Protein AF-A0AAD5EKN1-F1 (afdb_monomer_lite)

Foldseek 3Di:
DDDDDDADWDAAPPPRDIGGQQQQADPVHRVDGHRHGVVVVVVVVVVVVVVVVLVVVVVVVVVQVQPDPPPPPPVVPPDDDDDDDDDDDDDDDDDDDDDDDDDDDDDDDDDDDDDDDDDDDDDDDDDDDDDDDDDDDDDDDDDDDDDDDDDDDDDDDDDDDDDDDDDDDDDDDDDDDDDDDDPDDDPPVPVVVVVVVVVVVQVVLLVLLLLLLVLLVPFAWAAAPAQQFTGTPQCADPNSHGPVQCVQCVVPDPPADRPRHVQQLNDLDDQPPPADDDAPQLLQQQFQFDQAAAEFEWDDAADWDFFFSRRDPPLDDNRQLEGRDAQLQGSYEYAAEPCQVVDVLNVVLQWVNQKDALVNSVRLLVLLLVFAPSNVRHDYDVVRSVNDDNITGPVVSHHYDYDDDDPDDFPDDPDDDDDPDDSPLPDNHTDTPDPCPVVNVVLVVCLVPPPDDDVVPPVVVVPDDVVVVVSSHDDNDDHNRHDDDPPDLPDQNVCSRRCSSRVNNTSRLSDDGPDHDDLVRSLVSLCRRNVNCCVLDPPNVSVSLSSVLLVLLLVLLVVLQVVVVVPDVDHDFLVNLLVLLVCVVDPVSVVLLVSLLVSLLSRPQFLNVLVVLLVVLLVCCVPLPAFFKKKKAFDPQLAALSLLVRWPPSVVLVPDDPVVVSSVSSVGCSSNVVSQVVSVVVSVVSCCVSPVCVVFVFSDKDKDWDQDRSRTTMMIMTTHGPPQQAADPVDQVSQQVNQQVCLVFKALEQLCQPDDQDVVNDQLLNDDSVPDPDDSVSLNSLQVVAFFDDDDPVQQDQDPVVRHRDGVVHPQADADQGWGWDDDPPDPFTFTHHGHPGRRGAMDGSSCSSSRSHHMHMGTGTHSVVSSVCSVVPSSDNPDPDDDLSVVLNVCSVVADSVSRSSSSSSSSSSVSVSSDMD

Secondary structure (DSSP, 8-state):
-PPPPPPPEEE-TTT--EEEGGGGEETTEEEEE-SS-HHHHHHHHHHHHHHHHHHHHHHHHHT-SS--SSTTSSTTS---PPPP-----------------------------------------------------------------------------------------------------S-HHHHHHHHHHHHHHHHHHHHHHHHHHHHHHH---EE-TTT-BEETT--B-TTS-BHHHHHHHTT--TTSPPTTSGGGT-------TTSPPPPHHHHHHH-S---S-EEEE-SSS----BS------SS-----SEESPPGGGSSEEEEE-TTGGG-HHHHHHHHHHTEEEHHHHHHHHHHHHHH-GGGTT-EE-HHHHHTS-SEEE-GGGS-EEEPP------------------TTS------------HHHHHHHHHHTT-SS--GGGSGGGTTS-HHHHHTT---PPP--S----TT-SSS-TTTTT-TTT-TT--S-TTS--SSPPPHHHHHHHHTTBTT-HHHH-SSHHHHHHHHHHHHHHHHHHHHHHHHHHTTSSS---HHHHHHHHHSTTSHHHHHHHHHHHHHHTTSTTSHHHHHHHHHHHHHHHHHH-S-SEEEEE---TTT-HHHHTTSTTHHHHHHS-HHHHHHHHHHHHHHTHHHHHHHHHHHHHHIIIIIIHHHHTEEEEEEEEEEETTTEEEEEEEEEETTPPP--SS-HHHHHHHHHHHHHH-BB--SSTTPPPPTT---TTS--TTTS---HHHHHHHHHHHTB----TTTEEE-TTT-SEEETT-PSPPPBSS-EEEE-TT-SSEEEE--BS-TTBPPB-HHHHHHH-S---EEE---HHHHHHHIIIIIS--SS-PPPHHHHHHHHGGG--SSSHHHHHHHHHHHHHHHT-B-

Radius of gyration: 36.84 Å; chains: 1; bounding box: 102×125×95 Å

pLDDT: mean 71.1, std 25.31, range [21.03, 97.56]

Sequence (919 aa):
MEDRIPEAVRNCHTCRQDLPEVEFRSVKDPTKFTRDCDSCRARRRERVAESRAAVAAMRNIALRQSPHRATKKTDSLANLTPPRRTPPRLASVHGSRSPATPALFRGLALALQGPPRPLLGPSTPSAVEGPSPIPPTLCLPTVVPGTPIPQTPIPQGTLPTAPVVLGTPIPQESFPTTPSLLPQGHRRGRYARQSAHAEERREEDRALVREFYTALNDDKMHSCIRCREHWFDMKRNSLKICSRCISRDKEKASNEPYFFSAANNLDFGEVPGNLPDLTMVEEMLIARVHVHVKVLQVRGSQYKYRGHVVHFLRNVGRLFEELPVLPEDLDIVLLRPPNMEGDPHFQQQFARDFRVRRSCLLTWLHYLQRHHPGYRDIVVRQDRLQRLPLDGSIVASISSQVADVPDGEVPQGPVEEAVEEEPSDADASAIPNLQVTDVEFNALQSRFLHGTPDLERMADLEHMPPSAQAQHQMPLPSIRRTPINEFNRSQPLLTLAFPTLYPDGKADFVEPRLRSVTYQDYLAHAMRWQDGHFARHKTWPFVALNTLLRAQVRKRSNYSVKQHEGRRRQPLTRADIEEAMARPDEPEAQALIQSITRQAAVIRGTRPYWYKQRKELEACAYNLGRPGLFVTASAADYHWESLYRHMPRFQEWKAAPEAARMALSRQLLRDNAHIAAYHFHKRYTLFRTIILKQKFNLTDFWGRYEWQGRGSSHHHGLYWLSGHPDLDSDNGQSQERFARIWGYHVSAVNPEPQRIQAPGEGNPLISDLLEHPITVQFLSMVVNRVQRHRCNNYCMQLNKHTKQVECRFGFPHGQRLLASLEKLPHSKHWSFRGERNDSQMNHYNRLLAVAWLANTDVSPCTSLQQVIDYAAKYCSKSEKKNESFAKIGKALMPRVKDHNPLISFTSKLLNQLVAERDY

Structure (mmCIF, N/CA/C/O backbone):
data_AF-A0AAD5EKN1-F1
#
_entry.id   AF-A0AAD5EKN1-F1
#
loop_
_atom_site.group_PDB
_atom_site.id
_atom_site.type_symbol
_atom_site.label_atom_id
_atom_site.label_alt_id
_atom_site.label_comp_id
_atom_site.label_asym_id
_atom_site.label_entity_id
_atom_site.label_seq_id
_atom_site.pdbx_PDB_ins_code
_atom_site.Cartn_x
_atom_site.Cartn_y
_atom_site.Cartn_z
_atom_site.occupancy
_atom_site.B_iso_or_equiv
_atom_site.auth_seq_id
_atom_site.auth_comp_id
_atom_site.auth_asym_id
_atom_site.auth_atom_id
_atom_site.pdbx_PDB_model_num
ATOM 1 N N . MET A 1 1 ? -28.967 -61.911 49.452 1.00 41.41 1 MET A N 1
ATOM 2 C CA . MET A 1 1 ? -28.680 -60.646 48.742 1.00 41.41 1 MET A CA 1
ATOM 3 C C . MET A 1 1 ? -27.272 -60.247 49.138 1.00 41.41 1 MET A C 1
ATOM 5 O O . MET A 1 1 ? -26.927 -60.491 50.284 1.00 41.41 1 MET A O 1
ATOM 9 N N . GLU A 1 2 ? -26.445 -59.769 48.211 1.00 41.50 2 GLU A N 1
ATOM 10 C CA . GLU A 1 2 ? -25.036 -59.461 48.502 1.00 41.50 2 GLU A CA 1
ATOM 11 C C . GLU A 1 2 ? -24.908 -58.113 49.226 1.00 41.50 2 GLU A C 1
ATOM 13 O O . GLU A 1 2 ? -25.326 -57.081 48.694 1.00 41.50 2 GLU A O 1
ATOM 18 N N . ASP A 1 3 ? -24.321 -58.121 50.424 1.00 45.44 3 ASP A N 1
ATOM 19 C CA . ASP A 1 3 ? -24.083 -56.915 51.219 1.00 45.44 3 ASP A CA 1
ATOM 20 C C . ASP A 1 3 ? -22.844 -56.154 50.725 1.00 45.44 3 ASP A C 1
ATOM 22 O O . ASP A 1 3 ? -21.751 -56.709 50.589 1.00 45.44 3 ASP A O 1
ATOM 26 N N . ARG A 1 4 ? -23.003 -54.851 50.462 1.00 49.16 4 ARG A N 1
ATOM 27 C CA . ARG A 1 4 ? -21.912 -53.984 49.992 1.00 49.16 4 ARG A CA 1
ATOM 28 C C . ARG A 1 4 ? -21.134 -53.376 51.156 1.00 49.16 4 ARG A C 1
ATOM 30 O O . ARG A 1 4 ? -21.694 -52.662 51.984 1.00 49.16 4 ARG A O 1
ATOM 37 N N . ILE A 1 5 ? -19.820 -53.587 51.145 1.00 56.41 5 ILE A N 1
ATOM 38 C CA . ILE A 1 5 ? -18.853 -52.917 52.025 1.00 56.41 5 ILE A CA 1
ATOM 39 C C . ILE A 1 5 ? -18.882 -51.396 51.750 1.00 56.41 5 ILE A C 1
ATOM 41 O O . ILE A 1 5 ? -18.890 -51.007 50.579 1.00 56.41 5 ILE A O 1
ATOM 45 N N . PRO A 1 6 ? -18.880 -50.520 52.776 1.00 57.12 6 PRO A N 1
ATOM 46 C CA . PRO A 1 6 ? -18.847 -49.073 52.571 1.00 57.12 6 PRO A CA 1
ATOM 47 C C . PRO A 1 6 ? -17.501 -48.611 51.986 1.00 57.12 6 PRO A C 1
ATOM 49 O O . PRO A 1 6 ? -16.444 -48.812 52.585 1.00 57.12 6 PRO A O 1
ATOM 52 N N . GLU A 1 7 ? -17.538 -47.964 50.820 1.00 63.78 7 GLU A N 1
ATOM 53 C CA . GLU A 1 7 ? -16.355 -47.375 50.182 1.00 63.78 7 GLU A CA 1
ATOM 54 C C . GLU A 1 7 ? -15.887 -46.108 50.921 1.00 63.78 7 GLU A C 1
ATOM 56 O O . GLU A 1 7 ? -16.693 -45.265 51.315 1.00 63.78 7 GLU A O 1
ATOM 61 N N . ALA A 1 8 ? -14.569 -45.938 51.072 1.00 77.38 8 ALA A N 1
ATOM 62 C CA . ALA A 1 8 ? -13.987 -44.727 51.651 1.00 77.38 8 ALA A CA 1
ATOM 63 C C . ALA A 1 8 ? -14.211 -43.498 50.745 1.00 77.38 8 ALA A C 1
ATOM 65 O O . ALA A 1 8 ? -14.168 -43.600 49.518 1.00 77.38 8 ALA A O 1
ATOM 66 N N . VAL A 1 9 ? -14.413 -42.321 51.348 1.00 83.81 9 VAL A N 1
ATOM 67 C CA . VAL A 1 9 ? -14.883 -41.097 50.668 1.00 83.81 9 VAL A CA 1
ATOM 68 C C . VAL A 1 9 ? -13.934 -39.916 50.944 1.00 83.81 9 VAL A C 1
ATOM 70 O O . VAL A 1 9 ? -13.361 -39.822 52.029 1.00 83.81 9 VAL A O 1
ATOM 73 N N . ARG A 1 10 ? -13.745 -39.005 49.977 1.00 86.19 10 ARG A N 1
ATOM 74 C CA . ARG A 1 10 ? -12.902 -37.793 50.094 1.00 86.19 10 ARG A CA 1
ATOM 75 C C . ARG A 1 10 ? -13.558 -36.555 49.472 1.00 86.19 10 ARG A C 1
ATOM 77 O O . ARG A 1 10 ? -14.206 -36.654 48.432 1.00 86.19 10 ARG A O 1
ATOM 84 N N . ASN A 1 11 ? -13.293 -35.377 50.043 1.00 92.12 11 ASN A N 1
ATOM 85 C CA . ASN A 1 11 ? -13.778 -34.095 49.517 1.00 92.12 11 ASN A CA 1
ATOM 86 C C . ASN A 1 11 ? -12.920 -33.560 48.354 1.00 92.12 11 ASN A C 1
ATOM 88 O O . ASN A 1 11 ? -11.693 -33.473 48.454 1.00 92.12 11 ASN A O 1
ATOM 92 N N . CYS A 1 12 ? -13.555 -33.129 47.263 1.00 89.50 12 CYS A N 1
ATOM 93 C CA . CYS A 1 12 ? -12.880 -32.501 46.125 1.00 89.50 12 CYS A CA 1
ATOM 94 C C . CYS A 1 12 ? -12.650 -30.998 46.328 1.00 89.50 12 CYS A C 1
ATOM 96 O O . CYS A 1 12 ? -13.598 -30.226 46.426 1.00 89.50 12 CYS A O 1
ATOM 98 N N . HIS A 1 13 ? -11.399 -30.535 46.254 1.00 90.38 13 HIS A N 1
ATOM 99 C CA . HIS A 1 13 ? -11.071 -29.120 46.459 1.00 90.38 13 HIS A CA 1
ATOM 100 C C . HIS A 1 13 ? -11.768 -28.161 45.465 1.00 90.38 13 HIS A C 1
ATOM 102 O O . HIS A 1 13 ? -12.166 -27.058 45.853 1.00 90.38 13 HIS A O 1
ATOM 108 N N . THR A 1 14 ? -11.944 -28.565 44.199 1.00 88.06 14 THR A N 1
ATOM 109 C CA . THR A 1 14 ? -12.591 -27.737 43.163 1.00 88.06 14 THR A CA 1
ATOM 110 C C . THR A 1 14 ? -14.121 -27.677 43.266 1.00 88.06 14 THR A C 1
ATOM 112 O O . THR A 1 14 ? -14.670 -26.589 43.122 1.00 88.06 14 THR A O 1
ATOM 115 N N . CYS A 1 15 ? -14.828 -28.797 43.480 1.00 89.00 15 CYS A N 1
ATOM 116 C CA . CYS A 1 15 ? -16.307 -28.811 43.516 1.00 89.00 15 CYS A CA 1
ATOM 117 C C . CYS A 1 15 ? -16.921 -28.960 44.916 1.00 89.00 15 CYS A C 1
ATOM 119 O O . CYS A 1 15 ? -18.135 -28.844 45.048 1.00 89.00 15 CYS A O 1
ATOM 121 N N . ARG A 1 16 ? -16.100 -29.190 45.947 1.00 91.00 16 ARG A N 1
ATOM 122 C CA . ARG A 1 16 ? -16.473 -29.344 47.366 1.00 91.00 16 ARG A CA 1
ATOM 123 C C . ARG A 1 16 ? -17.423 -30.503 47.689 1.00 91.00 16 ARG A C 1
ATOM 125 O O . ARG A 1 16 ? -17.964 -30.548 48.788 1.00 91.00 16 ARG A O 1
ATOM 132 N N . GLN A 1 17 ? -17.578 -31.454 46.770 1.00 88.44 17 GLN A N 1
ATOM 133 C CA . GLN A 1 17 ? -18.350 -32.683 46.969 1.00 88.44 17 GLN A CA 1
ATOM 134 C C . GLN A 1 17 ? -17.485 -33.807 47.550 1.00 88.44 17 GLN A C 1
ATOM 136 O O . GLN A 1 17 ? -16.320 -33.947 47.164 1.00 88.44 17 GLN A O 1
ATOM 141 N N . ASP A 1 18 ? -18.085 -34.619 48.419 1.00 88.62 18 ASP A N 1
ATOM 142 C CA . ASP A 1 18 ? -17.517 -35.870 48.921 1.00 88.62 18 ASP A CA 1
ATOM 143 C C . ASP A 1 18 ? -17.806 -37.005 47.934 1.00 88.62 18 ASP A C 1
ATOM 145 O O . ASP A 1 18 ? -18.957 -37.250 47.574 1.00 88.62 18 ASP A O 1
ATOM 149 N N . LEU A 1 19 ? -16.750 -37.660 47.447 1.00 89.75 19 LEU A N 1
ATOM 150 C CA . LEU A 1 19 ? -16.808 -38.682 46.397 1.00 89.75 19 LEU A CA 1
ATOM 151 C C . LEU A 1 19 ? -15.921 -39.892 46.757 1.00 89.75 19 LEU A C 1
ATOM 153 O O . LEU A 1 19 ? -14.948 -39.716 47.499 1.00 89.75 19 LEU A O 1
ATOM 157 N N . PRO A 1 20 ? -16.212 -41.110 46.255 1.00 89.12 20 PRO A N 1
ATOM 158 C CA . PRO A 1 20 ? -15.433 -42.310 46.570 1.00 89.12 20 PRO A CA 1
ATOM 159 C C . PRO A 1 20 ? -13.941 -42.161 46.247 1.00 89.12 20 PRO A C 1
ATOM 161 O O . PRO A 1 20 ? -13.561 -41.528 45.262 1.00 89.12 20 PRO A O 1
ATOM 164 N N . GLU A 1 21 ? -13.070 -42.769 47.053 1.00 84.81 21 GLU A N 1
ATOM 165 C CA . GLU A 1 21 ? -11.620 -42.525 47.019 1.00 84.81 21 GLU A CA 1
ATOM 166 C C . GLU A 1 21 ? -10.966 -42.820 45.654 1.00 84.81 21 GLU A C 1
ATOM 168 O O . GLU A 1 21 ? -9.951 -42.218 45.286 1.00 84.81 21 GLU A O 1
ATOM 173 N N . VAL A 1 22 ? -11.575 -43.716 44.869 1.00 86.38 22 VAL A N 1
ATOM 174 C CA . VAL A 1 22 ? -11.146 -44.069 43.509 1.00 86.38 22 VAL A CA 1
ATOM 175 C C . VAL A 1 22 ? -11.100 -42.859 42.562 1.00 86.38 22 VAL A C 1
ATOM 177 O O . VAL A 1 22 ? -10.133 -42.741 41.812 1.00 86.38 22 VAL A O 1
ATOM 180 N N . GLU A 1 23 ? -12.034 -41.902 42.679 1.00 88.31 23 GLU A N 1
ATOM 181 C CA . GLU A 1 23 ? -12.089 -40.648 41.893 1.00 88.31 23 GLU A CA 1
ATOM 182 C C . GLU A 1 23 ? -10.850 -39.756 42.084 1.00 88.31 23 GLU A C 1
ATOM 184 O O . GLU A 1 23 ? -10.603 -38.824 41.315 1.00 88.31 23 GLU A O 1
ATOM 189 N N . PHE A 1 24 ? -10.057 -39.992 43.130 1.00 90.12 24 PHE A N 1
ATOM 190 C CA . PHE A 1 24 ? -8.903 -39.165 43.465 1.00 90.12 24 PHE A CA 1
ATOM 191 C C . PHE A 1 24 ? -7.573 -39.768 43.013 1.00 90.12 24 PHE A C 1
ATOM 193 O O . PHE A 1 24 ? -6.571 -39.046 43.018 1.00 90.12 24 PHE A O 1
ATOM 200 N N . ARG A 1 25 ? -7.532 -41.041 42.594 1.00 86.56 25 ARG A N 1
ATOM 201 C CA . ARG A 1 25 ? -6.288 -41.735 42.216 1.00 86.56 25 ARG A CA 1
ATOM 202 C C . ARG A 1 25 ? -5.594 -41.073 41.024 1.00 86.56 25 ARG A C 1
ATOM 204 O O . ARG A 1 25 ? -6.227 -40.601 40.085 1.00 86.56 25 ARG A O 1
ATOM 211 N N . SER A 1 26 ? -4.266 -41.015 41.056 1.00 81.88 26 SER A N 1
ATOM 212 C CA . SER A 1 26 ? -3.454 -40.386 40.016 1.00 81.88 26 SER A CA 1
ATOM 213 C C . SER A 1 26 ? -3.287 -41.302 38.802 1.00 81.88 26 SER A C 1
ATOM 215 O O . SER A 1 26 ? -2.703 -42.377 38.884 1.00 81.88 26 SER A O 1
ATOM 217 N N . VAL A 1 27 ? -3.682 -40.804 37.627 1.00 75.31 27 VAL A N 1
ATOM 218 C CA . VAL A 1 27 ? -3.523 -41.488 36.324 1.00 75.31 27 VAL A CA 1
ATOM 219 C C . VAL A 1 27 ? -2.060 -41.845 35.992 1.00 75.31 27 VAL A C 1
ATOM 221 O O . VAL A 1 27 ? -1.814 -42.704 35.154 1.00 75.31 27 VAL A O 1
ATOM 224 N N . LYS A 1 28 ? -1.071 -41.188 36.620 1.00 78.06 28 LYS A N 1
ATOM 225 C CA . LYS A 1 28 ? 0.361 -41.499 36.434 1.00 78.06 28 LYS A CA 1
ATOM 226 C C . LYS A 1 28 ? 0.940 -42.458 37.479 1.00 78.06 28 LYS A C 1
ATOM 228 O O . LYS A 1 28 ? 2.045 -42.943 37.281 1.00 78.06 28 LYS A O 1
ATOM 233 N N . ASP A 1 29 ? 0.249 -42.649 38.599 1.00 81.44 29 ASP A N 1
ATOM 234 C CA . ASP A 1 29 ? 0.712 -43.434 39.745 1.00 81.44 29 ASP A CA 1
ATOM 235 C C . ASP A 1 29 ? -0.518 -43.846 40.580 1.00 81.44 29 ASP A C 1
ATOM 237 O O . ASP A 1 29 ? -0.981 -43.053 41.408 1.00 81.44 29 ASP A O 1
ATOM 241 N N . PRO A 1 30 ? -1.076 -45.054 40.368 1.00 75.19 30 PRO A N 1
ATOM 242 C CA . PRO A 1 30 ? -2.325 -45.485 41.003 1.00 75.19 30 PRO A CA 1
ATOM 243 C C . PRO A 1 30 ? -2.273 -45.594 42.534 1.00 75.19 30 PRO A C 1
ATOM 245 O O . PRO A 1 30 ? -3.322 -45.770 43.161 1.00 75.19 30 PRO A O 1
ATOM 248 N N . THR A 1 31 ? -1.078 -45.506 43.131 1.00 77.75 31 THR A N 1
ATOM 249 C CA . THR A 1 31 ? -0.860 -45.540 44.587 1.00 77.75 31 THR A CA 1
ATOM 250 C C . THR A 1 31 ? -1.060 -44.176 45.255 1.00 77.75 31 THR A C 1
ATOM 252 O O . THR A 1 31 ? -1.183 -44.102 46.475 1.00 77.75 31 THR A O 1
ATOM 255 N N . LYS A 1 32 ? -1.118 -43.086 44.474 1.00 82.00 32 LYS A N 1
ATOM 256 C CA . LYS A 1 32 ? -1.212 -41.712 44.986 1.00 82.00 32 LYS A CA 1
ATOM 257 C C . LYS A 1 32 ? -2.557 -41.070 44.682 1.00 82.00 32 LYS A C 1
ATOM 259 O O . LYS A 1 32 ? -3.068 -41.160 43.568 1.00 82.00 32 LYS A O 1
ATOM 264 N N . PHE A 1 33 ? -3.077 -40.329 45.654 1.00 85.62 33 PHE A N 1
ATOM 265 C CA . PHE A 1 33 ? -4.294 -39.532 45.516 1.00 85.62 33 PHE A CA 1
ATOM 266 C C . PHE A 1 33 ? -3.978 -38.066 45.192 1.00 85.62 33 PHE A C 1
ATOM 268 O O . PHE A 1 33 ? -2.940 -37.522 45.567 1.00 85.62 33 PHE A O 1
ATOM 275 N N . THR A 1 34 ? -4.898 -37.418 44.490 1.00 88.19 34 THR A N 1
ATOM 276 C CA . THR A 1 34 ? -4.844 -36.008 44.090 1.00 88.19 34 THR A CA 1
ATOM 277 C C . THR A 1 34 ? -5.890 -35.191 44.863 1.00 88.19 34 THR A C 1
ATOM 279 O O . THR A 1 34 ? -6.722 -35.754 45.567 1.00 88.19 34 THR A O 1
ATOM 282 N N . ARG A 1 35 ? -5.843 -33.852 44.777 1.00 88.81 35 ARG A N 1
ATOM 283 C CA . ARG A 1 35 ? -6.728 -32.950 45.555 1.00 88.81 35 ARG A CA 1
ATOM 284 C C . ARG A 1 35 ? -8.094 -32.663 44.914 1.00 88.81 35 ARG A C 1
ATOM 286 O O . ARG A 1 35 ? -8.973 -32.118 45.573 1.00 88.81 35 ARG A O 1
ATOM 293 N N . ASP A 1 36 ? -8.263 -33.002 43.641 1.00 90.69 36 ASP A N 1
ATOM 294 C CA . ASP A 1 36 ? -9.484 -32.773 42.863 1.00 90.69 36 ASP A CA 1
ATOM 295 C C . ASP A 1 36 ? -9.978 -34.116 42.314 1.00 90.69 36 ASP A C 1
ATOM 297 O O . ASP A 1 36 ? -9.152 -34.913 41.874 1.00 90.69 36 ASP A O 1
ATOM 301 N N . CYS A 1 37 ? -11.289 -34.362 42.275 1.00 92.12 37 CYS A N 1
ATOM 302 C CA . CYS A 1 37 ? -11.858 -35.571 41.668 1.00 92.12 37 CYS A CA 1
ATOM 303 C C . CYS A 1 37 ? -11.610 -35.630 40.151 1.00 92.12 37 CYS A C 1
ATOM 305 O O . CYS A 1 37 ? -11.386 -34.598 39.502 1.00 92.12 37 CYS A O 1
ATOM 307 N N . ASP A 1 38 ? -11.654 -36.828 39.568 1.00 88.25 38 ASP A N 1
ATOM 308 C CA . ASP A 1 38 ? -11.295 -37.071 38.170 1.00 88.25 38 ASP A CA 1
ATOM 309 C C . ASP A 1 38 ? -12.112 -36.210 37.207 1.00 88.25 38 ASP A C 1
ATOM 311 O O . ASP A 1 38 ? -11.552 -35.573 36.311 1.00 88.25 38 ASP A O 1
ATOM 315 N N . SER A 1 39 ? -13.411 -36.062 37.469 1.00 87.81 39 SER A N 1
ATOM 316 C CA . SER A 1 39 ? -14.303 -35.194 36.696 1.00 87.81 39 SER A CA 1
ATOM 317 C C . SER A 1 39 ? -13.885 -33.708 36.697 1.00 87.81 39 SER A C 1
ATOM 319 O O . SER A 1 39 ? -14.014 -33.006 35.684 1.00 87.81 39 SER A O 1
ATOM 321 N N . CYS A 1 40 ? -13.344 -33.191 37.805 1.00 88.31 40 CYS A N 1
ATOM 322 C CA . CYS A 1 40 ? -12.802 -31.827 37.870 1.00 88.31 40 CYS A CA 1
ATOM 323 C C . CYS A 1 40 ? -11.444 -31.720 37.158 1.00 88.31 40 CYS A C 1
ATOM 325 O O . CYS A 1 40 ? -11.197 -30.747 36.437 1.00 88.31 40 CYS A O 1
ATOM 327 N N . ARG A 1 41 ? -10.579 -32.736 37.294 1.00 89.69 41 ARG A N 1
ATOM 328 C CA . ARG A 1 41 ? -9.275 -32.789 36.610 1.00 89.69 41 ARG A CA 1
ATOM 329 C C . ARG A 1 41 ? -9.440 -32.890 35.089 1.00 89.69 41 ARG A C 1
ATOM 331 O O . ARG A 1 41 ? -8.709 -32.216 34.361 1.00 89.69 41 ARG A O 1
ATOM 338 N N . ALA A 1 42 ? -10.422 -33.654 34.610 1.00 84.81 42 ALA A N 1
ATOM 339 C CA . ALA A 1 42 ? -10.796 -33.762 33.201 1.00 84.81 42 ALA A CA 1
ATOM 340 C C . ALA A 1 42 ? -11.252 -32.407 32.633 1.00 84.81 42 ALA A C 1
ATOM 342 O O . ALA A 1 42 ? -10.604 -31.879 31.727 1.00 84.81 42 ALA A O 1
ATOM 343 N N . ARG A 1 43 ? -12.255 -31.764 33.250 1.00 83.69 43 ARG A N 1
ATOM 344 C CA . ARG A 1 43 ? -12.775 -30.443 32.829 1.00 83.69 43 ARG A CA 1
ATOM 345 C C . ARG A 1 43 ? -11.740 -29.310 32.889 1.00 83.69 43 ARG A C 1
ATOM 347 O O . ARG A 1 43 ? -11.895 -28.283 32.225 1.00 83.69 43 ARG A O 1
ATOM 354 N N . ARG A 1 44 ? -10.673 -29.454 33.685 1.00 82.50 44 ARG A N 1
ATOM 355 C CA . ARG A 1 44 ? -9.523 -28.530 33.676 1.00 82.50 44 ARG A CA 1
ATOM 356 C C . ARG A 1 44 ? -8.584 -28.788 32.493 1.00 82.50 44 ARG A C 1
ATOM 358 O O . ARG A 1 44 ? -8.099 -27.830 31.896 1.00 82.50 44 ARG A O 1
ATOM 365 N N . ARG A 1 45 ? -8.331 -30.053 32.138 1.00 80.06 45 ARG A N 1
ATOM 366 C CA . ARG A 1 45 ? -7.534 -30.425 30.950 1.00 80.06 45 ARG A CA 1
ATOM 367 C C . ARG A 1 45 ? -8.229 -30.001 29.657 1.00 80.06 45 ARG A C 1
ATOM 369 O O . ARG A 1 45 ? -7.562 -29.479 28.770 1.00 80.06 45 ARG A O 1
ATOM 376 N N . GLU A 1 46 ? -9.546 -30.161 29.597 1.00 78.50 46 GLU A N 1
ATOM 377 C CA . GLU A 1 46 ? -10.393 -29.753 28.474 1.00 78.50 46 GLU A CA 1
ATOM 378 C C . GLU A 1 46 ? -10.314 -28.239 28.227 1.00 78.50 46 GLU A C 1
ATOM 380 O O . GLU A 1 46 ? -9.863 -27.828 27.163 1.00 78.50 46 GLU A O 1
ATOM 385 N N . ARG A 1 47 ? -10.539 -27.401 29.249 1.00 72.38 47 ARG A N 1
ATOM 386 C CA . ARG A 1 47 ? -10.376 -25.935 29.135 1.00 72.38 47 ARG A CA 1
ATOM 387 C C . ARG A 1 47 ? -8.964 -25.480 28.745 1.00 72.38 47 ARG A C 1
ATOM 389 O O . ARG A 1 47 ? -8.796 -24.487 28.037 1.00 72.38 47 ARG A O 1
ATOM 396 N N . VAL A 1 48 ? -7.922 -26.205 29.161 1.00 71.38 48 VAL A N 1
ATOM 397 C CA . VAL A 1 48 ? -6.540 -25.945 28.708 1.00 71.38 48 VAL A CA 1
ATOM 398 C C . VAL A 1 48 ? -6.340 -26.352 27.241 1.00 71.38 48 VAL A C 1
ATOM 400 O O . VAL A 1 48 ? -5.584 -25.689 26.524 1.00 71.38 48 VAL A O 1
ATOM 403 N N . ALA A 1 49 ? -7.020 -27.398 26.766 1.00 73.62 49 ALA A N 1
ATOM 404 C CA . ALA A 1 49 ? -7.031 -27.788 25.359 1.00 73.62 49 ALA A CA 1
ATOM 405 C C . ALA A 1 49 ? -7.817 -26.786 24.495 1.00 73.62 49 ALA A C 1
ATOM 407 O O . ALA A 1 49 ? -7.301 -26.376 23.458 1.00 73.62 49 ALA A O 1
ATOM 408 N N . GLU A 1 50 ? -8.981 -26.311 24.945 1.00 65.69 50 GLU A N 1
ATOM 409 C CA . GLU A 1 50 ? -9.776 -25.258 24.293 1.00 65.69 50 GLU A CA 1
ATOM 410 C C . GLU A 1 50 ? -8.993 -23.944 24.179 1.00 65.69 50 GLU A C 1
ATOM 412 O O . GLU A 1 50 ? -8.882 -23.374 23.095 1.00 65.69 50 GLU A O 1
ATOM 417 N N . SER A 1 51 ? -8.355 -23.497 25.266 1.00 56.03 51 SER A N 1
ATOM 418 C CA . SER A 1 51 ? -7.500 -22.302 25.259 1.00 56.03 51 SER A CA 1
ATOM 419 C C . SER A 1 51 ? -6.316 -22.452 24.288 1.00 56.03 51 SER A C 1
ATOM 421 O O . SER A 1 51 ? -6.032 -21.556 23.486 1.00 56.03 51 SER A O 1
ATOM 423 N N . ARG A 1 52 ? -5.668 -23.628 24.256 1.00 60.75 52 ARG A N 1
ATOM 424 C CA . ARG A 1 52 ? -4.630 -23.942 23.257 1.00 60.75 52 ARG A CA 1
ATOM 425 C C . ARG A 1 52 ? -5.180 -23.996 21.828 1.00 60.75 52 ARG A C 1
ATOM 427 O O . ARG A 1 52 ? -4.483 -23.552 20.915 1.00 60.75 52 ARG A O 1
ATOM 434 N N . ALA A 1 53 ? -6.401 -24.485 21.624 1.00 57.47 53 ALA A N 1
ATOM 435 C CA . ALA A 1 53 ? -7.067 -24.517 20.326 1.00 57.47 53 ALA A CA 1
ATOM 436 C C . ALA A 1 53 ? -7.416 -23.103 19.834 1.00 57.47 53 ALA A C 1
ATOM 438 O O . ALA A 1 53 ? -7.126 -22.785 18.683 1.00 57.47 53 ALA A O 1
ATOM 439 N N . ALA A 1 54 ? -7.909 -22.217 20.703 1.00 48.03 54 ALA A N 1
ATOM 440 C CA . ALA A 1 54 ? -8.159 -20.808 20.391 1.00 48.03 54 ALA A CA 1
ATOM 441 C C . ALA A 1 54 ? -6.861 -20.053 20.033 1.00 48.03 54 ALA A C 1
ATOM 443 O O . ALA A 1 54 ? -6.798 -19.332 19.034 1.00 48.03 54 ALA A O 1
ATOM 444 N N . VAL A 1 55 ? -5.772 -20.284 20.777 1.00 46.09 55 VAL A N 1
ATOM 445 C CA . VAL A 1 55 ? -4.439 -19.739 20.450 1.00 46.09 55 VAL A CA 1
ATOM 446 C C . VAL A 1 55 ? -3.896 -20.305 19.127 1.00 46.09 55 VAL A C 1
ATOM 448 O O . VAL A 1 55 ? -3.266 -19.580 18.351 1.00 46.09 55 VAL A O 1
ATOM 451 N N . ALA A 1 56 ? -4.170 -21.574 18.812 1.00 46.09 56 ALA A N 1
ATOM 452 C CA . ALA A 1 56 ? -3.824 -22.177 17.525 1.00 46.09 56 ALA A CA 1
ATOM 453 C C . ALA A 1 56 ? -4.704 -21.668 16.363 1.00 46.09 56 ALA A C 1
ATOM 455 O O . ALA A 1 56 ? -4.206 -21.535 15.241 1.00 46.09 56 ALA A O 1
ATOM 456 N N . ALA A 1 57 ? -5.974 -21.338 16.611 1.00 37.41 57 ALA A N 1
ATOM 457 C CA . ALA A 1 57 ? -6.877 -20.726 15.640 1.00 37.41 57 ALA A CA 1
ATOM 458 C C . ALA A 1 57 ? -6.402 -19.311 15.274 1.00 37.41 57 ALA A C 1
ATOM 460 O O . ALA A 1 57 ? -6.155 -19.042 14.097 1.00 37.41 57 ALA A O 1
ATOM 461 N N . MET A 1 58 ? -6.115 -18.460 16.269 1.00 39.94 58 MET A N 1
ATOM 462 C CA . MET A 1 58 ? -5.518 -17.132 16.050 1.00 39.94 58 MET A CA 1
ATOM 463 C C . MET A 1 58 ? -4.185 -17.210 15.280 1.00 39.94 58 MET A C 1
ATOM 465 O O . MET A 1 58 ? -3.964 -16.444 14.339 1.00 39.94 58 MET A O 1
ATOM 469 N N . ARG A 1 59 ? -3.311 -18.182 15.597 1.00 36.28 59 ARG A N 1
ATOM 470 C CA . ARG A 1 59 ? -2.074 -18.423 14.823 1.00 36.28 59 ARG A CA 1
ATOM 471 C C . ARG A 1 59 ? -2.349 -18.843 13.373 1.00 36.28 59 ARG A C 1
ATOM 473 O O . ARG A 1 59 ? -1.629 -18.406 12.480 1.00 36.28 59 ARG A O 1
ATOM 480 N N . ASN A 1 60 ? -3.374 -19.653 13.106 1.00 38.34 60 ASN A N 1
ATOM 481 C CA . ASN A 1 60 ? -3.733 -20.052 11.739 1.00 38.34 60 ASN A CA 1
ATOM 482 C C . ASN A 1 60 ? -4.358 -18.913 10.918 1.00 38.34 60 ASN A C 1
ATOM 484 O O . ASN A 1 60 ? -4.131 -18.863 9.709 1.00 38.34 60 ASN A O 1
ATOM 488 N N . ILE A 1 61 ? -5.091 -17.996 11.555 1.00 36.28 61 ILE A N 1
ATOM 489 C CA . ILE A 1 61 ? -5.646 -16.794 10.914 1.00 36.28 61 ILE A CA 1
ATOM 490 C C . ILE A 1 61 ? -4.506 -15.843 10.506 1.00 36.28 61 ILE A C 1
ATOM 492 O O . ILE A 1 61 ? -4.425 -15.439 9.345 1.00 36.28 61 ILE A O 1
ATOM 496 N N . ALA A 1 62 ? -3.544 -15.594 11.404 1.00 35.41 62 ALA A N 1
ATOM 497 C CA . ALA A 1 62 ? -2.375 -14.753 11.122 1.00 35.41 62 ALA A CA 1
ATOM 498 C C . ALA A 1 62 ? -1.415 -15.332 10.055 1.00 35.41 62 ALA A C 1
ATOM 500 O O . ALA A 1 62 ? -0.733 -14.579 9.364 1.00 35.41 62 ALA A O 1
ATOM 501 N N . LEU A 1 63 ? -1.355 -16.660 9.887 1.00 37.34 63 LEU A N 1
ATOM 502 C CA . LEU A 1 63 ? -0.423 -17.331 8.964 1.00 37.34 63 LEU A CA 1
ATOM 503 C C . LEU A 1 63 ? -0.976 -17.588 7.545 1.00 37.34 63 LEU A C 1
ATOM 505 O O . LEU A 1 63 ? -0.264 -18.166 6.722 1.00 37.34 63 LEU A O 1
ATOM 509 N N . ARG A 1 64 ? -2.227 -17.211 7.229 1.00 38.59 64 ARG A N 1
ATOM 510 C CA . ARG A 1 64 ? -2.902 -17.621 5.971 1.00 38.59 64 ARG A CA 1
ATOM 511 C C . ARG A 1 64 ? -3.417 -16.498 5.065 1.00 38.59 64 ARG A C 1
ATOM 513 O O . ARG A 1 64 ? -3.983 -16.800 4.015 1.00 38.59 64 ARG A O 1
ATOM 520 N N . GLN A 1 65 ? -3.176 -15.226 5.386 1.00 40.06 65 GLN A N 1
ATOM 521 C CA . GLN A 1 65 ? -3.607 -14.093 4.550 1.00 40.06 65 GLN A CA 1
ATOM 522 C C . GLN A 1 65 ? -2.552 -13.617 3.524 1.00 40.06 65 GLN A C 1
ATOM 524 O O . GLN A 1 65 ? -2.423 -12.433 3.216 1.00 40.06 65 GLN A O 1
ATOM 529 N N . SER A 1 66 ? -1.906 -14.579 2.858 1.00 28.88 66 SER A N 1
ATOM 530 C CA . SER A 1 66 ? -2.094 -14.713 1.404 1.00 28.88 66 SER A CA 1
ATOM 531 C C . SER A 1 66 ? -2.568 -16.148 1.094 1.00 28.88 66 SER A C 1
ATOM 533 O O . SER A 1 66 ? -1.976 -17.104 1.608 1.00 28.88 66 SER A O 1
ATOM 535 N N . PRO A 1 67 ? -3.656 -16.346 0.323 1.00 42.91 67 PRO A N 1
ATOM 536 C CA . PRO A 1 67 ? -4.429 -17.586 0.376 1.00 42.91 67 PRO A CA 1
ATOM 537 C C . PRO A 1 67 ? -3.882 -18.680 -0.556 1.00 42.91 67 PRO A C 1
ATOM 539 O O . PRO A 1 67 ? -4.338 -18.819 -1.689 1.00 42.91 67 PRO A O 1
ATOM 542 N N . HIS A 1 68 ? -2.947 -19.510 -0.070 1.00 33.34 68 HIS A N 1
ATOM 543 C CA . HIS A 1 68 ? -2.380 -20.604 -0.883 1.00 33.34 68 HIS A CA 1
ATOM 544 C C . HIS A 1 68 ? -2.383 -22.025 -0.281 1.00 33.34 68 HIS A C 1
ATOM 546 O O . HIS A 1 68 ? -1.884 -22.948 -0.921 1.00 33.34 68 HIS A O 1
ATOM 552 N N . ARG A 1 69 ? -2.992 -22.254 0.896 1.00 32.09 69 ARG A N 1
ATOM 553 C CA . ARG A 1 69 ? -3.113 -23.601 1.516 1.00 32.09 69 ARG A CA 1
ATOM 554 C C . ARG A 1 69 ? -4.527 -23.985 2.001 1.00 32.09 69 ARG A C 1
ATOM 556 O O . ARG A 1 69 ? -4.669 -24.811 2.900 1.00 32.09 69 ARG A O 1
ATOM 563 N N . ALA A 1 70 ? -5.576 -23.410 1.408 1.00 30.69 70 ALA A N 1
ATOM 564 C CA . ALA A 1 70 ? -6.973 -23.750 1.731 1.00 30.69 70 ALA A CA 1
ATOM 565 C C . ALA A 1 70 ? -7.621 -24.783 0.779 1.00 30.69 70 ALA A C 1
ATOM 567 O O . ALA A 1 70 ? -8.559 -25.461 1.174 1.00 30.69 70 ALA A O 1
ATOM 568 N N . THR A 1 71 ? -7.102 -24.973 -0.439 1.00 33.31 71 THR A N 1
ATOM 569 C CA . THR A 1 71 ? -7.739 -25.783 -1.503 1.00 33.31 71 THR A CA 1
ATOM 570 C C . THR A 1 71 ? -7.429 -27.289 -1.471 1.00 33.31 71 THR A C 1
ATOM 572 O O . THR A 1 71 ? -7.616 -27.958 -2.475 1.00 33.31 71 THR A O 1
ATOM 575 N N . LYS A 1 72 ? -6.902 -27.837 -0.367 1.00 30.16 72 LYS A N 1
ATOM 576 C CA . LYS A 1 72 ? -6.633 -29.289 -0.216 1.00 30.16 72 LYS A CA 1
ATOM 577 C C . LYS A 1 72 ? -7.391 -29.958 0.944 1.00 30.16 72 LYS A C 1
ATOM 579 O O . LYS A 1 72 ? -7.102 -31.103 1.265 1.00 30.16 72 LYS A O 1
ATOM 584 N N . LYS A 1 73 ? -8.318 -29.249 1.605 1.00 28.45 73 LYS A N 1
ATOM 585 C CA . LYS A 1 73 ? -9.097 -29.783 2.745 1.00 28.45 73 LYS A CA 1
ATOM 586 C C . LYS A 1 73 ? -10.615 -29.562 2.668 1.00 28.45 73 LYS A C 1
ATOM 588 O O . LYS A 1 73 ? -11.314 -29.973 3.583 1.00 28.45 73 LYS A O 1
ATOM 593 N N . THR A 1 74 ? -11.122 -28.934 1.609 1.00 27.81 74 THR A N 1
ATOM 594 C CA . THR A 1 74 ? -12.567 -28.707 1.407 1.00 27.81 74 THR A CA 1
ATOM 595 C C . THR A 1 74 ? -13.259 -29.825 0.630 1.00 27.81 74 THR A C 1
ATOM 597 O O . THR A 1 74 ? -14.459 -30.008 0.785 1.00 27.81 74 THR A O 1
ATOM 600 N N . ASP A 1 75 ? -12.514 -30.607 -0.153 1.00 29.62 75 ASP A N 1
ATOM 601 C CA . ASP A 1 75 ? -13.097 -31.609 -1.058 1.00 29.62 75 ASP A CA 1
ATOM 602 C C . ASP A 1 75 ? -13.513 -32.905 -0.331 1.00 29.62 75 ASP A C 1
ATOM 604 O O . ASP A 1 75 ? -14.203 -33.741 -0.900 1.00 29.62 75 ASP A O 1
ATOM 608 N N . SER A 1 76 ? -13.127 -33.075 0.941 1.00 28.12 76 SER A N 1
ATOM 609 C CA . SER A 1 76 ? -13.395 -34.279 1.746 1.00 28.12 76 SER A CA 1
ATOM 610 C C . SER A 1 76 ? -14.577 -34.157 2.720 1.00 28.12 76 SER A C 1
ATOM 612 O O . SER A 1 76 ? -14.760 -35.044 3.547 1.00 28.12 76 SER A O 1
ATOM 614 N N . LEU A 1 77 ? -15.330 -33.051 2.691 1.00 29.64 77 LEU A N 1
ATOM 615 C CA . LEU A 1 77 ? -16.425 -32.768 3.641 1.00 29.64 77 LEU A CA 1
ATOM 616 C C . LEU A 1 77 ? -17.751 -32.369 2.968 1.00 29.64 77 LEU A C 1
ATOM 618 O O . LEU A 1 77 ? -18.739 -32.126 3.653 1.00 29.64 77 LEU A O 1
ATOM 622 N N . ALA A 1 78 ? -17.803 -32.356 1.635 1.00 27.55 78 ALA A N 1
ATOM 623 C CA . ALA A 1 78 ? -19.016 -32.103 0.859 1.00 27.55 78 ALA A CA 1
ATOM 624 C C . ALA A 1 78 ? -19.750 -33.411 0.497 1.00 27.55 78 ALA A C 1
ATOM 626 O O . ALA A 1 78 ? -19.986 -33.688 -0.673 1.00 27.55 78 ALA A O 1
ATOM 627 N N . ASN A 1 79 ? -20.111 -34.206 1.509 1.00 28.48 79 ASN A N 1
ATOM 628 C CA . ASN A 1 79 ? -21.018 -35.352 1.375 1.00 28.48 79 ASN A CA 1
ATOM 629 C C . ASN A 1 79 ? -22.183 -35.188 2.361 1.00 28.48 79 ASN A C 1
ATOM 631 O O . ASN A 1 79 ? -22.172 -35.751 3.453 1.00 28.48 79 ASN A O 1
ATOM 635 N N . LEU A 1 80 ? -23.184 -34.399 1.963 1.00 29.25 80 LEU A N 1
ATOM 636 C CA . LEU A 1 80 ? -24.519 -34.427 2.561 1.00 29.25 80 LEU A CA 1
ATOM 637 C C . LEU A 1 80 ? -25.496 -34.986 1.524 1.00 29.25 80 LEU A C 1
ATOM 639 O O . LEU A 1 80 ? -25.583 -34.501 0.397 1.00 29.25 80 LEU A O 1
ATOM 643 N N . THR A 1 81 ? -26.167 -36.063 1.912 1.00 27.28 81 THR A N 1
ATOM 644 C CA . THR A 1 81 ? -26.909 -36.974 1.038 1.00 27.28 81 THR A CA 1
ATOM 645 C C . THR A 1 81 ? -28.286 -36.413 0.649 1.00 27.28 81 THR A C 1
ATOM 647 O O . THR A 1 81 ? -29.051 -36.052 1.544 1.00 27.28 81 THR A O 1
ATOM 650 N N . PRO A 1 82 ? -28.672 -36.401 -0.642 1.00 28.62 82 PRO A N 1
ATOM 651 C CA . PRO A 1 82 ? -30.071 -36.247 -1.053 1.00 28.62 82 PRO A CA 1
ATOM 652 C C . PRO A 1 82 ? -30.887 -37.529 -0.765 1.00 28.62 82 PRO A C 1
ATOM 654 O O . PRO A 1 82 ? -30.304 -38.608 -0.633 1.00 28.62 82 PRO A O 1
ATOM 657 N N . PRO A 1 83 ? -32.228 -37.460 -0.674 1.00 27.73 83 PRO A N 1
ATOM 658 C CA . PRO A 1 83 ? -33.054 -38.602 -0.280 1.00 27.73 83 PRO A CA 1
ATOM 659 C C . PRO A 1 83 ? -33.113 -39.729 -1.331 1.00 27.73 83 PRO A C 1
ATOM 661 O O . PRO A 1 83 ? -32.950 -39.519 -2.532 1.00 27.73 83 PRO A O 1
ATOM 664 N N . ARG A 1 84 ? -33.375 -40.948 -0.838 1.00 25.30 84 ARG A N 1
ATOM 665 C CA . ARG A 1 84 ? -33.376 -42.220 -1.584 1.00 25.30 84 ARG A CA 1
ATOM 666 C C . ARG A 1 84 ? -34.291 -42.228 -2.821 1.00 25.30 84 ARG A C 1
ATOM 668 O O . ARG A 1 84 ? -35.473 -41.908 -2.720 1.00 25.30 84 ARG A O 1
ATOM 675 N N . ARG A 1 85 ? -33.798 -42.824 -3.914 1.00 27.14 85 ARG A N 1
ATOM 676 C CA . ARG A 1 85 ? -34.599 -43.650 -4.839 1.00 27.14 85 ARG A CA 1
ATOM 677 C C . ARG A 1 85 ? -33.873 -44.974 -5.109 1.00 27.14 85 ARG A C 1
ATOM 679 O O . ARG A 1 85 ? -32.650 -45.002 -5.218 1.00 27.14 85 ARG A O 1
ATOM 686 N N . THR A 1 86 ? -34.636 -46.061 -5.138 1.00 28.50 86 THR A N 1
ATOM 687 C CA . THR A 1 86 ? -34.169 -47.459 -5.190 1.00 28.50 86 THR A CA 1
ATOM 688 C C . THR A 1 86 ? -33.898 -47.908 -6.641 1.00 28.50 86 THR A C 1
ATOM 690 O O . THR A 1 86 ? -34.629 -47.464 -7.525 1.00 28.50 86 THR A O 1
ATOM 693 N N . PRO A 1 87 ? -32.901 -48.776 -6.921 1.00 29.34 87 PRO A N 1
ATOM 694 C CA . PRO A 1 87 ? -32.551 -49.187 -8.289 1.00 29.34 87 PRO A CA 1
ATOM 695 C C . PRO A 1 87 ? -32.974 -50.631 -8.644 1.00 29.34 87 PRO A C 1
ATOM 697 O O . PRO A 1 87 ? -33.134 -51.465 -7.751 1.00 29.34 87 PRO A O 1
ATOM 700 N N . PRO A 1 88 ? -32.978 -50.988 -9.940 1.00 26.98 88 PRO A N 1
ATOM 701 C CA . PRO A 1 88 ? -32.496 -52.276 -10.443 1.00 26.98 88 PRO A CA 1
ATOM 702 C C . PRO A 1 88 ? -31.054 -52.092 -10.994 1.00 26.98 88 PRO A C 1
ATOM 704 O O . PRO A 1 88 ? -30.801 -51.095 -11.658 1.00 26.98 88 PRO A O 1
ATOM 707 N N . ARG A 1 89 ? -29.991 -52.886 -10.803 1.00 25.38 89 ARG A N 1
ATOM 708 C CA . ARG A 1 89 ? -29.647 -54.234 -10.296 1.00 25.38 89 ARG A CA 1
ATOM 709 C C . ARG A 1 89 ? -28.828 -54.954 -11.397 1.00 25.38 89 ARG A C 1
ATOM 711 O O . ARG A 1 89 ? -29.397 -55.332 -12.410 1.00 25.38 89 ARG A O 1
ATOM 718 N N . LEU A 1 90 ? -27.542 -55.217 -11.099 1.00 25.00 90 LEU A N 1
ATOM 719 C CA . LEU A 1 90 ? -26.577 -56.105 -11.803 1.00 25.00 90 LEU A CA 1
ATOM 720 C C . LEU A 1 90 ? -26.063 -55.625 -13.192 1.00 25.00 90 LEU A C 1
ATOM 722 O O . LEU A 1 90 ? -26.741 -54.870 -13.871 1.00 25.00 90 LEU A O 1
ATOM 726 N N . ALA A 1 91 ? -24.845 -55.973 -13.647 1.00 25.95 91 ALA A N 1
ATOM 727 C CA . ALA A 1 91 ? -23.916 -57.020 -13.184 1.00 25.95 91 ALA A CA 1
ATOM 728 C C . ALA A 1 91 ? -22.417 -56.605 -13.124 1.00 25.95 91 ALA A C 1
ATOM 730 O O . ALA A 1 91 ? -22.025 -55.511 -13.515 1.00 25.95 91 ALA A O 1
ATOM 731 N N . SER A 1 92 ? -21.605 -57.519 -12.580 1.00 25.83 92 SER A N 1
ATOM 732 C CA . SER A 1 92 ? -20.154 -57.446 -12.313 1.00 25.83 92 SER A CA 1
ATOM 733 C C . SER A 1 92 ? -19.282 -57.794 -13.538 1.00 25.83 92 SER A C 1
ATOM 735 O O . SER A 1 92 ? -19.762 -58.509 -14.412 1.00 25.83 92 SER A O 1
ATOM 737 N N . VAL A 1 93 ? -17.997 -57.388 -13.564 1.00 27.64 93 VAL A N 1
ATOM 738 C CA . VAL A 1 93 ? -16.815 -58.299 -13.482 1.00 27.64 93 VAL A CA 1
ATOM 739 C C . VAL A 1 93 ? -15.471 -57.538 -13.601 1.00 27.64 93 VAL A C 1
ATOM 741 O O . VAL A 1 93 ? -15.374 -56.461 -14.179 1.00 27.64 93 VAL A O 1
ATOM 744 N N . HIS A 1 94 ? -14.446 -58.113 -12.963 1.00 26.84 94 HIS A N 1
ATOM 745 C CA . HIS A 1 94 ? -13.057 -57.664 -12.796 1.00 26.84 94 HIS A CA 1
ATOM 746 C C . HIS A 1 94 ? -12.250 -57.329 -14.069 1.00 26.84 94 HIS A C 1
ATOM 748 O O . HIS A 1 94 ? -12.428 -57.933 -15.120 1.00 26.84 94 HIS A O 1
ATOM 754 N N . GLY A 1 95 ? -11.203 -56.512 -13.888 1.00 27.50 95 GLY A N 1
ATOM 755 C CA . GLY A 1 95 ? -10.029 -56.441 -14.769 1.00 27.50 95 GLY A CA 1
ATOM 756 C C . GLY A 1 95 ? -8.953 -55.525 -14.174 1.00 27.50 95 GLY A C 1
ATOM 757 O O . GLY A 1 95 ? -9.270 -54.424 -13.737 1.00 27.50 95 GLY A O 1
ATOM 758 N N . SER A 1 96 ? -7.695 -55.970 -14.097 1.00 26.05 96 SER A N 1
ATOM 759 C CA . SER A 1 96 ? -6.594 -55.205 -13.478 1.00 26.05 96 SER A CA 1
ATOM 760 C C . SER A 1 96 ? -5.405 -54.998 -14.427 1.00 26.05 96 SER A C 1
ATOM 762 O O . SER A 1 96 ? -5.303 -55.683 -15.440 1.00 26.05 96 SER A O 1
ATOM 764 N N . ARG A 1 97 ? -4.477 -54.124 -14.001 1.00 26.67 97 ARG A N 1
ATOM 765 C CA . ARG A 1 97 ? -3.126 -53.839 -14.542 1.00 26.67 97 ARG A CA 1
ATOM 766 C C . ARG A 1 97 ? -2.976 -52.864 -15.721 1.00 26.67 97 ARG A C 1
ATOM 768 O O . ARG A 1 97 ? -3.862 -52.635 -16.533 1.00 26.67 97 ARG A O 1
ATOM 775 N N . SER A 1 98 ? -1.792 -52.253 -15.709 1.00 31.58 98 SER A N 1
ATOM 776 C CA . SER A 1 98 ? -1.318 -51.118 -16.505 1.00 31.58 98 SER A CA 1
ATOM 777 C C . SER A 1 98 ? -0.566 -51.541 -17.775 1.00 31.58 98 SER A C 1
ATOM 779 O O . SER A 1 98 ? 0.050 -52.606 -17.780 1.00 31.58 98 SER A O 1
ATOM 781 N N . PRO A 1 99 ? -0.428 -50.629 -18.752 1.00 31.00 99 PRO A N 1
ATOM 782 C CA . PRO A 1 99 ? 0.769 -50.486 -19.585 1.00 31.00 99 PRO A CA 1
ATOM 783 C C . PRO A 1 99 ? 1.528 -49.191 -19.199 1.00 31.00 99 PRO A C 1
ATOM 785 O O . PRO A 1 99 ? 0.910 -48.192 -18.842 1.00 31.00 99 PRO A O 1
ATOM 788 N N . ALA A 1 100 ? 2.856 -49.148 -19.065 1.00 24.34 100 ALA A N 1
ATOM 789 C CA . ALA A 1 100 ? 3.927 -49.569 -19.979 1.00 24.34 100 ALA A CA 1
ATOM 790 C C . ALA A 1 100 ? 4.125 -48.591 -21.157 1.00 24.34 100 ALA A C 1
ATOM 792 O O . ALA A 1 100 ? 3.318 -48.512 -22.078 1.00 24.34 100 ALA A O 1
ATOM 793 N N . THR A 1 101 ? 5.228 -47.843 -21.091 1.00 28.56 101 THR A N 1
ATOM 794 C CA . THR A 1 101 ? 5.743 -46.937 -22.128 1.00 28.56 101 THR A CA 1
ATOM 795 C C . THR A 1 101 ? 6.356 -47.723 -23.290 1.00 28.56 101 THR A C 1
ATOM 797 O O . THR A 1 101 ? 7.014 -48.733 -23.044 1.00 28.56 101 THR A O 1
ATOM 800 N N . PRO A 1 102 ? 6.304 -47.186 -24.518 1.00 28.56 102 PRO A N 1
ATOM 801 C CA . PRO A 1 102 ? 7.404 -47.369 -25.461 1.00 28.56 102 PRO A CA 1
ATOM 802 C C . PRO A 1 102 ? 7.967 -46.032 -25.975 1.00 28.56 102 PRO A C 1
ATOM 804 O O . PRO A 1 102 ? 7.260 -45.036 -26.115 1.00 28.56 102 PRO A O 1
ATOM 807 N N . ALA A 1 103 ? 9.267 -46.030 -26.262 1.00 25.50 103 ALA A N 1
ATOM 808 C CA . ALA A 1 103 ? 9.975 -44.971 -26.983 1.00 25.50 103 ALA A CA 1
ATOM 809 C C . ALA A 1 103 ? 10.260 -45.421 -28.426 1.00 25.50 103 ALA A C 1
ATOM 811 O O . ALA A 1 103 ? 10.259 -46.623 -28.662 1.00 25.50 103 ALA A O 1
ATOM 812 N N . LEU A 1 104 ? 10.525 -44.472 -29.340 1.00 24.58 104 LEU A N 1
ATOM 813 C CA . LEU A 1 104 ? 11.276 -44.541 -30.623 1.00 24.58 104 LEU A CA 1
ATOM 814 C C . LEU A 1 104 ? 10.904 -43.290 -31.464 1.00 24.58 104 LEU A C 1
ATOM 816 O O . LEU A 1 104 ? 9.766 -42.846 -31.377 1.00 24.58 104 LEU A O 1
ATOM 820 N N . PHE A 1 105 ? 11.735 -42.677 -32.319 1.00 25.36 105 PHE A N 1
ATOM 821 C CA . PHE A 1 105 ? 13.196 -42.446 -32.352 1.00 25.36 105 PHE A CA 1
ATOM 822 C C . PHE A 1 105 ? 13.472 -41.304 -33.390 1.00 25.36 105 PHE A C 1
ATOM 824 O O . PHE A 1 105 ? 12.525 -40.788 -33.970 1.00 25.36 105 PHE A O 1
ATOM 831 N N . ARG A 1 106 ? 14.746 -40.901 -33.583 1.00 25.20 106 ARG A N 1
ATOM 832 C CA . ARG A 1 106 ? 15.354 -39.989 -34.614 1.00 25.20 106 ARG A CA 1
ATOM 833 C C . ARG A 1 106 ? 14.517 -39.616 -35.871 1.00 25.20 106 ARG A C 1
ATOM 835 O O . ARG A 1 106 ? 13.818 -40.457 -36.408 1.00 25.20 106 ARG A O 1
ATOM 842 N N . GLY A 1 107 ? 14.683 -38.450 -36.510 1.00 24.94 107 GLY A N 1
ATOM 843 C CA . GLY A 1 107 ? 15.680 -37.366 -36.378 1.00 24.94 107 GLY A CA 1
ATOM 844 C C . GLY A 1 107 ? 16.164 -36.888 -37.766 1.00 24.94 107 GLY A C 1
ATOM 845 O O . GLY A 1 107 ? 15.958 -37.606 -38.734 1.00 24.94 107 GLY A O 1
ATOM 846 N N . LEU A 1 108 ? 16.811 -35.717 -37.878 1.00 26.31 108 LEU A N 1
ATOM 847 C CA . LEU A 1 108 ? 17.689 -35.333 -39.006 1.00 26.31 108 LEU A CA 1
ATOM 848 C C . LEU A 1 108 ? 18.473 -34.052 -38.661 1.00 26.31 108 LEU A C 1
ATOM 850 O O . LEU A 1 108 ? 17.973 -33.195 -37.935 1.00 26.31 108 LEU A O 1
ATOM 854 N N . ALA A 1 109 ? 19.703 -33.940 -39.164 1.00 25.89 109 ALA A N 1
ATOM 855 C CA . ALA A 1 109 ? 20.611 -32.815 -38.938 1.00 25.89 109 ALA A CA 1
ATOM 856 C C . ALA A 1 109 ? 21.387 -32.501 -40.225 1.00 25.89 109 ALA A C 1
ATOM 858 O O . ALA A 1 109 ? 21.631 -33.404 -41.023 1.00 25.89 109 ALA A O 1
ATOM 859 N N . LEU A 1 110 ? 21.827 -31.251 -40.386 1.00 25.69 110 LEU A N 1
ATOM 860 C CA . LEU A 1 110 ? 22.858 -30.854 -41.347 1.00 25.69 110 LEU A CA 1
ATOM 861 C C . LEU A 1 110 ? 23.862 -29.915 -40.665 1.00 25.69 110 LEU A C 1
ATOM 863 O O . LEU A 1 110 ? 23.532 -29.236 -39.693 1.00 25.69 110 LEU A O 1
ATOM 867 N N . ALA A 1 111 ? 25.105 -29.956 -41.141 1.00 27.59 111 ALA A N 1
ATOM 868 C CA . ALA A 1 111 ? 26.287 -29.390 -40.491 1.00 27.59 111 ALA A CA 1
ATOM 869 C C . ALA A 1 111 ? 26.902 -28.231 -41.297 1.00 27.59 111 ALA A C 1
ATOM 871 O O . ALA A 1 111 ? 26.482 -28.007 -42.427 1.00 27.59 111 ALA A O 1
ATOM 872 N N . LEU A 1 112 ? 27.900 -27.552 -40.706 1.00 26.67 112 LEU A N 1
ATOM 873 C CA . LEU A 1 112 ? 29.116 -26.936 -41.299 1.00 26.67 112 LEU A CA 1
ATOM 874 C C . LEU A 1 112 ? 29.819 -26.129 -40.172 1.00 26.67 112 LEU A C 1
ATOM 876 O O . LEU A 1 112 ? 29.238 -25.202 -39.624 1.00 26.67 112 LEU A O 1
ATOM 880 N N . GLN A 1 113 ? 30.881 -26.671 -39.560 1.00 27.22 113 GLN A N 1
ATOM 881 C CA . GLN A 1 113 ? 32.314 -26.377 -39.803 1.00 27.22 113 GLN A CA 1
ATOM 882 C C . GLN A 1 113 ? 32.869 -25.085 -39.143 1.00 27.22 113 GLN A C 1
ATOM 884 O O . GLN A 1 113 ? 32.460 -23.976 -39.459 1.00 27.22 113 GLN A O 1
ATOM 889 N N . GLY A 1 114 ? 33.867 -25.261 -38.262 1.00 27.69 114 GLY A N 1
ATOM 890 C CA . GLY A 1 114 ? 34.906 -24.272 -37.894 1.00 27.69 114 GLY A CA 1
ATOM 891 C C . GLY A 1 114 ? 36.286 -24.802 -38.336 1.00 27.69 114 GLY A C 1
ATOM 892 O O . GLY A 1 114 ? 36.326 -25.942 -38.812 1.00 27.69 114 GLY A O 1
ATOM 893 N N . PRO A 1 115 ? 37.408 -24.052 -38.218 1.00 35.16 115 PRO A N 1
ATOM 894 C CA . PRO A 1 115 ? 38.212 -24.012 -36.967 1.00 35.16 115 PRO A CA 1
ATOM 895 C C . PRO A 1 115 ? 39.049 -22.684 -36.858 1.00 35.16 115 PRO A C 1
ATOM 897 O O . PRO A 1 115 ? 38.612 -21.706 -37.462 1.00 35.16 115 PRO A O 1
ATOM 900 N N . PRO A 1 116 ? 40.243 -22.567 -36.207 1.00 38.91 116 PRO A N 1
ATOM 901 C CA . PRO A 1 116 ? 40.894 -23.331 -35.122 1.00 38.91 116 PRO A CA 1
ATOM 902 C C . PRO A 1 116 ? 41.348 -22.485 -33.890 1.00 38.91 116 PRO A C 1
ATOM 904 O O . PRO A 1 116 ? 41.330 -21.258 -33.888 1.00 38.91 116 PRO A O 1
ATOM 907 N N . ARG A 1 117 ? 41.843 -23.173 -32.845 1.00 30.50 117 ARG A N 1
ATOM 908 C CA . ARG A 1 117 ? 42.698 -22.642 -31.752 1.00 30.50 117 ARG A CA 1
ATOM 909 C C . ARG A 1 117 ? 44.181 -22.970 -32.012 1.00 30.50 117 ARG A C 1
ATOM 911 O O . ARG A 1 117 ? 44.440 -24.012 -32.611 1.00 30.50 117 ARG A O 1
ATOM 918 N N . PRO A 1 118 ? 45.122 -22.236 -31.389 1.00 29.81 118 PRO A N 1
ATOM 919 C CA . PRO A 1 118 ? 46.401 -22.794 -30.924 1.00 29.81 118 PRO A CA 1
ATOM 920 C C . PRO A 1 118 ? 46.447 -23.019 -29.393 1.00 29.81 118 PRO A C 1
ATOM 922 O O . PRO A 1 118 ? 45.631 -22.481 -28.642 1.00 29.81 118 PRO A O 1
ATOM 925 N N . LEU A 1 119 ? 47.417 -23.821 -28.941 1.00 28.83 119 LEU A N 1
ATOM 926 C CA . LEU A 1 119 ? 47.767 -24.139 -27.542 1.00 28.83 119 LEU A CA 1
ATOM 927 C C . LEU A 1 119 ? 49.307 -24.132 -27.383 1.00 28.83 119 LEU A C 1
ATOM 929 O O . LEU A 1 119 ? 50.000 -24.073 -28.395 1.00 28.83 119 LEU A O 1
ATOM 933 N N . LEU A 1 120 ? 49.799 -24.309 -26.139 1.00 27.86 120 LEU A N 1
ATOM 934 C CA . LEU A 1 120 ? 51.215 -24.269 -25.677 1.00 27.86 120 LEU A CA 1
ATOM 935 C C . LEU A 1 120 ? 51.737 -22.827 -25.464 1.00 27.86 120 LEU A C 1
ATOM 937 O O . LEU A 1 120 ? 51.353 -21.933 -26.205 1.00 27.86 120 LEU A O 1
ATOM 941 N N . GLY A 1 121 ? 52.579 -22.499 -24.473 1.00 25.78 121 GLY A N 1
ATOM 942 C CA . GLY A 1 121 ? 53.220 -23.260 -23.381 1.00 25.78 121 GLY A CA 1
ATOM 943 C C . GLY A 1 121 ? 53.860 -22.287 -22.348 1.00 25.78 121 GLY A C 1
ATOM 944 O O . GLY A 1 121 ? 53.770 -21.079 -22.556 1.00 25.78 121 GLY A O 1
ATOM 945 N N . PRO A 1 122 ? 54.431 -22.754 -21.215 1.00 44.31 122 PRO A N 1
ATOM 946 C CA . PRO A 1 122 ? 54.589 -21.932 -19.998 1.00 44.31 122 PRO A CA 1
ATOM 947 C C . PRO A 1 122 ? 56.001 -21.361 -19.731 1.00 44.31 122 PRO A C 1
ATOM 949 O O . PRO A 1 122 ? 56.984 -22.038 -20.014 1.00 44.31 122 PRO A O 1
ATOM 952 N N . SER A 1 123 ? 56.081 -20.203 -19.047 1.00 26.98 123 SER A N 1
ATOM 953 C CA . SER A 1 123 ? 57.321 -19.666 -18.437 1.00 26.98 123 SER A CA 1
ATOM 954 C C . SER A 1 123 ? 57.085 -18.798 -17.182 1.00 26.98 123 SER A C 1
ATOM 956 O O . SER A 1 123 ? 56.348 -17.816 -17.221 1.00 26.98 123 SER A O 1
ATOM 958 N N . THR A 1 124 ? 57.805 -19.117 -16.104 1.00 27.56 124 THR A N 1
ATOM 959 C CA . THR A 1 124 ? 58.237 -18.272 -14.959 1.00 27.56 124 THR A CA 1
ATOM 960 C C . THR A 1 124 ? 59.677 -18.733 -14.598 1.00 27.56 124 THR A C 1
ATOM 962 O O . THR A 1 124 ? 60.090 -19.745 -15.175 1.00 27.56 124 THR A O 1
ATOM 965 N N . PRO A 1 125 ? 60.471 -18.119 -13.681 1.00 39.44 125 PRO A N 1
ATOM 966 C CA . PRO A 1 125 ? 60.295 -16.898 -12.873 1.00 39.44 125 PRO A CA 1
ATOM 967 C C . PRO A 1 125 ? 61.510 -15.912 -12.894 1.00 39.44 125 PRO A C 1
ATOM 969 O O . PRO A 1 125 ? 62.549 -16.213 -13.471 1.00 39.44 125 PRO A O 1
ATOM 972 N N . SER A 1 126 ? 61.366 -14.757 -12.218 1.00 26.78 126 SER A N 1
ATOM 973 C CA . SER A 1 126 ? 62.370 -13.956 -11.448 1.00 26.78 126 SER A CA 1
ATOM 974 C C . SER A 1 126 ? 61.814 -12.524 -11.293 1.00 26.78 126 SER A C 1
ATOM 976 O O . SER A 1 126 ? 61.319 -11.978 -12.271 1.00 26.78 126 SER A O 1
ATOM 978 N N . ALA A 1 127 ? 61.657 -11.897 -10.121 1.00 27.53 127 ALA A N 1
ATOM 979 C CA . ALA A 1 127 ? 62.556 -11.679 -8.975 1.00 27.53 127 ALA A CA 1
ATOM 980 C C . ALA A 1 127 ? 63.654 -10.629 -9.246 1.00 27.53 127 ALA A C 1
ATOM 982 O O . ALA A 1 127 ? 64.581 -10.924 -9.988 1.00 27.53 127 ALA A O 1
ATOM 983 N N . VAL A 1 128 ? 63.530 -9.443 -8.619 1.00 28.53 128 VAL A N 1
ATOM 984 C CA . VAL A 1 128 ? 64.601 -8.618 -8.001 1.00 28.53 128 VAL A CA 1
ATOM 985 C C . VAL A 1 128 ? 63.976 -7.383 -7.302 1.00 28.53 128 VAL A C 1
ATOM 987 O O . VAL A 1 128 ? 63.274 -6.600 -7.929 1.00 28.53 128 VAL A O 1
ATOM 990 N N . GLU A 1 129 ? 64.230 -7.302 -5.989 1.00 28.66 129 GLU A N 1
ATOM 991 C CA . GLU A 1 129 ? 64.406 -6.135 -5.085 1.00 28.66 129 GLU A CA 1
ATOM 992 C C . GLU A 1 129 ? 63.330 -5.031 -4.868 1.00 28.66 129 GLU A C 1
ATOM 994 O O . GLU A 1 129 ? 62.580 -4.623 -5.748 1.00 28.66 129 GLU A O 1
ATOM 999 N N . GLY A 1 130 ? 63.267 -4.563 -3.606 1.00 26.33 130 GLY A N 1
ATOM 1000 C CA . GLY A 1 130 ? 62.454 -3.434 -3.105 1.00 26.33 130 GLY A CA 1
ATOM 1001 C C . GLY A 1 130 ? 63.311 -2.170 -2.865 1.00 26.33 130 GLY A C 1
ATOM 1002 O O . GLY A 1 130 ? 64.179 -1.924 -3.698 1.00 26.33 130 GLY A O 1
ATOM 1003 N N . PRO A 1 131 ? 63.163 -1.380 -1.766 1.00 35.28 131 PRO A N 1
ATOM 1004 C CA . PRO A 1 131 ? 62.376 -1.607 -0.539 1.00 35.28 131 PRO A CA 1
ATOM 1005 C C . PRO A 1 131 ? 61.444 -0.438 -0.104 1.00 35.28 131 PRO A C 1
ATOM 1007 O O . PRO A 1 131 ? 61.469 0.660 -0.653 1.00 35.28 131 PRO A O 1
ATOM 1010 N N . SER A 1 132 ? 60.653 -0.668 0.954 1.00 28.94 132 SER A N 1
ATOM 1011 C CA . SER A 1 132 ? 59.946 0.373 1.736 1.00 28.94 132 SER A CA 1
ATOM 1012 C C . SER A 1 132 ? 60.880 1.098 2.724 1.00 28.94 132 SER A C 1
ATOM 1014 O O . SER A 1 132 ? 61.947 0.571 3.045 1.00 28.94 132 SER A O 1
ATOM 1016 N N . PRO A 1 133 ? 60.450 2.237 3.310 1.00 31.12 133 PRO A N 1
ATOM 1017 C CA . PRO A 1 133 ? 60.312 2.249 4.781 1.00 31.12 133 PRO A CA 1
ATOM 1018 C C . PRO A 1 133 ? 59.126 3.069 5.356 1.00 31.12 133 PRO A C 1
ATOM 1020 O O . PRO A 1 133 ? 58.518 3.900 4.688 1.00 31.12 133 PRO A O 1
ATOM 1023 N N . ILE A 1 134 ? 58.830 2.815 6.639 1.00 29.47 134 ILE A N 1
ATOM 1024 C CA . ILE A 1 134 ? 57.844 3.431 7.567 1.00 29.47 134 ILE A CA 1
ATOM 1025 C C . ILE A 1 134 ? 58.448 3.259 8.995 1.00 29.47 134 ILE A C 1
ATOM 1027 O O . ILE A 1 134 ? 59.133 2.244 9.158 1.00 29.47 134 ILE A O 1
ATOM 1031 N N . PRO A 1 135 ? 58.184 4.057 10.069 1.00 45.38 135 PRO A N 1
ATOM 1032 C CA . PRO A 1 135 ? 57.682 5.437 10.259 1.00 45.38 135 PRO A CA 1
ATOM 1033 C C . PRO A 1 135 ? 58.746 6.327 10.993 1.00 45.38 135 PRO A C 1
ATOM 1035 O O . PRO A 1 135 ? 59.934 6.024 10.884 1.00 45.38 135 PRO A O 1
ATOM 1038 N N . PRO A 1 136 ? 58.386 7.416 11.726 1.00 32.28 136 PRO A N 1
ATOM 1039 C CA . PRO A 1 136 ? 58.110 7.278 13.176 1.00 32.28 136 PRO A CA 1
ATOM 1040 C C . PRO A 1 136 ? 56.968 8.185 13.725 1.00 32.28 136 PRO A C 1
ATOM 1042 O O . PRO A 1 136 ? 56.161 8.719 12.966 1.00 32.28 136 PRO A O 1
ATOM 1045 N N . THR A 1 137 ? 56.859 8.303 15.057 1.00 24.97 137 THR A N 1
ATOM 1046 C CA . THR A 1 137 ? 55.639 8.672 15.814 1.00 24.97 137 THR A CA 1
ATOM 1047 C C . THR A 1 137 ? 55.823 9.860 16.792 1.00 24.97 137 THR A C 1
ATOM 1049 O O . THR A 1 137 ? 56.928 10.082 17.268 1.00 24.97 137 THR A O 1
ATOM 1052 N N . LEU A 1 138 ? 54.691 10.460 17.218 1.00 23.59 138 LEU A N 1
ATOM 1053 C CA . LEU A 1 138 ? 54.400 11.127 18.520 1.00 23.59 138 LEU A CA 1
ATOM 1054 C C . LEU A 1 138 ? 54.748 12.621 18.824 1.00 23.59 138 LEU A C 1
ATOM 1056 O O . LEU A 1 138 ? 55.878 13.070 18.692 1.00 23.59 138 LEU A O 1
ATOM 1060 N N . CYS A 1 139 ? 53.743 13.266 19.460 1.00 21.38 139 CYS A N 1
ATOM 1061 C CA . CYS A 1 139 ? 53.762 14.304 20.527 1.00 21.38 139 CYS A CA 1
ATOM 1062 C C . CYS A 1 139 ? 53.528 15.821 20.259 1.00 21.38 139 CYS A C 1
ATOM 1064 O O . CYS A 1 139 ? 53.962 16.402 19.273 1.00 21.38 139 CYS A O 1
ATOM 1066 N N . LEU A 1 140 ? 52.799 16.423 21.224 1.00 24.20 140 LEU A N 1
ATOM 1067 C CA . LEU A 1 140 ? 52.378 17.835 21.420 1.00 24.20 140 LEU A CA 1
ATOM 1068 C C . LEU A 1 140 ? 53.409 18.639 22.252 1.00 24.20 140 LEU A C 1
ATOM 1070 O O . LEU A 1 140 ? 54.197 18.008 22.962 1.00 24.20 140 LEU A O 1
ATOM 1074 N N . PRO A 1 141 ? 53.417 19.996 22.208 1.00 28.28 141 PRO A N 1
ATOM 1075 C CA . PRO A 1 141 ? 52.818 20.864 23.274 1.00 28.28 141 PRO A CA 1
ATOM 1076 C C . PRO A 1 141 ? 52.174 22.190 22.721 1.00 28.28 141 PRO A C 1
ATOM 1078 O O . PRO A 1 141 ? 52.501 22.584 21.610 1.00 28.28 141 PRO A O 1
ATOM 1081 N N . THR A 1 142 ? 51.136 22.871 23.260 1.00 22.30 142 THR A N 1
ATOM 1082 C CA . THR A 1 142 ? 50.851 23.607 24.539 1.00 22.30 142 THR A CA 1
ATOM 1083 C C . THR A 1 142 ? 50.843 25.162 24.397 1.00 22.30 142 THR A C 1
ATOM 1085 O O . THR A 1 142 ? 51.881 25.753 24.142 1.00 22.30 142 THR A O 1
ATOM 1088 N N . VAL A 1 143 ? 49.647 25.776 24.568 1.00 22.06 143 VAL A N 1
ATOM 1089 C CA . VAL A 1 143 ? 49.181 27.012 25.308 1.00 22.06 143 VAL A CA 1
ATOM 1090 C C . VAL A 1 143 ? 50.257 28.044 25.819 1.00 22.06 143 VAL A C 1
ATOM 1092 O O . VAL A 1 143 ? 51.327 27.612 26.221 1.00 22.06 143 VAL A O 1
ATOM 1095 N N . VAL A 1 144 ? 50.099 29.398 25.914 1.00 24.66 144 VAL A N 1
ATOM 1096 C CA . VAL A 1 144 ? 48.983 30.202 26.521 1.00 24.66 144 VAL A CA 1
ATOM 1097 C C . VAL A 1 144 ? 48.500 31.538 25.818 1.00 24.66 144 VAL A C 1
ATOM 1099 O O . VAL A 1 144 ? 47.689 31.365 24.911 1.00 24.66 144 VAL A O 1
ATOM 1102 N N . PRO A 1 145 ? 48.754 32.833 26.216 1.00 32.97 145 PRO A N 1
ATOM 1103 C CA . PRO A 1 145 ? 47.616 33.778 26.417 1.00 32.97 145 PRO A CA 1
ATOM 1104 C C . PRO A 1 145 ? 47.670 35.213 25.810 1.00 32.97 145 PRO A C 1
ATOM 1106 O O . PRO A 1 145 ? 48.728 35.730 25.465 1.00 32.97 145 PRO A O 1
ATOM 1109 N N . GLY A 1 146 ? 46.527 35.929 25.855 1.00 21.03 146 GLY A N 1
ATOM 1110 C CA . GLY A 1 146 ? 46.478 37.405 25.787 1.00 21.03 146 GLY A CA 1
ATOM 1111 C C . GLY A 1 146 ? 45.074 38.051 25.875 1.00 21.03 146 GLY A C 1
ATOM 1112 O O . GLY A 1 146 ? 44.329 38.040 24.903 1.00 21.03 146 GLY A O 1
ATOM 1113 N N . THR A 1 147 ? 44.742 38.677 27.012 1.00 24.95 147 THR A N 1
ATOM 1114 C CA . THR A 1 147 ? 43.567 39.565 27.251 1.00 24.95 147 THR A CA 1
ATOM 1115 C C . THR A 1 147 ? 44.018 40.772 28.087 1.00 24.95 147 THR A C 1
ATOM 1117 O O . THR A 1 147 ? 44.905 40.571 28.921 1.00 24.95 147 THR A O 1
ATOM 1120 N N . PRO A 1 148 ? 43.442 41.989 27.941 1.00 29.62 148 PRO A N 1
ATOM 1121 C CA . PRO A 1 148 ? 42.365 42.398 28.870 1.00 29.62 148 PRO A CA 1
ATOM 1122 C C . PRO A 1 148 ? 41.292 43.384 28.319 1.00 29.62 148 PRO A C 1
ATOM 1124 O O . PRO A 1 148 ? 41.336 43.826 27.176 1.00 29.62 148 PRO A O 1
ATOM 1127 N N . ILE A 1 149 ? 40.319 43.706 29.187 1.00 26.50 149 ILE A N 1
ATOM 1128 C CA . ILE A 1 149 ? 39.056 44.467 29.005 1.00 26.50 149 ILE A CA 1
ATOM 1129 C C . ILE A 1 149 ? 39.133 45.702 29.942 1.00 26.50 149 ILE A C 1
ATOM 1131 O O . ILE A 1 149 ? 39.554 45.467 31.080 1.00 26.50 149 ILE A O 1
ATOM 1135 N N . PRO A 1 150 ? 38.782 46.974 29.577 1.00 37.22 150 PRO A N 1
ATOM 1136 C CA . PRO A 1 150 ? 37.382 47.459 29.721 1.00 37.22 150 PRO A CA 1
ATOM 1137 C C . PRO A 1 150 ? 36.909 48.712 28.910 1.00 37.22 150 PRO A C 1
ATOM 1139 O O . PRO A 1 150 ? 37.688 49.381 28.244 1.00 37.22 150 PRO A O 1
ATOM 1142 N N . GLN A 1 151 ? 35.622 49.064 29.123 1.00 22.83 151 GLN A N 1
ATOM 1143 C CA . GLN A 1 151 ? 34.966 50.405 29.158 1.00 22.83 151 GLN A CA 1
ATOM 1144 C C . GLN A 1 151 ? 33.846 50.731 28.135 1.00 22.83 151 GLN A C 1
ATOM 1146 O O . GLN A 1 151 ? 34.000 50.634 26.924 1.00 22.83 151 GLN A O 1
ATOM 1151 N N . THR A 1 152 ? 32.713 51.192 28.687 1.00 29.45 152 THR A N 1
ATOM 1152 C CA . THR A 1 152 ? 31.541 51.846 28.055 1.00 29.45 152 THR A CA 1
ATOM 1153 C C . THR A 1 152 ? 31.591 53.367 28.285 1.00 29.45 152 THR A C 1
ATOM 1155 O O . THR A 1 152 ? 32.150 53.763 29.311 1.00 29.45 152 THR A O 1
ATOM 1158 N N . PRO A 1 153 ? 30.949 54.224 27.457 1.00 32.41 153 PRO A N 1
ATOM 1159 C CA . PRO A 1 153 ? 29.659 54.819 27.887 1.00 32.41 153 PRO A CA 1
ATOM 1160 C C . PRO A 1 153 ? 28.649 55.198 26.758 1.00 32.41 153 PRO A C 1
ATOM 1162 O O . PRO A 1 153 ? 28.920 55.050 25.572 1.00 32.41 153 PRO A O 1
ATOM 1165 N N . ILE A 1 154 ? 27.470 55.698 27.168 1.00 31.03 154 ILE A N 1
ATOM 1166 C CA . ILE A 1 154 ? 26.295 56.176 26.380 1.00 31.03 154 ILE A CA 1
ATOM 1167 C C . ILE A 1 154 ? 26.240 57.732 26.453 1.00 31.03 154 ILE A C 1
ATOM 1169 O O . ILE A 1 154 ? 26.767 58.247 27.444 1.00 31.03 154 ILE A O 1
ATOM 1173 N N . PRO A 1 155 ? 25.630 58.508 25.509 1.00 41.88 155 PRO A N 1
ATOM 1174 C CA . PRO A 1 155 ? 24.326 59.166 25.826 1.00 41.88 155 PRO A CA 1
ATOM 1175 C C . PRO A 1 155 ? 23.373 59.638 24.666 1.00 41.88 155 PRO A C 1
ATOM 1177 O O . PRO A 1 155 ? 23.831 60.116 23.637 1.00 41.88 155 PRO A O 1
ATOM 1180 N N . GLN A 1 156 ? 22.053 59.671 24.973 1.00 30.20 156 GLN A N 1
ATOM 1181 C CA . GLN A 1 156 ? 20.971 60.639 24.569 1.00 30.20 156 GLN A CA 1
ATOM 1182 C C . GLN A 1 156 ? 20.512 60.778 23.085 1.00 30.20 156 GLN A C 1
ATOM 1184 O O . GLN A 1 156 ? 21.287 60.552 22.169 1.00 30.20 156 GLN A O 1
ATOM 1189 N N . GLY A 1 157 ? 19.258 61.160 22.746 1.00 26.17 157 GLY A N 1
ATOM 1190 C CA . GLY A 1 157 ? 18.014 61.517 23.494 1.00 26.17 157 GLY A CA 1
ATOM 1191 C C . GLY A 1 157 ? 16.738 61.045 22.727 1.00 26.17 157 GLY A C 1
ATOM 1192 O O . GLY A 1 157 ? 16.885 60.274 21.786 1.00 26.17 157 GLY A O 1
ATOM 1193 N N . THR A 1 158 ? 15.467 61.386 23.024 1.00 26.38 158 THR A N 1
ATOM 1194 C CA . THR A 1 158 ? 14.851 62.470 23.837 1.00 26.38 158 THR A CA 1
ATOM 1195 C C . THR A 1 158 ? 13.395 62.091 24.251 1.00 26.38 158 THR A C 1
ATOM 1197 O O . THR A 1 158 ? 12.762 61.289 23.569 1.00 26.38 158 THR A O 1
ATOM 1200 N N . LEU A 1 159 ? 12.841 62.673 25.332 1.00 29.67 159 LEU A N 1
ATOM 1201 C CA . LEU A 1 159 ? 11.435 62.536 25.817 1.00 29.67 159 LEU A CA 1
ATOM 1202 C C . LEU A 1 159 ? 10.614 63.839 25.600 1.00 29.67 159 LEU A C 1
ATOM 1204 O O . LEU A 1 159 ? 11.213 64.849 25.226 1.00 29.67 159 LEU A O 1
ATOM 1208 N N . PRO A 1 160 ? 9.276 63.855 25.837 1.00 31.89 160 PRO A N 1
ATOM 1209 C CA . PRO A 1 160 ? 8.785 64.432 27.111 1.00 31.89 160 PRO A CA 1
ATOM 1210 C C . PRO A 1 160 ? 7.525 63.784 27.771 1.00 31.89 160 PRO A C 1
ATOM 1212 O O . PRO A 1 160 ? 6.461 63.680 27.169 1.00 31.89 160 PRO A O 1
ATOM 1215 N N . THR A 1 161 ? 7.678 63.396 29.050 1.00 24.91 161 THR A N 1
ATOM 1216 C CA . THR A 1 161 ? 6.881 63.762 30.268 1.00 24.91 161 THR A CA 1
ATOM 1217 C C . THR A 1 161 ? 5.429 64.306 30.102 1.00 24.91 161 THR A C 1
ATOM 1219 O O . THR A 1 161 ? 5.257 65.345 29.480 1.00 24.91 161 THR A O 1
ATOM 1222 N N . ALA A 1 162 ? 4.356 63.674 30.641 1.00 25.27 162 ALA A N 1
ATOM 1223 C CA . ALA A 1 162 ? 3.831 63.672 32.051 1.00 25.27 162 ALA A CA 1
ATOM 1224 C C . ALA A 1 162 ? 2.534 64.544 32.211 1.00 25.27 162 ALA A C 1
ATOM 1226 O O . ALA A 1 162 ? 2.307 65.329 31.293 1.00 25.27 162 ALA A O 1
ATOM 1227 N N . PRO A 1 163 ? 1.661 64.457 33.270 1.00 30.94 163 PRO A N 1
ATOM 1228 C CA . PRO A 1 163 ? 1.916 64.053 34.672 1.00 30.94 163 PRO A CA 1
ATOM 1229 C C . PRO A 1 163 ? 0.844 63.175 35.402 1.00 30.94 163 PRO A C 1
ATOM 1231 O O . PRO A 1 163 ? -0.034 62.570 34.796 1.00 30.94 163 PRO A O 1
ATOM 1234 N N . VAL A 1 164 ? 0.989 63.089 36.737 1.00 26.75 164 VAL A N 1
ATOM 1235 C CA . VAL A 1 164 ? 0.352 62.194 37.738 1.00 26.75 164 VAL A CA 1
ATOM 1236 C C . VAL A 1 164 ? -0.755 62.892 38.556 1.00 26.75 164 VAL A C 1
ATOM 1238 O O . VAL A 1 164 ? -0.601 64.072 38.855 1.00 26.75 164 VAL A O 1
ATOM 1241 N N . VAL A 1 165 ? -1.769 62.152 39.052 1.00 23.08 165 VAL A N 1
ATOM 1242 C CA . VAL A 1 165 ? -2.580 62.508 40.253 1.00 23.08 165 VAL A CA 1
ATOM 1243 C C . VAL A 1 165 ? -2.924 61.249 41.092 1.00 23.08 165 VAL A C 1
ATOM 1245 O O . VAL A 1 165 ? -3.126 60.175 40.529 1.00 23.08 165 VAL A O 1
ATOM 1248 N N . LEU A 1 166 ? -2.975 61.376 42.431 1.00 24.92 166 LEU A N 1
ATOM 1249 C CA . LEU A 1 166 ? -3.326 60.332 43.425 1.00 24.92 166 LEU A CA 1
ATOM 1250 C C . LEU A 1 166 ? -4.784 60.442 43.943 1.00 24.92 166 LEU A C 1
ATOM 1252 O O . LEU A 1 166 ? -5.338 61.537 43.931 1.00 24.92 166 LEU A O 1
ATOM 1256 N N . GLY A 1 167 ? -5.339 59.372 44.551 1.00 21.97 167 GLY A N 1
ATOM 1257 C CA . GLY A 1 167 ? -6.415 59.499 45.565 1.00 21.97 167 GLY A CA 1
ATOM 1258 C C . GLY A 1 167 ? -7.376 58.304 45.778 1.00 21.97 167 GLY A C 1
ATOM 1259 O O . GLY A 1 167 ? -8.094 57.911 44.868 1.00 21.97 167 GLY A O 1
ATOM 1260 N N . THR A 1 168 ? -7.437 57.775 47.009 1.00 27.58 168 THR A N 1
ATOM 1261 C CA . THR A 1 168 ? -8.510 56.919 47.614 1.00 27.58 168 THR A CA 1
ATOM 1262 C C . THR A 1 168 ? -9.603 57.803 48.288 1.00 27.58 168 THR A C 1
ATOM 1264 O O . THR A 1 168 ? -9.283 58.985 48.436 1.00 27.58 168 THR A O 1
ATOM 1267 N N . PRO A 1 169 ? -10.816 57.364 48.766 1.00 27.66 169 PRO A N 1
ATOM 1268 C CA . PRO A 1 169 ? -11.203 56.061 49.370 1.00 27.66 169 PRO A CA 1
ATOM 1269 C C . PRO A 1 169 ? -12.678 55.557 49.109 1.00 27.66 169 PRO A C 1
ATOM 1271 O O . PRO A 1 169 ? -13.266 55.854 48.077 1.00 27.66 169 PRO A O 1
ATOM 1274 N N . ILE A 1 170 ? -13.239 54.741 50.030 1.00 29.05 170 ILE A N 1
ATOM 1275 C CA . ILE A 1 170 ? -14.477 53.900 49.976 1.00 29.05 170 ILE A CA 1
ATOM 1276 C C . ILE A 1 170 ? -15.766 54.641 50.446 1.00 29.05 170 ILE A C 1
ATOM 1278 O O . ILE A 1 170 ? -15.651 55.563 51.253 1.00 29.05 170 ILE A O 1
ATOM 1282 N N . PRO A 1 171 ? -16.989 54.216 50.030 1.00 24.58 171 PRO A N 1
ATOM 1283 C CA . PRO A 1 171 ? -18.075 53.927 51.004 1.00 24.58 171 PRO A CA 1
ATOM 1284 C C . PRO A 1 171 ? -18.950 52.662 50.716 1.00 24.58 171 PRO A C 1
ATOM 1286 O O . PRO A 1 171 ? -18.776 51.980 49.709 1.00 24.58 171 PRO A O 1
ATOM 1289 N N . GLN A 1 172 ? -19.858 52.330 51.655 1.00 22.62 172 GLN A N 1
ATOM 1290 C CA . GLN A 1 172 ? -20.588 51.047 51.847 1.00 22.62 172 GLN A CA 1
ATOM 1291 C C . GLN A 1 172 ? -22.059 50.983 51.337 1.00 22.62 172 GLN A C 1
ATOM 1293 O O . GLN A 1 172 ? -22.695 52.015 51.162 1.00 22.62 172 GLN A O 1
ATOM 1298 N N . GLU A 1 173 ? -22.602 49.744 51.299 1.00 23.58 173 GLU A N 1
ATOM 1299 C CA . GLU A 1 173 ? -24.028 49.329 51.481 1.00 23.58 173 GLU A CA 1
ATOM 1300 C C . GLU A 1 173 ? -25.070 49.625 50.364 1.00 23.58 173 GLU A C 1
ATOM 1302 O O . GLU A 1 173 ? -24.919 50.552 49.584 1.00 23.58 173 GLU A O 1
ATOM 1307 N N . SER A 1 174 ? -26.145 48.832 50.157 1.00 22.42 174 SER A N 1
ATOM 1308 C CA . SER A 1 174 ? -26.932 47.955 51.067 1.00 22.42 174 SER A CA 1
ATOM 1309 C C . SER A 1 174 ? -27.591 46.710 50.384 1.00 22.42 174 SER A C 1
ATOM 1311 O O . SER A 1 174 ? -27.554 46.564 49.164 1.00 22.42 174 SER A O 1
ATOM 1313 N N . PHE A 1 175 ? -28.168 45.787 51.183 1.00 28.02 175 PHE A N 1
ATOM 1314 C CA . PHE A 1 175 ? -28.779 44.484 50.793 1.00 28.02 175 PHE A CA 1
ATOM 1315 C C . PHE A 1 175 ? -30.315 44.549 50.525 1.00 28.02 175 PHE A C 1
ATOM 1317 O O . PHE A 1 175 ? -30.923 45.584 50.797 1.00 28.02 175 PHE A O 1
ATOM 1324 N N . PRO A 1 176 ? -30.975 43.461 50.040 1.00 25.25 176 PRO A N 1
ATOM 1325 C CA . PRO A 1 176 ? -31.568 42.470 50.972 1.00 25.25 176 PRO A CA 1
ATOM 1326 C C . PRO A 1 176 ? -31.465 40.968 50.574 1.00 25.25 176 PRO A C 1
ATOM 1328 O O . PRO A 1 176 ? -31.279 40.601 49.417 1.00 25.25 176 PRO A O 1
ATOM 1331 N N . THR A 1 177 ? -31.619 40.092 51.579 1.00 22.83 177 THR A N 1
ATOM 1332 C CA . THR A 1 177 ? -31.760 38.608 51.509 1.00 22.83 177 THR A CA 1
ATOM 1333 C C . THR A 1 177 ? -33.249 38.201 51.326 1.00 22.83 177 THR A C 1
ATOM 1335 O O . THR A 1 177 ? -34.093 39.090 51.319 1.00 22.83 177 THR A O 1
ATOM 1338 N N . THR A 1 178 ? -33.725 36.955 51.135 1.00 23.14 178 THR A N 1
ATOM 1339 C CA . THR A 1 178 ? -33.268 35.531 51.276 1.00 23.14 178 THR A CA 1
ATOM 1340 C C . THR A 1 178 ? -34.172 34.649 50.331 1.00 23.14 178 THR A C 1
ATOM 1342 O O . THR A 1 178 ? -34.871 35.263 49.525 1.00 23.14 178 THR A O 1
ATOM 1345 N N . PRO A 1 179 ? -34.295 33.283 50.364 1.00 28.41 179 PRO A N 1
ATOM 1346 C CA . PRO A 1 179 ? -33.581 32.209 51.080 1.00 28.41 179 PRO A CA 1
ATOM 1347 C C . PRO A 1 179 ? -33.062 31.020 50.218 1.00 28.41 179 PRO A C 1
ATOM 1349 O O . PRO A 1 179 ? -33.359 30.848 49.038 1.00 28.41 179 PRO A O 1
ATOM 1352 N N . SER A 1 180 ? -32.310 30.144 50.887 1.00 27.34 180 SER A N 1
ATOM 1353 C CA . SER A 1 180 ? -31.722 28.881 50.417 1.00 27.34 180 SER A CA 1
ATOM 1354 C C . SER A 1 180 ? -32.719 27.762 50.074 1.00 27.34 180 SER A C 1
ATOM 1356 O O . SER A 1 180 ? -33.696 27.572 50.792 1.00 27.34 180 SER A O 1
ATOM 1358 N N . LEU A 1 181 ? -32.343 26.873 49.142 1.00 25.25 181 LEU A N 1
ATOM 1359 C CA . LEU A 1 181 ? -32.734 25.451 49.167 1.00 25.25 181 LEU A CA 1
ATOM 1360 C C . LEU A 1 181 ? -31.581 24.549 48.683 1.00 25.25 181 LEU A C 1
ATOM 1362 O O . LEU A 1 181 ? -31.356 24.362 47.490 1.00 25.25 181 LEU A O 1
ATOM 1366 N N . LEU A 1 182 ? -30.847 23.968 49.638 1.00 24.70 182 LEU A N 1
ATOM 1367 C CA . LEU A 1 182 ? -29.900 22.871 49.410 1.00 24.70 182 LEU A CA 1
ATOM 1368 C C . LEU A 1 182 ? -30.639 21.526 49.490 1.00 24.70 182 LEU A C 1
ATOM 1370 O O . LEU A 1 182 ? -31.194 21.223 50.547 1.00 24.70 182 LEU A O 1
ATOM 1374 N N . PRO A 1 183 ? -30.551 20.645 48.479 1.00 28.17 183 PRO A N 1
ATOM 1375 C CA . PRO A 1 183 ? -30.815 19.227 48.677 1.00 28.17 183 PRO A CA 1
ATOM 1376 C C . PRO A 1 183 ? -29.640 18.615 49.455 1.00 28.17 183 PRO A C 1
ATOM 1378 O O . PRO A 1 183 ? -28.564 18.369 48.901 1.00 28.17 183 PRO A O 1
ATOM 1381 N N . GLN A 1 184 ? -29.827 18.400 50.760 1.00 29.27 184 GLN A N 1
ATOM 1382 C CA . GLN A 1 184 ? -28.842 17.703 51.588 1.00 29.27 184 GLN A CA 1
ATOM 1383 C C . GLN A 1 184 ? -28.634 16.248 51.138 1.00 29.27 184 GLN A C 1
ATOM 1385 O O . GLN A 1 184 ? -29.437 15.637 50.434 1.00 29.27 184 GLN A O 1
ATOM 1390 N N . GLY A 1 185 ? -27.468 15.722 51.504 1.00 36.12 185 GLY A N 1
ATOM 1391 C CA . GLY A 1 185 ? -26.863 14.569 50.865 1.00 36.12 185 GLY A CA 1
ATOM 1392 C C . GLY A 1 185 ? -27.540 13.223 51.103 1.00 36.12 185 GLY A C 1
ATOM 1393 O O . GLY A 1 185 ? -28.021 12.936 52.185 1.00 36.12 185 GLY A O 1
ATOM 1394 N N . HIS A 1 186 ? -27.399 12.343 50.105 1.00 29.83 186 HIS A N 1
ATOM 1395 C CA . HIS A 1 186 ? -27.258 10.888 50.291 1.00 29.83 186 HIS A CA 1
ATOM 1396 C C . HIS A 1 186 ? -26.607 10.190 49.068 1.00 29.83 186 HIS A C 1
ATOM 1398 O O . HIS A 1 186 ? -27.045 9.130 48.627 1.00 29.83 186 HIS A O 1
ATOM 1404 N N . ARG A 1 187 ? -25.527 10.752 48.480 1.00 30.31 187 ARG A N 1
ATOM 1405 C CA . ARG A 1 187 ? -24.769 10.080 47.383 1.00 30.31 187 ARG A CA 1
ATOM 1406 C C . ARG A 1 187 ? -23.229 10.122 47.440 1.00 30.31 187 ARG A C 1
ATOM 1408 O O . ARG A 1 187 ? -22.591 9.640 46.505 1.00 30.31 187 ARG A O 1
ATOM 1415 N N . ARG A 1 188 ? -22.590 10.576 48.531 1.00 29.30 188 ARG A N 1
ATOM 1416 C CA . ARG A 1 188 ? -21.105 10.579 48.628 1.00 29.30 188 ARG A CA 1
ATOM 1417 C C . ARG A 1 188 ? -20.454 9.177 48.642 1.00 29.30 188 ARG A C 1
ATOM 1419 O O . ARG A 1 188 ? -19.300 9.052 48.252 1.00 29.30 188 ARG A O 1
ATOM 1426 N N . GLY A 1 189 ? -21.193 8.113 48.977 1.00 26.77 189 GLY A N 1
ATOM 1427 C CA . GLY A 1 189 ? -20.647 6.748 49.092 1.00 26.77 189 GLY A CA 1
ATOM 1428 C C . GLY A 1 189 ? -20.317 6.002 47.785 1.00 26.77 189 GLY A C 1
ATOM 1429 O O . GLY A 1 189 ? -19.574 5.026 47.833 1.00 26.77 189 GLY A O 1
ATOM 1430 N N . ARG A 1 190 ? -20.833 6.412 46.610 1.00 27.48 190 ARG A N 1
ATOM 1431 C CA . ARG A 1 190 ? -20.530 5.718 45.330 1.00 27.48 190 ARG A CA 1
ATOM 1432 C C . ARG A 1 190 ? -19.374 6.332 44.537 1.00 27.48 190 ARG A C 1
ATOM 1434 O O . ARG A 1 190 ? -18.694 5.596 43.827 1.00 27.48 190 ARG A O 1
ATOM 1441 N N . TYR A 1 191 ? -19.108 7.628 44.691 1.00 29.64 191 TYR A N 1
ATOM 1442 C CA . TYR A 1 191 ? -18.047 8.305 43.937 1.00 29.64 191 TYR A CA 1
ATOM 1443 C C . TYR A 1 191 ? -16.637 7.951 44.430 1.00 29.64 191 TYR A C 1
ATOM 1445 O O . TYR A 1 191 ? -15.761 7.747 43.600 1.00 29.64 191 TYR A O 1
ATOM 1453 N N . ALA A 1 192 ? -16.425 7.750 45.737 1.00 26.72 192 ALA A N 1
ATOM 1454 C CA . ALA A 1 192 ? -15.121 7.332 46.278 1.00 26.72 192 ALA A CA 1
ATOM 1455 C C . ALA A 1 192 ? -14.681 5.928 45.802 1.00 26.72 192 ALA A C 1
ATOM 1457 O O . ALA A 1 192 ? -13.502 5.663 45.580 1.00 26.72 192 ALA A O 1
ATOM 1458 N N . ARG A 1 193 ? -15.641 5.018 45.577 1.00 26.95 193 ARG A N 1
ATOM 1459 C CA . ARG A 1 193 ? -15.361 3.687 45.008 1.00 26.95 193 ARG A CA 1
ATOM 1460 C C . ARG A 1 193 ? -15.152 3.743 43.488 1.00 26.95 193 ARG A C 1
ATOM 1462 O O . ARG A 1 193 ? -14.452 2.904 42.932 1.00 26.95 193 ARG A O 1
ATOM 1469 N N . GLN A 1 194 ? -15.728 4.743 42.816 1.00 32.88 194 GLN A N 1
ATOM 1470 C CA . GLN A 1 194 ? -15.464 5.026 41.403 1.00 32.88 194 GLN A CA 1
ATOM 1471 C C . GLN A 1 194 ? -14.129 5.744 41.181 1.00 32.88 194 GLN A C 1
ATOM 1473 O O . GLN A 1 194 ? -13.507 5.482 40.158 1.00 32.88 194 GLN A O 1
ATOM 1478 N N . SER A 1 195 ? -13.666 6.600 42.102 1.00 39.28 195 SER A N 1
ATOM 1479 C CA . SER A 1 195 ? -12.376 7.290 41.980 1.00 39.28 195 SER A CA 1
ATOM 1480 C C . SER A 1 195 ? -11.206 6.320 42.107 1.00 39.28 195 SER A C 1
ATOM 1482 O O . SER A 1 195 ? -10.373 6.305 41.208 1.00 39.28 195 SER A O 1
ATOM 1484 N N . ALA A 1 196 ? -11.208 5.433 43.111 1.00 34.75 196 ALA A N 1
ATOM 1485 C CA . ALA A 1 196 ? -10.188 4.386 43.256 1.00 34.75 196 ALA A CA 1
ATOM 1486 C C . ALA A 1 196 ? -10.089 3.503 41.995 1.00 34.75 196 ALA A C 1
ATOM 1488 O O . ALA A 1 196 ? -9.031 3.403 41.382 1.00 34.75 196 ALA A O 1
ATOM 1489 N N . HIS A 1 197 ? -11.218 2.972 41.514 1.00 49.75 197 HIS A N 1
ATOM 1490 C CA . HIS A 1 197 ? -11.258 2.200 40.268 1.00 49.75 197 HIS A CA 1
ATOM 1491 C C . HIS A 1 197 ? -10.951 3.023 38.998 1.00 49.75 197 HIS A C 1
ATOM 1493 O O . HIS A 1 197 ? -10.616 2.450 37.964 1.00 49.75 197 HIS A O 1
ATOM 1499 N N . ALA A 1 198 ? -11.101 4.351 39.014 1.00 55.16 198 ALA A N 1
ATOM 1500 C CA . ALA A 1 198 ? -10.705 5.223 37.903 1.00 55.16 198 ALA A CA 1
ATOM 1501 C C . ALA A 1 198 ? -9.220 5.617 37.959 1.00 55.16 198 ALA A C 1
ATOM 1503 O O . ALA A 1 198 ? -8.683 6.088 36.960 1.00 55.16 198 ALA A O 1
ATOM 1504 N N . GLU A 1 199 ? -8.566 5.466 39.106 1.00 57.50 199 GLU A N 1
ATOM 1505 C CA . GLU A 1 199 ? -7.128 5.650 39.309 1.00 57.50 199 GLU A CA 1
ATOM 1506 C C . GLU A 1 199 ? -6.376 4.365 38.938 1.00 57.50 199 GLU A C 1
ATOM 1508 O O . GLU A 1 199 ? -5.502 4.396 38.078 1.00 57.50 199 GLU A O 1
ATOM 1513 N N . GLU A 1 200 ? -6.848 3.221 39.440 1.00 53.81 200 GLU A N 1
ATOM 1514 C CA . GLU A 1 200 ? -6.430 1.866 39.053 1.00 53.81 200 GLU A CA 1
ATOM 1515 C C . GLU A 1 200 ? -6.481 1.670 37.525 1.00 53.81 200 GLU A C 1
ATOM 1517 O O . GLU A 1 200 ? -5.456 1.411 36.895 1.00 53.81 200 GLU A O 1
ATOM 1522 N N . ARG A 1 201 ? -7.631 1.948 36.884 1.00 63.56 201 ARG A N 1
ATOM 1523 C CA . ARG A 1 201 ? -7.759 1.901 35.412 1.00 63.56 201 ARG A CA 1
ATOM 1524 C C . ARG A 1 201 ? -6.898 2.924 34.665 1.00 63.56 201 ARG A C 1
ATOM 1526 O O . ARG A 1 201 ? -6.627 2.726 33.483 1.00 63.56 201 ARG A O 1
ATOM 1533 N N . ARG A 1 202 ? -6.494 4.031 35.300 1.00 72.38 202 ARG A N 1
ATOM 1534 C CA . ARG A 1 202 ? -5.558 4.990 34.687 1.00 72.38 202 ARG A CA 1
ATOM 1535 C C . ARG A 1 202 ? -4.133 4.449 34.692 1.00 72.38 202 ARG A C 1
ATOM 1537 O O . ARG A 1 202 ? -3.398 4.737 33.751 1.00 72.38 202 ARG A O 1
ATOM 1544 N N . GLU A 1 203 ? -3.764 3.643 35.683 1.00 81.81 203 GLU A N 1
ATOM 1545 C CA . GLU A 1 203 ? -2.469 2.967 35.691 1.00 81.81 203 GLU A CA 1
ATOM 1546 C C . GLU A 1 203 ? -2.438 1.755 34.748 1.00 81.81 203 GLU A C 1
ATOM 1548 O O . GLU A 1 203 ? -1.458 1.586 34.027 1.00 81.81 203 GLU A O 1
ATOM 1553 N N . GLU A 1 204 ? -3.535 0.997 34.624 1.00 85.88 204 GLU A N 1
ATOM 1554 C CA . GLU A 1 204 ? -3.698 -0.003 33.551 1.00 85.88 204 GLU A CA 1
ATOM 1555 C C . GLU A 1 204 ? -3.525 0.631 32.158 1.00 85.88 204 GLU A C 1
ATOM 1557 O O . GLU A 1 204 ? -2.754 0.139 31.333 1.00 85.88 204 GLU A O 1
ATOM 1562 N N . ASP A 1 205 ? -4.185 1.768 31.904 1.00 88.69 205 ASP A N 1
ATOM 1563 C CA . ASP A 1 205 ? -4.082 2.491 30.631 1.00 88.69 205 ASP A CA 1
ATOM 1564 C C . ASP A 1 205 ? -2.650 2.983 30.359 1.00 88.69 205 ASP A C 1
ATOM 1566 O O . ASP A 1 205 ? -2.161 2.873 29.233 1.00 88.69 205 ASP A O 1
ATOM 1570 N N . ARG A 1 206 ? -1.934 3.456 31.387 1.00 89.31 206 ARG A N 1
ATOM 1571 C CA . ARG A 1 206 ? -0.507 3.813 31.288 1.00 89.31 206 ARG A CA 1
ATOM 1572 C C . ARG A 1 206 ? 0.386 2.605 31.035 1.00 89.31 206 ARG A C 1
ATOM 1574 O O . ARG A 1 206 ? 1.342 2.724 30.272 1.00 89.31 206 ARG A O 1
ATOM 1581 N N . ALA A 1 207 ? 0.110 1.460 31.653 1.00 92.50 207 ALA A N 1
ATOM 1582 C CA . ALA A 1 207 ? 0.855 0.228 31.414 1.00 92.50 207 ALA A CA 1
ATOM 1583 C C . ALA A 1 207 ? 0.687 -0.251 29.961 1.00 92.50 207 ALA A C 1
ATOM 1585 O O . ALA A 1 207 ? 1.682 -0.566 29.312 1.00 92.50 207 ALA A O 1
ATOM 1586 N N . LEU A 1 208 ? -0.535 -0.201 29.416 1.00 94.81 208 LEU A N 1
ATOM 1587 C CA . LEU A 1 208 ? -0.817 -0.556 28.020 1.00 94.81 208 LEU A CA 1
ATOM 1588 C C . LEU A 1 208 ? -0.129 0.378 27.013 1.00 94.81 208 LEU A C 1
ATOM 1590 O O . LEU A 1 208 ? 0.390 -0.094 26.001 1.00 94.81 208 LEU A O 1
ATOM 1594 N N . VAL A 1 209 ? -0.091 1.692 27.273 1.00 94.62 209 VAL A N 1
ATOM 1595 C CA . VAL A 1 209 ? 0.653 2.636 26.414 1.00 94.62 209 VAL A CA 1
ATOM 1596 C C . VAL A 1 209 ? 2.154 2.375 26.484 1.00 94.62 209 VAL A C 1
ATOM 1598 O O . VAL A 1 209 ? 2.794 2.334 25.434 1.00 94.62 209 VAL A O 1
ATOM 1601 N N . ARG A 1 210 ? 2.708 2.137 27.681 1.00 94.50 210 ARG A N 1
ATOM 1602 C CA . ARG A 1 210 ? 4.122 1.769 27.844 1.00 94.50 210 ARG A CA 1
ATOM 1603 C C . ARG A 1 210 ? 4.452 0.488 27.078 1.00 94.50 210 ARG A C 1
ATOM 1605 O O . ARG A 1 210 ? 5.351 0.520 26.250 1.00 94.50 210 ARG A O 1
ATOM 1612 N N . GLU A 1 211 ? 3.680 -0.589 27.246 1.00 96.31 211 GLU A N 1
ATOM 1613 C CA . GLU A 1 211 ? 3.860 -1.847 26.496 1.00 96.31 211 GLU A CA 1
ATOM 1614 C C . GLU A 1 211 ? 3.820 -1.615 24.973 1.00 96.31 211 GLU A C 1
ATOM 1616 O O . GLU A 1 211 ? 4.675 -2.113 24.238 1.00 96.31 211 GLU A O 1
ATOM 1621 N N . PHE A 1 212 ? 2.866 -0.813 24.492 1.00 96.69 212 PHE A N 1
ATOM 1622 C CA . PHE A 1 212 ? 2.731 -0.489 23.073 1.00 96.69 212 PHE A CA 1
ATOM 1623 C C . PHE A 1 212 ? 3.919 0.316 22.522 1.00 96.69 212 PHE A C 1
ATOM 1625 O O . PHE A 1 212 ? 4.422 -0.013 21.445 1.00 96.69 212 PHE A O 1
ATOM 1632 N N . TYR A 1 213 ? 4.400 1.329 23.247 1.00 95.25 213 TYR A N 1
ATOM 1633 C CA . TYR A 1 213 ? 5.551 2.131 22.823 1.00 95.25 213 TYR A CA 1
ATOM 1634 C C . TYR A 1 213 ? 6.880 1.386 22.982 1.00 95.25 213 TYR A C 1
ATOM 1636 O O . TYR A 1 213 ? 7.728 1.504 22.104 1.00 95.25 213 TYR A O 1
ATOM 1644 N N . THR A 1 214 ? 7.045 0.529 23.994 1.00 95.81 214 THR A N 1
ATOM 1645 C CA . THR A 1 214 ? 8.176 -0.409 24.065 1.00 95.81 214 THR A CA 1
ATOM 1646 C C . THR A 1 214 ? 8.175 -1.337 22.849 1.00 95.81 214 THR A C 1
ATOM 1648 O O . THR A 1 214 ? 9.173 -1.402 22.139 1.00 95.81 214 THR A O 1
ATOM 1651 N N . ALA A 1 215 ? 7.041 -1.960 22.510 1.00 95.88 215 ALA A N 1
ATOM 1652 C CA . ALA A 1 215 ? 6.941 -2.846 21.347 1.00 95.88 215 ALA A CA 1
ATOM 1653 C C . ALA A 1 215 ? 7.183 -2.138 19.996 1.00 95.88 215 ALA A C 1
ATOM 1655 O O . ALA A 1 215 ? 7.658 -2.769 19.051 1.00 95.88 215 ALA A O 1
ATOM 1656 N N . LEU A 1 216 ? 6.872 -0.840 19.889 1.00 94.44 216 LEU A N 1
ATOM 1657 C CA . LEU A 1 216 ? 7.235 -0.005 18.736 1.00 94.44 216 LEU A CA 1
ATOM 1658 C C . LEU A 1 216 ? 8.721 0.362 18.719 1.00 94.44 216 LEU A C 1
ATOM 1660 O O . LEU A 1 216 ? 9.341 0.363 17.659 1.00 94.44 216 LEU A O 1
ATOM 1664 N N . ASN A 1 217 ? 9.295 0.684 19.877 1.00 92.44 217 ASN A N 1
ATOM 1665 C CA . ASN A 1 217 ? 10.710 1.013 20.006 1.00 92.44 217 ASN A CA 1
ATOM 1666 C C . ASN A 1 217 ? 11.589 -0.218 19.724 1.00 92.44 217 ASN A C 1
ATOM 1668 O O . ASN A 1 217 ? 12.658 -0.061 19.135 1.00 92.44 217 ASN A O 1
ATOM 1672 N N . ASP A 1 218 ? 11.119 -1.418 20.066 1.00 92.94 218 ASP A N 1
ATOM 1673 C CA . ASP A 1 218 ? 11.777 -2.703 19.804 1.00 92.94 218 ASP A CA 1
ATOM 1674 C C . ASP A 1 218 ? 11.592 -3.211 18.365 1.00 92.94 218 ASP A C 1
ATOM 1676 O O . ASP A 1 218 ? 12.390 -4.029 17.893 1.00 92.94 218 ASP A O 1
ATOM 1680 N N . ASP A 1 219 ? 10.578 -2.736 17.629 1.00 92.19 219 ASP A N 1
ATOM 1681 C CA . ASP A 1 219 ? 10.450 -3.062 16.209 1.00 92.19 219 ASP A CA 1
ATOM 1682 C C . ASP A 1 219 ? 11.619 -2.419 15.450 1.00 92.19 219 ASP A C 1
ATOM 1684 O O . ASP A 1 219 ? 11.875 -1.213 15.512 1.00 92.19 219 ASP A O 1
ATOM 1688 N N . LYS A 1 220 ? 12.394 -3.256 14.759 1.00 92.81 220 LYS A N 1
ATOM 1689 C CA . LYS A 1 220 ? 13.586 -2.856 14.010 1.00 92.81 220 LYS A CA 1
ATOM 1690 C C . LYS A 1 220 ? 13.612 -3.580 12.678 1.00 92.81 220 LYS A C 1
ATOM 1692 O O . LYS A 1 220 ? 13.352 -4.782 12.593 1.00 92.81 220 LYS A O 1
ATOM 1697 N N . MET A 1 221 ? 14.011 -2.856 11.637 1.00 95.12 221 MET A N 1
ATOM 1698 C CA . MET A 1 221 ? 14.426 -3.504 10.402 1.00 95.12 221 MET A CA 1
ATOM 1699 C C . MET A 1 221 ? 15.755 -4.230 10.625 1.00 95.12 221 MET A C 1
ATOM 1701 O O . MET A 1 221 ? 16.581 -3.868 11.470 1.00 95.12 221 MET A O 1
ATOM 1705 N N . HIS A 1 222 ? 15.938 -5.323 9.902 1.00 95.81 222 HIS A N 1
ATOM 1706 C CA . HIS A 1 222 ? 17.047 -6.244 10.074 1.00 95.81 222 HIS A CA 1
ATOM 1707 C C . HIS A 1 222 ? 17.566 -6.678 8.712 1.00 95.81 222 HIS A C 1
ATOM 1709 O O . HIS A 1 222 ? 16.765 -6.912 7.816 1.00 95.81 222 HIS A O 1
ATOM 1715 N N . SER A 1 223 ? 18.883 -6.865 8.588 1.00 96.69 223 SER A N 1
ATOM 1716 C CA . SER A 1 223 ? 19.507 -7.440 7.388 1.00 96.69 223 SER A CA 1
ATOM 1717 C C . SER A 1 223 ? 19.727 -8.950 7.530 1.00 96.69 223 SER A C 1
ATOM 1719 O O . SER A 1 223 ? 20.114 -9.425 8.607 1.00 96.69 223 SER A O 1
ATOM 1721 N N . CYS A 1 224 ? 19.532 -9.705 6.449 1.00 97.12 224 CYS A N 1
ATOM 1722 C CA . CYS A 1 224 ? 19.855 -11.131 6.359 1.00 97.12 224 CYS A CA 1
ATOM 1723 C C . CYS A 1 224 ? 21.138 -11.368 5.555 1.00 97.12 224 CYS A C 1
ATOM 1725 O O . CYS A 1 224 ? 21.190 -11.046 4.372 1.00 97.12 224 CYS A O 1
ATOM 1727 N N . ILE A 1 225 ? 22.132 -12.034 6.150 1.00 95.50 225 ILE A N 1
ATOM 1728 C CA . ILE A 1 225 ? 23.434 -12.268 5.492 1.00 95.50 225 ILE A CA 1
ATOM 1729 C C . ILE A 1 225 ? 23.369 -13.206 4.274 1.00 95.50 225 ILE A C 1
ATOM 1731 O O . ILE A 1 225 ? 24.255 -13.169 3.430 1.00 95.50 225 ILE A O 1
ATOM 1735 N N . ARG A 1 226 ? 22.338 -14.059 4.169 1.00 94.69 226 ARG A N 1
ATOM 1736 C CA . ARG A 1 226 ? 22.210 -15.045 3.076 1.00 94.69 226 ARG A CA 1
ATOM 1737 C C . ARG A 1 226 ? 21.585 -14.461 1.810 1.00 94.69 226 ARG A C 1
ATOM 1739 O O . ARG A 1 226 ? 21.930 -14.900 0.721 1.00 94.69 226 ARG A O 1
ATOM 1746 N N . CYS A 1 227 ? 20.633 -13.544 1.973 1.00 95.69 227 CYS A N 1
ATOM 1747 C CA . CYS A 1 227 ? 19.812 -13.029 0.878 1.00 95.69 227 CYS A CA 1
ATOM 1748 C C . CYS A 1 227 ? 19.841 -11.507 0.748 1.00 95.69 227 CYS A C 1
ATOM 1750 O O . CYS A 1 227 ? 19.029 -10.973 0.009 1.00 95.69 227 CYS A O 1
ATOM 1752 N N . ARG A 1 228 ? 20.688 -10.807 1.516 1.00 96.50 228 ARG A N 1
ATOM 1753 C CA . ARG A 1 228 ? 20.844 -9.341 1.472 1.00 96.50 228 ARG A CA 1
ATOM 1754 C C . ARG A 1 228 ? 19.526 -8.552 1.571 1.00 96.50 228 ARG A C 1
ATOM 1756 O O . ARG A 1 228 ? 19.457 -7.389 1.208 1.00 96.50 228 ARG A O 1
ATOM 1763 N N . GLU A 1 229 ? 18.466 -9.164 2.103 1.00 96.81 229 GLU A N 1
ATOM 1764 C CA . GLU A 1 229 ? 17.216 -8.452 2.359 1.00 96.81 229 GLU A CA 1
ATOM 1765 C C . GLU A 1 229 ? 17.363 -7.643 3.652 1.00 96.81 229 GLU A C 1
ATOM 1767 O O . GLU A 1 229 ? 17.797 -8.206 4.664 1.00 96.81 229 GLU A O 1
ATOM 1772 N N . HIS A 1 230 ? 16.953 -6.373 3.635 1.00 96.12 230 HIS A N 1
ATOM 1773 C CA . HIS A 1 230 ? 16.770 -5.529 4.814 1.00 96.12 230 HIS A CA 1
ATOM 1774 C C . HIS A 1 230 ? 15.281 -5.210 4.984 1.00 96.12 230 HIS A C 1
ATOM 1776 O O . HIS A 1 230 ? 14.681 -4.549 4.142 1.00 96.12 230 HIS A O 1
ATOM 1782 N N . TRP A 1 231 ? 14.644 -5.728 6.040 1.00 96.06 231 TRP A N 1
ATOM 1783 C CA . TRP A 1 231 ? 13.208 -5.510 6.265 1.00 96.06 231 TRP A CA 1
ATOM 1784 C C . TRP A 1 231 ? 12.789 -5.703 7.726 1.00 96.06 231 TRP A C 1
ATOM 1786 O O . TRP A 1 231 ? 13.527 -6.247 8.549 1.00 96.06 231 TRP A O 1
ATOM 1796 N N . PHE A 1 232 ? 11.555 -5.314 8.032 1.00 94.75 232 PHE A N 1
ATOM 1797 C CA . PHE A 1 232 ? 10.833 -5.662 9.257 1.00 94.75 232 PHE A CA 1
ATOM 1798 C C . PHE A 1 232 ? 10.581 -7.184 9.386 1.00 94.75 232 PHE A C 1
ATOM 1800 O O . PHE A 1 232 ? 10.607 -7.926 8.402 1.00 94.75 232 PHE A O 1
ATOM 1807 N N . ASP A 1 233 ? 10.271 -7.664 10.597 1.00 91.50 233 ASP A N 1
ATOM 1808 C CA . ASP A 1 233 ? 9.783 -9.035 10.880 1.00 91.50 233 ASP A CA 1
ATOM 1809 C C . ASP A 1 233 ? 10.619 -10.208 10.332 1.00 91.50 233 ASP A C 1
ATOM 1811 O O . ASP A 1 233 ? 10.120 -11.331 10.205 1.00 91.50 233 ASP A O 1
ATOM 1815 N N . MET A 1 234 ? 11.904 -10.007 10.026 1.00 94.06 234 MET A N 1
ATOM 1816 C CA . MET A 1 234 ? 12.725 -11.055 9.407 1.00 94.06 234 MET A CA 1
ATOM 1817 C C . MET A 1 234 ? 12.789 -12.366 10.204 1.00 94.06 234 MET A C 1
ATOM 1819 O O . MET A 1 234 ? 12.992 -13.429 9.604 1.00 94.06 234 MET A O 1
ATOM 1823 N N . LYS A 1 235 ? 12.633 -12.291 11.537 1.00 93.31 235 LYS A N 1
ATOM 1824 C CA . LYS A 1 235 ? 12.747 -13.414 12.487 1.00 93.31 235 LYS A CA 1
ATOM 1825 C C . LYS A 1 235 ? 14.031 -14.199 12.217 1.00 93.31 235 LYS A C 1
ATOM 1827 O O . LYS A 1 235 ? 14.004 -15.310 11.686 1.00 93.31 235 LYS A O 1
ATOM 1832 N N . ARG A 1 236 ? 15.163 -13.534 12.471 1.00 95.38 236 ARG A N 1
ATOM 1833 C CA . ARG A 1 236 ? 16.500 -14.086 12.232 1.00 95.38 236 ARG A CA 1
ATOM 1834 C C . ARG A 1 236 ? 16.855 -15.119 13.301 1.00 95.38 236 ARG A C 1
ATOM 1836 O O . ARG A 1 236 ? 16.461 -14.964 14.452 1.00 95.38 236 ARG A O 1
ATOM 1843 N N . ASN A 1 237 ? 17.617 -16.141 12.924 1.00 95.25 237 ASN A N 1
ATOM 1844 C CA . ASN A 1 237 ? 18.304 -17.004 13.887 1.00 95.25 237 ASN A CA 1
ATOM 1845 C C . ASN A 1 237 ? 19.605 -16.344 14.398 1.00 95.25 237 ASN A C 1
ATOM 1847 O O . ASN A 1 237 ? 19.981 -15.259 13.946 1.00 95.25 237 ASN A O 1
ATOM 1851 N N . SER A 1 238 ? 20.320 -17.023 15.302 1.00 95.00 238 SER A N 1
ATOM 1852 C CA . SER A 1 238 ? 21.636 -16.602 15.819 1.00 95.00 238 SER A CA 1
ATOM 1853 C C . SER A 1 238 ? 22.667 -16.323 14.716 1.00 95.00 238 SER A C 1
ATOM 1855 O O . SER A 1 238 ? 23.470 -15.404 14.837 1.00 95.00 238 SER A O 1
ATOM 1857 N N . LEU A 1 239 ? 22.590 -17.046 13.594 1.00 95.56 239 LEU A N 1
ATOM 1858 C CA . LEU A 1 239 ? 23.443 -16.866 12.412 1.00 95.56 239 LEU A CA 1
ATOM 1859 C C . LEU A 1 239 ? 23.019 -15.684 11.512 1.00 95.56 239 LEU A C 1
ATOM 1861 O O . LEU A 1 239 ? 23.489 -15.574 10.384 1.00 95.56 239 LEU A O 1
ATOM 1865 N N . LYS A 1 240 ? 22.114 -14.803 11.966 1.00 96.62 240 LYS A N 1
ATOM 1866 C CA . LYS A 1 240 ? 21.581 -13.650 11.208 1.00 96.62 240 LYS A CA 1
ATOM 1867 C C . LYS A 1 240 ? 20.861 -14.034 9.896 1.00 96.62 240 LYS A C 1
ATOM 1869 O O . LYS A 1 240 ? 20.718 -13.199 9.003 1.00 96.62 240 LYS A O 1
ATOM 1874 N N . ILE A 1 241 ? 20.356 -15.266 9.780 1.00 97.50 241 ILE A N 1
ATOM 1875 C CA . ILE A 1 241 ? 19.612 -15.769 8.610 1.00 97.50 241 ILE A CA 1
ATOM 1876 C C . ILE A 1 241 ? 18.109 -15.635 8.868 1.00 97.50 241 ILE A C 1
ATOM 1878 O O . ILE A 1 241 ? 17.615 -16.073 9.906 1.00 97.50 241 ILE A O 1
ATOM 1882 N N . CYS A 1 242 ? 17.366 -15.038 7.933 1.00 97.25 242 CYS A N 1
ATOM 1883 C CA . CYS A 1 242 ? 15.930 -14.799 8.083 1.00 97.25 242 CYS A CA 1
ATOM 1884 C C . CYS A 1 242 ? 15.078 -16.074 7.948 1.00 97.25 242 CYS A C 1
ATOM 1886 O O . CYS A 1 242 ? 15.411 -17.020 7.226 1.00 97.25 242 CYS A O 1
ATOM 1888 N N . SER A 1 243 ? 13.906 -16.052 8.582 1.00 96.50 243 SER A N 1
ATOM 1889 C CA . SER A 1 243 ? 12.908 -17.127 8.525 1.00 96.50 243 SER A CA 1
ATOM 1890 C C . SER A 1 243 ? 12.464 -17.501 7.100 1.00 96.50 243 SER A C 1
ATOM 1892 O O . SER A 1 243 ? 12.208 -18.678 6.840 1.00 96.50 243 SER A O 1
ATOM 1894 N N . ARG A 1 244 ? 12.431 -16.546 6.152 1.00 95.00 244 ARG A N 1
ATOM 1895 C CA . ARG A 1 244 ? 12.144 -16.814 4.725 1.00 95.00 244 ARG A CA 1
ATOM 1896 C C . ARG A 1 244 ? 13.177 -17.754 4.106 1.00 95.00 244 ARG A C 1
ATOM 1898 O O . ARG A 1 244 ? 12.789 -18.738 3.483 1.00 95.00 244 ARG A O 1
ATOM 1905 N N . CYS A 1 245 ? 14.467 -17.475 4.303 1.00 96.69 245 CYS A N 1
ATOM 1906 C CA . CYS A 1 245 ? 15.553 -18.333 3.828 1.00 96.69 245 CYS A CA 1
ATOM 1907 C C . CYS A 1 245 ? 15.479 -19.720 4.468 1.00 96.69 245 CYS A C 1
ATOM 1909 O O . CYS A 1 245 ? 15.412 -20.720 3.761 1.00 96.69 245 CYS A O 1
ATOM 1911 N N . ILE A 1 246 ? 15.397 -19.781 5.802 1.00 96.50 246 ILE A N 1
ATOM 1912 C CA . ILE A 1 246 ? 15.322 -21.048 6.549 1.00 96.50 246 ILE A CA 1
ATOM 1913 C C . ILE A 1 246 ? 14.144 -21.906 6.054 1.00 96.50 246 ILE A C 1
ATOM 1915 O O . ILE A 1 246 ? 14.305 -23.099 5.814 1.00 96.50 246 ILE A O 1
ATOM 1919 N N . SER A 1 247 ? 12.971 -21.304 5.823 1.00 95.44 247 SER A N 1
ATOM 1920 C CA . SER A 1 247 ? 11.797 -22.028 5.325 1.00 95.44 247 SER A CA 1
ATOM 1921 C C . SER A 1 247 ? 11.905 -22.474 3.862 1.00 95.44 247 SER A C 1
ATOM 1923 O O . SER A 1 247 ? 11.252 -23.453 3.505 1.00 95.44 247 SER A O 1
ATOM 1925 N N . ARG A 1 248 ? 12.656 -21.767 3.006 1.00 94.81 248 ARG A N 1
ATOM 1926 C CA . ARG A 1 248 ? 12.870 -22.132 1.589 1.00 94.81 248 ARG A CA 1
ATOM 1927 C C . ARG A 1 248 ? 13.998 -23.144 1.395 1.00 94.81 248 ARG A C 1
ATOM 1929 O O . ARG A 1 248 ? 13.991 -23.886 0.414 1.00 94.81 248 ARG A O 1
ATOM 1936 N N . ASP A 1 249 ? 14.934 -23.191 2.335 1.00 95.94 249 ASP A N 1
ATOM 1937 C CA . ASP A 1 249 ? 16.104 -24.067 2.296 1.00 95.94 249 ASP A CA 1
ATOM 1938 C C . ASP A 1 249 ? 15.972 -25.306 3.200 1.00 95.94 249 ASP A C 1
ATOM 1940 O O . ASP A 1 249 ? 16.909 -26.091 3.290 1.00 95.94 249 ASP A O 1
ATOM 1944 N N . LYS A 1 250 ? 14.819 -25.513 3.856 1.00 93.50 250 LYS A N 1
ATOM 1945 C CA . LYS A 1 250 ? 14.588 -26.633 4.790 1.00 93.50 250 LYS A CA 1
ATOM 1946 C C . LYS A 1 250 ? 14.808 -28.017 4.158 1.00 93.50 250 LYS A C 1
ATOM 1948 O O . LYS A 1 250 ? 15.298 -28.920 4.821 1.00 93.50 250 LYS A O 1
ATOM 1953 N N . GLU A 1 251 ? 14.413 -28.170 2.897 1.00 90.81 251 GLU A N 1
ATOM 1954 C CA . GLU A 1 251 ? 14.467 -29.423 2.122 1.00 90.81 251 GLU A CA 1
ATOM 1955 C C . GLU A 1 251 ? 15.476 -29.308 0.958 1.00 90.81 251 GLU A C 1
ATOM 1957 O O . GLU A 1 251 ? 15.369 -30.006 -0.044 1.00 90.81 251 GLU A O 1
ATOM 1962 N N . LYS A 1 252 ? 16.445 -28.385 1.071 1.00 93.31 252 LYS A N 1
ATOM 1963 C CA . LYS A 1 252 ? 17.494 -28.133 0.072 1.00 93.31 252 LYS A CA 1
ATOM 1964 C C . LYS A 1 252 ? 18.459 -29.324 -0.002 1.00 93.31 252 LYS A C 1
ATOM 1966 O O . LYS A 1 252 ? 19.069 -29.676 1.007 1.00 93.31 252 LYS A O 1
ATOM 1971 N N . ALA A 1 253 ? 18.674 -29.875 -1.196 1.00 91.88 253 ALA A N 1
ATOM 1972 C CA . ALA A 1 253 ? 19.686 -30.914 -1.412 1.00 91.88 253 ALA A CA 1
ATOM 1973 C C . ALA A 1 253 ? 21.121 -30.354 -1.287 1.00 91.88 253 ALA A C 1
ATOM 1975 O O . ALA A 1 253 ? 21.344 -29.146 -1.391 1.00 91.88 253 ALA A O 1
ATOM 1976 N N . SER A 1 254 ? 22.127 -31.205 -1.063 1.00 89.94 254 SER A N 1
ATOM 1977 C CA . SER A 1 254 ? 23.523 -30.761 -0.884 1.00 89.94 254 SER A CA 1
ATOM 1978 C C . SER A 1 254 ? 24.067 -30.013 -2.110 1.00 89.94 254 SER A C 1
ATOM 1980 O O . SER A 1 254 ? 24.653 -28.943 -1.952 1.00 89.94 254 SER A O 1
ATOM 1982 N N . ASN A 1 255 ? 23.783 -30.524 -3.310 1.00 92.31 255 ASN A N 1
ATOM 1983 C CA . ASN A 1 255 ? 24.190 -29.991 -4.616 1.00 92.31 255 ASN A CA 1
ATOM 1984 C C . ASN A 1 255 ? 23.405 -28.750 -5.094 1.00 92.31 255 ASN A C 1
ATOM 1986 O O . ASN A 1 255 ? 23.799 -28.112 -6.066 1.00 92.31 255 ASN A O 1
ATOM 1990 N N . GLU A 1 256 ? 22.292 -28.404 -4.451 1.00 94.56 256 GLU A N 1
ATOM 1991 C CA . GLU A 1 256 ? 21.503 -27.219 -4.796 1.00 94.56 256 GLU A CA 1
ATOM 1992 C C . GLU A 1 256 ? 22.124 -25.917 -4.238 1.00 94.56 256 GLU A C 1
ATOM 1994 O O . GLU A 1 256 ? 22.757 -25.944 -3.181 1.00 94.56 256 GLU A O 1
ATOM 1999 N N . PRO A 1 257 ? 21.887 -24.737 -4.843 1.00 96.56 257 PRO A N 1
ATOM 2000 C CA . PRO A 1 257 ? 22.192 -23.452 -4.212 1.00 96.56 257 PRO A CA 1
ATOM 2001 C C . PRO A 1 257 ? 21.149 -23.061 -3.143 1.00 96.56 257 PRO A C 1
ATOM 2003 O O . PRO A 1 257 ? 20.042 -23.605 -3.059 1.00 96.56 257 PRO A O 1
ATOM 2006 N N . TYR A 1 258 ? 21.481 -22.081 -2.300 1.00 96.94 258 TYR A N 1
ATOM 2007 C CA . TYR A 1 258 ? 20.496 -21.453 -1.410 1.00 96.94 258 TYR A CA 1
ATOM 2008 C C . TYR A 1 258 ? 19.458 -20.660 -2.222 1.00 96.94 258 TYR A C 1
ATOM 2010 O O . TYR A 1 258 ? 19.789 -20.064 -3.242 1.00 96.94 258 TYR A O 1
ATOM 2018 N N . PHE A 1 259 ? 18.192 -20.658 -1.792 1.00 96.81 259 PHE A N 1
ATOM 2019 C CA . PHE A 1 259 ? 17.082 -20.225 -2.654 1.00 96.81 259 PHE A CA 1
ATOM 2020 C C . PHE A 1 259 ? 17.187 -18.764 -3.118 1.00 96.81 259 PHE A C 1
ATOM 2022 O O . PHE A 1 259 ? 16.938 -18.491 -4.287 1.00 96.81 259 PHE A O 1
ATOM 2029 N N . PHE A 1 260 ? 17.562 -17.852 -2.216 1.00 96.19 260 PHE A N 1
ATOM 2030 C CA . PHE A 1 260 ? 17.711 -16.410 -2.463 1.00 96.19 260 PHE A CA 1
ATOM 2031 C C . PHE A 1 260 ? 19.189 -15.971 -2.408 1.00 96.19 260 PHE A C 1
ATOM 2033 O O . PHE A 1 260 ? 19.502 -14.998 -1.729 1.00 96.19 260 PHE A O 1
ATOM 2040 N N . SER A 1 261 ? 20.117 -16.730 -2.999 1.00 94.88 261 SER A N 1
ATOM 2041 C CA . SER A 1 261 ? 21.541 -16.355 -3.026 1.00 94.88 261 SER A CA 1
ATOM 2042 C C . SER A 1 261 ? 22.042 -16.011 -4.428 1.00 94.88 261 SER A C 1
ATOM 2044 O O . SER A 1 261 ? 21.444 -16.399 -5.433 1.00 94.88 261 SER A O 1
ATOM 2046 N N . ALA A 1 262 ? 23.211 -15.364 -4.486 1.00 95.12 262 ALA A N 1
ATOM 2047 C CA . ALA A 1 262 ? 23.965 -15.128 -5.719 1.00 95.12 262 ALA A CA 1
ATOM 2048 C C . ALA A 1 262 ? 24.167 -16.409 -6.551 1.00 95.12 262 ALA A C 1
ATOM 2050 O O . ALA A 1 262 ? 23.977 -16.392 -7.758 1.00 95.12 262 ALA A O 1
ATOM 2051 N N . ALA A 1 263 ? 24.437 -17.550 -5.904 1.00 95.44 263 ALA A N 1
ATOM 2052 C CA . ALA A 1 263 ? 24.582 -18.853 -6.568 1.00 95.44 263 ALA A CA 1
ATOM 2053 C C . ALA A 1 263 ? 23.278 -19.410 -7.190 1.00 95.44 263 ALA A C 1
ATOM 2055 O O . ALA A 1 263 ? 23.308 -20.435 -7.867 1.00 95.44 263 ALA A O 1
ATOM 2056 N N . ASN A 1 264 ? 22.130 -18.768 -6.949 1.00 96.00 264 ASN A N 1
ATOM 2057 C CA . ASN A 1 264 ? 20.864 -19.014 -7.645 1.00 96.00 264 ASN A CA 1
ATOM 2058 C C . ASN A 1 264 ? 20.414 -17.775 -8.450 1.00 96.00 264 ASN A C 1
ATOM 2060 O O . ASN A 1 264 ? 19.216 -17.566 -8.645 1.00 96.00 264 ASN A O 1
ATOM 2064 N N . ASN A 1 265 ? 21.364 -16.933 -8.870 1.00 95.62 265 ASN A N 1
ATOM 2065 C CA . ASN A 1 265 ? 21.167 -15.704 -9.641 1.00 95.62 265 ASN A CA 1
ATOM 2066 C C . ASN A 1 265 ? 20.087 -14.787 -9.037 1.00 95.62 265 ASN A C 1
ATOM 2068 O O . ASN A 1 265 ? 19.176 -14.315 -9.717 1.00 95.62 265 ASN A O 1
ATOM 2072 N N . LEU A 1 266 ? 20.134 -14.601 -7.717 1.00 95.75 266 LEU A N 1
ATOM 2073 C CA . LEU A 1 266 ? 19.249 -13.720 -6.944 1.00 95.75 266 LEU A CA 1
ATOM 2074 C C . LEU A 1 266 ? 20.090 -12.793 -6.061 1.00 95.75 266 LEU A C 1
ATOM 2076 O O . LEU A 1 266 ? 19.933 -12.732 -4.847 1.00 95.75 266 LEU A O 1
ATOM 2080 N N . ASP A 1 267 ? 21.035 -12.118 -6.706 1.00 95.06 267 ASP A N 1
ATOM 2081 C CA . ASP A 1 267 ? 21.806 -11.019 -6.143 1.00 95.06 267 ASP A CA 1
ATOM 2082 C C . ASP A 1 267 ? 21.770 -9.887 -7.169 1.00 95.06 267 ASP A C 1
ATOM 2084 O O . ASP A 1 267 ? 22.308 -10.034 -8.268 1.00 95.06 267 ASP A O 1
ATOM 2088 N N . PHE A 1 268 ? 21.061 -8.803 -6.849 1.00 94.88 268 PHE A N 1
ATOM 2089 C CA . PHE A 1 268 ? 20.893 -7.669 -7.765 1.00 94.88 268 PHE A CA 1
ATOM 2090 C C . PHE A 1 268 ? 22.177 -6.839 -7.907 1.00 94.88 268 PHE A C 1
ATOM 2092 O O . PHE A 1 268 ? 22.275 -6.014 -8.811 1.00 94.88 268 PHE A O 1
ATOM 2099 N N . GLY A 1 269 ? 23.176 -7.091 -7.053 1.00 90.69 269 GLY A N 1
ATOM 2100 C CA . GLY A 1 269 ? 24.379 -6.280 -6.953 1.00 90.69 269 GLY A CA 1
ATOM 2101 C C . GLY A 1 269 ? 24.168 -5.015 -6.123 1.00 90.69 269 GLY A C 1
ATOM 2102 O O . GLY A 1 269 ? 23.165 -4.848 -5.421 1.00 90.69 269 GLY A O 1
ATOM 2103 N N . GLU A 1 270 ? 25.161 -4.138 -6.198 1.00 87.38 270 GLU A N 1
ATOM 2104 C CA . GLU A 1 270 ? 25.163 -2.813 -5.583 1.00 87.38 270 GLU A CA 1
ATOM 2105 C C . GLU A 1 270 ? 25.155 -1.768 -6.701 1.00 87.38 270 GLU A C 1
ATOM 2107 O O . GLU A 1 270 ? 25.775 -1.976 -7.747 1.00 87.38 270 GLU A O 1
ATOM 2112 N N . VAL A 1 271 ? 24.459 -0.649 -6.496 1.00 86.81 271 VAL A N 1
ATOM 2113 C CA . VAL A 1 271 ? 24.538 0.485 -7.424 1.00 86.81 271 VAL A CA 1
ATOM 2114 C C . VAL A 1 271 ? 25.874 1.203 -7.182 1.00 86.81 271 VAL A C 1
ATOM 2116 O O . VAL A 1 271 ? 26.132 1.600 -6.044 1.00 86.81 271 VAL A O 1
ATOM 2119 N N . PRO A 1 272 ? 26.748 1.366 -8.196 1.00 89.12 272 PRO A N 1
ATOM 2120 C CA . PRO A 1 272 ? 28.059 1.978 -7.997 1.00 89.12 272 PRO A CA 1
ATOM 2121 C C . PRO A 1 272 ? 27.945 3.430 -7.520 1.00 89.12 272 PRO A C 1
ATOM 2123 O O . PRO A 1 272 ? 27.417 4.285 -8.230 1.00 89.12 272 PRO A O 1
ATOM 2126 N N . GLY A 1 273 ? 28.497 3.730 -6.341 1.00 84.56 273 GLY A N 1
ATOM 2127 C CA . GLY A 1 273 ? 28.402 5.057 -5.712 1.00 84.56 273 GLY A CA 1
ATOM 2128 C C . GLY A 1 273 ? 29.121 6.197 -6.448 1.00 84.56 273 GLY A C 1
ATOM 2129 O O . GLY A 1 273 ? 29.036 7.343 -6.022 1.00 84.56 273 GLY A O 1
ATOM 2130 N N . ASN A 1 274 ? 29.835 5.902 -7.538 1.00 87.38 274 ASN A N 1
ATOM 2131 C CA . ASN A 1 274 ? 30.458 6.888 -8.423 1.00 87.38 274 ASN A CA 1
ATOM 2132 C C . ASN A 1 274 ? 29.572 7.284 -9.623 1.00 87.38 274 ASN A C 1
ATOM 2134 O O . ASN A 1 274 ? 29.991 8.115 -10.430 1.00 87.38 274 ASN A O 1
ATOM 2138 N N . LEU A 1 275 ? 28.391 6.676 -9.785 1.00 93.31 275 LEU A N 1
ATOM 2139 C CA . LEU A 1 275 ? 27.419 7.072 -10.803 1.00 93.31 275 LEU A CA 1
ATOM 2140 C C . LEU A 1 275 ? 26.506 8.187 -10.266 1.00 93.31 275 LEU A C 1
ATOM 2142 O O . LEU A 1 275 ? 26.086 8.125 -9.112 1.00 93.31 275 LEU A O 1
ATOM 2146 N N . PRO A 1 276 ? 26.171 9.205 -11.078 1.00 93.62 276 PRO A N 1
ATOM 2147 C CA . PRO A 1 276 ? 25.261 10.264 -10.656 1.00 93.62 276 PRO A CA 1
ATOM 2148 C C . PRO A 1 276 ? 23.817 9.753 -10.598 1.00 93.62 276 PRO A C 1
ATOM 2150 O O . PRO A 1 276 ? 23.381 9.051 -11.511 1.00 93.62 276 PRO A O 1
ATOM 2153 N N . ASP A 1 277 ? 23.045 10.163 -9.589 1.00 90.62 277 ASP A N 1
ATOM 2154 C CA . ASP A 1 277 ? 21.595 9.928 -9.559 1.00 90.62 277 ASP A CA 1
ATOM 2155 C C . ASP A 1 277 ? 20.937 10.484 -10.827 1.00 90.62 277 ASP A C 1
ATOM 2157 O O . ASP A 1 277 ? 21.181 11.640 -11.186 1.00 90.62 277 ASP A O 1
ATOM 2161 N N . LEU A 1 278 ? 20.078 9.696 -11.481 1.00 91.31 278 LEU A N 1
ATOM 2162 C CA . LEU A 1 278 ? 19.315 10.127 -12.655 1.00 91.31 278 LEU A CA 1
ATOM 2163 C C . LEU A 1 278 ? 17.903 10.594 -12.288 1.00 91.31 278 LEU A C 1
ATOM 2165 O O . LEU A 1 278 ? 17.236 10.025 -11.421 1.00 91.31 278 LEU A O 1
ATOM 2169 N N . THR A 1 279 ? 17.400 11.596 -13.009 1.00 87.81 279 THR A N 1
ATOM 2170 C CA . THR A 1 279 ? 15.967 11.894 -13.032 1.00 87.81 279 THR A CA 1
ATOM 2171 C C . THR A 1 279 ? 15.203 10.762 -13.724 1.00 87.81 279 THR A C 1
ATOM 2173 O O . THR A 1 279 ? 15.743 9.984 -14.511 1.00 87.81 279 THR A O 1
ATOM 2176 N N . MET A 1 280 ? 13.894 10.689 -13.473 1.00 84.44 280 MET A N 1
ATOM 2177 C CA . MET A 1 280 ? 13.008 9.723 -14.135 1.00 84.44 280 MET A CA 1
ATOM 2178 C C . MET A 1 280 ? 13.070 9.825 -15.671 1.00 84.44 280 MET A C 1
ATOM 2180 O O . MET A 1 280 ? 12.880 8.832 -16.370 1.00 84.44 280 MET A O 1
ATOM 2184 N N . VAL A 1 281 ? 13.282 11.036 -16.187 1.00 86.06 281 VAL A N 1
ATOM 2185 C CA . VAL A 1 281 ? 13.364 11.322 -17.620 1.00 86.06 281 VAL A CA 1
ATOM 2186 C C . VAL A 1 281 ? 14.745 10.953 -18.158 1.00 86.06 281 VAL A C 1
ATOM 2188 O O . VAL A 1 281 ? 14.832 10.325 -19.208 1.00 86.06 281 VAL A O 1
ATOM 2191 N N . GLU A 1 282 ? 15.810 11.248 -17.411 1.00 93.00 282 GLU A N 1
ATOM 2192 C CA . GLU A 1 282 ? 17.172 10.822 -17.742 1.00 93.00 282 GLU A CA 1
ATOM 2193 C C . GLU A 1 282 ? 17.310 9.293 -17.834 1.00 93.00 282 GLU A C 1
ATOM 2195 O O . GLU A 1 282 ? 17.905 8.815 -18.797 1.00 93.00 282 GLU A O 1
ATOM 2200 N N . GLU A 1 283 ? 16.718 8.519 -16.909 1.00 92.38 283 GLU A N 1
ATOM 2201 C CA . GLU A 1 283 ? 16.692 7.048 -17.025 1.00 92.38 283 GLU A CA 1
ATOM 2202 C C . GLU A 1 283 ? 15.978 6.608 -18.313 1.00 92.38 283 GLU A C 1
ATOM 2204 O O . GLU A 1 283 ? 16.490 5.752 -19.033 1.00 92.38 283 GLU A O 1
ATOM 2209 N N . MET A 1 284 ? 14.823 7.200 -18.639 1.00 86.50 284 MET A N 1
ATOM 2210 C CA . MET A 1 284 ? 14.082 6.840 -19.855 1.00 86.50 284 MET A CA 1
ATOM 2211 C C . MET A 1 284 ? 14.875 7.142 -21.131 1.00 86.50 284 MET A C 1
ATOM 2213 O O . MET A 1 284 ? 14.881 6.319 -22.039 1.00 86.50 284 MET A O 1
ATOM 2217 N N . LEU A 1 285 ? 15.617 8.253 -21.183 1.00 90.81 285 LEU A N 1
ATOM 2218 C CA . LEU A 1 285 ? 16.484 8.583 -22.323 1.00 90.81 285 LEU A CA 1
ATOM 2219 C C . LEU A 1 285 ? 17.599 7.543 -22.557 1.00 90.81 285 LEU A C 1
ATOM 2221 O O . LEU A 1 285 ? 18.138 7.485 -23.660 1.00 90.81 285 LEU A O 1
ATOM 2225 N N . ILE A 1 286 ? 17.946 6.711 -21.567 1.00 92.81 286 ILE A N 1
ATOM 2226 C CA . ILE A 1 286 ? 18.959 5.644 -21.692 1.00 92.81 286 ILE A CA 1
ATOM 2227 C C . ILE A 1 286 ? 18.386 4.226 -21.538 1.00 92.81 286 ILE A C 1
ATOM 2229 O O . ILE A 1 286 ? 19.135 3.249 -21.580 1.00 92.81 286 ILE A O 1
ATOM 2233 N N . ALA A 1 287 ? 17.074 4.070 -21.362 1.00 89.88 287 ALA A N 1
ATOM 2234 C CA . ALA A 1 287 ? 16.429 2.766 -21.271 1.00 89.88 287 ALA A CA 1
ATOM 2235 C C . ALA A 1 287 ? 16.373 2.109 -22.660 1.00 89.88 287 ALA A C 1
ATOM 2237 O O . ALA A 1 287 ? 15.812 2.664 -23.603 1.00 89.88 287 ALA A O 1
ATOM 2238 N N . ARG A 1 288 ? 16.900 0.884 -22.805 1.00 83.69 288 ARG A N 1
ATOM 2239 C CA . ARG A 1 288 ? 16.782 0.138 -24.074 1.00 83.69 288 ARG A CA 1
ATOM 2240 C C . ARG A 1 288 ? 15.362 -0.347 -24.354 1.00 83.69 288 ARG A C 1
ATOM 2242 O O . ARG A 1 288 ? 15.074 -0.703 -25.495 1.00 83.69 288 ARG A O 1
ATOM 2249 N N . VAL A 1 289 ? 14.500 -0.404 -23.335 1.00 78.81 289 VAL A N 1
ATOM 2250 C CA . VAL A 1 289 ? 13.103 -0.846 -23.434 1.00 78.81 289 VAL A CA 1
ATOM 2251 C C . VAL A 1 289 ? 12.187 0.057 -22.604 1.00 78.81 289 VAL A C 1
ATOM 2253 O O . VAL A 1 289 ? 12.278 0.096 -21.381 1.00 78.81 289 VAL A O 1
ATOM 2256 N N . HIS A 1 290 ? 11.208 0.699 -23.243 1.00 75.69 290 HIS A N 1
ATOM 2257 C CA . HIS A 1 290 ? 10.099 1.350 -22.538 1.00 75.69 290 HIS A CA 1
ATOM 2258 C C . HIS A 1 290 ? 8.963 0.349 -22.269 1.00 75.69 290 HIS A C 1
ATOM 2260 O O . HIS A 1 290 ? 8.328 -0.161 -23.190 1.00 75.69 290 HIS A O 1
ATOM 2266 N N . VAL A 1 291 ? 8.674 0.066 -20.994 1.00 66.19 291 VAL A N 1
ATOM 2267 C CA . VAL A 1 291 ? 7.656 -0.938 -20.594 1.00 66.19 291 VAL A CA 1
ATOM 2268 C C . VAL A 1 291 ? 6.237 -0.380 -20.400 1.00 66.19 291 VAL A C 1
ATOM 2270 O O . VAL A 1 291 ? 5.355 -1.111 -19.949 1.00 66.19 291 VAL A O 1
ATOM 2273 N N . HIS A 1 292 ? 6.010 0.906 -20.686 1.00 63.38 292 HIS A N 1
ATOM 2274 C CA . HIS A 1 292 ? 4.716 1.601 -20.589 1.00 63.38 292 HIS A CA 1
ATOM 2275 C C . HIS A 1 292 ? 4.789 3.018 -21.178 1.00 63.38 292 HIS A C 1
ATOM 2277 O O . HIS A 1 292 ? 5.873 3.577 -21.301 1.00 63.38 292 HIS A O 1
ATOM 2283 N N . VAL A 1 293 ? 3.618 3.607 -21.446 1.00 59.41 293 VAL A N 1
ATOM 2284 C CA . VAL A 1 293 ? 3.455 5.057 -21.652 1.00 59.41 293 VAL A CA 1
ATOM 2285 C C . VAL A 1 293 ? 3.083 5.717 -20.328 1.00 59.41 293 VAL A C 1
ATOM 2287 O O . VAL A 1 293 ? 2.220 5.209 -19.608 1.00 59.41 293 VAL A O 1
ATOM 2290 N N . LYS A 1 294 ? 3.709 6.854 -20.017 1.00 62.62 294 LYS A N 1
ATOM 2291 C CA . LYS A 1 294 ? 3.377 7.708 -18.870 1.00 62.62 294 LYS A CA 1
ATOM 2292 C C . LYS A 1 294 ? 2.467 8.842 -19.330 1.00 62.62 294 LYS A C 1
ATOM 2294 O O . LYS A 1 294 ? 2.920 9.737 -20.033 1.00 62.62 294 LYS A O 1
ATOM 2299 N N . VAL A 1 295 ? 1.202 8.828 -18.915 1.00 58.66 295 VAL A N 1
ATOM 2300 C CA . VAL A 1 295 ? 0.328 10.007 -19.019 1.00 58.66 295 VAL A CA 1
ATOM 2301 C C . VAL A 1 295 ? 0.426 10.766 -17.700 1.00 58.66 295 VAL A C 1
ATOM 2303 O O . VAL A 1 295 ? 0.122 10.203 -16.649 1.00 58.66 295 VAL A O 1
ATOM 2306 N N . LEU A 1 296 ? 0.891 12.011 -17.746 1.00 60.62 296 LEU A N 1
ATOM 2307 C CA . LEU A 1 296 ? 1.142 12.848 -16.572 1.00 60.62 296 LEU A CA 1
ATOM 2308 C C . LEU A 1 296 ? 0.169 14.029 -16.589 1.00 60.62 296 LEU A C 1
ATOM 2310 O O . LEU A 1 296 ? 0.211 14.837 -17.510 1.00 60.62 296 LEU A O 1
ATOM 2314 N N . GLN A 1 297 ? -0.709 14.124 -15.589 1.00 56.56 297 GLN A N 1
ATOM 2315 C CA . GLN A 1 297 ? -1.649 15.239 -15.427 1.00 56.56 297 GLN A CA 1
ATOM 2316 C C . GLN A 1 297 ? -1.175 16.150 -14.296 1.00 56.56 297 GLN A C 1
ATOM 2318 O O . GLN A 1 297 ? -0.836 15.662 -13.218 1.00 56.56 297 GLN A O 1
ATOM 2323 N N . VAL A 1 298 ? -1.153 17.466 -14.523 1.00 53.56 298 VAL A N 1
ATOM 2324 C CA . VAL A 1 298 ? -0.538 18.414 -13.579 1.00 53.56 298 VAL A CA 1
ATOM 2325 C C . VAL A 1 298 ? -1.525 19.452 -13.076 1.00 53.56 298 VAL A C 1
ATOM 2327 O O . VAL A 1 298 ? -2.170 20.131 -13.867 1.00 53.56 298 VAL A O 1
ATOM 2330 N N . ARG A 1 299 ? -1.628 19.547 -11.741 1.00 49.00 299 ARG A N 1
ATOM 2331 C CA . ARG A 1 299 ? -2.353 20.591 -10.988 1.00 49.00 299 ARG A CA 1
ATOM 2332 C C . ARG A 1 299 ? -1.795 20.830 -9.538 1.00 49.00 299 ARG A C 1
ATOM 2334 O O . ARG A 1 299 ? -2.439 21.547 -8.790 1.00 49.00 299 ARG A O 1
ATOM 2341 N N . GLY A 1 300 ? -0.688 20.175 -9.106 1.00 43.59 300 GLY A N 1
ATOM 2342 C CA . GLY A 1 300 ? -0.063 20.232 -7.741 1.00 43.59 300 GLY A CA 1
ATOM 2343 C C . GLY A 1 300 ? -0.610 19.340 -6.576 1.00 43.59 300 GLY A C 1
ATOM 2344 O O . GLY A 1 300 ? -1.383 19.825 -5.762 1.00 43.59 300 GLY A O 1
ATOM 2345 N N . SER A 1 301 ? -0.264 18.034 -6.471 1.00 43.06 301 SER A N 1
ATOM 2346 C CA . SER A 1 301 ? -0.435 17.178 -5.247 1.00 43.06 301 SER A CA 1
ATOM 2347 C C . SER A 1 301 ? 0.373 15.854 -5.329 1.00 43.06 301 SER A C 1
ATOM 2349 O O . SER A 1 301 ? 1.190 15.698 -6.225 1.00 43.06 301 SER A O 1
ATOM 2351 N N . GLN A 1 302 ? 0.211 14.863 -4.441 1.00 42.03 302 GLN A N 1
ATOM 2352 C CA . GLN A 1 302 ? 1.006 13.618 -4.489 1.00 42.03 302 GLN A CA 1
ATOM 2353 C C . GLN A 1 302 ? 0.668 12.679 -5.671 1.00 42.03 302 GLN A C 1
ATOM 2355 O O . GLN A 1 302 ? -0.494 12.459 -6.002 1.00 42.03 302 GLN A O 1
ATOM 2360 N N . TYR A 1 303 ? 1.702 12.036 -6.235 1.00 51.34 303 TYR A N 1
ATOM 2361 C CA . TYR A 1 303 ? 1.591 10.977 -7.247 1.00 51.34 303 TYR A CA 1
ATOM 2362 C C . TYR A 1 303 ? 0.546 9.904 -6.893 1.00 51.34 303 TYR A C 1
ATOM 2364 O O . TYR A 1 303 ? 0.614 9.273 -5.836 1.00 51.34 303 TYR A O 1
ATOM 2372 N N . LYS A 1 304 ? -0.350 9.638 -7.846 1.00 48.38 304 LYS A N 1
ATOM 2373 C CA . LYS A 1 304 ? -1.297 8.519 -7.860 1.00 48.38 304 LYS A CA 1
ATOM 2374 C C . LYS A 1 304 ? -1.127 7.765 -9.173 1.00 48.38 304 LYS A C 1
ATOM 2376 O O . LYS A 1 304 ? -1.043 8.399 -10.225 1.00 48.38 304 LYS A O 1
ATOM 2381 N N . TYR A 1 305 ? -1.111 6.436 -9.136 1.00 52.12 305 TYR A N 1
ATOM 2382 C CA . TYR A 1 305 ? -1.071 5.624 -10.350 1.00 52.12 305 TYR A CA 1
ATOM 2383 C C . TYR A 1 305 ? -2.483 5.129 -10.699 1.00 52.12 305 TYR A C 1
ATOM 2385 O O . TYR A 1 305 ? -3.329 4.901 -9.836 1.00 52.12 305 TYR A O 1
ATOM 2393 N N . ARG A 1 306 ? -2.788 4.978 -11.991 1.00 47.81 306 ARG A N 1
ATOM 2394 C CA . ARG A 1 306 ? -4.079 4.440 -12.447 1.00 47.81 306 ARG A CA 1
ATOM 2395 C C . ARG A 1 306 ? -3.927 3.742 -13.790 1.00 47.81 306 ARG A C 1
ATOM 2397 O O . ARG A 1 306 ? -3.092 4.115 -14.610 1.00 47.81 306 ARG A O 1
ATOM 2404 N N . GLY A 1 307 ? -4.770 2.738 -14.013 1.00 46.72 307 GLY A N 1
ATOM 2405 C CA . GLY A 1 307 ? -4.809 1.979 -15.257 1.00 46.72 307 GLY A CA 1
ATOM 2406 C C . GLY A 1 307 ? -3.757 0.873 -15.312 1.00 46.72 307 GLY A C 1
ATOM 2407 O O . GLY A 1 307 ? -3.272 0.383 -14.294 1.00 46.72 307 GLY A O 1
ATOM 2408 N N . HIS A 1 308 ? -3.436 0.439 -16.526 1.00 45.28 308 HIS A N 1
ATOM 2409 C CA . HIS A 1 308 ? -2.457 -0.614 -16.753 1.00 45.28 308 HIS A CA 1
ATOM 2410 C C . HIS A 1 308 ? -1.093 -0.031 -17.106 1.00 45.28 308 HIS A C 1
ATOM 2412 O O . HIS A 1 308 ? -0.984 0.747 -18.052 1.00 45.28 308 HIS A O 1
ATOM 2418 N N . VAL A 1 309 ? -0.034 -0.580 -16.505 1.00 41.91 309 VAL A N 1
ATOM 2419 C CA . VAL A 1 309 ? 1.278 -0.654 -17.167 1.00 41.91 309 VAL A CA 1
ATOM 2420 C C . VAL A 1 309 ? 1.120 -1.611 -18.333 1.00 41.91 309 VAL A C 1
ATOM 2422 O O . VAL A 1 309 ? 1.492 -2.776 -18.224 1.00 41.91 309 VAL A O 1
ATOM 2425 N N . VAL A 1 310 ? 0.471 -1.206 -19.424 1.00 36.78 310 VAL A N 1
ATOM 2426 C CA . VAL A 1 310 ? 0.511 -1.989 -20.658 1.00 36.78 310 VAL A CA 1
ATOM 2427 C C . VAL A 1 310 ? 1.990 -2.057 -21.022 1.00 36.78 310 VAL A C 1
ATOM 2429 O O . VAL A 1 310 ? 2.546 -1.064 -21.480 1.00 36.78 310 VAL A O 1
ATOM 2432 N N . HIS A 1 311 ? 2.628 -3.214 -20.788 1.00 35.91 311 HIS A N 1
ATOM 2433 C CA . HIS A 1 311 ? 3.807 -3.562 -21.566 1.00 35.91 311 HIS A CA 1
ATOM 2434 C C . HIS A 1 311 ? 3.257 -3.605 -22.963 1.00 35.91 311 HIS A C 1
ATOM 2436 O O . HIS A 1 311 ? 2.462 -4.490 -23.300 1.00 35.91 311 HIS A O 1
ATOM 2442 N N . PHE A 1 312 ? 3.533 -2.539 -23.696 1.00 31.31 312 PHE A N 1
ATOM 2443 C CA . PHE A 1 312 ? 2.964 -2.367 -24.995 1.00 31.31 312 PHE A CA 1
ATOM 2444 C C . PHE A 1 312 ? 3.574 -3.444 -25.882 1.00 31.31 312 PHE A C 1
ATOM 2446 O O . PHE A 1 312 ? 4.572 -3.243 -26.552 1.00 31.31 312 PHE A O 1
ATOM 2453 N N . LEU A 1 313 ? 2.806 -4.524 -26.019 1.00 33.41 313 LEU A N 1
ATOM 2454 C CA . LEU A 1 313 ? 2.526 -5.110 -27.317 1.00 33.41 313 LEU A CA 1
ATOM 2455 C C . LEU A 1 313 ? 1.704 -4.112 -28.179 1.00 33.41 313 LEU A C 1
ATOM 2457 O O . LEU A 1 313 ? 0.767 -4.507 -28.866 1.00 33.41 313 LEU A O 1
ATOM 2461 N N . ARG A 1 314 ? 2.091 -2.816 -28.195 1.00 32.53 314 ARG A N 1
ATOM 2462 C CA . ARG A 1 314 ? 2.237 -2.112 -29.475 1.00 32.53 314 ARG A CA 1
ATOM 2463 C C . ARG A 1 314 ? 3.133 -3.021 -30.320 1.00 32.53 314 ARG A C 1
ATOM 2465 O O . ARG A 1 314 ? 3.928 -3.797 -29.784 1.00 32.53 314 ARG A O 1
ATOM 2472 N N . ASN A 1 315 ? 3.049 -2.926 -31.636 1.00 36.59 315 ASN A N 1
ATOM 2473 C CA . ASN A 1 315 ? 3.988 -3.630 -32.507 1.00 36.59 315 ASN A CA 1
ATOM 2474 C C . ASN A 1 315 ? 5.374 -2.953 -32.469 1.00 36.59 315 ASN A C 1
ATOM 2476 O O . ASN A 1 315 ? 5.851 -2.517 -33.502 1.00 36.59 315 ASN A O 1
ATOM 2480 N N . VAL A 1 316 ? 5.956 -2.820 -31.268 1.00 42.88 316 VAL A N 1
ATOM 2481 C CA . VAL A 1 316 ? 7.308 -2.384 -30.905 1.00 42.88 316 VAL A CA 1
ATOM 2482 C C . VAL A 1 316 ? 7.620 -2.783 -29.467 1.00 42.88 316 VAL A C 1
ATOM 2484 O O . VAL A 1 316 ? 7.055 -2.239 -28.525 1.00 42.88 316 VAL A O 1
ATOM 2487 N N . GLY A 1 317 ? 8.673 -3.575 -29.301 1.00 39.56 317 GLY A N 1
ATOM 2488 C CA . GLY A 1 317 ? 9.788 -3.012 -28.553 1.00 39.56 317 GLY A CA 1
ATOM 2489 C C . GLY A 1 317 ? 10.652 -2.244 -29.549 1.00 39.56 317 GLY A C 1
ATOM 2490 O O . GLY A 1 317 ? 11.203 -2.859 -30.466 1.00 39.56 317 GLY A O 1
ATOM 2491 N N . ARG A 1 318 ? 10.790 -0.923 -29.388 1.00 50.09 318 ARG A N 1
ATOM 2492 C CA . ARG A 1 318 ? 12.000 -0.250 -29.867 1.00 50.09 318 ARG A CA 1
ATOM 2493 C C . ARG A 1 318 ? 13.096 -0.723 -28.920 1.00 50.09 318 ARG A C 1
ATOM 2495 O O . ARG A 1 318 ? 13.262 -0.154 -27.852 1.00 50.09 318 ARG A O 1
ATOM 2502 N N . LEU A 1 319 ? 13.753 -1.831 -29.265 1.00 58.06 319 LEU A N 1
ATOM 2503 C CA . LEU A 1 319 ? 15.037 -2.153 -28.660 1.00 58.06 319 LEU A CA 1
ATOM 2504 C C . LEU A 1 319 ? 15.979 -1.070 -29.168 1.00 58.06 319 LEU A C 1
ATOM 2506 O O . LEU A 1 319 ? 16.391 -1.118 -30.325 1.00 58.06 319 LEU A O 1
ATOM 2510 N N . PHE A 1 320 ? 16.229 -0.056 -28.349 1.00 66.00 320 PHE A N 1
ATOM 2511 C CA . PHE A 1 320 ? 17.100 1.033 -28.753 1.00 66.00 320 PHE A CA 1
ATOM 2512 C C . PHE A 1 320 ? 18.527 0.484 -28.857 1.00 66.00 320 PHE A C 1
ATOM 2514 O O . PHE A 1 320 ? 19.158 0.104 -27.870 1.00 66.00 320 PHE A O 1
ATOM 2521 N N . GLU A 1 321 ? 18.983 0.313 -30.094 1.00 68.88 321 GLU A N 1
ATOM 2522 C CA . GLU A 1 321 ? 20.377 0.029 -30.439 1.00 68.88 321 GLU A CA 1
ATOM 2523 C C . GLU A 1 321 ? 21.170 1.341 -30.484 1.00 68.88 321 GLU A C 1
ATOM 2525 O O . GLU A 1 321 ? 22.306 1.371 -30.031 1.00 68.88 321 GLU A O 1
ATOM 2530 N N . GLU A 1 322 ? 20.539 2.445 -30.893 1.00 79.88 322 GLU A N 1
ATOM 2531 C CA . GLU A 1 322 ? 21.060 3.804 -30.725 1.00 79.88 322 GLU A CA 1
ATOM 2532 C C . GLU A 1 322 ? 20.541 4.449 -29.435 1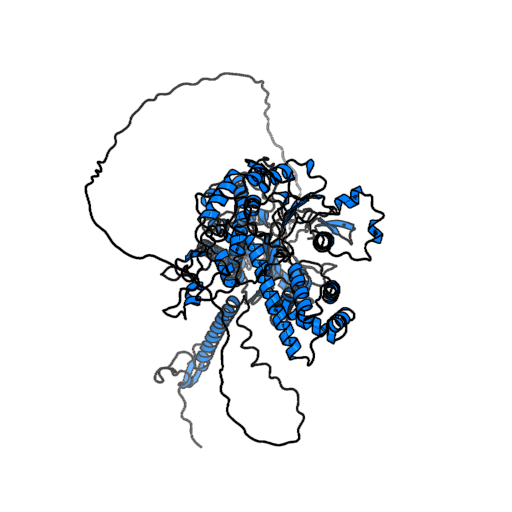.00 79.88 322 GLU A C 1
ATOM 2534 O O . GLU A 1 322 ? 19.332 4.475 -29.203 1.00 79.88 322 GLU A O 1
ATOM 2539 N N . LEU A 1 323 ? 21.438 5.029 -28.634 1.00 84.69 323 LEU A N 1
ATOM 2540 C CA . LEU A 1 323 ? 21.099 5.807 -27.438 1.00 84.69 323 LEU A CA 1
ATOM 2541 C C . LEU A 1 323 ? 21.891 7.132 -27.387 1.00 84.69 323 LEU A C 1
ATOM 2543 O O . LEU A 1 323 ? 22.979 7.211 -27.962 1.00 84.69 323 LEU A O 1
ATOM 2547 N N . PRO A 1 324 ? 21.392 8.175 -26.695 1.00 88.38 324 PRO A N 1
ATOM 2548 C CA . PRO A 1 324 ? 20.114 8.232 -25.983 1.00 88.38 324 PRO A CA 1
ATOM 2549 C C . PRO A 1 324 ? 18.901 8.277 -26.925 1.00 88.38 324 PRO A C 1
ATOM 2551 O O . PRO A 1 324 ? 19.005 8.690 -28.080 1.00 88.38 324 PRO A O 1
ATOM 2554 N N . VAL A 1 325 ? 17.737 7.878 -26.413 1.00 84.56 325 VAL A N 1
ATOM 2555 C CA . VAL A 1 325 ? 16.433 8.188 -27.015 1.00 84.56 325 VAL A CA 1
ATOM 2556 C C . VAL A 1 325 ? 16.270 9.714 -27.062 1.00 84.56 325 VAL A C 1
ATOM 2558 O O . VAL A 1 325 ? 16.838 10.423 -26.233 1.00 84.56 325 VAL A O 1
ATOM 2561 N N . LEU A 1 326 ? 15.534 10.244 -28.037 1.00 84.81 326 LEU A N 1
ATOM 2562 C CA . LEU A 1 326 ? 15.267 11.683 -28.126 1.00 84.81 326 LEU A CA 1
ATOM 2563 C C . LEU A 1 326 ? 13.991 12.057 -27.345 1.00 84.81 326 LEU A C 1
ATOM 2565 O O . LEU A 1 326 ? 13.120 11.201 -27.191 1.00 84.81 326 LEU A O 1
ATOM 2569 N N . PRO A 1 327 ? 13.841 13.307 -26.864 1.00 84.25 327 PRO A N 1
ATOM 2570 C CA . PRO A 1 327 ? 12.648 13.763 -26.144 1.00 84.25 327 PRO A CA 1
ATOM 2571 C C . PRO A 1 327 ? 11.327 13.456 -26.857 1.00 84.25 327 PRO A C 1
ATOM 2573 O O . PRO A 1 327 ? 10.396 12.948 -26.235 1.00 84.25 327 PRO A O 1
ATOM 2576 N N . GLU A 1 328 ? 11.272 13.694 -28.168 1.00 79.00 328 GLU A N 1
ATOM 2577 C CA . GLU A 1 328 ? 10.097 13.447 -29.007 1.00 79.00 328 GLU A CA 1
ATOM 2578 C C . GLU A 1 328 ? 9.794 11.950 -29.228 1.00 79.00 328 GLU A C 1
ATOM 2580 O O . GLU A 1 328 ? 8.672 11.587 -29.576 1.00 79.00 328 GLU A O 1
ATOM 2585 N N . ASP A 1 329 ? 10.779 11.077 -28.994 1.00 74.62 329 ASP A N 1
ATOM 2586 C CA . ASP A 1 329 ? 10.665 9.617 -29.076 1.00 74.62 329 ASP A CA 1
ATOM 2587 C C . ASP A 1 329 ? 10.278 8.974 -27.721 1.00 74.62 329 ASP A C 1
ATOM 2589 O O . ASP A 1 329 ? 10.097 7.752 -27.656 1.00 74.62 329 ASP A O 1
ATOM 2593 N N . LEU A 1 330 ? 10.171 9.754 -26.632 1.00 73.94 330 LEU A N 1
ATOM 2594 C CA . LEU A 1 330 ? 9.811 9.242 -25.307 1.00 73.94 330 LEU A CA 1
ATOM 2595 C C . LEU A 1 330 ? 8.322 8.886 -25.204 1.00 73.94 330 LEU A C 1
ATOM 2597 O O . LEU A 1 330 ? 7.438 9.638 -25.606 1.00 73.94 330 LEU A O 1
ATOM 2601 N N . ASP A 1 331 ? 8.031 7.773 -24.527 1.00 67.00 331 ASP A N 1
ATOM 2602 C CA . ASP A 1 331 ? 6.670 7.330 -24.201 1.00 67.00 331 ASP A CA 1
ATOM 2603 C C . ASP A 1 331 ? 6.063 8.132 -23.022 1.00 67.00 331 ASP A C 1
ATOM 2605 O O . ASP A 1 331 ? 5.609 7.568 -22.021 1.00 67.00 331 ASP A O 1
ATOM 2609 N N . ILE A 1 332 ? 6.066 9.465 -23.120 1.00 68.06 332 ILE A N 1
ATOM 2610 C CA . ILE A 1 332 ? 5.494 10.396 -22.137 1.00 68.06 332 ILE A CA 1
ATOM 2611 C C . ILE A 1 332 ? 4.491 11.324 -22.830 1.00 68.06 332 ILE A C 1
ATOM 2613 O O . ILE A 1 332 ? 4.776 11.887 -23.882 1.00 68.06 332 ILE A O 1
ATOM 2617 N N . VAL A 1 333 ? 3.325 11.506 -22.210 1.00 64.50 333 VAL A N 1
ATOM 2618 C CA . VAL A 1 333 ? 2.275 12.431 -22.650 1.00 64.50 333 VAL A CA 1
ATOM 2619 C C . VAL A 1 333 ? 1.916 13.345 -21.487 1.00 64.50 333 VAL A C 1
ATOM 2621 O O . VAL A 1 333 ? 1.472 12.875 -20.438 1.00 64.50 333 VAL A O 1
ATOM 2624 N N . LEU A 1 334 ? 2.111 14.647 -21.669 1.00 66.06 334 LEU A N 1
ATOM 2625 C CA . LEU A 1 334 ? 1.842 15.660 -20.654 1.00 66.06 334 LEU A CA 1
ATOM 2626 C C . LEU A 1 334 ? 0.466 16.308 -20.869 1.00 66.06 334 LEU A C 1
ATOM 2628 O O . LEU A 1 334 ? 0.227 16.923 -21.903 1.00 66.06 334 LEU A O 1
ATOM 2632 N N . LEU A 1 335 ? -0.416 16.219 -19.875 1.00 64.69 335 LEU A N 1
ATOM 2633 C CA . LEU A 1 335 ? -1.707 16.906 -19.847 1.00 64.69 335 LEU A CA 1
ATOM 2634 C C . LEU A 1 335 ? -1.576 18.209 -19.042 1.00 64.69 335 LEU A C 1
ATOM 2636 O O . LEU A 1 335 ? -1.480 18.180 -17.809 1.00 64.69 335 LEU A O 1
ATOM 2640 N N . ARG A 1 336 ? -1.552 19.340 -19.754 1.00 64.06 336 ARG A N 1
ATOM 2641 C CA . ARG A 1 336 ? -1.414 20.700 -19.209 1.00 64.06 336 ARG A CA 1
ATOM 2642 C C . ARG A 1 336 ? -2.793 21.284 -18.852 1.00 64.06 336 ARG A C 1
ATOM 2644 O O . ARG A 1 336 ? -3.719 21.127 -19.649 1.00 64.06 336 ARG A O 1
ATOM 2651 N N . PRO A 1 337 ? -2.966 21.958 -17.701 1.00 59.25 337 PRO A N 1
ATOM 2652 C CA . PRO A 1 337 ? -4.181 22.724 -17.423 1.00 59.25 337 PRO A CA 1
ATOM 2653 C C . PRO A 1 337 ? -4.225 24.014 -18.275 1.00 59.25 337 PRO A C 1
ATOM 2655 O O . PRO A 1 337 ? -3.163 24.512 -18.650 1.00 59.25 337 PRO A O 1
ATOM 2658 N N . PRO A 1 338 ? -5.409 24.598 -18.555 1.00 54.12 338 PRO A N 1
ATOM 2659 C CA . PRO A 1 338 ? -5.529 25.768 -19.438 1.00 54.12 338 PRO A CA 1
ATOM 2660 C C . PRO A 1 338 ? -4.722 27.002 -18.998 1.00 54.12 338 PRO A C 1
ATOM 2662 O O . PRO A 1 338 ? -4.185 27.716 -19.835 1.00 54.12 338 PRO A O 1
ATOM 2665 N N . ASN A 1 339 ? -4.575 27.217 -17.687 1.00 58.28 339 ASN A N 1
ATOM 2666 C CA . ASN A 1 339 ? -3.954 28.423 -17.120 1.00 58.28 339 ASN A CA 1
ATOM 2667 C C . ASN A 1 339 ? -2.451 28.248 -16.798 1.00 58.28 339 ASN A C 1
ATOM 2669 O O . ASN A 1 339 ? -1.883 29.041 -16.053 1.00 58.28 339 ASN A O 1
ATOM 2673 N N . MET A 1 340 ? -1.804 27.191 -17.307 1.00 57.97 340 MET A N 1
ATOM 2674 C CA . MET A 1 340 ? -0.459 26.769 -16.876 1.00 57.97 340 MET A CA 1
ATOM 2675 C C . MET A 1 340 ? 0.654 27.790 -17.163 1.00 57.97 340 MET A C 1
ATOM 2677 O O . MET A 1 340 ? 1.631 27.849 -16.422 1.00 57.97 340 MET A O 1
ATOM 2681 N N . GLU A 1 341 ? 0.552 28.559 -18.249 1.00 54.47 341 GLU A N 1
ATOM 2682 C CA . GLU A 1 341 ? 1.659 29.414 -18.703 1.00 54.47 341 GLU A CA 1
ATOM 2683 C C . GLU A 1 341 ? 1.872 30.653 -17.819 1.00 54.47 341 GLU A C 1
ATOM 2685 O O . GLU A 1 341 ? 2.974 31.193 -17.801 1.00 54.47 341 GLU A O 1
ATOM 2690 N N . GLY A 1 342 ? 0.866 31.059 -17.034 1.00 56.34 342 GLY A N 1
ATOM 2691 C CA . GLY A 1 342 ? 0.937 32.223 -16.143 1.00 56.34 342 GLY A CA 1
ATOM 2692 C C . GLY A 1 342 ? 1.419 31.948 -14.713 1.00 56.34 342 GLY A C 1
ATOM 2693 O O . GLY A 1 342 ? 1.550 32.897 -13.947 1.00 56.34 342 GLY A O 1
ATOM 2694 N N . ASP A 1 343 ? 1.662 30.689 -14.331 1.00 63.00 343 ASP A N 1
ATOM 2695 C CA . ASP A 1 343 ? 1.974 30.301 -12.946 1.00 63.00 343 ASP A CA 1
ATOM 2696 C C . ASP A 1 343 ? 3.453 29.864 -12.787 1.00 63.00 343 ASP A C 1
ATOM 2698 O O . ASP A 1 343 ? 3.839 28.784 -13.262 1.00 63.00 343 ASP A O 1
ATOM 2702 N N . PRO A 1 344 ? 4.297 30.662 -12.097 1.00 66.25 344 PRO A N 1
ATOM 2703 C CA . PRO A 1 344 ? 5.712 30.350 -11.888 1.00 66.25 344 PRO A CA 1
ATOM 2704 C C . PRO A 1 344 ? 5.973 29.035 -11.140 1.00 66.25 344 PRO A C 1
ATOM 2706 O O . PRO A 1 344 ? 6.995 28.391 -11.392 1.00 66.25 344 PRO A O 1
ATOM 2709 N N . HIS A 1 345 ? 5.071 28.608 -10.248 1.00 62.72 345 HIS A N 1
ATOM 2710 C CA . HIS A 1 345 ? 5.252 27.393 -9.452 1.00 62.72 345 HIS A CA 1
ATOM 2711 C C . HIS A 1 345 ? 5.252 26.149 -10.349 1.00 62.72 345 HIS A C 1
ATOM 2713 O O . HIS A 1 345 ? 6.160 25.312 -10.275 1.00 62.72 345 HIS A O 1
ATOM 2719 N N . PHE A 1 346 ? 4.289 26.056 -11.275 1.00 63.06 346 PHE A N 1
ATOM 2720 C CA . PHE A 1 346 ? 4.257 24.955 -12.240 1.00 63.06 346 PHE A CA 1
ATOM 2721 C C . PHE A 1 346 ? 5.482 24.969 -13.159 1.00 63.06 346 PHE A C 1
ATOM 2723 O O . PHE A 1 346 ? 6.068 23.910 -13.397 1.00 63.06 346 PHE A O 1
ATOM 2730 N N . GLN A 1 347 ? 5.919 26.141 -13.633 1.00 65.50 347 GLN A N 1
ATOM 2731 C CA . GLN A 1 347 ? 7.100 26.252 -14.496 1.00 65.50 347 GLN A CA 1
ATOM 2732 C C . GLN A 1 347 ? 8.373 25.714 -13.817 1.00 65.50 347 GLN A C 1
ATOM 2734 O O . GLN A 1 347 ? 9.079 24.888 -14.403 1.00 65.50 347 GLN A O 1
ATOM 2739 N N . GLN A 1 348 ? 8.646 26.113 -12.569 1.00 66.94 348 GLN A N 1
ATOM 2740 C CA . GLN A 1 348 ? 9.813 25.639 -11.809 1.00 66.94 348 GLN A CA 1
ATOM 2741 C C . GLN A 1 348 ? 9.746 24.130 -11.521 1.00 66.94 348 GLN A C 1
ATOM 2743 O O . GLN A 1 348 ? 10.732 23.405 -11.690 1.00 66.94 348 GLN A O 1
ATOM 2748 N N . GLN A 1 349 ? 8.566 23.628 -11.156 1.00 65.00 349 GLN A N 1
ATOM 2749 C CA . GLN A 1 349 ? 8.329 22.204 -10.936 1.00 65.00 349 GLN A CA 1
ATOM 2750 C C . GLN A 1 349 ? 8.596 21.368 -12.196 1.00 65.00 349 GLN A C 1
ATOM 2752 O O . GLN A 1 349 ? 9.310 20.364 -12.124 1.00 65.00 349 GLN A O 1
ATOM 2757 N N . PHE A 1 350 ? 8.096 21.793 -13.361 1.00 67.56 350 PHE A N 1
ATOM 2758 C CA . PHE A 1 350 ? 8.400 21.144 -14.639 1.00 67.56 350 PHE A CA 1
ATOM 2759 C C . PHE A 1 350 ? 9.882 21.219 -15.000 1.00 67.56 350 PHE A C 1
ATOM 2761 O O . PHE A 1 350 ? 10.440 20.241 -15.508 1.00 67.56 350 PHE A O 1
ATOM 2768 N N . ALA A 1 351 ? 10.530 22.354 -14.728 1.00 71.94 351 ALA A N 1
ATOM 2769 C CA . ALA A 1 351 ? 11.948 22.525 -14.998 1.00 71.94 351 ALA A CA 1
ATOM 2770 C C . ALA A 1 351 ? 12.803 21.505 -14.231 1.00 71.94 351 ALA A C 1
ATOM 2772 O O . ALA A 1 351 ? 13.724 20.931 -14.809 1.00 71.94 351 ALA A O 1
ATOM 2773 N N . ARG A 1 352 ? 12.442 21.216 -12.973 1.00 73.06 352 ARG A N 1
ATOM 2774 C CA . ARG A 1 352 ? 13.067 20.185 -12.131 1.00 73.06 352 ARG A CA 1
ATOM 2775 C C . ARG A 1 352 ? 12.703 18.762 -12.561 1.00 73.06 352 ARG A C 1
ATOM 2777 O O . ARG A 1 352 ? 13.589 17.922 -12.708 1.00 73.06 352 ARG A O 1
ATOM 2784 N N . ASP A 1 353 ? 11.418 18.470 -12.748 1.00 71.06 353 ASP A N 1
ATOM 2785 C CA . ASP A 1 353 ? 10.937 17.092 -12.919 1.00 71.06 353 ASP A CA 1
ATOM 2786 C C . ASP A 1 353 ? 11.242 16.525 -14.327 1.00 71.06 353 ASP A C 1
ATOM 2788 O O . ASP A 1 353 ? 11.366 15.307 -14.486 1.00 71.06 353 ASP A O 1
ATOM 2792 N N . PHE A 1 354 ? 11.449 17.403 -15.320 1.00 82.19 354 PHE A N 1
ATOM 2793 C CA . PHE A 1 354 ? 11.935 17.090 -16.675 1.00 82.19 354 PHE A CA 1
ATOM 2794 C C . PHE A 1 354 ? 13.376 17.572 -16.931 1.00 82.19 354 PHE A C 1
ATOM 2796 O O . PHE A 1 354 ? 13.774 17.750 -18.086 1.00 82.19 354 PHE A O 1
ATOM 2803 N N . ARG A 1 355 ? 14.166 17.787 -15.870 1.00 89.00 355 ARG A N 1
ATOM 2804 C CA . ARG A 1 355 ? 15.589 18.135 -15.975 1.00 89.00 355 ARG A CA 1
ATOM 2805 C C . ARG A 1 355 ? 16.394 16.984 -16.580 1.00 89.00 355 ARG A C 1
ATOM 2807 O O . ARG A 1 355 ? 16.244 15.827 -16.173 1.00 89.00 355 ARG A O 1
ATOM 2814 N N . VAL A 1 356 ? 17.273 17.333 -17.514 1.00 93.06 356 VAL A N 1
ATOM 2815 C CA . VAL A 1 356 ? 18.214 16.444 -18.196 1.00 93.06 356 VAL A CA 1
ATOM 2816 C C . VAL A 1 356 ? 19.607 17.070 -18.190 1.00 93.06 356 VAL A C 1
ATOM 2818 O O . VAL A 1 356 ? 19.782 18.212 -18.608 1.00 93.06 356 VAL A O 1
ATOM 2821 N N . ARG A 1 357 ? 20.600 16.297 -17.743 1.00 95.00 357 ARG A N 1
ATOM 2822 C CA . ARG A 1 357 ? 22.023 16.647 -17.690 1.00 95.00 357 ARG A CA 1
ATOM 2823 C C . ARG A 1 357 ? 22.813 15.735 -18.619 1.00 95.00 357 ARG A C 1
ATOM 2825 O O . ARG A 1 357 ? 23.002 14.549 -18.332 1.00 95.00 357 ARG A O 1
ATOM 2832 N N . ARG A 1 358 ? 23.332 16.284 -19.720 1.00 95.00 358 ARG A N 1
ATOM 2833 C CA . ARG A 1 358 ? 24.052 15.525 -20.763 1.00 95.00 358 ARG A CA 1
ATOM 2834 C C . ARG A 1 358 ? 25.247 14.736 -20.208 1.00 95.00 358 ARG A C 1
ATOM 2836 O O . ARG A 1 358 ? 25.488 13.607 -20.629 1.00 95.00 358 ARG A O 1
ATOM 2843 N N . SER A 1 359 ? 25.965 15.307 -19.238 1.00 94.88 359 SER A N 1
ATOM 2844 C CA . SER A 1 359 ? 27.109 14.670 -18.567 1.00 94.88 359 SER A CA 1
ATOM 2845 C C . SER A 1 359 ? 26.715 13.432 -17.755 1.00 94.88 359 SER A C 1
ATOM 2847 O O . SER A 1 359 ? 27.432 12.434 -17.775 1.00 94.88 359 SER A O 1
ATOM 2849 N N . CYS A 1 360 ? 25.557 13.458 -17.088 1.00 95.50 360 CYS A N 1
ATOM 2850 C CA . CYS A 1 360 ? 25.061 12.326 -16.306 1.00 95.50 360 CYS A CA 1
ATOM 2851 C C . CYS A 1 360 ? 24.690 11.152 -17.221 1.00 95.50 360 CYS A C 1
ATOM 2853 O O . CYS A 1 360 ? 25.091 10.019 -16.956 1.00 95.50 360 CYS A O 1
ATOM 2855 N N . LEU A 1 361 ? 24.012 11.435 -18.342 1.00 95.31 361 LEU A N 1
ATOM 2856 C CA . LEU A 1 361 ? 23.677 10.422 -19.348 1.00 95.31 361 LEU A CA 1
ATOM 2857 C C . LEU A 1 361 ? 24.924 9.768 -19.950 1.00 95.31 361 LEU A C 1
ATOM 2859 O O . LEU A 1 361 ? 24.976 8.546 -20.066 1.00 95.31 361 LEU A O 1
ATOM 2863 N N . LEU A 1 362 ? 25.940 10.562 -20.305 1.00 94.62 362 LEU A N 1
ATOM 2864 C CA . LEU A 1 362 ? 27.179 10.053 -20.899 1.00 94.62 362 LEU A CA 1
ATOM 2865 C C . LEU A 1 362 ? 27.922 9.102 -19.945 1.00 94.62 362 LEU A C 1
ATOM 2867 O O . LEU A 1 362 ? 28.345 8.022 -20.358 1.00 94.62 362 LEU A O 1
ATOM 2871 N N . THR A 1 363 ? 28.030 9.471 -18.665 1.00 95.62 363 THR A N 1
ATOM 2872 C CA . THR A 1 363 ? 28.635 8.628 -17.620 1.00 95.62 363 THR A CA 1
ATOM 2873 C C . THR A 1 363 ? 27.907 7.290 -17.482 1.00 95.62 363 THR A C 1
ATOM 2875 O O . THR A 1 363 ? 28.555 6.242 -17.463 1.00 95.62 363 THR A O 1
ATOM 2878 N N . TRP A 1 364 ? 26.570 7.300 -17.457 1.00 96.31 364 TRP A N 1
ATOM 2879 C CA . TRP A 1 364 ? 25.775 6.072 -17.393 1.00 96.31 364 TRP A CA 1
ATOM 2880 C C . TRP A 1 364 ? 25.886 5.214 -18.654 1.00 96.31 364 TRP A C 1
ATOM 2882 O O . TRP A 1 364 ? 26.076 4.006 -18.540 1.00 96.31 364 TRP A O 1
ATOM 2892 N N . LEU A 1 365 ? 25.819 5.801 -19.851 1.00 95.56 365 LEU A N 1
ATOM 2893 C CA . LEU A 1 365 ? 25.926 5.053 -21.109 1.00 95.56 365 LEU A CA 1
ATOM 2894 C C . LEU A 1 365 ? 27.283 4.342 -21.236 1.00 95.56 365 LEU A C 1
ATOM 2896 O O . LEU A 1 365 ? 27.320 3.152 -21.550 1.00 95.56 365 LEU A O 1
ATOM 2900 N N . HIS A 1 366 ? 28.385 5.026 -20.907 1.00 94.69 366 HIS A N 1
ATOM 2901 C CA . HIS A 1 366 ? 29.719 4.417 -20.882 1.00 94.69 366 HIS A CA 1
ATOM 2902 C C . HIS A 1 366 ? 29.855 3.315 -19.824 1.00 94.69 366 HIS A C 1
ATOM 2904 O O . HIS A 1 366 ? 30.545 2.321 -20.060 1.00 94.69 366 HIS A O 1
ATOM 2910 N N . TYR A 1 367 ? 29.217 3.469 -18.660 1.00 95.56 367 TYR A N 1
ATOM 2911 C CA . TYR A 1 367 ? 29.194 2.424 -17.640 1.00 95.56 367 TYR A CA 1
ATOM 2912 C C . TYR A 1 367 ? 28.424 1.190 -18.133 1.00 95.56 367 TYR A C 1
ATOM 2914 O O . TYR A 1 367 ? 28.952 0.077 -18.126 1.00 95.56 367 TYR A O 1
ATOM 2922 N N . LEU A 1 368 ? 27.205 1.386 -18.640 1.00 95.19 368 LEU A N 1
ATOM 2923 C CA . LEU A 1 368 ? 26.334 0.309 -19.108 1.00 95.19 368 LEU A CA 1
ATOM 2924 C C . LEU A 1 368 ? 26.962 -0.475 -20.272 1.00 95.19 368 LEU A C 1
ATOM 2926 O O . LEU A 1 368 ? 26.916 -1.703 -20.249 1.00 95.19 368 LEU A O 1
ATOM 2930 N N . GLN A 1 369 ? 27.629 0.192 -21.224 1.00 94.50 369 GLN A N 1
ATOM 2931 C CA . GLN A 1 369 ? 28.389 -0.477 -22.295 1.00 94.50 369 GLN A CA 1
ATOM 2932 C C . GLN A 1 369 ? 29.477 -1.426 -21.767 1.00 94.50 369 GLN A C 1
ATOM 2934 O O . GLN A 1 369 ? 29.710 -2.485 -22.346 1.00 94.50 369 GLN A O 1
ATOM 2939 N N . ARG A 1 370 ? 30.156 -1.071 -20.669 1.00 94.38 370 ARG A N 1
ATOM 2940 C CA . ARG A 1 370 ? 31.242 -1.884 -20.093 1.00 94.38 370 ARG A CA 1
ATOM 2941 C C . ARG A 1 370 ? 30.712 -3.033 -19.234 1.00 94.38 370 ARG A C 1
ATOM 2943 O O . ARG A 1 37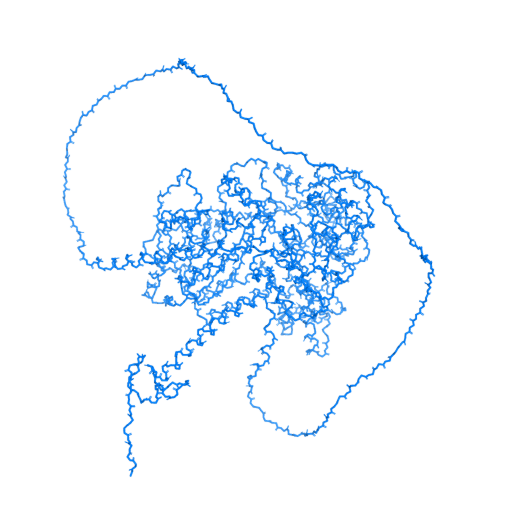0 ? 31.235 -4.145 -19.303 1.00 94.38 370 ARG A O 1
ATOM 2950 N N . HIS A 1 371 ? 29.687 -2.768 -18.425 1.00 94.31 371 HIS A N 1
ATOM 2951 C CA . HIS A 1 371 ? 29.283 -3.654 -17.331 1.00 94.31 371 HIS A CA 1
ATOM 2952 C C . HIS A 1 371 ? 28.023 -4.477 -17.633 1.00 94.31 371 HIS A C 1
ATOM 2954 O O . HIS A 1 371 ? 28.011 -5.682 -17.374 1.00 94.31 371 HIS A O 1
ATOM 2960 N N . HIS A 1 372 ? 26.999 -3.886 -18.250 1.00 94.44 372 HIS A N 1
ATOM 2961 C CA . HIS A 1 372 ? 25.698 -4.527 -18.436 1.00 94.44 372 HIS A CA 1
ATOM 2962 C C . HIS A 1 372 ? 25.654 -5.349 -19.743 1.00 94.44 372 HIS A C 1
ATOM 2964 O O . HIS A 1 372 ? 25.703 -4.769 -20.829 1.00 94.44 372 HIS A O 1
ATOM 2970 N N . PRO A 1 373 ? 25.453 -6.688 -19.716 1.00 91.88 373 PRO A N 1
ATOM 2971 C CA . PRO A 1 373 ? 25.464 -7.530 -20.921 1.00 91.88 373 PRO A CA 1
ATOM 2972 C C . PRO A 1 373 ? 24.491 -7.055 -22.005 1.00 91.88 373 PRO A C 1
ATOM 2974 O O . PRO A 1 373 ? 24.867 -6.900 -23.159 1.00 91.88 373 PRO A O 1
ATOM 2977 N N . GLY A 1 374 ? 23.261 -6.724 -21.606 1.00 88.06 374 GLY A N 1
ATOM 2978 C CA . GLY A 1 374 ? 22.238 -6.146 -22.481 1.00 88.06 374 GLY A CA 1
ATOM 2979 C C . GLY A 1 374 ? 22.498 -4.722 -23.000 1.00 88.06 374 GLY A C 1
ATOM 2980 O O . GLY A 1 374 ? 21.613 -4.192 -23.659 1.00 88.06 374 GLY A O 1
ATOM 2981 N N . TYR A 1 375 ? 23.647 -4.097 -22.727 1.00 92.50 375 TYR A N 1
ATOM 2982 C CA . TYR A 1 375 ? 24.016 -2.759 -23.216 1.00 92.50 375 TYR A CA 1
ATOM 2983 C C . TYR A 1 375 ? 25.371 -2.720 -23.944 1.00 92.50 375 TYR A C 1
ATOM 2985 O O . TYR A 1 375 ? 25.723 -1.673 -24.476 1.00 92.50 375 TYR A O 1
ATOM 2993 N N . ARG A 1 376 ? 26.123 -3.827 -24.019 1.00 90.00 376 ARG A N 1
ATOM 2994 C CA . ARG A 1 376 ? 27.462 -3.853 -24.645 1.00 90.00 376 ARG A CA 1
ATOM 2995 C C . ARG A 1 376 ? 27.467 -3.355 -26.088 1.00 90.00 376 ARG A C 1
ATOM 2997 O O . ARG A 1 376 ? 28.343 -2.588 -26.470 1.00 90.00 376 ARG A O 1
ATOM 3004 N N . ASP A 1 377 ? 26.445 -3.746 -26.841 1.00 85.81 377 ASP A N 1
ATOM 3005 C CA . ASP A 1 377 ? 26.356 -3.519 -28.284 1.00 85.81 377 ASP A CA 1
ATOM 3006 C C . ASP A 1 377 ? 25.541 -2.261 -28.656 1.00 85.81 377 ASP A C 1
ATOM 3008 O O . ASP A 1 377 ? 25.061 -2.153 -29.783 1.00 85.81 377 ASP A O 1
ATOM 3012 N N . ILE A 1 378 ? 25.320 -1.317 -27.723 1.00 85.50 378 ILE A N 1
ATOM 3013 C CA . ILE A 1 378 ? 24.659 -0.045 -28.070 1.00 85.50 378 ILE A CA 1
ATOM 3014 C C . ILE A 1 378 ? 25.612 0.905 -28.799 1.00 85.50 378 ILE A C 1
ATOM 3016 O O . ILE A 1 378 ? 26.792 1.028 -28.462 1.00 85.50 378 ILE A O 1
ATOM 3020 N N . VAL A 1 379 ? 25.050 1.670 -29.727 1.00 86.31 379 VAL A N 1
ATOM 3021 C CA . VAL A 1 379 ? 25.685 2.804 -30.391 1.00 86.31 379 VAL A CA 1
ATOM 3022 C C . VAL A 1 379 ? 25.319 4.079 -29.631 1.00 86.31 379 VAL A C 1
ATOM 3024 O O . VAL A 1 379 ? 24.178 4.543 -29.678 1.00 86.31 379 VAL A O 1
ATOM 3027 N N . VAL A 1 380 ? 26.290 4.675 -28.937 1.00 88.81 380 VAL A N 1
ATOM 3028 C CA . VAL A 1 380 ? 26.114 5.991 -28.302 1.00 88.81 380 VAL A CA 1
ATOM 3029 C C . VAL A 1 380 ? 26.271 7.079 -29.367 1.00 88.81 380 VAL A C 1
ATOM 3031 O O . VAL A 1 380 ? 27.373 7.372 -29.829 1.00 88.81 380 VAL A O 1
ATOM 3034 N N . ARG A 1 381 ? 25.146 7.660 -29.788 1.00 86.12 381 ARG A N 1
ATOM 3035 C CA . ARG A 1 381 ? 25.051 8.637 -30.880 1.00 86.12 381 ARG A CA 1
ATOM 3036 C C . ARG A 1 381 ? 25.322 10.057 -30.371 1.00 86.12 381 ARG A C 1
ATOM 3038 O O . ARG A 1 381 ? 24.502 10.649 -29.668 1.00 86.12 381 ARG A O 1
ATOM 3045 N N . GLN A 1 382 ? 26.477 10.616 -30.737 1.00 88.50 382 GLN A N 1
ATOM 3046 C CA . GLN A 1 382 ? 26.901 11.958 -30.306 1.00 88.50 382 GLN A CA 1
ATOM 3047 C C . GLN A 1 382 ? 25.994 13.075 -30.841 1.00 88.50 382 GLN A C 1
ATOM 3049 O O . GLN A 1 382 ? 25.697 14.026 -30.126 1.00 88.50 382 GLN A O 1
ATOM 3054 N N . ASP A 1 383 ? 25.475 12.922 -32.056 1.00 89.81 383 ASP A N 1
ATOM 3055 C CA . ASP A 1 383 ? 24.449 13.778 -32.655 1.00 89.81 383 ASP A CA 1
ATOM 3056 C C . ASP A 1 383 ? 23.149 13.799 -31.832 1.00 89.81 383 ASP A C 1
ATOM 3058 O O . ASP A 1 383 ? 22.567 14.863 -31.624 1.00 89.81 383 ASP A O 1
ATOM 3062 N N . ARG A 1 384 ? 22.721 12.656 -31.273 1.00 88.88 384 ARG A N 1
ATOM 3063 C CA . ARG A 1 384 ? 21.568 12.610 -30.355 1.00 88.88 384 ARG A CA 1
ATOM 3064 C C . ARG A 1 384 ? 21.882 13.285 -29.015 1.00 88.88 384 ARG A C 1
ATOM 3066 O O . ARG A 1 384 ? 21.061 14.051 -28.519 1.00 88.88 384 ARG A O 1
ATOM 3073 N N . LEU A 1 385 ? 23.078 13.070 -28.455 1.00 89.06 385 LEU A N 1
ATOM 3074 C CA . LEU A 1 385 ? 23.524 13.737 -27.220 1.00 89.06 385 LEU A CA 1
ATOM 3075 C C . LEU A 1 385 ? 23.594 15.265 -27.364 1.00 89.06 385 LEU A C 1
ATOM 3077 O O . LEU A 1 385 ? 23.195 15.980 -26.447 1.00 89.06 385 LEU A O 1
ATOM 3081 N N . GLN A 1 386 ? 24.070 15.775 -28.502 1.00 90.94 386 GLN A N 1
ATOM 3082 C CA . GLN A 1 386 ? 24.176 17.215 -28.770 1.00 90.94 386 GLN A CA 1
ATOM 3083 C C . GLN A 1 386 ? 22.815 17.927 -28.810 1.00 90.94 386 GLN A C 1
ATOM 3085 O O . GLN A 1 386 ? 22.751 19.114 -28.493 1.00 90.94 386 GLN A O 1
ATOM 3090 N N . ARG A 1 387 ? 21.734 17.205 -29.132 1.00 90.00 387 ARG A N 1
ATOM 3091 C CA . ARG A 1 387 ? 20.353 17.719 -29.153 1.00 90.00 387 ARG A CA 1
ATOM 3092 C C . ARG A 1 387 ? 19.694 17.812 -27.771 1.00 90.00 387 ARG A C 1
ATOM 3094 O O . ARG A 1 387 ? 18.673 18.479 -27.639 1.00 90.00 387 ARG A O 1
ATOM 3101 N N . LEU A 1 388 ? 20.255 17.167 -26.746 1.00 92.19 388 LEU A N 1
ATOM 3102 C CA . LEU A 1 388 ? 19.804 17.290 -25.354 1.00 92.19 388 LEU A CA 1
ATOM 3103 C C . LEU A 1 388 ? 20.459 18.509 -24.682 1.00 92.19 388 LEU A C 1
ATOM 3105 O O . LEU A 1 388 ? 21.617 18.797 -24.994 1.00 92.19 388 LEU A O 1
ATOM 3109 N N . PRO A 1 389 ? 19.801 19.208 -23.738 1.00 91.56 389 PRO A N 1
ATOM 3110 C CA . PRO A 1 389 ? 20.422 20.319 -23.013 1.00 91.56 389 PRO A CA 1
ATOM 3111 C C . PRO A 1 389 ? 21.674 19.860 -22.247 1.00 91.56 389 PRO A C 1
ATOM 3113 O O . PRO A 1 389 ? 21.770 18.702 -21.838 1.00 91.56 389 PRO A O 1
ATOM 3116 N N . LEU A 1 390 ? 22.643 20.763 -22.047 1.00 90.44 390 LEU A N 1
ATOM 3117 C CA . LEU A 1 390 ? 23.812 20.491 -21.194 1.00 90.44 390 LEU A CA 1
ATOM 3118 C C . LEU A 1 390 ? 23.361 20.180 -19.761 1.00 90.44 390 LEU A C 1
ATOM 3120 O O . LEU A 1 390 ? 23.704 19.131 -19.216 1.00 90.44 390 LEU A O 1
ATOM 3124 N N . ASP A 1 391 ? 22.542 21.077 -19.220 1.00 94.06 391 ASP A N 1
ATOM 3125 C CA . ASP A 1 391 ? 21.735 20.927 -18.016 1.00 94.06 391 ASP A CA 1
ATOM 3126 C C . ASP A 1 391 ? 20.487 21.803 -18.207 1.00 94.06 391 ASP A C 1
ATOM 3128 O O . ASP A 1 391 ? 20.613 23.007 -18.433 1.00 94.06 391 ASP A O 1
ATOM 3132 N N . GLY A 1 392 ? 19.291 21.214 -18.229 1.00 89.50 392 GLY A N 1
ATOM 3133 C CA . GLY A 1 392 ? 18.061 21.973 -18.469 1.00 89.50 392 GLY A CA 1
ATOM 3134 C C . GLY A 1 392 ? 16.814 21.112 -18.641 1.00 89.50 392 GLY A C 1
ATOM 3135 O O . GLY A 1 392 ? 16.884 19.884 -18.661 1.00 89.50 392 GLY A O 1
ATOM 3136 N N . SER A 1 393 ? 15.655 21.761 -18.756 1.00 86.38 393 SER A N 1
ATOM 3137 C CA . SER A 1 393 ? 14.371 21.079 -18.954 1.00 86.38 393 SER A CA 1
ATOM 3138 C C . SER A 1 393 ? 14.148 20.692 -20.413 1.00 86.38 393 SER A C 1
ATOM 3140 O O . SER A 1 393 ? 14.395 21.496 -21.309 1.00 86.38 393 SER A O 1
ATOM 3142 N N . ILE A 1 394 ? 13.596 19.499 -20.648 1.00 85.56 394 ILE A N 1
ATOM 3143 C CA . ILE A 1 394 ? 13.117 19.082 -21.978 1.00 85.56 394 ILE A CA 1
ATOM 3144 C C . ILE A 1 394 ? 11.591 19.174 -22.139 1.00 85.56 394 ILE A C 1
ATOM 3146 O O . ILE A 1 394 ? 11.059 18.664 -23.120 1.00 85.56 394 ILE A O 1
ATOM 3150 N N . VAL A 1 395 ? 10.861 19.801 -21.204 1.00 81.00 395 VAL A N 1
ATOM 3151 C CA . VAL A 1 395 ? 9.379 19.760 -21.170 1.00 81.00 395 VAL A CA 1
ATOM 3152 C C . VAL A 1 395 ? 8.701 20.336 -22.427 1.00 81.00 395 VAL A C 1
ATOM 3154 O O . VAL A 1 395 ? 7.587 19.934 -22.765 1.00 81.00 395 VAL A O 1
ATOM 3157 N N . ALA A 1 396 ? 9.376 21.240 -23.145 1.00 77.50 396 ALA A N 1
ATOM 3158 C CA . ALA A 1 396 ? 8.916 21.788 -24.422 1.00 77.50 396 ALA A CA 1
ATOM 3159 C C . ALA A 1 396 ? 8.992 20.776 -25.583 1.00 77.50 396 ALA A C 1
ATOM 3161 O O . ALA A 1 396 ? 8.218 20.875 -26.529 1.00 77.50 396 ALA A O 1
ATOM 3162 N N . SER A 1 397 ? 9.887 19.788 -25.489 1.00 79.56 397 SER A N 1
ATOM 3163 C CA . SER A 1 397 ? 10.111 18.746 -26.501 1.00 79.56 397 SER A CA 1
ATOM 3164 C C . SER A 1 397 ? 9.333 17.450 -26.220 1.00 79.56 397 SER A C 1
ATOM 3166 O O . SER A 1 397 ? 9.428 16.496 -26.988 1.00 79.56 397 SER A O 1
ATOM 3168 N N . ILE A 1 398 ? 8.579 17.392 -25.115 1.00 77.00 398 ILE A N 1
ATOM 3169 C CA . ILE A 1 398 ? 7.698 16.269 -24.767 1.00 77.00 398 ILE A CA 1
ATOM 3170 C C . ILE A 1 398 ? 6.317 16.480 -25.395 1.00 77.00 398 ILE A C 1
ATOM 3172 O O . ILE A 1 398 ? 5.755 17.575 -25.334 1.00 77.00 398 ILE A O 1
ATOM 3176 N N . SER A 1 399 ? 5.729 15.404 -25.926 1.00 68.62 399 SER A N 1
ATOM 3177 C CA . SER A 1 399 ? 4.343 15.403 -26.414 1.00 68.62 399 SER A CA 1
ATOM 3178 C C . SER A 1 399 ? 3.381 15.899 -25.330 1.00 68.62 399 SER A C 1
ATOM 3180 O O . SER A 1 399 ? 3.283 15.306 -24.252 1.00 68.62 399 SER A O 1
ATOM 3182 N N . SER A 1 400 ? 2.649 16.980 -25.607 1.00 63.44 400 SER A N 1
ATOM 3183 C CA . SER A 1 400 ? 1.732 17.597 -24.645 1.00 63.44 400 SER A CA 1
ATOM 3184 C C . SER A 1 400 ? 0.375 17.943 -25.256 1.00 63.44 400 SER A C 1
ATOM 3186 O O . SER A 1 400 ? 0.258 18.151 -26.460 1.00 63.44 400 SER A O 1
ATOM 3188 N N . GLN A 1 401 ? -0.658 17.960 -24.415 1.00 59.03 401 GLN A N 1
ATOM 3189 C CA . GLN A 1 401 ? -2.031 18.331 -24.756 1.00 59.03 401 GLN A CA 1
ATOM 3190 C C . GLN A 1 401 ? -2.591 19.233 -23.655 1.00 59.03 401 GLN A C 1
ATOM 3192 O O . GLN A 1 401 ? -2.272 19.038 -22.479 1.00 59.03 401 GLN A O 1
ATOM 3197 N N . VAL A 1 402 ? -3.448 20.187 -24.015 1.00 56.94 402 VAL A N 1
ATOM 3198 C CA . VAL A 1 402 ? -4.279 20.898 -23.034 1.00 56.94 402 VAL A CA 1
ATOM 3199 C C . VAL A 1 402 ? -5.421 19.968 -22.630 1.00 56.94 402 VAL A C 1
ATOM 3201 O O . VAL A 1 402 ? -6.056 19.355 -23.486 1.00 56.94 402 VAL A O 1
ATOM 3204 N N . ALA A 1 403 ? -5.652 19.817 -21.329 1.00 55.44 403 ALA A N 1
ATOM 3205 C CA . ALA A 1 403 ? -6.787 19.065 -20.816 1.00 55.44 403 ALA A CA 1
ATOM 3206 C C . ALA A 1 403 ? -7.996 19.988 -20.648 1.00 55.44 403 ALA A C 1
ATOM 3208 O O . ALA A 1 403 ? -7.909 20.968 -19.906 1.00 55.44 403 ALA A O 1
ATOM 3209 N N . ASP A 1 404 ? -9.131 19.622 -21.248 1.00 42.50 404 ASP A N 1
ATOM 3210 C CA . ASP A 1 404 ? -10.425 20.140 -20.810 1.00 42.50 404 ASP A CA 1
ATOM 3211 C C . ASP A 1 404 ? -10.624 19.754 -19.344 1.00 42.50 404 ASP A C 1
ATOM 3213 O O . ASP A 1 404 ? -10.572 18.579 -18.965 1.00 42.50 404 ASP A O 1
ATOM 3217 N N . VAL A 1 405 ? -10.812 20.763 -18.502 1.00 40.91 405 VAL A N 1
ATOM 3218 C CA . VAL A 1 405 ? -11.049 20.591 -17.075 1.00 40.91 405 VAL A CA 1
ATOM 3219 C C . VAL A 1 405 ? -12.526 20.855 -16.809 1.00 40.91 405 VAL A C 1
ATOM 3221 O O . VAL A 1 405 ? -12.939 22.009 -16.870 1.00 40.91 405 VAL A O 1
ATOM 3224 N N . PRO A 1 406 ? -13.327 19.835 -16.453 1.00 36.34 406 PRO A N 1
ATOM 3225 C CA . PRO A 1 406 ? -14.578 20.087 -15.757 1.00 36.34 406 PRO A CA 1
ATOM 3226 C C . PRO A 1 406 ? -14.251 20.746 -14.414 1.00 36.34 406 PRO A C 1
ATOM 3228 O O . PRO A 1 406 ? -13.362 20.254 -13.706 1.00 36.34 406 PRO A O 1
ATOM 3231 N N . ASP A 1 407 ? -14.975 21.807 -14.054 1.00 32.06 407 ASP A N 1
ATOM 3232 C CA . ASP A 1 407 ? -14.904 22.422 -12.726 1.00 32.06 407 ASP A CA 1
ATOM 3233 C C . ASP A 1 407 ? -15.247 21.376 -11.658 1.00 32.06 407 ASP A C 1
ATOM 3235 O O . ASP A 1 407 ? -16.403 21.019 -11.423 1.00 32.06 407 ASP A O 1
ATOM 3239 N N . GLY A 1 408 ? -14.201 20.819 -11.054 1.00 34.88 408 GLY A N 1
ATOM 3240 C CA . GLY A 1 408 ? -14.273 19.686 -10.148 1.00 34.88 408 GLY A CA 1
ATOM 3241 C C . GLY A 1 408 ? -13.356 19.917 -8.960 1.00 34.88 408 GLY A C 1
ATOM 3242 O O . GLY A 1 408 ? -12.167 20.188 -9.123 1.00 34.88 408 GLY A O 1
ATOM 3243 N N . GLU A 1 409 ? -13.934 19.816 -7.767 1.00 34.38 409 GLU A N 1
ATOM 3244 C CA . GLU A 1 409 ? -13.287 20.102 -6.487 1.00 34.38 409 GLU A CA 1
ATOM 3245 C C . GLU A 1 409 ? -11.942 19.377 -6.343 1.00 34.38 409 GLU A C 1
ATOM 3247 O O . GLU A 1 409 ? -11.880 18.149 -6.415 1.00 34.38 409 GLU A O 1
ATOM 3252 N N . VAL A 1 410 ? -10.872 20.134 -6.071 1.00 32.84 410 VAL A N 1
ATOM 3253 C CA . VAL A 1 410 ? -9.578 19.580 -5.652 1.00 32.84 410 VAL A CA 1
ATOM 3254 C C . VAL A 1 410 ? -9.742 18.989 -4.244 1.00 32.84 410 VAL A C 1
ATOM 3256 O O . VAL A 1 410 ? -10.022 19.743 -3.309 1.00 32.84 410 VAL A O 1
ATOM 3259 N N . PRO A 1 411 ? -9.545 17.672 -4.033 1.00 29.58 411 PRO A N 1
ATOM 3260 C CA . PRO A 1 411 ? -9.706 17.048 -2.724 1.00 29.58 411 PRO A CA 1
ATOM 3261 C C . PRO A 1 411 ? -8.523 17.372 -1.809 1.00 29.58 411 PRO A C 1
ATOM 3263 O O . PRO A 1 411 ? -7.609 16.566 -1.621 1.00 29.58 411 PRO A O 1
ATOM 3266 N N . GLN A 1 412 ? -8.555 18.567 -1.226 1.00 31.44 412 GLN A N 1
ATOM 3267 C CA . GLN A 1 412 ? -7.667 18.954 -0.140 1.00 31.44 412 GLN A CA 1
ATOM 3268 C C . GLN A 1 412 ? -7.907 18.022 1.056 1.00 31.44 412 GLN A C 1
ATOM 3270 O O . GLN A 1 412 ? -9.032 17.863 1.541 1.00 31.44 412 GLN A O 1
ATOM 3275 N N . GLY A 1 413 ? -6.833 17.381 1.523 1.00 32.19 413 GLY A N 1
ATOM 3276 C CA . GLY A 1 413 ? -6.832 16.688 2.810 1.00 32.19 413 GLY A CA 1
ATOM 3277 C C . GLY A 1 413 ? -6.994 17.676 3.975 1.00 32.19 413 GLY A C 1
ATOM 3278 O O . GLY A 1 413 ? -7.159 18.876 3.752 1.00 32.19 413 GLY A O 1
ATOM 3279 N N . PRO A 1 414 ? -6.941 17.210 5.233 1.00 27.22 414 PRO A N 1
ATOM 3280 C CA . PRO A 1 414 ? -6.835 18.124 6.362 1.00 27.22 414 PRO A CA 1
ATOM 3281 C C . PRO A 1 414 ? -5.507 18.889 6.256 1.00 27.22 414 PRO A C 1
ATOM 3283 O O . PRO A 1 414 ? -4.432 18.311 6.419 1.00 27.22 414 PRO A O 1
ATOM 3286 N N . VAL A 1 415 ? -5.611 20.173 5.919 1.00 29.73 415 VAL A N 1
ATOM 3287 C CA . VAL A 1 415 ? -4.508 21.135 5.888 1.00 29.73 415 VAL A CA 1
ATOM 3288 C C . VAL A 1 415 ? -4.311 21.637 7.315 1.00 29.73 415 VAL A C 1
ATOM 3290 O O . VAL A 1 415 ? -5.243 22.175 7.916 1.00 29.73 415 VAL A O 1
ATOM 3293 N N . GLU A 1 416 ? -3.117 21.433 7.865 1.00 32.31 416 GLU A N 1
ATOM 3294 C CA . GLU A 1 416 ? -2.639 22.267 8.969 1.00 32.31 416 GLU A CA 1
ATOM 3295 C C . GLU A 1 416 ? -2.066 23.563 8.391 1.00 32.31 416 GLU A C 1
ATOM 3297 O O . GLU A 1 416 ? -1.687 23.592 7.223 1.00 32.31 416 GLU A O 1
ATOM 3302 N N . GLU A 1 417 ? -2.097 24.625 9.193 1.00 28.48 417 GLU A N 1
ATOM 3303 C CA . GLU A 1 417 ? -2.025 26.032 8.780 1.00 28.48 417 GLU A CA 1
ATOM 3304 C C . GLU A 1 417 ? -1.020 26.358 7.660 1.00 28.48 417 GLU A C 1
ATOM 3306 O O . GLU A 1 417 ? 0.132 25.925 7.670 1.00 28.48 417 GLU A O 1
ATOM 3311 N N . ALA A 1 418 ? -1.482 27.170 6.702 1.00 27.20 418 ALA A N 1
ATOM 3312 C CA . ALA A 1 418 ? -0.643 27.728 5.654 1.00 27.20 418 ALA A CA 1
ATOM 3313 C C . ALA A 1 418 ? 0.380 28.684 6.281 1.00 27.20 418 ALA A C 1
ATOM 3315 O O . ALA A 1 418 ? 0.037 29.787 6.703 1.00 27.20 418 ALA A O 1
ATOM 3316 N N . VAL A 1 419 ? 1.631 28.238 6.338 1.00 27.80 419 VAL A N 1
ATOM 3317 C CA . VAL A 1 419 ? 2.789 29.116 6.506 1.00 27.80 419 VAL A CA 1
ATOM 3318 C C . VAL A 1 419 ? 3.118 29.669 5.123 1.00 27.80 419 VAL A C 1
ATOM 3320 O O . VAL A 1 419 ? 3.121 28.910 4.155 1.00 27.80 419 VAL A O 1
ATOM 3323 N N . GLU A 1 420 ? 3.369 30.972 5.017 1.00 29.94 420 GLU A N 1
ATOM 3324 C CA . GLU A 1 420 ? 3.815 31.596 3.768 1.00 29.94 420 GLU A CA 1
ATOM 3325 C C . GLU A 1 420 ? 5.151 30.952 3.340 1.00 29.94 420 GLU A C 1
ATOM 3327 O O . GLU A 1 420 ? 6.146 31.029 4.061 1.00 29.94 420 GLU A O 1
ATOM 3332 N N . GLU A 1 421 ? 5.146 30.218 2.220 1.00 32.62 421 GLU A N 1
ATOM 3333 C CA . GLU A 1 421 ? 6.293 29.416 1.770 1.00 32.62 421 GLU A CA 1
ATOM 3334 C C . GLU A 1 421 ? 7.337 30.283 1.043 1.00 32.62 421 GLU A C 1
ATOM 3336 O O . GLU A 1 421 ? 6.989 31.112 0.199 1.00 32.62 421 GLU A O 1
ATOM 3341 N N . GLU A 1 422 ? 8.632 30.036 1.282 1.00 26.38 422 GLU A N 1
ATOM 3342 C CA . GLU A 1 422 ? 9.660 30.510 0.348 1.00 26.38 422 GLU A CA 1
ATOM 3343 C C . GLU A 1 422 ? 9.605 29.699 -0.964 1.00 26.38 422 GLU A C 1
ATOM 3345 O O . GLU A 1 422 ? 9.510 28.468 -0.916 1.00 26.38 422 GLU A O 1
ATOM 3350 N N . PRO A 1 423 ? 9.746 30.334 -2.149 1.00 31.56 423 PRO A N 1
ATOM 3351 C CA . PRO A 1 423 ? 9.562 29.656 -3.439 1.00 31.56 423 PRO A CA 1
ATOM 3352 C C . PRO A 1 423 ? 10.513 28.484 -3.726 1.00 31.56 423 PRO A C 1
ATOM 3354 O O . PRO A 1 423 ? 10.249 27.691 -4.626 1.00 31.56 423 PRO A O 1
ATOM 3357 N N . SER A 1 424 ? 11.636 28.376 -3.010 1.00 32.25 424 SER A N 1
ATOM 3358 C CA . SER A 1 424 ? 12.693 27.391 -3.279 1.00 32.25 424 SER A CA 1
ATOM 3359 C C . SER A 1 424 ? 12.352 25.962 -2.824 1.00 32.25 424 SER A C 1
ATOM 3361 O O . SER A 1 424 ? 12.847 25.007 -3.426 1.00 32.25 424 SER A O 1
ATOM 3363 N N . ASP A 1 425 ? 11.477 25.814 -1.822 1.00 35.78 425 ASP A N 1
ATOM 3364 C CA . ASP A 1 425 ? 11.063 24.529 -1.224 1.00 35.78 425 ASP A CA 1
ATOM 3365 C C . ASP A 1 425 ? 9.596 24.151 -1.540 1.00 35.78 425 ASP A C 1
ATOM 3367 O O . ASP A 1 425 ? 9.050 23.186 -0.988 1.00 35.78 425 ASP A O 1
ATOM 3371 N N . ALA A 1 426 ? 8.960 24.894 -2.453 1.00 31.00 426 ALA A N 1
ATOM 3372 C CA . ALA A 1 426 ? 7.564 24.716 -2.837 1.00 31.00 426 ALA A CA 1
ATOM 3373 C C . ALA A 1 426 ? 7.274 23.348 -3.500 1.00 31.00 426 ALA A C 1
ATOM 3375 O O . ALA A 1 426 ? 8.139 22.680 -4.088 1.00 31.00 426 ALA A O 1
ATOM 3376 N N . ASP A 1 427 ? 6.024 22.906 -3.342 1.00 35.75 427 ASP A N 1
ATOM 3377 C CA . ASP A 1 427 ? 5.630 21.499 -3.267 1.00 35.75 427 ASP A CA 1
ATOM 3378 C C . ASP A 1 427 ? 6.170 20.599 -4.400 1.00 35.75 427 ASP A C 1
ATOM 3380 O O . ASP A 1 427 ? 5.675 20.545 -5.531 1.00 35.75 427 ASP A O 1
ATOM 3384 N N . ALA A 1 428 ? 7.146 19.752 -4.059 1.00 32.19 428 ALA A N 1
ATOM 3385 C CA . ALA A 1 428 ? 7.650 18.675 -4.913 1.00 32.19 428 ALA A CA 1
ATOM 3386 C C . ALA A 1 428 ? 6.683 17.465 -5.007 1.00 32.19 428 ALA A C 1
ATOM 3388 O O . ALA A 1 428 ? 7.106 16.300 -5.097 1.00 32.19 428 ALA A O 1
ATOM 3389 N N . SER A 1 429 ? 5.386 17.774 -5.020 1.00 33.66 429 SER A N 1
ATOM 3390 C CA . SER A 1 429 ? 4.239 16.903 -5.235 1.00 33.66 429 SER A CA 1
ATOM 3391 C C . SER A 1 429 ? 3.401 17.464 -6.399 1.00 33.66 429 SER A C 1
ATOM 3393 O O . SER A 1 429 ? 2.616 18.389 -6.218 1.00 33.66 429 SER A O 1
ATOM 3395 N N . ALA A 1 430 ? 3.500 16.876 -7.600 1.00 29.03 430 ALA A N 1
ATOM 3396 C CA . ALA A 1 430 ? 2.533 17.125 -8.678 1.00 29.03 430 ALA A CA 1
ATOM 3397 C C . ALA A 1 430 ? 2.004 15.862 -9.363 1.00 29.03 430 ALA A C 1
ATOM 3399 O O . ALA A 1 430 ? 2.583 15.395 -10.336 1.00 29.03 430 ALA A O 1
ATOM 3400 N N . ILE A 1 431 ? 0.843 15.401 -8.887 1.00 29.47 431 ILE A N 1
ATOM 3401 C CA . ILE A 1 431 ? -0.381 15.029 -9.613 1.00 29.47 431 ILE A CA 1
ATOM 3402 C C . ILE A 1 431 ? -1.560 15.279 -8.644 1.00 29.47 431 ILE A C 1
ATOM 3404 O O . ILE A 1 431 ? -1.590 14.675 -7.572 1.00 29.47 431 ILE A O 1
ATOM 3408 N N . PRO A 1 432 ? -2.545 16.143 -8.949 1.00 26.67 432 PRO A N 1
ATOM 3409 C CA . PRO A 1 432 ? -3.781 16.148 -8.173 1.00 26.67 432 PRO A CA 1
ATOM 3410 C C . PRO A 1 432 ? -4.746 15.046 -8.467 1.00 26.67 432 PRO A C 1
ATOM 3412 O O . PRO A 1 432 ? -4.893 14.556 -9.583 1.00 26.67 432 PRO A O 1
ATOM 3415 N N . ASN A 1 433 ? -5.501 14.769 -7.419 1.00 27.25 433 ASN A N 1
ATOM 3416 C CA . ASN A 1 433 ? -6.722 14.017 -7.483 1.00 27.25 433 ASN A CA 1
ATOM 3417 C C . ASN A 1 433 ? -7.820 14.842 -8.174 1.00 27.25 433 ASN A C 1
ATOM 3419 O O . ASN A 1 433 ? -8.777 15.258 -7.535 1.00 27.25 433 ASN A O 1
ATOM 3423 N N . LEU A 1 434 ? -7.717 15.021 -9.491 1.00 27.28 434 LEU A N 1
ATOM 3424 C CA . LEU A 1 434 ? -8.920 14.899 -10.295 1.00 27.28 434 LEU A CA 1
ATOM 3425 C C . LEU A 1 434 ? -8.915 13.551 -10.992 1.00 27.28 434 LEU A C 1
ATOM 3427 O O . LEU A 1 434 ? -7.911 13.060 -11.507 1.00 27.28 434 LEU A O 1
ATOM 3431 N N . GLN A 1 435 ? -10.078 12.918 -10.948 1.00 32.16 435 GLN A N 1
ATOM 3432 C CA . GLN A 1 435 ? -10.317 11.709 -11.696 1.00 32.16 435 GLN A CA 1
ATOM 3433 C C . GLN A 1 435 ? -10.283 12.103 -13.169 1.00 32.16 435 GLN A C 1
ATOM 3435 O O . GLN A 1 435 ? -11.260 12.674 -13.641 1.00 32.16 435 GLN A O 1
ATOM 3440 N N . VAL A 1 436 ? -9.211 11.750 -13.894 1.00 32.09 436 VAL A N 1
ATOM 3441 C CA . VAL A 1 436 ? -9.290 11.596 -15.357 1.00 32.09 436 VAL A CA 1
ATOM 3442 C C . VAL A 1 436 ? -10.563 10.801 -15.601 1.00 32.09 436 VAL A C 1
ATOM 3444 O O . VAL A 1 436 ? -10.682 9.669 -15.097 1.00 32.09 436 VAL A O 1
ATOM 3447 N N . THR A 1 437 ? -11.565 11.409 -16.230 1.00 34.59 437 THR A N 1
ATOM 3448 C CA . THR A 1 437 ? -12.847 10.725 -16.381 1.00 34.59 437 THR A CA 1
ATOM 3449 C C . THR A 1 437 ? -12.599 9.447 -17.178 1.00 34.59 437 THR A C 1
ATOM 3451 O O . THR A 1 437 ? -11.682 9.376 -18.000 1.00 34.59 437 THR A O 1
ATOM 3454 N N . ASP A 1 438 ? -13.379 8.386 -16.949 1.00 38.66 438 ASP A N 1
ATOM 3455 C CA . ASP A 1 438 ? -13.230 7.210 -17.817 1.00 38.66 438 ASP A CA 1
ATOM 3456 C C . ASP A 1 438 ? -13.533 7.585 -19.287 1.00 38.66 438 ASP A C 1
ATOM 3458 O O . ASP A 1 438 ? -13.066 6.899 -20.185 1.00 38.66 438 ASP A O 1
ATOM 3462 N N . VAL A 1 439 ? -14.212 8.714 -19.545 1.00 36.59 439 VAL A N 1
ATOM 3463 C CA . VAL A 1 439 ? -14.342 9.337 -20.871 1.00 36.59 439 VAL A CA 1
ATOM 3464 C C . VAL A 1 439 ? -12.994 9.852 -21.391 1.00 36.59 439 VAL A C 1
ATOM 3466 O O . VAL A 1 439 ? -12.577 9.392 -22.445 1.00 36.59 439 VAL A O 1
ATOM 3469 N N . GLU A 1 440 ? -12.266 10.710 -20.667 1.00 37.44 440 GLU A N 1
ATOM 3470 C CA . GLU A 1 440 ? -10.919 11.180 -21.059 1.00 37.44 440 GLU A CA 1
ATOM 3471 C C . GLU A 1 440 ? -9.921 10.027 -21.232 1.00 37.44 440 GLU A C 1
ATOM 3473 O O . GLU A 1 440 ? -9.193 9.973 -22.224 1.00 37.44 440 GLU A O 1
ATOM 3478 N N . PHE A 1 441 ? -9.893 9.067 -20.298 1.00 41.88 441 PHE A N 1
ATOM 3479 C CA . PHE A 1 441 ? -8.975 7.930 -20.393 1.00 41.88 441 PHE A CA 1
ATOM 3480 C C . PHE A 1 441 ? -9.334 7.017 -21.570 1.00 41.88 441 PHE A C 1
ATOM 3482 O O . PHE A 1 441 ? -8.436 6.586 -22.289 1.00 41.88 441 PHE A O 1
ATOM 3489 N N . ASN A 1 442 ? -10.622 6.755 -21.824 1.00 41.78 442 ASN A N 1
ATOM 3490 C CA . ASN A 1 442 ? -11.044 5.998 -23.005 1.00 41.78 442 ASN A CA 1
ATOM 3491 C C . ASN A 1 442 ? -10.885 6.807 -24.304 1.00 41.78 442 ASN A C 1
ATOM 3493 O O . ASN A 1 442 ? -10.649 6.202 -25.346 1.00 41.78 442 ASN A O 1
ATOM 3497 N N . ALA A 1 443 ? -10.963 8.140 -24.278 1.00 38.22 443 ALA A N 1
ATOM 3498 C CA . ALA A 1 443 ? -10.689 9.011 -25.422 1.00 38.22 443 ALA A CA 1
ATOM 3499 C C . ALA A 1 443 ? -9.198 8.977 -25.782 1.00 38.22 443 ALA A C 1
ATOM 3501 O O . ALA A 1 443 ? -8.850 8.714 -26.929 1.00 38.22 443 ALA A O 1
ATOM 3502 N N . LEU A 1 444 ? -8.306 9.114 -24.798 1.00 42.34 444 LEU A N 1
ATOM 3503 C CA . LEU A 1 444 ? -6.870 8.889 -24.975 1.00 42.34 444 LEU A CA 1
ATOM 3504 C C . LEU A 1 444 ? -6.594 7.453 -25.448 1.00 42.34 444 LEU A C 1
ATOM 3506 O O . LEU A 1 444 ? -5.921 7.247 -26.453 1.00 42.34 444 LEU A O 1
ATOM 3510 N N . GLN A 1 445 ? -7.160 6.442 -24.785 1.00 42.25 445 GLN A N 1
ATOM 3511 C CA . GLN A 1 445 ? -6.937 5.037 -25.131 1.00 42.25 445 GLN A CA 1
ATOM 3512 C C . GLN A 1 445 ? -7.485 4.665 -26.520 1.00 42.25 445 GLN A C 1
ATOM 3514 O O . GLN A 1 445 ? -6.873 3.847 -27.199 1.00 42.25 445 GLN A O 1
ATOM 3519 N N . SER A 1 446 ? -8.596 5.254 -26.970 1.00 40.28 446 SER A N 1
ATOM 3520 C CA . SER A 1 446 ? -9.106 5.069 -28.337 1.00 40.28 446 SER A CA 1
ATOM 3521 C C . SER A 1 446 ? -8.221 5.790 -29.357 1.00 40.28 446 SER A C 1
ATOM 3523 O O . SER A 1 446 ? -7.784 5.142 -30.308 1.00 40.28 446 SER A O 1
ATOM 3525 N N . ARG A 1 447 ? -7.822 7.047 -29.105 1.00 45.81 447 ARG A N 1
ATOM 3526 C CA . ARG A 1 447 ? -6.810 7.770 -29.906 1.00 45.81 447 ARG A CA 1
ATOM 3527 C C . ARG A 1 447 ? -5.492 6.979 -30.046 1.00 45.81 447 ARG A C 1
ATOM 3529 O O . ARG A 1 447 ? -4.870 7.030 -31.097 1.00 45.81 447 ARG A O 1
ATOM 3536 N N . PHE A 1 448 ? -5.093 6.188 -29.042 1.00 42.00 448 PHE A N 1
ATOM 3537 C CA . PHE A 1 448 ? -3.912 5.305 -29.106 1.00 42.00 448 PHE A CA 1
ATOM 3538 C C . PHE A 1 448 ? -4.133 3.916 -29.738 1.00 42.00 448 PHE A C 1
ATOM 3540 O O . PHE A 1 448 ? -3.149 3.204 -29.950 1.00 42.00 448 PHE A O 1
ATOM 3547 N N . LEU A 1 449 ? -5.377 3.483 -29.981 1.00 37.31 449 LEU A N 1
ATOM 3548 C CA . LEU A 1 449 ? -5.693 2.125 -30.460 1.00 37.31 449 LEU A CA 1
ATOM 3549 C C . LEU A 1 449 ? -6.290 2.072 -31.874 1.00 37.31 449 LEU A C 1
ATOM 3551 O O . LEU A 1 449 ? -6.202 1.018 -32.504 1.00 37.31 449 LEU A O 1
ATOM 3555 N N . HIS A 1 450 ? -6.869 3.159 -32.390 1.00 37.06 450 HIS A N 1
ATOM 3556 C CA . HIS A 1 450 ? -7.427 3.196 -33.746 1.00 37.06 450 HIS A CA 1
ATOM 3557 C C . HIS A 1 450 ? -6.345 3.415 -34.816 1.00 37.06 450 HIS A C 1
ATOM 3559 O O . HIS A 1 450 ? -6.235 4.475 -35.418 1.00 37.06 450 HIS A O 1
ATOM 3565 N N . GLY A 1 451 ? -5.572 2.357 -35.080 1.00 35.91 451 GLY A N 1
ATOM 3566 C CA . GLY A 1 451 ? -4.800 2.187 -36.322 1.00 35.91 451 GLY A CA 1
ATOM 3567 C C . GLY A 1 451 ? -5.603 1.534 -37.460 1.00 35.91 451 GLY A C 1
ATOM 3568 O O . GLY A 1 451 ? -5.029 1.149 -38.473 1.00 35.91 451 GLY A O 1
ATOM 3569 N N . THR A 1 452 ? -6.913 1.365 -37.276 1.00 33.53 452 THR A N 1
ATOM 3570 C CA . THR A 1 452 ? -7.876 0.858 -38.265 1.00 33.53 452 THR A CA 1
ATOM 3571 C C . THR A 1 452 ? -9.144 1.714 -38.175 1.00 33.53 452 THR A C 1
ATOM 3573 O O . THR A 1 452 ? -9.674 1.831 -37.059 1.00 33.53 452 THR A O 1
ATOM 3576 N N . PRO A 1 453 ? -9.618 2.325 -39.282 1.00 34.31 453 PRO A N 1
ATOM 3577 C CA . PRO A 1 453 ? -10.803 3.179 -39.268 1.00 34.31 453 PRO A CA 1
ATOM 3578 C C . PRO A 1 453 ? -12.075 2.398 -38.943 1.00 34.31 453 PRO A C 1
ATOM 3580 O O . PRO A 1 453 ? -12.227 1.243 -39.338 1.00 34.31 453 PRO A O 1
ATOM 3583 N N . ASP A 1 454 ? -12.989 3.066 -38.251 1.00 34.12 454 ASP A N 1
ATOM 3584 C CA . ASP A 1 454 ? -14.355 2.614 -38.006 1.00 34.12 454 ASP A CA 1
ATOM 3585 C C . ASP A 1 454 ? -15.259 3.418 -38.954 1.00 34.12 454 ASP A C 1
ATOM 3587 O O . ASP A 1 454 ? -15.321 4.645 -38.822 1.00 34.12 454 ASP A O 1
ATOM 3591 N N . LEU A 1 455 ? -15.862 2.777 -39.967 1.00 36.88 455 LEU A N 1
ATOM 3592 C CA . LEU A 1 455 ? -16.486 3.495 -41.096 1.00 36.88 455 LEU A CA 1
ATOM 3593 C C . LEU A 1 455 ? -17.624 4.433 -40.662 1.00 36.88 455 LEU A C 1
ATOM 3595 O O . LEU A 1 455 ? -17.831 5.471 -41.285 1.00 36.88 455 LEU A O 1
ATOM 3599 N N . GLU A 1 456 ? -18.328 4.109 -39.578 1.00 37.16 456 GLU A N 1
ATOM 3600 C CA . GLU A 1 456 ? -19.482 4.883 -39.106 1.00 37.16 456 GLU A CA 1
ATOM 3601 C C . GLU A 1 456 ? -19.099 6.220 -38.444 1.00 37.16 456 GLU A C 1
ATOM 3603 O O . GLU A 1 456 ? -19.960 7.073 -38.255 1.00 37.16 456 GLU A O 1
ATOM 3608 N N . ARG A 1 457 ? -17.817 6.449 -38.113 1.00 37.34 457 ARG A N 1
ATOM 3609 C CA . ARG A 1 457 ? -17.358 7.677 -37.423 1.00 37.34 457 ARG A CA 1
ATOM 3610 C C . ARG A 1 457 ? -16.691 8.706 -38.340 1.00 37.34 457 ARG A C 1
ATOM 3612 O O . ARG A 1 457 ? -16.132 9.682 -37.844 1.00 37.34 457 ARG A O 1
ATOM 3619 N N . MET A 1 458 ? -16.725 8.501 -39.658 1.00 34.25 458 MET A N 1
ATOM 3620 C CA . MET A 1 458 ? -16.159 9.453 -40.623 1.00 34.25 458 MET A CA 1
ATOM 3621 C C . MET A 1 458 ? -17.081 10.650 -40.908 1.00 34.25 458 MET A C 1
ATOM 3623 O O . MET A 1 458 ? -16.573 11.745 -41.130 1.00 34.25 458 MET A O 1
ATOM 3627 N N . ALA A 1 459 ? -18.407 10.482 -40.826 1.00 36.72 459 ALA A N 1
ATOM 3628 C CA . ALA A 1 459 ? -19.374 11.543 -41.137 1.00 36.72 459 ALA A CA 1
ATOM 3629 C C . ALA A 1 459 ? -19.282 12.766 -40.195 1.00 36.72 459 ALA A C 1
ATOM 3631 O O . ALA A 1 459 ? -19.434 13.904 -40.634 1.00 36.72 459 ALA A O 1
ATOM 3632 N N . ASP A 1 460 ? -18.958 12.550 -38.915 1.00 41.03 460 ASP A N 1
ATOM 3633 C CA . ASP A 1 460 ? -18.822 13.628 -37.920 1.00 41.03 460 ASP A CA 1
ATOM 3634 C C . ASP A 1 460 ? -17.526 14.454 -38.084 1.00 41.03 460 ASP A C 1
ATOM 3636 O O . ASP A 1 460 ? -17.382 15.516 -37.476 1.00 41.03 460 ASP A O 1
ATOM 3640 N N . LEU A 1 461 ? -16.553 13.981 -38.875 1.00 38.25 461 LEU A N 1
ATOM 3641 C CA . LEU A 1 461 ? -15.238 14.624 -39.018 1.00 38.25 461 LEU A CA 1
ATOM 3642 C C . LEU A 1 461 ? -15.186 15.686 -40.127 1.00 38.25 461 LEU A C 1
ATOM 3644 O O . LEU A 1 461 ? -14.313 16.556 -40.079 1.00 38.25 461 LEU A O 1
ATOM 3648 N N . GLU A 1 462 ? -16.114 15.655 -41.087 1.00 37.91 462 GLU A N 1
ATOM 3649 C CA . GLU A 1 462 ? -16.142 16.580 -42.234 1.00 37.91 462 GLU A CA 1
ATOM 3650 C C . GLU A 1 462 ? -16.673 17.985 -41.888 1.00 37.91 462 GLU A C 1
ATOM 3652 O O . GLU A 1 462 ? -16.448 18.927 -42.642 1.00 37.91 462 GLU A O 1
ATOM 3657 N N . HIS A 1 463 ? -17.315 18.161 -40.725 1.00 43.75 463 HIS A N 1
ATOM 3658 C CA . HIS A 1 463 ? -17.859 19.451 -40.266 1.00 43.75 463 HIS A CA 1
ATOM 3659 C C . HIS A 1 463 ? -16.946 20.220 -39.283 1.00 43.75 463 HIS A C 1
ATOM 3661 O O . HIS A 1 463 ? -17.321 21.285 -38.794 1.00 43.75 463 HIS A O 1
ATOM 3667 N N . MET A 1 464 ? -15.747 19.709 -38.980 1.00 37.69 464 MET A N 1
ATOM 3668 C CA . MET A 1 464 ? -14.775 20.365 -38.090 1.00 37.69 464 MET A CA 1
ATOM 3669 C C . MET A 1 464 ? -13.754 21.207 -38.876 1.00 37.69 464 MET A C 1
ATOM 3671 O O . MET A 1 464 ? -13.238 20.736 -39.890 1.00 37.69 464 MET A O 1
ATOM 3675 N N . PRO A 1 465 ? -13.382 22.416 -38.406 1.00 37.47 465 PRO A N 1
ATOM 3676 C CA . PRO A 1 465 ? -12.397 23.248 -39.093 1.00 37.47 465 PRO A CA 1
ATOM 3677 C C . PRO A 1 465 ? -11.002 22.583 -39.124 1.00 37.47 465 PRO A C 1
ATOM 3679 O O . PRO A 1 465 ? -10.616 21.930 -38.146 1.00 37.47 465 PRO A O 1
ATOM 3682 N N . PRO A 1 466 ? -10.189 22.787 -40.184 1.00 36.03 466 PRO A N 1
ATOM 3683 C CA . PRO A 1 466 ? -8.894 22.108 -40.349 1.00 36.03 466 PRO A CA 1
ATOM 3684 C C . PRO A 1 466 ? -7.902 22.311 -39.191 1.00 36.03 466 PRO A C 1
ATOM 3686 O O . PRO A 1 466 ? -7.111 21.422 -38.875 1.00 36.03 466 PRO A O 1
ATOM 3689 N N . SER A 1 467 ? -7.969 23.456 -38.504 1.00 38.66 467 SER A N 1
ATOM 3690 C CA . SER A 1 467 ? -7.170 23.746 -37.305 1.00 38.66 467 SER A CA 1
ATOM 3691 C C . SER A 1 467 ? -7.500 22.822 -36.124 1.00 38.66 467 SER A C 1
ATOM 3693 O O . SER A 1 467 ? -6.594 22.404 -35.404 1.00 38.66 467 SER A O 1
ATOM 3695 N N . ALA A 1 468 ? -8.770 22.442 -35.951 1.00 37.34 468 ALA A N 1
ATOM 3696 C CA . ALA A 1 468 ? -9.196 21.487 -34.930 1.00 37.34 468 ALA A CA 1
ATOM 3697 C C . ALA A 1 468 ? -8.836 20.041 -35.311 1.00 37.34 468 ALA A C 1
ATOM 3699 O O . ALA A 1 468 ? -8.471 19.250 -34.439 1.00 37.34 468 ALA A O 1
ATOM 3700 N N . GLN A 1 469 ? -8.872 19.703 -36.607 1.00 33.56 469 GLN A N 1
ATOM 3701 C CA . GLN A 1 469 ? -8.430 18.397 -37.115 1.00 33.56 469 GLN A CA 1
ATOM 3702 C C . GLN A 1 469 ? -6.923 18.174 -36.878 1.00 33.56 469 GLN A C 1
ATOM 3704 O O . GLN A 1 469 ? -6.530 17.101 -36.416 1.00 33.56 469 GLN A O 1
ATOM 3709 N N . ALA A 1 470 ? -6.086 19.198 -37.094 1.00 34.25 470 ALA A N 1
ATOM 3710 C CA . ALA A 1 470 ? -4.642 19.138 -36.838 1.00 34.25 470 ALA A CA 1
ATOM 3711 C C . ALA A 1 470 ? -4.293 18.914 -35.351 1.00 34.25 470 ALA A C 1
ATOM 3713 O O . ALA A 1 470 ? -3.353 18.187 -35.038 1.00 34.25 470 ALA A O 1
ATOM 3714 N N . GLN A 1 471 ? -5.085 19.459 -34.420 1.00 40.34 471 GLN A N 1
ATOM 3715 C CA . GLN A 1 471 ? -4.934 19.201 -32.978 1.00 40.34 471 GLN A CA 1
ATOM 3716 C C . GLN A 1 471 ? -5.367 17.781 -32.553 1.00 40.34 471 GLN A C 1
ATOM 3718 O O . GLN A 1 471 ? -5.080 17.357 -31.433 1.00 40.34 471 GLN A O 1
ATOM 3723 N N . HIS A 1 472 ? -6.051 17.033 -33.426 1.00 37.16 472 HIS A N 1
ATOM 3724 C CA . HIS A 1 472 ? -6.654 15.735 -33.108 1.00 37.16 472 HIS A CA 1
ATOM 3725 C C . HIS A 1 472 ? -5.914 14.515 -33.678 1.00 37.16 472 HIS A C 1
ATOM 3727 O O . HIS A 1 472 ? -6.257 13.386 -33.315 1.00 37.16 472 HIS A O 1
ATOM 3733 N N . GLN A 1 473 ? -4.879 14.706 -34.501 1.00 31.95 473 GLN A N 1
ATOM 3734 C CA . GLN A 1 473 ? -4.075 13.616 -35.065 1.00 31.95 473 GLN A CA 1
ATOM 3735 C C . GLN A 1 473 ? -2.629 13.668 -34.552 1.00 31.95 473 GLN A C 1
ATOM 3737 O O . GLN A 1 473 ? -1.790 14.389 -35.082 1.00 31.95 473 GLN A O 1
ATOM 3742 N N . MET A 1 474 ? -2.315 12.865 -33.529 1.00 38.44 474 MET A N 1
ATOM 3743 C CA . MET A 1 474 ? -0.924 12.631 -33.124 1.00 38.44 474 MET A CA 1
ATOM 3744 C C . MET A 1 474 ? -0.293 11.546 -34.010 1.00 38.44 474 MET A C 1
ATOM 3746 O O . MET A 1 474 ? -0.736 10.395 -33.935 1.00 38.44 474 MET A O 1
ATOM 3750 N N . PRO A 1 475 ? 0.763 11.839 -34.789 1.00 34.94 475 PRO A N 1
ATOM 3751 C CA . PRO A 1 475 ? 1.528 10.794 -35.453 1.00 34.94 475 PRO A CA 1
ATOM 3752 C C . PRO A 1 475 ? 2.296 9.983 -34.401 1.00 34.94 475 PRO A C 1
ATOM 3754 O O . PRO A 1 475 ? 3.199 10.494 -33.739 1.00 34.94 475 PRO A O 1
ATOM 3757 N N . LEU A 1 476 ? 1.954 8.700 -34.238 1.00 38.03 476 LEU A N 1
ATOM 3758 C CA . LEU A 1 476 ? 2.810 7.780 -33.484 1.00 38.03 476 LEU A CA 1
ATOM 3759 C C . LEU A 1 476 ? 4.163 7.657 -34.214 1.00 38.03 476 LEU A C 1
ATOM 3761 O O . LEU A 1 476 ? 4.166 7.438 -35.428 1.00 38.03 476 LEU A O 1
ATOM 3765 N N . PRO A 1 477 ? 5.306 7.756 -33.511 1.00 36.31 477 PRO A N 1
ATOM 3766 C CA . PRO A 1 477 ? 6.615 7.691 -34.152 1.00 36.31 477 PRO A CA 1
ATOM 3767 C C . PRO A 1 477 ? 6.890 6.284 -34.723 1.00 36.31 477 PRO A C 1
ATOM 3769 O O . PRO A 1 477 ? 6.228 5.312 -34.363 1.00 36.31 477 PRO A O 1
ATOM 3772 N N . SER A 1 478 ? 7.843 6.151 -35.652 1.00 36.31 478 SER A N 1
ATOM 3773 C CA . SER A 1 478 ? 8.010 4.946 -36.492 1.00 36.31 478 SER A CA 1
ATOM 3774 C C . SER A 1 478 ? 8.601 3.721 -35.759 1.00 36.31 478 SER A C 1
ATOM 3776 O O . SER A 1 478 ? 9.392 3.837 -34.818 1.00 36.31 478 SER A O 1
ATOM 3778 N N . ILE A 1 479 ? 8.167 2.514 -36.151 1.00 45.34 479 ILE A N 1
ATOM 3779 C CA . ILE A 1 479 ? 7.949 1.403 -35.203 1.00 45.34 479 ILE A CA 1
ATOM 3780 C C . ILE A 1 479 ? 8.283 0.012 -35.831 1.00 45.34 479 ILE A C 1
ATOM 3782 O O . ILE A 1 479 ? 7.829 -0.315 -36.927 1.00 45.34 479 ILE A O 1
ATOM 3786 N N . ARG A 1 480 ? 9.106 -0.821 -35.156 1.00 37.06 480 ARG A N 1
ATOM 3787 C CA . ARG A 1 480 ? 9.570 -2.169 -35.590 1.00 37.06 480 ARG A CA 1
ATOM 3788 C C . ARG A 1 480 ? 8.503 -3.271 -35.444 1.00 37.06 480 ARG A C 1
ATOM 3790 O O . ARG A 1 480 ? 8.158 -3.660 -34.337 1.00 37.06 480 ARG A O 1
ATOM 3797 N N . ARG A 1 481 ? 8.153 -3.908 -36.567 1.00 35.94 481 ARG A N 1
ATOM 3798 C CA . ARG A 1 481 ? 6.989 -4.793 -36.827 1.00 35.94 481 ARG A CA 1
ATOM 3799 C C . ARG A 1 481 ? 6.696 -6.029 -35.924 1.00 35.94 481 ARG A C 1
ATOM 3801 O O . ARG A 1 481 ? 5.721 -6.711 -36.226 1.00 35.94 481 ARG A O 1
ATOM 3808 N N . THR A 1 482 ? 7.435 -6.346 -34.850 1.00 36.75 482 THR A N 1
ATOM 3809 C CA . THR A 1 482 ? 7.251 -7.613 -34.082 1.00 36.75 482 THR A CA 1
ATOM 3810 C C . THR A 1 482 ? 7.192 -7.414 -32.549 1.00 36.75 482 THR A C 1
ATOM 3812 O O . THR A 1 482 ? 8.172 -6.937 -31.976 1.00 36.75 482 THR A O 1
ATOM 3815 N N . PRO A 1 483 ? 6.103 -7.810 -31.847 1.00 46.47 483 PRO A N 1
ATOM 3816 C CA . PRO A 1 483 ? 5.973 -7.667 -30.384 1.00 46.47 483 PRO A CA 1
ATOM 3817 C C . PRO A 1 483 ? 6.818 -8.632 -29.530 1.00 46.47 483 PRO A C 1
ATOM 3819 O O . PRO A 1 483 ? 6.991 -9.799 -29.881 1.00 46.47 483 PRO A O 1
ATOM 3822 N N . ILE A 1 484 ? 7.221 -8.189 -28.330 1.00 52.38 484 ILE A N 1
ATOM 3823 C CA . ILE A 1 484 ? 7.937 -9.000 -27.325 1.00 52.38 484 ILE A CA 1
ATOM 3824 C C . ILE A 1 484 ? 7.028 -9.320 -26.133 1.00 52.38 484 ILE A C 1
ATOM 3826 O O . ILE A 1 484 ? 6.676 -8.445 -25.350 1.00 52.38 484 ILE A O 1
ATOM 3830 N N . ASN A 1 485 ? 6.693 -10.598 -25.949 1.00 62.22 485 ASN A N 1
ATOM 3831 C CA . ASN A 1 485 ? 5.851 -11.086 -24.851 1.00 62.22 485 ASN A CA 1
ATOM 3832 C C . ASN A 1 485 ? 6.390 -10.684 -23.455 1.00 62.22 485 ASN A C 1
ATOM 3834 O O . ASN A 1 485 ? 7.509 -11.038 -23.093 1.00 62.22 485 ASN A O 1
ATOM 3838 N N . GLU A 1 486 ? 5.565 -10.038 -22.627 1.00 63.88 486 GLU A N 1
ATOM 3839 C CA . GLU A 1 486 ? 5.906 -9.688 -21.233 1.00 63.88 486 GLU A CA 1
ATOM 3840 C C . GLU A 1 486 ? 6.181 -10.910 -20.336 1.00 63.88 486 GLU A C 1
ATOM 3842 O O . GLU A 1 486 ? 6.871 -10.815 -19.327 1.00 63.88 486 GLU A O 1
ATOM 3847 N N . PHE A 1 487 ? 5.667 -12.081 -20.723 1.00 70.81 487 PHE A N 1
ATOM 3848 C CA . PHE A 1 487 ? 5.916 -13.372 -20.080 1.00 70.81 487 PHE A CA 1
ATOM 3849 C C . PHE A 1 487 ? 6.883 -14.243 -20.895 1.00 70.81 487 PHE A C 1
ATOM 3851 O O . PHE A 1 487 ? 6.731 -15.472 -20.926 1.00 70.81 487 PHE A O 1
ATOM 3858 N N . ASN A 1 488 ? 7.814 -13.625 -21.626 1.00 71.19 488 ASN A N 1
ATOM 3859 C CA . ASN A 1 488 ? 8.892 -14.351 -22.288 1.00 71.19 488 ASN A CA 1
ATOM 3860 C C . ASN A 1 488 ? 9.817 -15.041 -21.258 1.00 71.19 488 ASN A C 1
ATOM 3862 O O . ASN A 1 488 ? 9.664 -14.894 -20.044 1.00 71.19 488 ASN A O 1
ATOM 3866 N N . ARG A 1 489 ? 10.761 -15.840 -21.760 1.00 72.88 489 ARG A N 1
ATOM 3867 C CA . ARG A 1 489 ? 11.778 -16.544 -20.961 1.00 72.88 489 ARG A CA 1
ATOM 3868 C C . ARG A 1 489 ? 13.184 -16.383 -21.553 1.00 72.88 489 ARG A C 1
ATOM 3870 O O . ARG A 1 489 ? 14.006 -17.281 -21.423 1.00 72.88 489 ARG A O 1
ATOM 3877 N N . SER A 1 490 ? 13.407 -15.311 -22.308 1.00 74.19 490 SER A N 1
ATOM 3878 C CA . SER A 1 490 ? 14.537 -15.198 -23.239 1.00 74.19 490 SER A CA 1
ATOM 3879 C C . SER A 1 490 ? 15.078 -13.779 -23.419 1.00 74.19 490 SER A C 1
ATOM 3881 O O . SER A 1 490 ? 16.134 -13.620 -24.017 1.00 74.19 490 SER A O 1
ATOM 3883 N N . GLN A 1 491 ? 14.373 -12.751 -22.945 1.00 78.19 491 GLN A N 1
ATOM 3884 C CA . GLN A 1 491 ? 14.773 -11.349 -23.035 1.00 78.19 491 GLN A CA 1
ATOM 3885 C C . GLN A 1 491 ? 14.605 -10.681 -21.661 1.00 78.19 491 GLN A C 1
ATOM 3887 O O . GLN A 1 491 ? 13.491 -10.700 -21.123 1.00 78.19 491 GLN A O 1
ATOM 3892 N N . PRO A 1 492 ? 15.677 -10.107 -21.085 1.00 85.62 492 PRO A N 1
ATOM 3893 C CA . PRO A 1 492 ? 15.671 -9.572 -19.727 1.00 85.62 492 PRO A CA 1
ATOM 3894 C C . PRO A 1 492 ? 15.023 -8.180 -19.699 1.00 85.62 492 PRO A C 1
ATOM 3896 O O . PRO A 1 492 ? 15.682 -7.144 -19.690 1.00 85.62 492 PRO A O 1
ATOM 3899 N N . LEU A 1 493 ? 13.691 -8.156 -19.781 1.00 83.06 493 LEU A N 1
ATOM 3900 C CA . LEU A 1 493 ? 12.923 -6.918 -19.928 1.00 83.06 493 LEU A CA 1
ATOM 3901 C C . LEU A 1 493 ? 13.037 -5.980 -18.725 1.00 83.06 493 LEU A C 1
ATOM 3903 O O . LEU A 1 493 ? 12.818 -4.786 -18.899 1.00 83.06 493 LEU A O 1
ATOM 3907 N N . LEU A 1 494 ? 13.333 -6.484 -17.521 1.00 87.56 494 LEU A N 1
ATOM 3908 C CA . LEU A 1 494 ? 13.438 -5.624 -16.342 1.00 87.56 494 LEU A CA 1
ATOM 3909 C C . LEU A 1 494 ? 14.786 -4.906 -16.312 1.00 87.56 494 LEU A C 1
ATOM 3911 O O . LEU A 1 494 ? 14.809 -3.707 -16.047 1.00 87.56 494 LEU A O 1
ATOM 3915 N N . THR A 1 495 ? 15.881 -5.591 -16.651 1.00 90.62 495 THR A N 1
ATOM 3916 C CA . THR A 1 495 ? 17.209 -4.957 -16.681 1.00 90.62 495 THR A CA 1
ATOM 3917 C C . THR A 1 495 ? 17.329 -3.935 -17.813 1.00 90.62 495 THR A C 1
ATOM 3919 O O . THR A 1 495 ? 17.806 -2.826 -17.597 1.00 90.62 495 THR A O 1
ATOM 3922 N N . LEU A 1 496 ? 16.774 -4.243 -18.991 1.00 87.81 496 LEU A N 1
ATOM 3923 C CA . LEU A 1 496 ? 16.756 -3.337 -20.149 1.00 87.81 496 LEU A CA 1
ATOM 3924 C C . LEU A 1 496 ? 15.846 -2.104 -19.987 1.00 87.81 496 LEU A C 1
ATOM 3926 O O . LEU A 1 496 ? 15.973 -1.153 -20.761 1.00 87.81 496 LEU A O 1
ATOM 3930 N N . ALA A 1 497 ? 14.910 -2.132 -19.035 1.00 85.44 497 ALA A N 1
ATOM 3931 C CA . ALA A 1 497 ? 13.946 -1.056 -18.795 1.00 85.44 497 ALA A CA 1
ATOM 3932 C C . ALA A 1 497 ? 14.260 -0.194 -17.567 1.00 85.44 497 ALA A C 1
ATOM 3934 O O . ALA A 1 497 ? 13.742 0.914 -17.461 1.00 85.44 497 ALA A O 1
ATOM 3935 N N . PHE A 1 498 ? 15.077 -0.708 -16.645 1.00 91.62 498 PHE A N 1
ATOM 3936 C CA . PHE A 1 498 ? 15.455 -0.039 -15.401 1.00 91.62 498 PHE A CA 1
ATOM 3937 C C . PHE A 1 498 ? 16.969 -0.149 -15.174 1.00 91.62 498 PHE A C 1
ATOM 3939 O O . PHE A 1 498 ? 17.401 -0.807 -14.220 1.00 91.62 498 PHE A O 1
ATOM 3946 N N . PRO A 1 499 ? 17.796 0.453 -16.049 1.00 92.94 499 PRO A N 1
ATOM 3947 C CA . PRO A 1 499 ? 19.249 0.345 -15.952 1.00 92.94 499 PRO A CA 1
ATOM 3948 C C . PRO A 1 499 ? 19.799 0.881 -14.622 1.00 92.94 499 PRO A C 1
ATOM 3950 O O . PRO A 1 499 ? 20.854 0.427 -14.191 1.00 92.94 499 PRO A O 1
ATOM 3953 N N . THR A 1 500 ? 19.085 1.781 -13.930 1.00 94.00 500 THR A N 1
ATOM 3954 C CA . THR A 1 500 ? 19.513 2.277 -12.608 1.00 94.00 500 THR A CA 1
ATOM 3955 C C . THR A 1 500 ? 19.321 1.266 -11.475 1.00 94.00 500 THR A C 1
ATOM 3957 O O . THR A 1 500 ? 20.052 1.308 -10.490 1.00 94.00 500 THR A O 1
ATOM 3960 N N . LEU A 1 501 ? 18.379 0.325 -11.622 1.00 94.75 501 LEU A N 1
ATOM 3961 C CA . LEU A 1 501 ? 18.101 -0.737 -10.642 1.00 94.75 501 LEU A CA 1
ATOM 3962 C C . LEU A 1 501 ? 18.842 -2.045 -10.960 1.00 94.75 501 LEU A C 1
ATOM 3964 O O . LEU A 1 501 ? 18.944 -2.934 -10.120 1.00 94.75 501 LEU A O 1
ATOM 3968 N N . TYR A 1 502 ? 19.343 -2.178 -12.189 1.00 94.62 502 TYR A N 1
ATOM 3969 C CA . TYR A 1 502 ? 20.096 -3.341 -12.651 1.00 94.62 502 TYR A CA 1
ATOM 3970 C C . TYR A 1 502 ? 21.372 -2.918 -13.405 1.00 94.62 502 TYR A C 1
ATOM 3972 O O . TYR A 1 502 ? 21.549 -3.325 -14.553 1.00 94.62 502 TYR A O 1
ATOM 3980 N N . PRO A 1 503 ? 22.288 -2.135 -12.802 1.00 93.56 503 PRO A N 1
ATOM 3981 C CA . PRO A 1 503 ? 23.435 -1.543 -13.507 1.00 93.56 503 PRO A CA 1
ATOM 3982 C C . PRO A 1 503 ? 24.391 -2.573 -14.134 1.00 93.56 503 PRO A C 1
ATOM 3984 O O . PRO A 1 503 ? 25.016 -2.287 -15.149 1.00 93.56 503 PRO A O 1
ATOM 3987 N N . ASP A 1 504 ? 24.459 -3.788 -13.583 1.00 93.75 504 ASP A N 1
ATOM 3988 C CA . ASP A 1 504 ? 25.226 -4.921 -14.125 1.00 93.75 504 ASP A CA 1
ATOM 3989 C C . ASP A 1 504 ? 24.393 -5.875 -15.012 1.00 93.75 504 ASP A C 1
ATOM 3991 O O . ASP A 1 504 ? 24.905 -6.877 -15.513 1.00 93.75 504 ASP A O 1
ATOM 3995 N N . GLY A 1 505 ? 23.085 -5.648 -15.160 1.00 92.31 505 GLY A N 1
ATOM 3996 C CA . GLY A 1 505 ? 22.166 -6.547 -15.869 1.00 92.31 505 GLY A CA 1
ATOM 3997 C C . GLY A 1 505 ? 21.962 -7.929 -15.226 1.00 92.31 505 GLY A C 1
ATOM 3998 O O . GLY A 1 505 ? 21.493 -8.848 -15.899 1.00 92.31 505 GLY A O 1
ATOM 3999 N N . LYS A 1 506 ? 22.328 -8.086 -13.947 1.00 92.75 506 LYS A N 1
ATOM 4000 C CA . LYS A 1 506 ? 22.245 -9.334 -13.165 1.00 92.75 506 LYS A CA 1
ATOM 4001 C C . LYS A 1 506 ? 20.852 -9.570 -12.578 1.00 92.75 506 LYS A C 1
ATOM 4003 O O . LYS A 1 506 ? 20.091 -8.634 -12.346 1.00 92.75 506 LYS A O 1
ATOM 4008 N N . ALA A 1 507 ? 20.558 -10.830 -12.259 1.00 94.12 507 ALA A N 1
ATOM 4009 C CA . ALA A 1 507 ? 19.368 -11.260 -11.535 1.00 94.12 507 ALA A CA 1
ATOM 4010 C C . ALA A 1 507 ? 18.037 -10.836 -12.190 1.00 94.12 507 ALA A C 1
ATOM 4012 O O . ALA A 1 507 ? 17.046 -10.609 -11.491 1.00 94.12 507 ALA A O 1
ATOM 4013 N N . ASP A 1 508 ? 17.948 -10.789 -13.526 1.00 93.06 508 ASP A N 1
ATOM 4014 C CA . ASP A 1 508 ? 16.648 -10.632 -14.202 1.00 93.06 508 ASP A CA 1
ATOM 4015 C C . ASP A 1 508 ? 15.744 -11.835 -13.880 1.00 93.06 508 ASP A C 1
ATOM 4017 O O . ASP A 1 508 ? 16.208 -12.966 -13.700 1.00 93.06 508 ASP A O 1
ATOM 4021 N N . PHE A 1 509 ? 14.430 -11.636 -1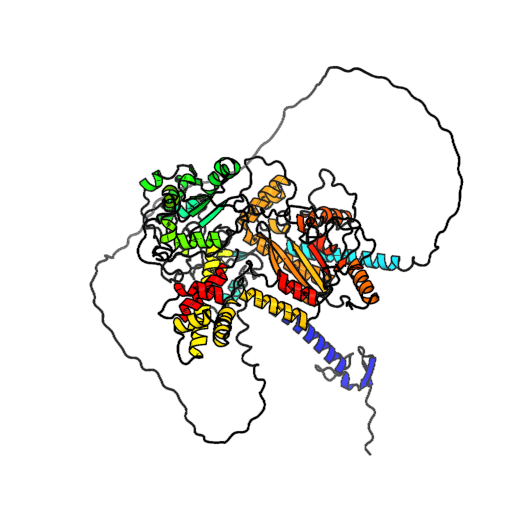3.821 1.00 91.62 509 PHE A N 1
ATOM 4022 C CA . PHE A 1 509 ? 13.493 -12.735 -13.610 1.00 91.62 509 PHE A CA 1
ATOM 4023 C C . PHE A 1 509 ? 13.608 -13.860 -14.660 1.00 91.62 509 PHE A C 1
ATOM 4025 O O . PHE A 1 509 ? 13.407 -15.023 -14.307 1.00 91.62 509 PHE A O 1
ATOM 4032 N N . VAL A 1 510 ? 13.965 -13.558 -15.916 1.00 89.56 510 VAL A N 1
ATOM 4033 C CA . VAL A 1 510 ? 14.130 -14.580 -16.971 1.00 89.56 510 VAL A CA 1
ATOM 4034 C C . VAL A 1 510 ? 15.457 -15.339 -16.898 1.00 89.56 510 VAL A C 1
ATOM 4036 O O . VAL A 1 510 ? 15.617 -16.330 -17.609 1.00 89.56 510 VAL A O 1
ATOM 4039 N N . GLU A 1 511 ? 16.402 -14.903 -16.061 1.00 90.19 511 GLU A N 1
ATOM 4040 C CA . GLU A 1 511 ? 17.722 -15.527 -15.958 1.00 90.19 511 GLU A CA 1
ATOM 4041 C C . GLU A 1 511 ? 17.613 -17.014 -15.546 1.00 90.19 511 GLU A C 1
ATOM 4043 O O . GLU A 1 511 ? 16.861 -17.337 -14.611 1.00 90.19 511 GLU A O 1
ATOM 4048 N N . PRO A 1 512 ? 18.337 -17.939 -16.213 1.00 90.75 512 PRO A N 1
ATOM 4049 C CA . PRO A 1 512 ? 18.347 -19.353 -15.852 1.00 90.75 512 PRO A CA 1
ATOM 4050 C C . PRO A 1 512 ? 18.782 -19.571 -14.399 1.00 90.75 512 PRO A C 1
ATOM 4052 O O . PRO A 1 512 ? 19.732 -18.953 -13.923 1.00 90.75 512 PRO A O 1
ATOM 4055 N N . ARG A 1 513 ? 18.084 -20.460 -13.683 1.00 92.25 513 ARG A N 1
ATOM 4056 C CA . ARG A 1 513 ? 18.316 -20.748 -12.257 1.00 92.25 513 ARG A CA 1
ATOM 4057 C C . ARG A 1 513 ? 18.175 -22.233 -11.974 1.00 92.25 513 ARG A C 1
ATOM 4059 O O . ARG A 1 513 ? 17.234 -22.858 -12.460 1.00 92.25 513 ARG A O 1
ATOM 4066 N N . LEU A 1 514 ? 19.060 -22.766 -11.130 1.00 93.00 514 LEU A N 1
ATOM 4067 C CA . LEU A 1 514 ? 18.991 -24.156 -10.668 1.00 93.00 514 LEU A CA 1
ATOM 4068 C C . LEU A 1 514 ? 17.736 -24.403 -9.821 1.00 93.00 514 LEU A C 1
ATOM 4070 O O . LEU A 1 514 ? 17.093 -25.439 -9.960 1.00 93.00 514 LEU A O 1
ATOM 4074 N N . ARG A 1 515 ? 17.338 -23.434 -8.984 1.00 93.62 515 ARG A N 1
ATOM 4075 C CA . ARG A 1 515 ? 16.085 -23.482 -8.216 1.00 93.62 515 ARG A CA 1
ATOM 4076 C C . ARG A 1 515 ? 15.140 -22.398 -8.713 1.00 93.62 515 ARG A C 1
ATOM 4078 O O . ARG A 1 515 ? 15.358 -21.208 -8.485 1.00 93.62 515 ARG A O 1
ATOM 4085 N N . SER A 1 516 ? 14.070 -22.816 -9.388 1.00 92.62 516 SER A N 1
ATOM 4086 C CA . SER A 1 516 ? 13.088 -21.909 -9.989 1.00 92.62 516 SER A CA 1
ATOM 4087 C C . SER A 1 516 ? 12.430 -20.993 -8.951 1.00 92.62 516 SER A C 1
ATOM 4089 O O . SER A 1 516 ? 11.860 -21.472 -7.964 1.00 92.62 516 SER A O 1
ATOM 4091 N N . VAL A 1 517 ? 12.428 -19.687 -9.215 1.00 93.06 517 VAL A N 1
ATOM 4092 C CA . VAL A 1 517 ? 11.773 -18.670 -8.382 1.00 93.06 517 VAL A CA 1
ATOM 4093 C C . VAL A 1 517 ? 10.398 -18.302 -8.952 1.00 93.06 517 VAL A C 1
ATOM 4095 O O . VAL A 1 517 ? 10.194 -18.297 -10.166 1.00 93.06 517 VAL A O 1
ATOM 4098 N N . THR A 1 518 ? 9.418 -18.000 -8.095 1.00 92.81 518 THR A N 1
ATOM 4099 C CA . THR A 1 518 ? 8.138 -17.442 -8.566 1.00 92.81 518 THR A CA 1
ATOM 4100 C C . THR A 1 518 ? 8.262 -15.932 -8.750 1.00 92.81 518 THR A C 1
ATOM 4102 O O . THR A 1 518 ? 8.971 -15.282 -7.986 1.00 92.81 518 THR A O 1
ATOM 4105 N N . TYR A 1 519 ? 7.530 -15.340 -9.701 1.00 91.38 519 TYR A N 1
ATOM 4106 C CA . TYR A 1 519 ? 7.557 -13.882 -9.899 1.00 91.38 519 TYR A CA 1
ATOM 4107 C C . TYR A 1 519 ? 7.174 -13.115 -8.620 1.00 91.38 519 TYR A C 1
ATOM 4109 O O . TYR A 1 519 ? 7.750 -12.082 -8.309 1.00 91.38 519 TYR A O 1
ATOM 4117 N N . GLN A 1 520 ? 6.267 -13.665 -7.806 1.00 92.88 520 GLN A N 1
ATOM 4118 C CA . GLN A 1 520 ? 5.916 -13.080 -6.511 1.00 92.88 520 GLN A CA 1
ATOM 4119 C C . GLN A 1 520 ? 7.073 -13.138 -5.497 1.00 92.88 520 GLN A C 1
ATOM 4121 O O . GLN A 1 520 ? 7.283 -12.168 -4.775 1.00 92.88 520 GLN A O 1
ATOM 4126 N N . ASP A 1 521 ? 7.814 -14.250 -5.424 1.00 95.00 521 ASP A N 1
ATOM 4127 C CA . ASP A 1 521 ? 8.989 -14.366 -4.547 1.00 95.00 521 ASP A CA 1
ATOM 4128 C C . ASP A 1 521 ? 10.117 -13.427 -4.987 1.00 95.00 521 ASP A C 1
ATOM 4130 O O . ASP A 1 521 ? 10.744 -12.809 -4.132 1.00 95.00 521 ASP A O 1
ATOM 4134 N N . TYR A 1 522 ? 10.320 -13.301 -6.301 1.00 95.88 522 TYR A N 1
ATOM 4135 C CA . TYR A 1 522 ? 11.280 -12.400 -6.937 1.00 95.88 522 TYR A CA 1
ATOM 4136 C C . TYR A 1 522 ? 10.987 -10.927 -6.618 1.00 95.88 522 TYR A C 1
ATOM 4138 O O . TYR A 1 522 ? 11.833 -10.223 -6.073 1.00 95.88 522 TYR A O 1
ATOM 4146 N N . LEU A 1 523 ? 9.756 -10.467 -6.854 1.00 95.19 523 LEU A N 1
ATOM 4147 C CA . LEU A 1 523 ? 9.369 -9.088 -6.546 1.00 95.19 523 LEU A CA 1
ATOM 4148 C C . LEU A 1 523 ? 9.394 -8.796 -5.038 1.00 95.19 523 LEU A C 1
ATOM 4150 O O . LEU A 1 523 ? 9.802 -7.716 -4.626 1.00 95.19 523 LEU A O 1
ATOM 4154 N N . ALA A 1 524 ? 9.003 -9.761 -4.198 1.00 95.38 524 ALA A N 1
ATOM 4155 C CA . ALA A 1 524 ? 9.082 -9.634 -2.740 1.00 95.38 524 ALA A CA 1
ATOM 4156 C C . ALA A 1 524 ? 10.516 -9.728 -2.184 1.00 95.38 524 ALA A C 1
ATOM 4158 O O . ALA A 1 524 ? 10.713 -9.544 -0.982 1.00 95.38 524 ALA A O 1
ATOM 4159 N N . HIS A 1 525 ? 11.487 -10.087 -3.021 1.00 96.94 525 HIS A N 1
ATOM 4160 C CA . HIS A 1 525 ? 12.911 -10.062 -2.718 1.00 96.94 525 HIS A CA 1
ATOM 4161 C C . HIS A 1 525 ? 13.500 -8.696 -3.105 1.00 96.94 525 HIS A C 1
ATOM 4163 O O . HIS A 1 525 ? 14.020 -8.004 -2.236 1.00 96.94 525 HIS A O 1
ATOM 4169 N N . ALA A 1 526 ? 13.263 -8.240 -4.342 1.00 96.75 526 ALA A N 1
ATOM 4170 C CA . ALA A 1 526 ? 13.628 -6.901 -4.823 1.00 96.75 526 ALA A CA 1
ATOM 4171 C C . ALA A 1 526 ? 13.061 -5.767 -3.942 1.00 96.75 526 ALA A C 1
ATOM 4173 O O . ALA A 1 526 ? 13.812 -4.924 -3.463 1.00 96.75 526 ALA A O 1
ATOM 4174 N N . MET A 1 527 ? 11.765 -5.805 -3.595 1.00 95.62 527 MET A N 1
ATOM 4175 C CA . MET A 1 527 ? 11.123 -4.838 -2.676 1.00 95.62 527 MET A CA 1
ATOM 4176 C C . MET A 1 527 ? 11.736 -4.773 -1.264 1.00 95.62 527 MET A C 1
ATOM 4178 O O . MET A 1 527 ? 11.333 -3.925 -0.472 1.00 95.62 527 MET A O 1
ATOM 4182 N N . ARG A 1 528 ? 12.631 -5.701 -0.912 1.00 95.94 528 ARG A N 1
ATOM 4183 C CA . ARG A 1 528 ? 13.291 -5.791 0.397 1.00 95.94 528 ARG A CA 1
ATOM 4184 C C . ARG A 1 528 ? 14.811 -5.774 0.283 1.00 95.94 528 ARG A C 1
ATOM 4186 O O . ARG A 1 528 ? 15.471 -6.157 1.244 1.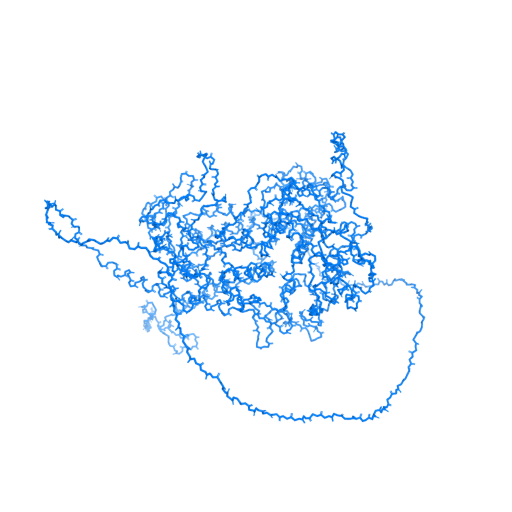00 95.94 528 ARG A O 1
ATOM 4193 N N . TRP A 1 529 ? 15.362 -5.420 -0.877 1.00 96.25 529 TRP A N 1
ATOM 4194 C CA . TRP A 1 529 ? 16.807 -5.353 -1.077 1.00 96.25 529 TRP A CA 1
ATOM 4195 C C . TRP A 1 529 ? 17.458 -4.369 -0.095 1.00 96.25 529 TRP A C 1
ATOM 4197 O O . TRP A 1 529 ? 16.802 -3.436 0.365 1.00 96.25 529 TRP A O 1
ATOM 4207 N N . GLN A 1 530 ? 18.720 -4.610 0.268 1.00 93.31 530 GLN A N 1
ATOM 4208 C CA . GLN A 1 530 ? 19.392 -3.977 1.415 1.00 93.31 530 GLN A CA 1
ATOM 4209 C C . GLN A 1 530 ? 19.368 -2.439 1.447 1.00 93.31 530 GLN A C 1
ATOM 4211 O O . GLN A 1 530 ? 19.338 -1.865 2.532 1.00 93.31 530 GLN A O 1
ATOM 4216 N N . ASP A 1 531 ? 19.366 -1.792 0.285 1.00 89.75 531 ASP A N 1
ATOM 4217 C CA . ASP A 1 531 ? 19.368 -0.334 0.093 1.00 89.75 531 ASP A CA 1
ATOM 4218 C C . ASP A 1 531 ? 17.974 0.248 -0.238 1.00 89.75 531 ASP A C 1
ATOM 4220 O O . ASP A 1 531 ? 17.795 1.463 -0.347 1.00 89.75 531 ASP A O 1
ATOM 4224 N N . GLY A 1 532 ? 16.975 -0.622 -0.416 1.00 91.81 532 GLY A N 1
ATOM 4225 C CA . GLY A 1 532 ? 15.613 -0.276 -0.795 1.00 91.81 532 GLY A CA 1
ATOM 4226 C C . GLY A 1 532 ? 15.428 0.279 -2.214 1.00 91.81 532 GLY A C 1
ATOM 4227 O O . GLY A 1 532 ? 14.308 0.698 -2.510 1.00 91.81 532 GLY A O 1
ATOM 4228 N N . HIS A 1 533 ? 16.432 0.299 -3.105 1.00 91.94 533 HIS A N 1
ATOM 4229 C CA . HIS A 1 533 ? 16.349 1.085 -4.353 1.00 91.94 533 HIS A CA 1
ATOM 4230 C C . HIS A 1 533 ? 15.135 0.717 -5.231 1.00 91.94 533 HIS A C 1
ATOM 4232 O O . HIS A 1 533 ? 14.413 1.604 -5.687 1.00 91.94 533 HIS A O 1
ATOM 4238 N N . PHE A 1 534 ? 14.797 -0.572 -5.351 1.00 94.69 534 PHE A N 1
ATOM 4239 C CA . PHE A 1 534 ? 13.581 -1.047 -6.034 1.00 94.69 534 PHE A CA 1
ATOM 4240 C C . PHE A 1 534 ? 12.280 -0.481 -5.452 1.00 94.69 534 PHE A C 1
ATOM 4242 O O . PHE A 1 534 ? 11.342 -0.178 -6.187 1.00 94.69 534 PHE A O 1
ATOM 4249 N N . ALA A 1 535 ? 12.213 -0.366 -4.126 1.00 92.19 535 ALA A N 1
ATOM 4250 C CA . ALA A 1 535 ? 11.033 0.068 -3.387 1.00 92.19 535 ALA A CA 1
ATOM 4251 C C . ALA A 1 535 ? 10.924 1.601 -3.279 1.00 92.19 535 ALA A C 1
ATOM 4253 O O . ALA A 1 535 ? 9.842 2.118 -2.985 1.00 92.19 535 ALA A O 1
ATOM 4254 N N . ARG A 1 536 ? 12.034 2.316 -3.505 1.00 89.25 536 ARG A N 1
ATOM 4255 C CA . ARG A 1 536 ? 12.112 3.781 -3.638 1.00 89.25 536 ARG A CA 1
ATOM 4256 C C . ARG A 1 536 ? 11.900 4.245 -5.081 1.00 89.25 536 ARG A C 1
ATOM 4258 O O . ARG A 1 536 ? 11.486 5.382 -5.300 1.00 89.25 536 ARG A O 1
ATOM 4265 N N . HIS A 1 537 ? 12.171 3.389 -6.071 1.00 88.38 537 HIS A N 1
ATOM 4266 C CA . HIS A 1 537 ? 12.060 3.770 -7.473 1.00 88.38 537 HIS A CA 1
ATOM 4267 C C . HIS A 1 537 ? 10.627 4.177 -7.834 1.00 88.38 537 HIS A C 1
ATOM 4269 O O . HIS A 1 537 ? 9.686 3.417 -7.611 1.00 88.38 537 HIS A O 1
ATOM 4275 N N . LYS A 1 538 ? 10.457 5.358 -8.446 1.00 78.25 538 LYS A N 1
ATOM 4276 C CA . LYS A 1 538 ? 9.130 5.954 -8.676 1.00 78.25 538 LYS A CA 1
ATOM 4277 C C . LYS A 1 538 ? 8.190 5.022 -9.444 1.00 78.25 538 LYS A C 1
ATOM 4279 O O . LYS A 1 538 ? 7.006 4.963 -9.135 1.00 78.25 538 LYS A O 1
ATOM 4284 N N . THR A 1 539 ? 8.710 4.317 -10.453 1.00 77.81 539 THR A N 1
ATOM 4285 C CA . THR A 1 539 ? 7.901 3.604 -11.459 1.00 77.81 539 THR A CA 1
ATOM 4286 C C . THR A 1 539 ? 7.920 2.074 -11.308 1.00 77.81 539 THR A C 1
ATOM 4288 O O . THR A 1 539 ? 6.918 1.414 -11.588 1.00 77.81 539 THR A O 1
ATOM 4291 N N . TRP A 1 540 ? 9.031 1.480 -10.854 1.00 87.38 540 TRP A N 1
ATOM 4292 C CA . TRP A 1 540 ? 9.208 0.016 -10.847 1.00 87.38 540 TRP A CA 1
ATOM 4293 C C . TRP A 1 540 ? 8.161 -0.743 -10.005 1.00 87.38 540 TRP A C 1
ATOM 4295 O O . TRP A 1 540 ? 7.635 -1.732 -10.519 1.00 87.38 540 TRP A O 1
ATOM 4305 N N . PRO A 1 541 ? 7.749 -0.298 -8.795 1.00 86.25 541 PRO A N 1
ATOM 4306 C CA . PRO A 1 541 ? 6.733 -1.000 -8.003 1.00 86.25 541 PRO A CA 1
ATOM 4307 C C . PRO A 1 541 ? 5.382 -1.138 -8.719 1.00 86.25 541 PRO A C 1
ATOM 4309 O O . PRO A 1 541 ? 4.721 -2.171 -8.597 1.00 86.25 541 PRO A O 1
ATOM 4312 N N . PHE A 1 542 ? 4.988 -0.132 -9.510 1.00 79.38 542 PHE A N 1
ATOM 4313 C CA . PHE A 1 542 ? 3.762 -0.161 -10.312 1.00 79.38 542 PHE A CA 1
ATOM 4314 C C . PHE A 1 542 ? 3.878 -1.160 -11.473 1.00 79.38 542 PHE A C 1
ATOM 4316 O O . PHE A 1 542 ? 2.985 -1.988 -11.668 1.00 79.38 542 PHE A O 1
ATOM 4323 N N . VAL A 1 543 ? 5.013 -1.159 -12.184 1.00 79.19 543 VAL A N 1
ATOM 4324 C CA . VAL A 1 543 ? 5.333 -2.125 -13.254 1.00 79.19 543 VAL A CA 1
ATOM 4325 C C . VAL A 1 543 ? 5.336 -3.557 -12.723 1.00 79.19 543 VAL A C 1
ATOM 4327 O O . VAL A 1 543 ? 4.602 -4.405 -13.233 1.00 79.19 543 VAL A O 1
ATOM 4330 N N . ALA A 1 544 ? 6.071 -3.804 -11.641 1.00 85.31 544 ALA A N 1
ATOM 4331 C CA . ALA A 1 544 ? 6.135 -5.073 -10.930 1.00 85.31 544 ALA A CA 1
ATOM 4332 C C . ALA A 1 544 ? 4.744 -5.590 -10.513 1.00 85.31 544 ALA A C 1
ATOM 4334 O O . ALA A 1 544 ? 4.357 -6.715 -10.852 1.00 85.31 544 ALA A O 1
ATOM 4335 N N . LEU A 1 545 ? 3.964 -4.768 -9.801 1.00 84.12 545 LEU A N 1
ATOM 4336 C CA . LEU A 1 545 ? 2.636 -5.144 -9.316 1.00 84.12 545 LEU A CA 1
ATOM 4337 C C . LEU A 1 545 ? 1.668 -5.425 -10.469 1.00 84.12 545 LEU A C 1
ATOM 4339 O O . LEU A 1 545 ? 0.970 -6.440 -10.450 1.00 84.12 545 LEU A O 1
ATOM 4343 N N . ASN A 1 546 ? 1.622 -4.561 -11.481 1.00 78.81 546 ASN A N 1
ATOM 4344 C CA . ASN A 1 546 ? 0.695 -4.727 -12.590 1.00 78.81 546 ASN A CA 1
ATOM 4345 C C . ASN A 1 546 ? 1.056 -5.954 -13.460 1.00 78.81 546 ASN A C 1
ATOM 4347 O O . ASN A 1 546 ? 0.158 -6.713 -13.835 1.00 78.81 546 ASN A O 1
ATOM 4351 N N . THR A 1 547 ? 2.342 -6.230 -13.712 1.00 80.44 547 THR A N 1
ATOM 4352 C CA . THR A 1 547 ? 2.776 -7.467 -14.395 1.00 80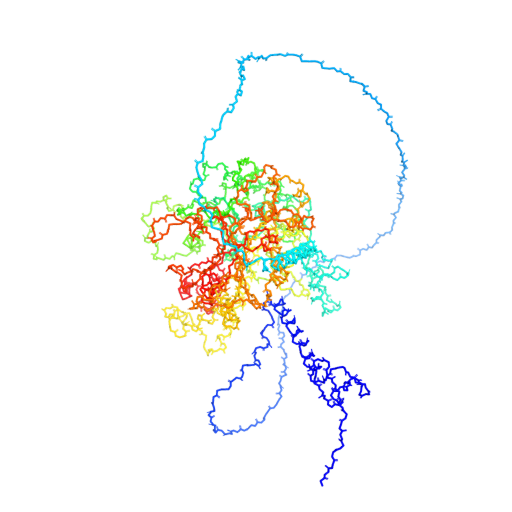.44 547 THR A CA 1
ATOM 4353 C C . THR A 1 547 ? 2.437 -8.715 -13.571 1.00 80.44 547 THR A C 1
ATOM 4355 O O . THR A 1 547 ? 1.959 -9.711 -14.121 1.00 80.44 547 THR A O 1
ATOM 4358 N N . LEU A 1 548 ? 2.568 -8.664 -12.238 1.00 85.69 548 LEU A N 1
ATOM 4359 C CA . LEU A 1 548 ? 2.129 -9.746 -11.348 1.00 85.69 548 LEU A CA 1
ATOM 4360 C C . LEU A 1 548 ? 0.608 -9.973 -11.422 1.00 85.69 548 LEU A C 1
ATOM 4362 O O . LEU A 1 548 ? 0.162 -11.123 -11.470 1.00 85.69 548 LEU A O 1
ATOM 4366 N N . LEU A 1 549 ? -0.195 -8.906 -11.457 1.00 83.94 549 LEU A N 1
ATOM 4367 C CA . LEU A 1 549 ? -1.651 -9.000 -11.592 1.00 83.94 549 LEU A CA 1
ATOM 4368 C C . LEU A 1 549 ? -2.049 -9.580 -12.958 1.00 83.94 549 LEU A C 1
ATOM 4370 O O . LEU A 1 549 ? -2.880 -10.489 -13.002 1.00 83.94 549 LEU A O 1
ATOM 4374 N N . ARG A 1 550 ? -1.401 -9.178 -14.061 1.00 82.12 550 ARG A N 1
ATOM 4375 C CA . ARG A 1 550 ? -1.624 -9.808 -15.376 1.00 82.12 550 ARG A CA 1
ATOM 4376 C C . ARG A 1 550 ? -1.186 -11.270 -15.428 1.00 82.12 550 ARG A C 1
ATOM 4378 O O . ARG A 1 550 ? -1.896 -12.090 -16.012 1.00 82.12 550 ARG A O 1
ATOM 4385 N N . ALA A 1 551 ? -0.089 -11.646 -14.767 1.00 83.44 551 ALA A N 1
ATOM 4386 C CA . ALA A 1 551 ? 0.308 -13.050 -14.637 1.00 83.44 551 ALA A CA 1
ATOM 4387 C C . ALA A 1 551 ? -0.782 -13.880 -13.927 1.00 83.44 551 ALA A C 1
ATOM 4389 O O . ALA A 1 551 ? -1.093 -15.004 -14.340 1.00 83.44 551 ALA A O 1
ATOM 4390 N N . GLN A 1 552 ? -1.408 -13.312 -12.887 1.00 88.00 552 GLN A N 1
ATOM 4391 C CA . GLN A 1 552 ? -2.556 -13.920 -12.209 1.00 88.00 552 GLN A CA 1
ATOM 4392 C C . GLN A 1 552 ? -3.776 -14.005 -13.134 1.00 88.00 552 GLN A C 1
ATOM 4394 O O . GLN A 1 552 ? -4.347 -15.090 -13.244 1.00 88.00 552 GLN A O 1
ATOM 4399 N N . VAL A 1 553 ? -4.134 -12.929 -13.848 1.00 85.69 553 VAL A N 1
ATOM 4400 C CA . VAL A 1 553 ? -5.224 -12.926 -14.843 1.00 85.69 553 VAL A CA 1
ATOM 4401 C C . VAL A 1 553 ? -5.011 -14.015 -15.893 1.00 85.69 553 VAL A C 1
ATOM 4403 O O . VAL A 1 553 ? -5.907 -14.832 -16.099 1.00 85.69 553 VAL A O 1
ATOM 4406 N N . ARG A 1 554 ? -3.824 -14.115 -16.503 1.00 84.62 554 ARG A N 1
ATOM 4407 C CA . ARG A 1 554 ? -3.507 -15.147 -17.506 1.00 84.62 554 ARG A CA 1
ATOM 4408 C C . ARG A 1 554 ? -3.681 -16.560 -16.941 1.00 84.62 554 ARG A C 1
ATOM 4410 O O . ARG A 1 554 ? -4.342 -17.398 -17.553 1.00 84.62 554 ARG A O 1
ATOM 4417 N N . LYS A 1 555 ? -3.150 -16.821 -15.740 1.00 88.12 555 LYS A N 1
ATOM 4418 C CA . LYS A 1 555 ? -3.292 -18.119 -15.055 1.00 88.12 555 LYS A CA 1
ATOM 4419 C C . LYS A 1 555 ? -4.757 -18.454 -14.740 1.00 88.12 555 LYS A C 1
ATOM 4421 O O . LYS A 1 555 ? -5.164 -19.604 -14.892 1.00 88.12 555 LYS A O 1
ATOM 4426 N N . ARG A 1 556 ? -5.544 -17.462 -14.315 1.00 89.44 556 ARG A N 1
ATOM 4427 C CA . ARG A 1 556 ? -6.969 -17.603 -13.976 1.00 89.44 556 ARG A CA 1
ATOM 4428 C C . ARG A 1 556 ? -7.854 -17.782 -15.203 1.00 89.44 556 ARG A C 1
ATOM 4430 O O . ARG A 1 556 ? -8.744 -18.623 -15.164 1.00 89.44 556 ARG A O 1
ATOM 4437 N N . SER A 1 557 ? -7.545 -17.090 -16.295 1.00 86.50 557 SER A N 1
ATOM 4438 C CA . SER A 1 557 ? -8.223 -17.236 -17.585 1.00 86.50 557 SER A CA 1
ATOM 4439 C C . SER A 1 557 ? -8.058 -18.659 -18.118 1.00 86.50 557 SER A C 1
ATOM 4441 O O . SER A 1 557 ? -9.050 -19.343 -18.358 1.00 86.50 557 SER A O 1
ATOM 4443 N N . ASN A 1 558 ? -6.814 -19.154 -18.175 1.00 86.31 558 ASN A N 1
ATOM 4444 C CA . ASN A 1 558 ? -6.510 -20.528 -18.587 1.00 86.31 558 ASN A CA 1
ATOM 4445 C C . ASN A 1 558 ? -7.236 -21.573 -17.720 1.00 86.31 558 ASN A C 1
ATOM 4447 O O . ASN A 1 558 ? -7.711 -22.581 -18.236 1.00 86.31 558 ASN A O 1
ATOM 4451 N N . TYR A 1 559 ? -7.324 -21.350 -16.404 1.00 85.94 559 TYR A N 1
ATOM 4452 C CA . TYR A 1 559 ? -8.043 -22.254 -15.502 1.00 85.94 559 TYR A CA 1
ATOM 4453 C C . TYR A 1 559 ? -9.565 -22.218 -15.708 1.00 85.94 559 TYR A C 1
ATOM 4455 O O . TYR A 1 559 ? -10.192 -23.272 -15.730 1.00 85.94 559 TYR A O 1
ATOM 4463 N N . SER A 1 560 ? -10.150 -21.033 -15.912 1.00 84.62 560 SER A N 1
ATOM 4464 C CA . SER A 1 560 ? -11.580 -20.866 -16.209 1.00 84.62 560 SER A CA 1
ATOM 4465 C C . SER A 1 560 ? -11.997 -21.617 -17.473 1.00 84.62 560 SER A C 1
ATOM 4467 O O . SER A 1 560 ? -12.989 -22.338 -17.464 1.00 84.62 560 SER A O 1
ATOM 4469 N N . VAL A 1 561 ? -11.201 -21.485 -18.537 1.00 84.38 561 VAL A N 1
ATOM 4470 C CA . VAL A 1 561 ? -11.437 -22.124 -19.838 1.00 84.38 561 VAL A CA 1
ATOM 4471 C C . VAL A 1 561 ? -11.382 -23.643 -19.714 1.00 84.38 561 VAL A C 1
ATOM 4473 O O . VAL A 1 561 ? -12.374 -24.296 -20.009 1.00 84.38 561 VAL A O 1
ATOM 4476 N N . LYS A 1 562 ? -10.319 -24.201 -19.118 1.00 84.19 562 LYS A N 1
ATOM 4477 C CA . LYS A 1 562 ? -10.225 -25.648 -18.852 1.00 84.19 562 LYS A CA 1
ATOM 4478 C C . LYS A 1 562 ? -11.359 -26.173 -17.965 1.00 84.19 562 LYS A C 1
ATOM 4480 O O . LYS A 1 562 ? -11.832 -27.287 -18.163 1.00 84.19 562 LYS A O 1
ATOM 4485 N N . GLN A 1 563 ? -11.805 -25.386 -16.982 1.00 81.56 563 GLN A N 1
ATOM 4486 C CA . GLN A 1 563 ? -12.944 -25.742 -16.131 1.00 81.56 563 GLN A CA 1
ATOM 4487 C C . GLN A 1 563 ? -14.274 -25.735 -16.906 1.00 81.56 563 GLN A C 1
ATOM 4489 O O . GLN A 1 563 ? -15.174 -26.497 -16.559 1.00 81.56 563 GLN A O 1
ATOM 4494 N N . HIS A 1 564 ? -14.410 -24.882 -17.922 1.00 79.69 564 HIS A N 1
ATOM 4495 C CA . HIS A 1 564 ? -15.595 -24.787 -18.771 1.00 79.69 564 HIS A CA 1
ATOM 4496 C C . HIS A 1 564 ? -15.621 -25.886 -19.847 1.00 79.69 564 HIS A C 1
ATOM 4498 O O . HIS A 1 564 ? -16.620 -26.587 -19.990 1.00 79.69 564 HIS A O 1
ATOM 4504 N N . GLU A 1 565 ? -14.502 -26.091 -20.545 1.00 78.06 565 GLU A N 1
ATOM 4505 C CA . GLU A 1 565 ? -14.291 -27.162 -21.532 1.00 78.06 565 GLU A CA 1
ATOM 4506 C C . GLU A 1 565 ? -14.429 -28.555 -20.903 1.00 78.06 565 GLU A C 1
ATOM 4508 O O . GLU A 1 565 ? -15.007 -29.447 -21.503 1.00 78.06 565 GLU A O 1
ATOM 4513 N N . GLY A 1 566 ? -13.996 -28.741 -19.651 1.00 73.12 566 GLY A N 1
ATOM 4514 C CA . GLY A 1 566 ? -14.228 -29.985 -18.908 1.00 73.12 566 GLY A CA 1
ATOM 4515 C C . GLY A 1 566 ? -15.677 -30.207 -18.443 1.00 73.12 566 GLY A C 1
ATOM 4516 O O . GLY A 1 566 ? -15.944 -31.206 -17.779 1.00 73.12 566 GLY A O 1
ATOM 4517 N N . ARG A 1 567 ? -16.603 -29.274 -18.718 1.00 75.44 567 ARG A N 1
ATOM 4518 C CA . ARG A 1 567 ? -18.023 -29.339 -18.313 1.00 75.44 567 ARG A CA 1
ATOM 4519 C C . ARG A 1 567 ? -19.005 -29.333 -19.485 1.00 75.44 567 ARG A C 1
ATOM 4521 O O . ARG A 1 567 ? -20.059 -29.950 -19.361 1.00 75.44 567 ARG A O 1
ATOM 4528 N N . ARG A 1 568 ? -18.698 -28.651 -20.595 1.00 71.94 568 ARG A N 1
ATOM 4529 C CA . ARG A 1 568 ? -19.487 -28.718 -21.840 1.00 71.94 568 ARG A CA 1
ATOM 4530 C C . ARG A 1 568 ? -18.865 -29.714 -22.818 1.00 71.94 568 ARG A C 1
ATOM 4532 O O . ARG A 1 568 ? -17.651 -29.826 -22.899 1.00 71.94 568 ARG A O 1
ATOM 4539 N N . ARG A 1 569 ? -19.700 -30.393 -23.612 1.00 62.28 569 ARG A N 1
ATOM 4540 C CA . ARG A 1 569 ? -19.239 -31.284 -24.698 1.00 62.28 569 ARG A CA 1
ATOM 4541 C C . ARG A 1 569 ? -18.669 -30.530 -25.908 1.00 62.28 569 ARG A C 1
ATOM 4543 O O . ARG A 1 569 ? -17.966 -31.137 -26.704 1.00 62.28 569 ARG A O 1
ATOM 4550 N N . GLN A 1 570 ? -18.989 -29.245 -26.056 1.00 72.62 570 GLN A N 1
ATOM 4551 C CA . GLN A 1 570 ? -18.549 -28.394 -27.163 1.00 72.62 570 GLN A CA 1
ATOM 4552 C C . GLN A 1 570 ? -17.914 -27.095 -26.623 1.00 72.62 570 GLN A C 1
ATOM 4554 O O . GLN A 1 570 ? -18.382 -26.580 -25.597 1.00 72.62 570 GLN A O 1
ATOM 4559 N N . PRO A 1 571 ? -16.856 -26.564 -27.269 1.00 79.44 571 PRO A N 1
ATOM 4560 C CA . PRO A 1 571 ? -16.317 -25.239 -26.964 1.00 79.44 571 PRO A CA 1
ATOM 4561 C C . PRO A 1 571 ? -17.339 -24.144 -27.286 1.00 79.44 571 PRO A C 1
ATOM 4563 O O . PRO A 1 571 ? -18.069 -24.268 -28.263 1.00 79.44 571 PRO A O 1
ATOM 4566 N N . LEU A 1 572 ? -17.346 -23.054 -26.510 1.00 84.56 572 LEU A N 1
ATOM 4567 C CA . LEU A 1 572 ? -18.140 -21.871 -26.861 1.00 84.56 572 LEU A CA 1
ATOM 4568 C C . LEU A 1 572 ? -17.543 -21.178 -28.089 1.00 84.56 572 LEU A C 1
ATOM 4570 O O . LEU A 1 572 ? -16.333 -20.921 -28.120 1.00 84.56 572 LEU A O 1
ATOM 4574 N N . THR A 1 573 ? -18.387 -20.838 -29.058 1.00 89.00 573 THR A N 1
ATOM 4575 C CA . THR A 1 573 ? -18.032 -19.997 -30.206 1.00 89.00 573 THR A CA 1
ATOM 4576 C C . THR A 1 573 ? -18.014 -18.511 -29.820 1.00 89.00 573 THR A C 1
ATOM 4578 O O . THR A 1 573 ? -18.322 -18.131 -28.688 1.00 89.00 573 THR A O 1
ATOM 4581 N N . ARG A 1 574 ? -17.625 -17.632 -30.755 1.00 90.00 574 ARG A N 1
ATOM 4582 C CA . ARG A 1 574 ? -17.756 -16.180 -30.561 1.00 90.00 574 ARG A CA 1
ATOM 4583 C C . ARG A 1 574 ? -19.227 -15.760 -30.490 1.00 90.00 574 ARG A C 1
ATOM 4585 O O . ARG A 1 574 ? -19.552 -14.941 -29.635 1.00 90.00 574 ARG A O 1
ATOM 4592 N N . ALA A 1 575 ? -20.081 -16.343 -31.333 1.00 89.50 575 ALA A N 1
ATOM 4593 C CA . ALA A 1 575 ? -21.507 -16.037 -31.390 1.00 89.50 575 ALA A CA 1
ATOM 4594 C C . ALA A 1 575 ? -22.214 -16.400 -30.075 1.00 89.50 575 ALA A C 1
ATOM 4596 O O . ALA A 1 575 ? -22.946 -15.575 -29.545 1.00 89.50 575 ALA A O 1
ATOM 4597 N N . ASP A 1 576 ? -21.904 -17.557 -29.478 1.00 89.44 576 ASP A N 1
ATOM 4598 C CA . ASP A 1 576 ? -22.486 -17.983 -28.193 1.00 89.44 576 ASP A CA 1
ATOM 4599 C C . ASP A 1 576 ? -22.182 -16.974 -27.067 1.00 89.44 576 ASP A C 1
ATOM 4601 O O . ASP A 1 576 ? -23.008 -16.702 -26.197 1.00 89.44 576 ASP A O 1
ATOM 4605 N N . ILE A 1 577 ? -20.965 -16.414 -27.068 1.00 89.94 577 ILE A N 1
ATOM 4606 C CA . ILE A 1 577 ? -20.546 -15.396 -26.095 1.00 89.94 577 ILE A CA 1
ATOM 4607 C C . ILE A 1 577 ? -21.239 -14.061 -26.399 1.00 89.94 577 ILE A C 1
ATOM 4609 O O . ILE A 1 577 ? -21.620 -13.351 -25.471 1.00 89.94 577 ILE A O 1
ATOM 4613 N N . GLU A 1 578 ? -21.421 -13.724 -27.675 1.00 90.06 578 GLU A N 1
ATOM 4614 C CA . GLU A 1 578 ? -22.114 -12.513 -28.118 1.00 90.06 578 GLU A CA 1
ATOM 4615 C C . GLU A 1 578 ? -23.600 -12.531 -27.738 1.00 90.06 578 GLU A C 1
ATOM 4617 O O . GLU A 1 578 ? -24.077 -11.577 -27.122 1.00 90.06 578 GLU A O 1
ATOM 4622 N N . GLU A 1 579 ? -24.301 -13.641 -27.992 1.00 90.12 579 GLU A N 1
ATOM 4623 C CA . GLU A 1 579 ? -25.690 -13.860 -27.574 1.00 90.12 579 GLU A CA 1
ATOM 4624 C C . GLU A 1 579 ? -25.821 -13.798 -26.047 1.00 90.12 579 GLU A C 1
ATOM 4626 O O . GLU A 1 579 ? -26.655 -13.052 -25.530 1.00 90.12 579 GLU A O 1
ATOM 4631 N N . ALA A 1 580 ? -24.921 -14.458 -25.308 1.00 88.56 580 ALA A N 1
ATOM 4632 C CA . ALA A 1 580 ? -24.888 -14.375 -23.850 1.00 88.56 580 ALA A CA 1
ATOM 4633 C C . ALA A 1 580 ? -24.665 -12.939 -23.324 1.00 88.56 580 ALA A C 1
ATOM 4635 O O . ALA A 1 580 ? -25.153 -12.592 -22.248 1.00 88.56 580 ALA A O 1
ATOM 4636 N N . MET A 1 581 ? -23.931 -12.080 -24.042 1.00 90.44 581 MET A N 1
ATOM 4637 C CA . MET A 1 581 ? -23.786 -10.662 -23.670 1.00 90.44 581 MET A CA 1
ATOM 4638 C C . MET A 1 581 ? -24.962 -9.794 -24.143 1.00 90.44 581 MET A C 1
ATOM 4640 O O . MET A 1 581 ? -25.201 -8.734 -23.560 1.00 90.44 581 MET A O 1
ATOM 4644 N N . ALA A 1 582 ? -25.695 -10.219 -25.175 1.00 87.88 582 ALA A N 1
ATOM 4645 C CA . ALA A 1 582 ? -26.906 -9.561 -25.657 1.00 87.88 582 ALA A CA 1
ATOM 4646 C C . ALA A 1 582 ? -28.123 -9.841 -24.759 1.00 87.88 582 ALA A C 1
ATOM 4648 O O . ALA A 1 582 ? -28.931 -8.937 -24.548 1.00 87.88 582 ALA A O 1
ATOM 4649 N N . ARG A 1 583 ? -28.222 -11.050 -24.187 1.00 89.31 583 ARG A N 1
ATOM 4650 C CA . ARG A 1 583 ? -29.290 -11.478 -23.266 1.00 89.31 583 ARG A CA 1
ATOM 4651 C C . ARG A 1 583 ? -28.726 -11.908 -21.899 1.00 89.31 583 ARG A C 1
ATOM 4653 O O . ARG A 1 583 ? -28.788 -13.080 -21.530 1.00 89.31 583 ARG A O 1
ATOM 4660 N N . PRO A 1 584 ? -28.173 -10.971 -21.110 1.00 86.56 584 PRO A N 1
ATOM 4661 C CA . PRO A 1 584 ? -27.432 -11.298 -19.891 1.00 86.56 584 PRO A CA 1
ATOM 4662 C C . PRO A 1 584 ? -28.283 -11.856 -18.745 1.00 86.56 584 PRO A C 1
ATOM 4664 O O . PRO A 1 584 ? -27.725 -12.381 -17.780 1.00 86.56 584 PRO A O 1
ATOM 4667 N N . ASP A 1 585 ? -29.607 -11.732 -18.838 1.00 89.06 585 ASP A N 1
ATOM 4668 C CA . ASP A 1 585 ? -30.548 -12.241 -17.844 1.00 89.06 585 ASP A CA 1
ATOM 4669 C C . ASP A 1 585 ? -30.861 -13.736 -18.028 1.00 89.06 585 ASP A C 1
ATOM 4671 O O . ASP A 1 585 ? -31.359 -14.362 -17.092 1.00 89.06 585 ASP A O 1
ATOM 4675 N N . GLU A 1 586 ? -30.510 -14.340 -19.172 1.00 91.06 586 GLU A N 1
ATOM 4676 C CA . GLU A 1 586 ? -30.678 -15.780 -19.389 1.00 91.06 586 GLU A CA 1
ATOM 4677 C C . GLU A 1 586 ? -29.790 -16.609 -18.432 1.00 91.06 586 GLU A C 1
ATOM 4679 O O . GLU A 1 586 ? -28.628 -16.253 -18.191 1.00 91.06 586 GLU A O 1
ATOM 4684 N N . PRO A 1 587 ? -30.270 -17.756 -17.905 1.00 87.75 587 PRO A N 1
ATOM 4685 C CA . PRO A 1 587 ? -29.517 -18.557 -16.935 1.00 87.75 587 PRO A CA 1
ATOM 4686 C C . PRO A 1 587 ? -28.126 -18.994 -17.418 1.00 87.75 587 PRO A C 1
ATOM 4688 O O . PRO A 1 587 ? -27.188 -19.055 -16.619 1.00 87.75 587 PRO A O 1
ATOM 4691 N N . GLU A 1 588 ? -27.963 -19.272 -18.716 1.00 84.50 588 GLU A N 1
ATOM 4692 C CA . GLU A 1 588 ? -26.670 -19.653 -19.296 1.00 84.50 588 GLU A CA 1
ATOM 4693 C C . GLU A 1 588 ? -25.680 -18.482 -19.337 1.00 84.50 588 GLU A C 1
ATOM 4695 O O . GLU A 1 588 ? -24.519 -18.641 -18.940 1.00 84.50 588 GLU A O 1
ATOM 4700 N N . ALA A 1 589 ? -26.147 -17.293 -19.728 1.00 86.31 589 ALA A N 1
ATOM 4701 C CA . ALA A 1 589 ? -25.361 -16.065 -19.719 1.00 86.31 589 ALA A CA 1
ATOM 4702 C C . ALA A 1 589 ? -24.904 -15.703 -18.299 1.00 86.31 589 ALA A C 1
ATOM 4704 O O . ALA A 1 589 ? -23.714 -15.458 -18.056 1.00 86.31 589 ALA A O 1
ATOM 4705 N N . GLN A 1 590 ? -25.824 -15.764 -17.331 1.00 87.19 590 GLN A N 1
ATOM 4706 C CA . GLN A 1 590 ? -25.503 -15.568 -15.921 1.00 87.19 590 GLN A CA 1
ATOM 4707 C C . GLN A 1 590 ? -24.476 -16.596 -15.430 1.00 87.19 590 GLN A C 1
ATOM 4709 O O . GLN A 1 590 ? -23.496 -16.217 -14.784 1.00 87.19 590 GLN A O 1
ATOM 4714 N N . ALA A 1 591 ? -24.640 -17.882 -15.758 1.00 86.44 591 ALA A N 1
ATOM 4715 C CA . ALA A 1 591 ? -23.699 -18.930 -15.370 1.00 86.44 591 ALA A CA 1
ATOM 4716 C C . ALA A 1 591 ? -22.291 -18.701 -15.954 1.00 86.44 591 ALA A C 1
ATOM 4718 O O . ALA A 1 591 ? -21.296 -18.867 -15.237 1.00 86.44 591 ALA A O 1
ATOM 4719 N N . LEU A 1 592 ? -22.189 -18.261 -17.214 1.00 86.50 592 LEU A N 1
ATOM 4720 C CA . LEU A 1 592 ? -20.924 -17.901 -17.858 1.00 86.50 592 LEU A CA 1
ATOM 4721 C C . LEU A 1 592 ? -20.242 -16.730 -17.131 1.00 86.50 592 LEU A C 1
ATOM 4723 O O . LEU A 1 592 ? -19.099 -16.869 -16.678 1.00 86.50 592 LEU A O 1
ATOM 4727 N N . ILE A 1 593 ? -20.955 -15.615 -16.933 1.00 85.94 593 ILE A N 1
ATOM 4728 C CA . ILE A 1 593 ? -20.451 -14.417 -16.237 1.00 85.94 593 ILE A CA 1
ATOM 4729 C C . ILE A 1 593 ? -20.029 -14.751 -14.799 1.00 85.94 593 ILE A C 1
ATOM 4731 O O . ILE A 1 593 ? -18.942 -14.365 -14.355 1.00 85.94 593 ILE A O 1
ATOM 4735 N N . GLN A 1 594 ? -20.846 -15.505 -14.062 1.00 86.31 594 GLN A N 1
ATOM 4736 C CA . GLN A 1 594 ? -20.532 -15.945 -12.699 1.00 86.31 594 GLN A CA 1
ATOM 4737 C C . GLN A 1 594 ? -19.306 -16.868 -12.662 1.00 86.31 594 GLN A C 1
ATOM 4739 O O . GLN A 1 594 ? -18.484 -16.777 -11.744 1.00 86.31 594 GLN A O 1
ATOM 4744 N N . SER A 1 595 ? -19.132 -17.737 -13.665 1.00 86.44 595 SER A N 1
ATOM 4745 C CA . SER A 1 595 ? -17.972 -18.630 -13.738 1.00 86.44 595 SER A CA 1
ATOM 4746 C C . SER A 1 595 ? -16.652 -17.866 -13.871 1.00 86.44 595 SER A C 1
ATOM 4748 O O . SER A 1 595 ? -15.700 -18.193 -13.156 1.00 86.44 595 SER A O 1
ATOM 4750 N N . ILE A 1 596 ? -16.629 -16.812 -14.698 1.00 86.25 596 ILE A N 1
ATOM 4751 C CA . ILE A 1 596 ? -15.461 -15.954 -14.939 1.00 86.25 596 ILE A CA 1
ATOM 4752 C C . ILE A 1 596 ? -15.214 -15.013 -13.753 1.00 86.25 596 ILE A C 1
ATOM 4754 O O . ILE A 1 596 ? -14.100 -14.953 -13.233 1.00 86.25 596 ILE A O 1
ATOM 4758 N N . THR A 1 597 ? -16.237 -14.308 -13.263 1.00 84.81 597 THR A N 1
ATOM 4759 C CA . THR A 1 597 ? -16.091 -13.339 -12.154 1.00 84.81 597 THR A CA 1
ATOM 4760 C C . THR A 1 597 ? -15.648 -13.997 -10.842 1.00 84.81 597 THR A C 1
ATOM 4762 O O . THR A 1 597 ? -14.854 -13.419 -10.096 1.00 84.81 597 THR A O 1
ATOM 4765 N N . ARG A 1 598 ? -16.024 -15.261 -10.598 1.00 86.75 598 ARG A N 1
ATOM 4766 C CA . ARG A 1 598 ? -15.471 -16.086 -9.508 1.00 86.75 598 ARG A CA 1
ATOM 4767 C C . ARG A 1 598 ? -13.947 -16.255 -9.592 1.00 86.75 598 ARG A C 1
ATOM 4769 O O . ARG A 1 598 ? -13.298 -16.352 -8.552 1.00 86.75 598 ARG A O 1
ATOM 4776 N N . GLN A 1 599 ? -13.355 -16.253 -10.789 1.00 88.75 599 GLN A N 1
ATOM 4777 C CA . GLN A 1 599 ? -11.897 -16.311 -10.957 1.00 88.75 599 GLN A CA 1
ATOM 4778 C C . GLN A 1 599 ? -11.208 -14.968 -10.674 1.00 88.75 599 GLN A C 1
ATOM 4780 O O . GLN A 1 599 ? -10.046 -14.974 -10.268 1.00 88.75 599 GLN A O 1
ATOM 4785 N N . ALA A 1 600 ? -11.907 -13.835 -10.819 1.00 86.38 600 ALA A N 1
ATOM 4786 C CA . ALA A 1 600 ? -11.420 -12.528 -10.365 1.00 86.38 600 ALA A CA 1
ATOM 4787 C C . ALA A 1 600 ? -11.439 -12.389 -8.834 1.00 86.38 600 ALA A C 1
ATOM 4789 O O . ALA A 1 600 ? -10.573 -11.720 -8.285 1.00 86.38 600 ALA A O 1
ATOM 4790 N N . ALA A 1 601 ? -12.345 -13.066 -8.117 1.00 88.06 601 ALA A N 1
ATOM 4791 C CA . ALA A 1 601 ? -12.514 -12.914 -6.661 1.00 88.06 601 ALA A CA 1
ATOM 4792 C C . ALA A 1 601 ? -11.297 -13.328 -5.796 1.00 88.06 601 ALA A C 1
ATOM 4794 O O . ALA A 1 601 ? -11.287 -13.129 -4.580 1.00 88.06 601 ALA A O 1
ATOM 4795 N N . VAL A 1 602 ? -10.262 -13.908 -6.409 1.00 87.56 602 VAL A N 1
ATOM 4796 C CA . VAL A 1 602 ? -8.961 -14.221 -5.785 1.00 87.56 602 VAL A CA 1
ATOM 4797 C C . VAL A 1 602 ? -7.875 -13.172 -6.070 1.00 87.56 602 VAL A C 1
ATOM 4799 O O . VAL A 1 602 ? -6.819 -13.217 -5.444 1.00 87.56 602 VAL A O 1
ATOM 4802 N N . ILE A 1 603 ? -8.118 -12.253 -7.009 1.00 86.44 603 ILE A N 1
ATOM 4803 C CA . ILE A 1 603 ? -7.216 -11.170 -7.409 1.00 86.44 603 ILE A CA 1
ATOM 4804 C C . ILE A 1 603 ? -7.564 -9.946 -6.555 1.00 86.44 603 ILE A C 1
ATOM 4806 O O . ILE A 1 603 ? -8.628 -9.342 -6.715 1.00 86.44 603 ILE A O 1
ATOM 4810 N N . ARG A 1 604 ? -6.680 -9.609 -5.609 1.00 85.38 604 ARG A N 1
ATOM 4811 C CA . ARG A 1 604 ? -6.883 -8.515 -4.642 1.00 85.38 604 ARG A CA 1
ATOM 4812 C C . ARG A 1 604 ? -7.127 -7.175 -5.343 1.00 85.38 604 ARG A C 1
ATOM 4814 O O . ARG A 1 604 ? -6.444 -6.852 -6.308 1.00 85.38 604 ARG A O 1
ATOM 4821 N N . GLY A 1 605 ? -8.073 -6.399 -4.815 1.00 78.88 605 GLY A N 1
ATOM 4822 C CA . GLY A 1 605 ? -8.455 -5.077 -5.330 1.00 78.88 605 GLY A CA 1
ATOM 4823 C C . GLY A 1 605 ? -9.563 -5.088 -6.391 1.00 78.88 605 GLY A C 1
ATOM 4824 O O . GLY A 1 605 ? -10.245 -4.086 -6.554 1.00 78.88 605 GLY A O 1
ATOM 4825 N N . THR A 1 606 ? -9.816 -6.214 -7.068 1.00 82.19 606 THR A N 1
ATOM 4826 C CA . THR A 1 606 ? -10.899 -6.294 -8.069 1.00 82.19 606 THR A CA 1
ATOM 4827 C C . THR A 1 606 ? -12.292 -6.196 -7.428 1.00 82.19 606 THR A C 1
ATOM 4829 O O . THR A 1 606 ? -12.495 -6.595 -6.276 1.00 82.19 606 THR A O 1
ATOM 4832 N N . ARG A 1 607 ? -13.305 -5.744 -8.183 1.00 80.88 607 ARG A N 1
ATOM 4833 C CA . ARG A 1 607 ? -14.703 -5.707 -7.706 1.00 80.88 607 ARG A CA 1
ATOM 4834 C C . ARG A 1 607 ? -15.208 -7.069 -7.178 1.00 80.88 607 ARG A C 1
ATOM 4836 O O . ARG A 1 607 ? -15.794 -7.079 -6.094 1.00 80.88 607 ARG A O 1
ATOM 4843 N N . PRO A 1 608 ? -14.958 -8.226 -7.833 1.00 86.38 608 PRO A N 1
ATOM 4844 C CA . PRO A 1 608 ? -15.334 -9.531 -7.275 1.00 86.38 608 PRO A CA 1
ATOM 4845 C C . PRO A 1 608 ? -14.590 -9.903 -5.984 1.00 86.38 608 PRO A C 1
ATOM 4847 O O . PRO A 1 608 ? -15.157 -10.594 -5.136 1.00 86.38 608 PRO A O 1
ATOM 4850 N N . TYR A 1 609 ? -13.352 -9.431 -5.790 1.00 87.81 609 TYR A N 1
ATOM 4851 C CA . TYR A 1 609 ? -12.641 -9.595 -4.518 1.00 87.81 609 TYR A CA 1
ATOM 4852 C C . TYR A 1 609 ? -13.323 -8.801 -3.398 1.00 87.81 609 TYR A C 1
ATOM 4854 O O . TYR A 1 609 ? -13.620 -9.368 -2.348 1.00 87.81 609 TYR A O 1
ATOM 4862 N N . TRP A 1 610 ? -13.654 -7.526 -3.624 1.00 83.94 610 TRP A N 1
ATOM 4863 C CA . TRP A 1 610 ? -14.363 -6.715 -2.627 1.00 83.94 610 TRP A CA 1
ATOM 4864 C C . TRP A 1 610 ? -15.780 -7.228 -2.338 1.00 83.94 610 TRP A C 1
ATOM 4866 O O . TRP A 1 610 ? -16.195 -7.254 -1.181 1.00 83.94 610 TRP A O 1
ATOM 4876 N N . TYR A 1 611 ? -16.490 -7.756 -3.341 1.00 84.12 611 TYR A N 1
ATOM 4877 C CA . TYR A 1 611 ? -17.757 -8.463 -3.123 1.00 84.12 611 TYR A CA 1
ATOM 4878 C C . TYR A 1 611 ? -17.585 -9.676 -2.194 1.00 84.12 611 TYR A C 1
ATOM 4880 O O . TYR A 1 611 ? -18.353 -9.847 -1.247 1.00 84.12 611 TYR A O 1
ATOM 4888 N N . LYS A 1 612 ? -16.533 -10.483 -2.398 1.00 87.62 612 LYS A N 1
ATOM 4889 C CA . LYS A 1 612 ? -16.196 -11.590 -1.493 1.00 87.62 612 LYS A CA 1
ATOM 4890 C C . LYS A 1 612 ? -15.883 -11.093 -0.073 1.00 87.62 612 LYS A C 1
ATOM 4892 O O . LYS A 1 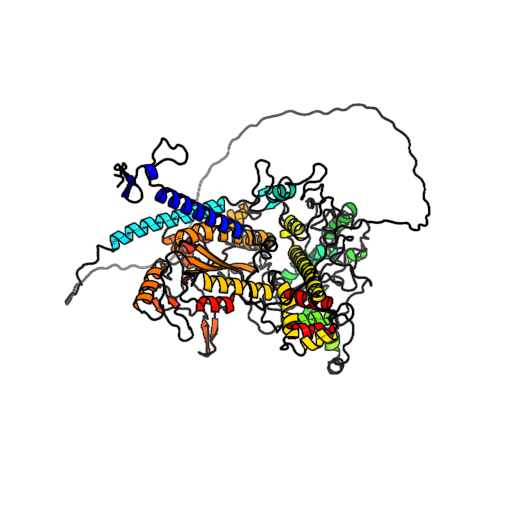612 ? -16.366 -11.691 0.881 1.00 87.62 612 LYS A O 1
ATOM 4897 N N . GLN A 1 613 ? -15.109 -10.016 0.084 1.00 87.00 613 GLN A N 1
ATOM 4898 C CA . GLN A 1 613 ? -14.799 -9.439 1.403 1.00 87.00 613 GLN A CA 1
ATOM 4899 C C . GLN A 1 613 ? -16.040 -8.886 2.117 1.00 87.00 613 GLN A C 1
ATOM 4901 O O . GLN A 1 613 ? -16.157 -9.037 3.331 1.00 87.00 613 GLN A O 1
ATOM 4906 N N . ARG A 1 614 ? -17.012 -8.337 1.379 1.00 85.31 614 ARG A N 1
ATOM 4907 C CA . ARG A 1 614 ? -18.334 -8.018 1.932 1.00 85.31 614 ARG A CA 1
ATOM 4908 C C . ARG A 1 614 ? -19.083 -9.268 2.392 1.00 85.31 614 ARG A C 1
ATOM 4910 O O . ARG A 1 614 ? -19.646 -9.236 3.476 1.00 85.31 614 ARG A O 1
ATOM 4917 N N . LYS A 1 615 ? -19.092 -10.357 1.616 1.00 87.25 615 LYS A N 1
ATOM 4918 C CA . LYS A 1 615 ? -19.737 -11.616 2.038 1.00 87.25 615 LYS A CA 1
ATOM 4919 C C . LYS A 1 615 ? -19.075 -12.244 3.266 1.00 87.25 615 LYS A C 1
ATOM 4921 O O . LYS A 1 615 ? -19.771 -12.822 4.089 1.00 87.25 615 LYS A O 1
ATOM 4926 N N . GLU A 1 616 ? -17.765 -12.074 3.421 1.00 88.12 616 GLU A N 1
ATOM 4927 C CA . GLU A 1 616 ? -17.028 -12.441 4.635 1.00 88.12 616 GLU A CA 1
ATOM 4928 C C . GLU A 1 616 ? -17.475 -11.596 5.844 1.00 88.12 616 GLU A C 1
ATOM 4930 O O . GLU A 1 616 ? -17.808 -12.163 6.879 1.00 88.12 616 GLU A O 1
ATOM 4935 N N . LEU A 1 617 ? -17.602 -10.269 5.698 1.00 86.88 617 LEU A N 1
ATOM 4936 C CA . LEU A 1 617 ? -18.129 -9.396 6.759 1.00 86.88 617 LEU A CA 1
ATOM 4937 C C . LEU A 1 617 ? -19.606 -9.676 7.097 1.00 86.88 617 LEU A C 1
ATOM 4939 O O . LEU A 1 617 ? -19.950 -9.741 8.272 1.00 86.88 617 LEU A O 1
ATOM 4943 N N . GLU A 1 618 ? -20.472 -9.873 6.097 1.00 87.06 618 GLU A N 1
ATOM 4944 C CA . GLU A 1 618 ? -21.870 -10.284 6.314 1.00 87.06 618 GLU A CA 1
ATOM 4945 C C . GLU A 1 618 ? -21.923 -11.602 7.108 1.00 87.06 618 GLU A C 1
ATOM 4947 O O . GLU A 1 618 ? -22.668 -11.704 8.078 1.00 87.06 618 GLU A O 1
ATOM 4952 N N . ALA A 1 619 ? -21.081 -12.586 6.768 1.00 89.56 619 ALA A N 1
ATOM 4953 C CA . ALA A 1 619 ? -20.995 -13.841 7.510 1.00 89.56 619 ALA A CA 1
ATOM 4954 C C . ALA A 1 619 ? -20.497 -13.646 8.954 1.00 89.56 619 ALA A C 1
ATOM 4956 O O . ALA A 1 619 ? -21.079 -14.239 9.861 1.00 89.56 619 ALA A O 1
ATOM 4957 N N . CYS A 1 620 ? -19.486 -12.804 9.202 1.00 89.19 620 CYS A N 1
ATOM 4958 C CA . CYS A 1 620 ? -19.080 -12.458 10.569 1.00 89.19 620 CYS A CA 1
ATOM 4959 C C . CYS A 1 620 ? -20.242 -11.832 11.350 1.00 89.19 620 CYS A C 1
ATOM 4961 O O . CYS A 1 620 ? -20.520 -12.248 12.468 1.00 89.19 620 CYS A O 1
ATOM 4963 N N . ALA A 1 621 ? -20.963 -10.889 10.744 1.00 85.62 621 ALA A N 1
ATOM 4964 C CA . ALA A 1 621 ? -22.085 -10.200 11.370 1.00 85.62 621 ALA A CA 1
ATOM 4965 C C . ALA A 1 621 ? -23.232 -11.168 11.746 1.00 85.62 621 ALA A C 1
ATOM 4967 O O . ALA A 1 621 ? -23.765 -11.093 12.850 1.00 85.62 621 ALA A O 1
ATOM 4968 N N . TYR A 1 622 ? -23.579 -12.127 10.879 1.00 88.62 622 TYR A N 1
ATOM 4969 C CA . TYR A 1 622 ? -24.620 -13.117 11.190 1.00 88.62 622 TYR A CA 1
ATOM 4970 C C . TYR A 1 622 ? -24.188 -14.185 12.209 1.00 88.62 622 TYR A C 1
ATOM 4972 O O . TYR A 1 622 ? -25.021 -14.626 12.993 1.00 88.62 622 TYR A O 1
ATOM 4980 N N . ASN A 1 623 ? -22.919 -14.614 12.214 1.00 91.56 623 ASN A N 1
ATOM 4981 C CA . ASN A 1 623 ? -22.459 -15.723 13.070 1.00 91.56 623 ASN A CA 1
ATOM 4982 C C . ASN A 1 623 ? -21.876 -15.276 14.422 1.00 91.56 623 ASN A C 1
ATOM 4984 O O . ASN A 1 623 ? -21.924 -16.038 15.381 1.00 91.56 623 ASN A O 1
ATOM 4988 N N . LEU A 1 624 ? -21.316 -14.066 14.502 1.00 89.94 624 LEU A N 1
ATOM 4989 C CA . LEU A 1 624 ? -20.739 -13.487 15.726 1.00 89.94 624 LEU A CA 1
ATOM 4990 C C . LEU A 1 624 ? -21.667 -12.440 16.369 1.00 89.94 624 LEU A C 1
ATOM 4992 O O . LEU A 1 624 ? -21.332 -11.861 17.400 1.00 89.94 624 LEU A O 1
ATOM 4996 N N . GLY A 1 625 ? -22.819 -12.166 15.749 1.00 88.56 625 GLY A N 1
ATOM 4997 C CA . GLY A 1 625 ? -23.749 -11.121 16.165 1.00 88.56 625 GLY A CA 1
ATOM 4998 C C . GLY A 1 625 ? -23.262 -9.708 15.831 1.00 88.56 625 GLY A C 1
ATOM 4999 O O . GLY A 1 625 ? -22.370 -9.487 15.006 1.00 88.56 625 GLY A O 1
ATOM 5000 N N . ARG A 1 626 ? -23.868 -8.710 16.480 1.00 89.44 626 ARG A N 1
ATOM 5001 C CA . ARG A 1 626 ? -23.489 -7.301 16.315 1.00 89.44 626 ARG A CA 1
ATOM 5002 C C . ARG A 1 626 ? -22.098 -7.065 16.946 1.00 89.44 626 ARG A C 1
ATOM 5004 O O . ARG A 1 626 ? -21.945 -7.376 18.122 1.00 89.44 626 ARG A O 1
ATOM 5011 N N . PRO A 1 627 ? -21.112 -6.482 16.236 1.00 91.81 627 PRO A N 1
ATOM 5012 C CA . PRO A 1 627 ? -19.858 -6.046 16.853 1.00 91.81 627 PRO A CA 1
ATOM 5013 C C . PRO A 1 627 ? -20.127 -5.009 17.950 1.00 91.81 627 PRO A C 1
ATOM 5015 O O . PRO A 1 627 ? -21.117 -4.283 17.900 1.00 91.81 627 PRO A O 1
ATOM 5018 N N . GLY A 1 628 ? -19.234 -4.898 18.930 1.00 92.69 628 GLY A N 1
ATOM 5019 C CA . GLY A 1 628 ? -19.370 -3.902 19.994 1.00 92.69 628 GLY A CA 1
ATOM 5020 C C . GLY A 1 628 ? -18.934 -2.504 19.551 1.00 92.69 628 GLY A C 1
ATOM 5021 O O . GLY A 1 628 ? -19.546 -1.509 19.936 1.00 92.69 628 GLY A O 1
ATOM 5022 N N . LEU A 1 629 ? -17.886 -2.420 18.725 1.00 92.69 629 LEU A N 1
ATOM 5023 C CA . LEU A 1 629 ? -17.191 -1.166 18.439 1.00 92.69 629 LEU A CA 1
ATOM 5024 C C . LEU A 1 629 ? -16.827 -1.022 16.958 1.00 92.69 629 LEU A C 1
ATOM 5026 O O . LEU A 1 629 ? -16.401 -1.981 16.311 1.00 92.69 629 LEU A O 1
ATOM 5030 N N . PHE A 1 630 ? -16.938 0.205 16.455 1.00 92.00 630 PHE A N 1
ATOM 5031 C CA . PHE A 1 630 ? -16.311 0.683 15.229 1.00 92.00 630 PHE A CA 1
ATOM 5032 C C . PHE A 1 630 ? -15.192 1.663 15.601 1.00 92.00 630 PHE A C 1
ATOM 5034 O O . PHE A 1 630 ? -15.396 2.549 16.435 1.00 92.00 630 PHE A O 1
ATOM 5041 N N . VAL A 1 631 ? -14.011 1.494 15.001 1.00 92.62 631 VAL A N 1
ATOM 5042 C CA . VAL A 1 631 ? -12.875 2.418 15.164 1.00 92.62 631 VAL A CA 1
ATOM 5043 C C . VAL A 1 631 ? -12.248 2.695 13.810 1.00 92.62 631 VAL A C 1
ATOM 5045 O O . VAL A 1 631 ? -11.869 1.753 13.102 1.00 92.62 631 VAL A O 1
ATOM 5048 N N . THR A 1 632 ? -12.065 3.973 13.492 1.00 91.38 632 THR A N 1
ATOM 5049 C CA . THR A 1 632 ? -11.142 4.402 12.444 1.00 91.38 632 THR A CA 1
ATOM 5050 C C . THR A 1 632 ? -9.817 4.877 13.026 1.00 91.38 632 THR A C 1
ATOM 5052 O O . THR A 1 632 ? -9.736 5.295 14.181 1.00 91.38 632 THR A O 1
ATOM 5055 N N . ALA A 1 633 ? -8.758 4.784 12.230 1.00 93.69 633 ALA A N 1
ATOM 5056 C CA . ALA A 1 633 ? -7.422 5.207 12.617 1.00 93.69 633 ALA A CA 1
ATOM 5057 C C . ALA A 1 633 ? -6.695 5.787 11.399 1.00 93.69 633 ALA A C 1
ATOM 5059 O O . ALA A 1 633 ? -6.389 5.056 10.456 1.00 93.69 633 ALA A O 1
ATOM 5060 N N . SER A 1 634 ? -6.443 7.096 11.416 1.00 92.00 634 SER A N 1
ATOM 5061 C CA . SER A 1 634 ? -5.641 7.806 10.403 1.00 92.00 634 SER A CA 1
ATOM 5062 C C . SER A 1 634 ? -4.137 7.706 10.697 1.00 92.00 634 SER A C 1
ATOM 5064 O O . SER A 1 634 ? -3.757 7.268 11.784 1.00 92.00 634 SER A O 1
ATOM 5066 N N . ALA A 1 635 ? -3.267 8.136 9.781 1.00 91.12 635 ALA A N 1
ATOM 5067 C CA . ALA A 1 635 ? -1.840 8.280 10.064 1.00 91.12 635 ALA A CA 1
ATOM 5068 C C . ALA A 1 635 ? -1.435 9.746 10.292 1.00 91.12 635 ALA A C 1
ATOM 5070 O O . ALA A 1 635 ? -1.639 10.594 9.427 1.00 91.12 635 ALA A O 1
ATOM 5071 N N . ALA A 1 636 ? -0.763 10.022 11.414 1.00 91.56 636 ALA A N 1
ATOM 5072 C CA . ALA A 1 636 ? 0.025 11.244 11.610 1.00 91.56 636 ALA A CA 1
ATOM 5073 C C . ALA A 1 636 ? 1.484 10.989 11.179 1.00 91.56 636 ALA A C 1
ATOM 5075 O O . ALA A 1 636 ? 2.441 11.198 11.927 1.00 91.56 636 ALA A O 1
ATOM 5076 N N . ASP A 1 637 ? 1.643 10.468 9.960 1.00 89.69 637 ASP A N 1
ATOM 5077 C CA . ASP A 1 637 ? 2.910 9.950 9.430 1.00 89.69 637 ASP A CA 1
ATOM 5078 C C . ASP A 1 637 ? 4.005 11.018 9.232 1.00 89.69 637 ASP A C 1
ATOM 5080 O O . ASP A 1 637 ? 5.167 10.656 9.081 1.00 89.69 637 ASP A O 1
ATOM 5084 N N . TYR A 1 638 ? 3.697 12.315 9.337 1.00 89.31 638 TYR A N 1
ATOM 5085 C CA . TYR A 1 638 ? 4.697 13.390 9.419 1.00 89.31 638 TYR A CA 1
ATOM 5086 C C . TYR A 1 638 ? 5.393 13.518 10.785 1.00 89.31 638 TYR A C 1
ATOM 5088 O O . TYR A 1 638 ? 6.483 14.088 10.837 1.00 89.31 638 TYR A O 1
ATOM 5096 N N . HIS A 1 639 ? 4.801 13.002 11.870 1.00 91.00 639 HIS A N 1
ATOM 5097 C CA . HIS A 1 639 ? 5.215 13.328 13.246 1.00 91.00 639 HIS A CA 1
ATOM 5098 C C . HIS A 1 639 ? 5.719 12.126 14.056 1.00 91.00 639 HIS A C 1
ATOM 5100 O O . HIS A 1 639 ? 6.519 12.292 14.973 1.00 91.00 639 HIS A O 1
ATOM 5106 N N . TRP A 1 640 ? 5.279 10.907 13.737 1.00 93.25 640 TRP A N 1
ATOM 5107 C CA . TRP A 1 640 ? 5.613 9.725 14.533 1.00 93.25 640 TRP A CA 1
ATOM 5108 C C . TRP A 1 640 ? 7.112 9.381 14.502 1.00 93.25 640 TRP A C 1
ATOM 5110 O O . TRP A 1 640 ? 7.573 8.737 13.563 1.00 93.25 640 TRP A O 1
ATOM 5120 N N . GLU A 1 641 ? 7.857 9.672 15.574 1.00 92.19 641 GLU A N 1
ATOM 5121 C CA . GLU A 1 641 ? 9.277 9.282 15.697 1.00 92.19 641 GLU A CA 1
ATOM 5122 C C . GLU A 1 641 ? 9.478 7.766 15.483 1.00 92.19 641 GLU A C 1
ATOM 5124 O O . GLU A 1 641 ? 10.422 7.348 14.814 1.00 92.19 641 GLU A O 1
ATOM 5129 N N . SER A 1 642 ? 8.535 6.936 15.958 1.00 93.62 642 SER A N 1
ATOM 5130 C CA . SER A 1 642 ? 8.500 5.485 15.684 1.00 93.62 642 SER A CA 1
ATOM 5131 C C . SER A 1 642 ? 8.608 5.126 14.192 1.00 93.62 642 SER A C 1
ATOM 5133 O O . SER A 1 642 ? 9.265 4.143 13.866 1.00 93.62 642 SER A O 1
ATOM 5135 N N . LEU A 1 643 ? 8.066 5.949 13.285 1.00 95.19 643 LEU A N 1
ATOM 5136 C CA . LEU A 1 643 ? 8.250 5.792 11.842 1.00 95.19 643 LEU A CA 1
ATOM 5137 C C . LEU A 1 643 ? 9.634 6.275 11.392 1.00 95.19 643 LEU A C 1
ATOM 5139 O O . LEU A 1 643 ? 10.340 5.553 10.690 1.00 95.19 643 LEU A O 1
ATOM 5143 N N . TYR A 1 644 ? 10.031 7.489 11.784 1.00 95.00 644 TYR A N 1
ATOM 5144 C CA . TYR A 1 644 ? 11.262 8.111 11.281 1.00 95.00 644 TYR A CA 1
ATOM 5145 C C . TYR A 1 644 ? 12.537 7.398 11.726 1.00 95.00 644 TYR A C 1
ATOM 5147 O O . TYR A 1 644 ? 13.508 7.415 10.978 1.00 95.00 644 TYR A O 1
ATOM 5155 N N . ARG A 1 645 ? 12.516 6.651 12.837 1.00 93.81 645 ARG A N 1
ATOM 5156 C CA . ARG A 1 645 ? 13.602 5.729 13.234 1.00 93.81 645 ARG A CA 1
ATOM 5157 C C . ARG A 1 645 ? 13.906 4.636 12.194 1.00 93.81 645 ARG A C 1
ATOM 5159 O O . ARG A 1 645 ? 14.943 3.983 12.296 1.00 93.81 645 ARG A O 1
ATOM 5166 N N . HIS A 1 646 ? 13.020 4.416 11.220 1.00 95.12 646 HIS A N 1
ATOM 5167 C CA . HIS A 1 646 ? 13.219 3.509 10.084 1.00 95.12 646 HIS A CA 1
ATOM 5168 C C . HIS A 1 646 ? 13.607 4.220 8.781 1.00 95.12 646 HIS A C 1
ATOM 5170 O O . HIS A 1 646 ? 13.959 3.546 7.815 1.00 95.12 646 HIS A O 1
ATOM 5176 N N . MET A 1 647 ? 13.528 5.550 8.734 1.00 94.50 647 MET A N 1
ATOM 5177 C CA . MET A 1 647 ? 13.837 6.342 7.547 1.00 94.50 647 MET A CA 1
ATOM 5178 C C . MET A 1 647 ? 15.333 6.694 7.483 1.00 94.50 647 MET A C 1
ATOM 5180 O O . MET A 1 647 ? 15.988 6.818 8.524 1.00 94.50 647 MET A O 1
ATOM 5184 N N . PRO A 1 648 ? 15.899 6.916 6.280 1.00 92.06 648 PRO A N 1
ATOM 5185 C CA . PRO A 1 648 ? 17.199 7.570 6.167 1.00 92.06 648 PRO A CA 1
ATOM 5186 C C . PRO A 1 648 ? 17.136 8.990 6.760 1.00 92.06 648 PRO A C 1
ATOM 5188 O O . PRO A 1 648 ? 16.059 9.570 6.883 1.00 92.06 648 PRO A O 1
ATOM 5191 N N . ARG A 1 649 ? 18.293 9.559 7.128 1.00 94.06 649 ARG A N 1
ATOM 5192 C CA . ARG A 1 649 ? 18.414 10.908 7.733 1.00 94.06 649 ARG A CA 1
ATOM 5193 C C . ARG A 1 649 ? 17.649 11.091 9.062 1.00 94.06 649 ARG A C 1
ATOM 5195 O O . ARG A 1 649 ? 17.385 12.215 9.473 1.00 94.06 649 ARG A O 1
ATOM 5202 N N . PHE A 1 650 ? 17.357 10.011 9.796 1.00 94.25 650 PHE A N 1
ATOM 5203 C CA . PHE A 1 650 ? 16.645 10.084 11.082 1.00 94.25 650 PHE A CA 1
ATOM 5204 C C . PHE A 1 650 ? 17.272 11.048 12.110 1.00 94.25 650 PHE A C 1
ATOM 5206 O O . PHE A 1 650 ? 16.545 11.772 12.783 1.00 94.25 650 PHE A O 1
ATOM 5213 N N . GLN A 1 651 ? 18.603 11.082 12.237 1.00 95.50 651 GLN A N 1
ATOM 5214 C CA . GLN A 1 651 ? 19.267 11.963 13.214 1.00 95.50 651 GLN A CA 1
ATOM 5215 C C . GLN A 1 651 ? 19.088 13.448 12.868 1.00 95.50 651 GLN A C 1
ATOM 5217 O O . GLN A 1 651 ? 18.827 14.262 13.749 1.00 95.50 651 GLN A O 1
ATOM 5222 N N . GLU A 1 652 ? 19.141 13.781 11.578 1.00 95.62 652 GLU A N 1
ATOM 5223 C CA . GLU A 1 652 ? 18.846 15.119 11.061 1.00 95.62 652 GLU A CA 1
ATOM 5224 C C . GLU A 1 652 ? 17.376 15.487 11.313 1.00 95.62 652 GLU A C 1
ATOM 5226 O O . GLU A 1 652 ? 17.089 16.541 11.869 1.00 95.62 652 GLU A O 1
ATOM 5231 N N . TRP A 1 653 ? 16.445 14.571 11.020 1.00 94.25 653 TRP A N 1
ATOM 5232 C CA . TRP A 1 653 ? 15.018 14.734 11.324 1.00 94.25 653 TRP A CA 1
ATOM 5233 C C . TRP A 1 653 ? 14.750 14.957 12.818 1.00 94.25 653 TRP A C 1
ATOM 5235 O O . TRP A 1 653 ? 13.912 15.782 13.189 1.00 94.25 653 TRP A O 1
ATOM 5245 N N . LYS A 1 654 ? 15.473 14.252 13.696 1.00 91.81 654 LYS A N 1
ATOM 5246 C CA . LYS A 1 654 ? 15.344 14.408 15.148 1.00 91.81 654 LYS A CA 1
ATOM 5247 C C . LYS A 1 654 ? 15.840 15.785 15.602 1.00 91.81 654 LYS A C 1
ATOM 5249 O O . LYS A 1 654 ? 15.126 16.449 16.353 1.00 91.81 654 LYS A O 1
ATOM 5254 N N . ALA A 1 655 ? 16.992 16.231 15.100 1.00 92.00 655 ALA A N 1
ATOM 5255 C CA . ALA A 1 655 ? 17.610 17.512 15.452 1.00 92.00 655 ALA A CA 1
ATOM 5256 C C . ALA A 1 655 ? 16.939 18.753 14.821 1.00 92.00 655 ALA A C 1
ATOM 5258 O O . ALA A 1 655 ? 17.035 19.841 15.384 1.00 92.00 655 ALA A O 1
ATOM 5259 N N . ALA A 1 656 ? 16.266 18.615 13.675 1.00 90.56 656 ALA A N 1
ATOM 5260 C CA . ALA A 1 656 ? 15.685 19.740 12.938 1.00 90.56 656 ALA A CA 1
ATOM 5261 C C . ALA A 1 656 ? 14.558 20.477 13.706 1.00 90.56 656 ALA A C 1
ATOM 5263 O O . ALA A 1 656 ? 13.752 19.828 14.378 1.00 90.56 656 ALA A O 1
ATOM 5264 N N . PRO A 1 657 ? 14.420 21.813 13.571 1.00 88.75 657 PRO A N 1
ATOM 5265 C CA . PRO A 1 657 ? 13.246 22.550 14.054 1.00 88.75 657 PRO A CA 1
ATOM 5266 C C . PRO A 1 657 ? 11.974 22.132 13.294 1.00 88.75 657 PRO A C 1
ATOM 5268 O O . PRO A 1 657 ? 12.060 21.541 12.220 1.00 88.75 657 PRO A O 1
ATOM 5271 N N . GLU A 1 658 ? 10.781 22.432 13.824 1.00 83.62 658 GLU A N 1
ATOM 5272 C CA . GLU A 1 658 ? 9.521 21.844 13.328 1.00 83.62 658 GLU A CA 1
ATOM 5273 C C . GLU A 1 658 ? 9.262 22.067 11.826 1.00 83.62 658 GLU A C 1
ATOM 5275 O O . GLU A 1 658 ? 8.972 21.096 11.129 1.00 83.62 658 GLU A O 1
ATOM 5280 N N . ALA A 1 659 ? 9.462 23.280 11.299 1.00 85.44 659 ALA A N 1
ATOM 5281 C CA . ALA A 1 659 ? 9.277 23.567 9.871 1.00 85.44 659 ALA A CA 1
ATOM 5282 C C . ALA A 1 659 ? 10.216 22.732 8.971 1.00 85.44 659 ALA A C 1
ATOM 5284 O O . ALA A 1 659 ? 9.760 22.025 8.069 1.00 85.44 659 ALA A O 1
ATOM 5285 N N . ALA A 1 660 ? 11.521 22.730 9.268 1.00 88.44 660 ALA A N 1
ATOM 5286 C CA . ALA A 1 660 ? 12.512 21.939 8.532 1.00 88.44 660 ALA A CA 1
ATOM 5287 C C . ALA A 1 660 ? 12.271 20.425 8.684 1.00 88.44 660 ALA A C 1
ATOM 5289 O O . ALA A 1 660 ? 12.388 19.666 7.720 1.00 88.44 660 ALA A O 1
ATOM 5290 N N . ARG A 1 661 ? 11.852 19.978 9.875 1.00 90.12 661 ARG A N 1
ATOM 5291 C CA . ARG A 1 661 ? 11.444 18.592 10.131 1.00 90.12 661 ARG A CA 1
ATOM 5292 C C . ARG A 1 661 ? 10.243 18.205 9.270 1.00 90.12 661 ARG A C 1
ATOM 5294 O O . ARG A 1 661 ? 10.256 17.121 8.702 1.00 90.12 661 ARG A O 1
ATOM 5301 N N . MET A 1 662 ? 9.241 19.074 9.118 1.00 86.69 662 MET A N 1
ATOM 5302 C CA . MET A 1 662 ? 8.080 18.827 8.253 1.00 86.69 662 MET A CA 1
ATOM 5303 C C . MET A 1 662 ? 8.450 18.794 6.763 1.00 86.69 662 MET A C 1
ATOM 5305 O O . MET A 1 662 ? 7.956 17.926 6.041 1.00 86.69 662 MET A O 1
ATOM 5309 N N . ALA A 1 663 ? 9.355 19.660 6.294 1.00 83.00 663 ALA A N 1
ATOM 5310 C CA . ALA A 1 663 ? 9.905 19.579 4.937 1.00 83.00 663 ALA A CA 1
ATOM 5311 C C . ALA A 1 663 ? 10.623 18.235 4.693 1.00 83.00 663 ALA A C 1
ATOM 5313 O O . ALA A 1 663 ? 10.309 17.516 3.739 1.00 83.00 663 ALA A O 1
ATOM 5314 N N . LEU A 1 664 ? 11.491 17.824 5.621 1.00 89.94 664 LEU A N 1
ATOM 5315 C CA . LEU A 1 664 ? 12.173 16.532 5.564 1.00 89.94 664 LEU A CA 1
ATOM 5316 C C . LEU A 1 664 ? 11.190 15.348 5.661 1.00 89.94 664 LEU A C 1
ATOM 5318 O O . LEU A 1 664 ? 11.347 14.364 4.940 1.00 89.94 664 LEU A O 1
ATOM 5322 N N . SER A 1 665 ? 10.131 15.448 6.472 1.00 90.75 665 SER A N 1
ATOM 5323 C CA . SER A 1 665 ? 9.044 14.461 6.540 1.00 90.75 665 SER A CA 1
ATOM 5324 C C . SER A 1 665 ? 8.339 14.283 5.188 1.00 90.75 665 SER A C 1
ATOM 5326 O O . SER A 1 665 ? 8.133 13.146 4.754 1.00 90.75 665 SER A O 1
ATOM 5328 N N . ARG A 1 666 ? 8.013 15.385 4.486 1.00 84.25 666 ARG A N 1
ATOM 5329 C CA . ARG A 1 666 ? 7.433 15.355 3.126 1.00 84.25 666 ARG A CA 1
ATOM 5330 C C . ARG A 1 666 ? 8.345 14.592 2.156 1.00 84.25 666 ARG A C 1
ATOM 5332 O O . ARG A 1 666 ? 7.878 13.673 1.480 1.00 84.25 666 ARG A O 1
ATOM 5339 N N . GLN A 1 667 ? 9.644 14.909 2.142 1.00 83.44 667 GLN A N 1
ATOM 5340 C CA . GLN A 1 667 ? 10.632 14.216 1.307 1.00 83.44 667 GLN A CA 1
ATOM 5341 C C . GLN A 1 667 ? 10.727 12.718 1.648 1.00 83.44 667 GLN A C 1
ATOM 5343 O O . GLN A 1 667 ? 10.583 11.866 0.769 1.00 83.44 667 GLN A O 1
ATOM 5348 N N . LEU A 1 668 ? 10.954 12.381 2.920 1.00 90.31 668 LEU A N 1
ATOM 5349 C CA . LEU A 1 668 ? 11.222 11.009 3.354 1.00 90.31 668 LEU A CA 1
ATOM 5350 C C . LEU A 1 668 ? 10.030 10.073 3.137 1.00 90.31 668 LEU A C 1
ATOM 5352 O O . LEU A 1 668 ? 10.245 8.931 2.730 1.00 90.31 668 LEU A O 1
ATOM 5356 N N . LEU A 1 669 ? 8.792 10.530 3.361 1.00 87.94 669 LEU A N 1
ATOM 5357 C CA . LEU A 1 669 ? 7.595 9.721 3.105 1.00 87.94 669 LEU A CA 1
ATOM 5358 C C . LEU A 1 669 ? 7.396 9.431 1.621 1.00 87.94 669 LEU A C 1
ATOM 5360 O O . LEU A 1 669 ? 7.124 8.286 1.264 1.00 87.94 669 LEU A O 1
ATOM 5364 N N . ARG A 1 670 ? 7.554 10.443 0.759 1.00 81.38 670 ARG A N 1
ATOM 5365 C CA . ARG A 1 670 ? 7.449 10.277 -0.696 1.00 81.38 670 ARG A CA 1
ATOM 5366 C C . ARG A 1 670 ? 8.489 9.282 -1.203 1.00 81.38 670 ARG A C 1
ATOM 5368 O O . ARG A 1 670 ? 8.156 8.363 -1.947 1.00 81.38 670 ARG A O 1
ATOM 5375 N N . ASP A 1 671 ? 9.731 9.444 -0.760 1.00 83.31 671 ASP A N 1
ATOM 5376 C CA . ASP A 1 671 ? 10.864 8.665 -1.253 1.00 83.31 671 ASP A CA 1
ATOM 5377 C C . ASP A 1 671 ? 10.937 7.256 -0.620 1.00 83.31 671 ASP A C 1
ATOM 5379 O O . ASP A 1 671 ? 11.690 6.416 -1.109 1.00 83.31 671 ASP A O 1
ATOM 5383 N N . ASN A 1 672 ? 10.176 6.977 0.453 1.00 90.06 672 ASN A N 1
ATOM 5384 C CA . ASN A 1 672 ? 10.188 5.705 1.199 1.00 90.06 672 ASN A CA 1
ATOM 5385 C C . ASN A 1 672 ? 8.776 5.225 1.613 1.00 90.06 672 ASN A C 1
ATOM 5387 O O . ASN A 1 672 ? 8.592 4.626 2.678 1.00 90.06 672 ASN A O 1
ATOM 5391 N N . ALA A 1 673 ? 7.760 5.448 0.773 1.00 87.44 673 ALA A N 1
ATOM 5392 C CA . ALA A 1 673 ? 6.355 5.137 1.080 1.00 87.44 673 ALA A CA 1
ATOM 5393 C C . ALA A 1 673 ? 6.107 3.669 1.501 1.00 87.44 673 ALA A C 1
ATOM 5395 O O . ALA A 1 673 ? 5.191 3.370 2.270 1.00 87.44 673 ALA A O 1
ATOM 5396 N N . HIS A 1 674 ? 6.954 2.742 1.046 1.00 89.38 674 HIS A N 1
ATOM 5397 C CA . HIS A 1 674 ? 6.923 1.332 1.434 1.00 89.38 674 HIS A CA 1
ATOM 5398 C C . HIS A 1 674 ? 7.245 1.100 2.927 1.00 89.38 674 HIS A C 1
ATOM 5400 O O . HIS A 1 674 ? 6.650 0.208 3.538 1.00 89.38 674 HIS A O 1
ATOM 5406 N N . ILE A 1 675 ? 8.127 1.914 3.526 1.00 94.50 675 ILE A N 1
ATOM 5407 C CA . ILE A 1 675 ? 8.425 1.900 4.968 1.00 94.50 675 ILE A CA 1
ATOM 5408 C C . ILE A 1 675 ? 7.210 2.419 5.734 1.00 94.50 675 ILE A C 1
ATOM 5410 O O . ILE A 1 675 ? 6.735 1.748 6.649 1.00 94.50 675 ILE A O 1
ATOM 5414 N N . ALA A 1 676 ? 6.648 3.557 5.310 1.00 93.50 676 ALA A N 1
ATOM 5415 C CA . ALA A 1 676 ? 5.467 4.158 5.931 1.00 93.50 676 ALA A CA 1
ATOM 5416 C C . ALA A 1 676 ? 4.260 3.205 5.943 1.00 93.50 676 ALA A C 1
ATOM 5418 O O . ALA A 1 676 ? 3.650 2.991 6.993 1.00 93.50 676 ALA A O 1
ATOM 5419 N N . ALA A 1 677 ? 3.965 2.559 4.811 1.00 91.44 677 ALA A N 1
ATOM 5420 C CA . ALA A 1 677 ? 2.873 1.595 4.699 1.00 91.44 677 ALA A CA 1
ATOM 5421 C C . ALA A 1 677 ? 3.074 0.352 5.591 1.00 91.44 677 ALA A C 1
ATOM 5423 O O . ALA A 1 677 ? 2.126 -0.108 6.234 1.00 91.44 677 ALA A O 1
ATOM 5424 N N . TYR A 1 678 ? 4.296 -0.196 5.667 1.00 94.69 678 TYR A N 1
ATOM 5425 C CA . TYR A 1 678 ? 4.562 -1.364 6.517 1.00 94.69 678 TYR A CA 1
ATOM 5426 C C . TYR A 1 678 ? 4.583 -0.998 8.008 1.00 94.69 678 TYR A C 1
ATOM 5428 O O . TYR A 1 678 ? 3.982 -1.707 8.816 1.00 94.69 678 TYR A O 1
ATOM 5436 N N . HIS A 1 679 ? 5.185 0.135 8.379 1.00 96.44 679 HIS A N 1
ATOM 5437 C CA . HIS A 1 679 ? 5.140 0.655 9.745 1.00 96.44 679 HIS A CA 1
ATOM 5438 C C . HIS A 1 679 ? 3.698 0.929 10.193 1.00 96.44 679 HIS A C 1
ATOM 5440 O O . HIS A 1 679 ? 3.327 0.519 11.287 1.00 96.44 679 HIS A O 1
ATOM 5446 N N . PHE A 1 680 ? 2.839 1.523 9.354 1.00 96.19 680 PHE A N 1
ATOM 5447 C CA . PHE A 1 680 ? 1.421 1.696 9.689 1.00 96.19 680 PHE A CA 1
ATOM 5448 C C . PHE A 1 680 ? 0.730 0.349 9.950 1.00 96.19 680 PHE A C 1
ATOM 5450 O O . PHE A 1 680 ? 0.043 0.187 10.960 1.00 96.19 680 PHE A O 1
ATOM 5457 N N . HIS A 1 681 ? 0.957 -0.651 9.089 1.00 95.44 681 HIS A N 1
ATOM 5458 C CA . HIS A 1 681 ? 0.437 -2.007 9.291 1.00 95.44 681 HIS A CA 1
ATOM 5459 C C . HIS A 1 681 ? 0.900 -2.622 10.625 1.00 95.44 681 HIS A C 1
ATOM 5461 O O . HIS A 1 681 ? 0.113 -3.271 11.322 1.00 95.44 681 HIS A O 1
ATOM 5467 N N . LYS A 1 682 ? 2.159 -2.385 11.004 1.00 96.06 682 LYS A N 1
ATOM 5468 C CA . LYS A 1 682 ? 2.779 -2.873 12.242 1.00 96.06 682 LYS A CA 1
ATOM 5469 C C . LYS A 1 682 ? 2.276 -2.152 13.482 1.00 96.06 682 LYS A C 1
ATOM 5471 O O . LYS A 1 682 ? 1.771 -2.817 14.385 1.00 96.06 682 LYS A O 1
ATOM 5476 N N . ARG A 1 683 ? 2.312 -0.817 13.482 1.00 96.75 683 ARG A N 1
ATOM 5477 C CA . ARG A 1 683 ? 1.756 0.060 14.519 1.00 96.75 683 ARG A CA 1
ATOM 5478 C C . ARG A 1 683 ? 0.293 -0.280 14.777 1.00 96.75 683 ARG A C 1
ATOM 5480 O O . ARG A 1 683 ? -0.075 -0.536 15.917 1.00 96.75 683 ARG A O 1
ATOM 5487 N N . TYR A 1 684 ? -0.522 -0.403 13.730 1.00 96.94 684 TYR A N 1
ATOM 5488 C CA . TYR A 1 684 ? -1.920 -0.810 13.869 1.00 96.94 684 TYR A CA 1
ATOM 5489 C C . TYR A 1 684 ? -2.080 -2.254 14.388 1.00 96.94 684 TYR A C 1
ATOM 5491 O O . TYR A 1 684 ? -2.951 -2.526 15.215 1.00 96.94 684 TYR A O 1
ATOM 5499 N N . THR A 1 685 ? -1.230 -3.194 13.958 1.00 96.56 685 THR A N 1
ATOM 5500 C CA . THR A 1 685 ? -1.262 -4.579 14.464 1.00 96.56 685 THR A CA 1
ATOM 5501 C C . THR A 1 685 ? -0.966 -4.637 15.962 1.00 96.56 685 THR A C 1
ATOM 5503 O O . THR A 1 685 ? -1.737 -5.267 16.687 1.00 96.56 685 THR A O 1
ATOM 5506 N N . LEU A 1 686 ? 0.090 -3.953 16.420 1.00 97.56 686 LEU A N 1
ATOM 5507 C CA . LEU A 1 686 ? 0.454 -3.831 17.834 1.00 97.56 686 LEU A CA 1
ATOM 5508 C C . LEU A 1 686 ? -0.649 -3.125 18.635 1.00 97.56 686 LEU A C 1
ATOM 5510 O O . LEU A 1 686 ? -1.064 -3.625 19.677 1.00 97.56 686 LEU A O 1
ATOM 5514 N N . PHE A 1 687 ? -1.199 -2.030 18.106 1.00 97.44 687 PHE A N 1
ATOM 5515 C CA . PHE A 1 687 ? -2.300 -1.281 18.716 1.00 97.44 687 PHE A CA 1
ATOM 5516 C C . PHE A 1 687 ? -3.539 -2.162 18.910 1.00 97.44 687 PHE A C 1
ATOM 5518 O O . PHE A 1 687 ? -4.158 -2.158 19.972 1.00 97.44 687 PHE A O 1
ATOM 5525 N N . ARG A 1 688 ? -3.874 -3.007 17.927 1.00 97.12 688 ARG A N 1
ATOM 5526 C CA . ARG A 1 688 ? -4.965 -3.975 18.073 1.00 97.12 688 ARG A CA 1
ATOM 5527 C C . ARG A 1 688 ? -4.656 -5.049 19.122 1.00 97.12 688 ARG A C 1
ATOM 5529 O O . ARG A 1 688 ? -5.547 -5.406 19.886 1.00 97.12 688 ARG A O 1
ATOM 5536 N N . THR A 1 689 ? -3.441 -5.603 19.144 1.00 96.62 689 THR A N 1
ATOM 5537 C CA . THR A 1 689 ? -3.106 -6.736 20.030 1.00 96.62 689 THR A CA 1
ATOM 5538 C C . THR A 1 689 ? -2.818 -6.350 21.475 1.00 96.62 689 THR A C 1
ATOM 5540 O O . THR A 1 689 ? -3.060 -7.181 22.344 1.00 96.62 689 THR A O 1
ATOM 5543 N N . ILE A 1 690 ? -2.321 -5.135 21.715 1.00 97.31 690 ILE A N 1
ATOM 5544 C CA . ILE A 1 690 ? -1.984 -4.607 23.044 1.00 97.31 690 ILE A CA 1
ATOM 5545 C C . ILE A 1 690 ? -3.141 -3.731 23.538 1.00 97.31 690 ILE A C 1
ATOM 5547 O O . ILE A 1 690 ? -3.836 -4.098 24.478 1.00 97.31 690 ILE A O 1
ATOM 5551 N N . ILE A 1 691 ? -3.438 -2.625 22.847 1.00 96.25 691 ILE A N 1
ATOM 5552 C CA . ILE A 1 691 ? -4.427 -1.642 23.310 1.00 96.25 691 ILE A CA 1
ATOM 5553 C C . ILE A 1 691 ? -5.864 -2.171 23.184 1.00 96.25 691 ILE A C 1
ATOM 5555 O O . ILE A 1 691 ? -6.542 -2.367 24.192 1.00 96.25 691 ILE A O 1
ATOM 5559 N N . LEU A 1 692 ? -6.353 -2.420 21.961 1.00 95.06 692 LEU A N 1
ATOM 5560 C CA . LEU A 1 692 ? -7.772 -2.752 21.749 1.00 95.06 692 LEU A CA 1
ATOM 5561 C C . LEU A 1 692 ? -8.162 -4.079 22.405 1.00 95.06 692 LEU A C 1
ATOM 5563 O O . LEU A 1 692 ? -9.256 -4.194 22.957 1.00 95.06 692 LEU A O 1
ATOM 5567 N N . LYS A 1 693 ? -7.273 -5.077 22.357 1.00 95.12 693 LYS A N 1
ATOM 5568 C CA . LYS A 1 693 ? -7.554 -6.394 22.923 1.00 95.12 693 LYS A CA 1
ATOM 5569 C C . LYS A 1 693 ? -7.719 -6.368 24.435 1.00 95.12 693 LYS A C 1
ATOM 5571 O O . LYS A 1 693 ? -8.705 -6.921 24.913 1.00 95.12 693 LYS A O 1
ATOM 5576 N N . GLN A 1 694 ? -6.800 -5.723 25.149 1.00 93.19 694 GLN A N 1
ATOM 5577 C CA . GLN A 1 694 ? -6.840 -5.677 26.609 1.00 93.19 694 GLN A CA 1
ATOM 5578 C C . GLN A 1 694 ? -7.916 -4.697 27.099 1.00 93.19 694 GLN A C 1
ATOM 5580 O O . GLN A 1 694 ? -8.668 -5.022 28.010 1.00 93.19 694 GLN A O 1
ATOM 5585 N N . LYS A 1 695 ? -8.074 -3.530 26.450 1.00 91.69 695 LYS A N 1
ATOM 5586 C CA . LYS A 1 695 ? -9.044 -2.509 26.886 1.00 91.69 695 LYS A CA 1
ATOM 5587 C C . LYS A 1 695 ? -10.507 -2.920 26.716 1.00 91.69 695 LYS A C 1
ATOM 5589 O O . LYS A 1 695 ? -11.356 -2.469 27.484 1.00 91.69 695 LYS A O 1
ATOM 5594 N N . PHE A 1 696 ? -10.811 -3.717 25.691 1.00 92.69 696 PHE A N 1
ATOM 5595 C CA . PHE A 1 696 ? -12.186 -4.026 25.288 1.00 92.69 696 PHE A CA 1
ATOM 5596 C C . PHE A 1 696 ? -12.504 -5.529 25.224 1.00 92.69 696 PHE A C 1
ATOM 5598 O O . PHE A 1 696 ? -13.570 -5.891 24.738 1.00 92.69 696 PHE A O 1
ATOM 5605 N N . ASN A 1 697 ? -11.615 -6.413 25.694 1.00 93.44 697 ASN A N 1
ATOM 5606 C CA . ASN A 1 697 ? -11.779 -7.873 25.607 1.00 93.44 697 ASN A CA 1
ATOM 5607 C C . ASN A 1 697 ? -12.093 -8.359 24.176 1.00 93.44 697 ASN A C 1
ATOM 5609 O O . ASN A 1 697 ? -13.063 -9.087 23.945 1.00 93.44 697 ASN A O 1
ATOM 5613 N N . LEU A 1 698 ? -11.281 -7.927 23.204 1.00 95.44 698 LEU A N 1
ATOM 5614 C CA . LEU A 1 698 ? -11.453 -8.258 21.783 1.00 95.44 698 LEU A CA 1
ATOM 5615 C C . LEU A 1 698 ? -11.411 -9.776 21.544 1.00 95.44 698 LEU A C 1
ATOM 5617 O O . LEU A 1 698 ? -10.379 -10.411 21.791 1.00 95.44 698 LEU A O 1
ATOM 5621 N N . THR A 1 699 ? -12.491 -10.330 20.991 1.00 95.00 699 THR A N 1
ATOM 5622 C CA . THR A 1 699 ? -12.549 -11.729 20.536 1.00 95.00 699 THR A CA 1
ATOM 5623 C C . THR A 1 699 ? -12.179 -11.827 19.060 1.00 95.00 699 THR A C 1
ATOM 5625 O O . THR A 1 699 ? -11.221 -12.516 18.710 1.00 95.00 699 THR A O 1
ATOM 5628 N N . ASP A 1 700 ? -12.861 -11.049 18.217 1.00 94.81 700 ASP A N 1
ATOM 5629 C CA . ASP A 1 700 ? -12.758 -11.087 16.758 1.00 94.81 700 ASP A CA 1
ATOM 5630 C C . ASP A 1 700 ? -12.822 -9.681 16.155 1.00 94.81 700 ASP A C 1
ATOM 5632 O O . ASP A 1 700 ? -13.298 -8.728 16.773 1.00 94.81 700 ASP A O 1
ATOM 5636 N N . PHE A 1 701 ? -12.338 -9.529 14.924 1.00 93.81 701 PHE A N 1
ATOM 5637 C CA . PHE A 1 701 ? -12.353 -8.251 14.215 1.00 93.81 701 PHE A CA 1
ATOM 5638 C C . PHE A 1 701 ? -12.472 -8.451 12.701 1.00 93.81 701 PHE A C 1
ATOM 5640 O O . PHE A 1 701 ? -12.070 -9.476 12.152 1.00 93.81 701 PHE A O 1
ATOM 5647 N N . TRP A 1 702 ? -12.942 -7.413 12.018 1.00 92.00 702 TRP A N 1
ATOM 5648 C CA . TRP A 1 702 ? -12.845 -7.256 10.570 1.00 92.00 702 TRP A CA 1
ATOM 5649 C C . TRP A 1 702 ? -12.319 -5.852 10.272 1.00 92.00 702 TRP A C 1
ATOM 5651 O O . TRP A 1 702 ? -12.651 -4.909 10.990 1.00 92.00 702 TRP A O 1
ATOM 5661 N N . GLY A 1 703 ? -11.501 -5.681 9.233 1.00 89.38 703 GLY A N 1
ATOM 5662 C CA . GLY A 1 703 ? -10.975 -4.360 8.901 1.00 89.38 703 GLY A CA 1
ATOM 5663 C C . GLY A 1 703 ? -10.486 -4.197 7.467 1.00 89.38 703 GLY A C 1
ATOM 5664 O O . GLY A 1 703 ? -10.154 -5.170 6.787 1.00 89.38 703 GLY A O 1
ATOM 5665 N N . ARG A 1 704 ? -10.442 -2.940 7.019 1.00 85.69 704 ARG A N 1
ATOM 5666 C CA . ARG A 1 704 ? -9.995 -2.508 5.688 1.00 85.69 704 ARG A CA 1
ATOM 5667 C C . ARG A 1 704 ? -8.987 -1.369 5.827 1.00 85.69 704 ARG A C 1
ATOM 5669 O O . ARG A 1 704 ? -9.221 -0.432 6.586 1.00 85.69 704 ARG A O 1
ATOM 5676 N N . TYR A 1 705 ? -7.917 -1.421 5.033 1.00 86.88 705 TYR A N 1
ATOM 5677 C CA . TYR A 1 705 ? -7.112 -0.237 4.731 1.00 86.88 705 TYR A CA 1
ATOM 5678 C C . TYR A 1 705 ? -7.729 0.545 3.564 1.00 86.88 705 TYR A C 1
ATOM 5680 O O . TYR A 1 705 ? -8.151 -0.029 2.554 1.00 86.88 705 TYR A O 1
ATOM 5688 N N . GLU A 1 706 ? -7.778 1.856 3.737 1.00 79.69 706 GLU A N 1
ATOM 5689 C CA . GLU A 1 706 ? -8.108 2.872 2.748 1.00 79.69 706 GLU A CA 1
ATOM 5690 C C . GLU A 1 706 ? -6.910 3.830 2.670 1.00 79.69 706 GLU A C 1
ATOM 5692 O O . GLU A 1 706 ? -6.260 4.090 3.681 1.00 79.69 706 GLU A O 1
ATOM 5697 N N . TRP A 1 707 ? -6.588 4.325 1.479 1.00 76.19 707 TRP A N 1
ATOM 5698 C CA . TRP A 1 707 ? -5.501 5.283 1.278 1.00 76.19 707 TRP A CA 1
ATOM 5699 C C . TRP A 1 707 ? -6.122 6.635 0.927 1.00 76.19 707 TRP A C 1
ATOM 5701 O O . TRP A 1 707 ? -6.861 6.739 -0.050 1.00 76.19 707 TRP A O 1
ATOM 5711 N N . GLN A 1 708 ? -5.882 7.646 1.763 1.00 64.25 708 GLN A N 1
ATOM 5712 C CA . GLN A 1 708 ? -6.583 8.933 1.733 1.00 64.25 708 GLN A CA 1
ATOM 5713 C C . GLN A 1 708 ? -5.654 10.096 1.381 1.00 64.25 708 GLN A C 1
ATOM 5715 O O . GLN A 1 708 ? -4.472 10.090 1.728 1.00 64.25 708 GLN A O 1
ATOM 5720 N N . GLY A 1 709 ? -6.211 11.118 0.719 1.00 59.69 709 GLY A N 1
ATOM 5721 C CA . GLY A 1 709 ? -5.495 12.337 0.330 1.00 59.69 709 GLY A CA 1
ATOM 5722 C C . GLY A 1 709 ? -4.209 12.011 -0.430 1.00 59.69 709 GLY A C 1
ATOM 5723 O O . GLY A 1 709 ? -4.255 11.416 -1.504 1.00 59.69 709 GLY A O 1
ATOM 5724 N N . ARG A 1 710 ? -3.065 12.320 0.189 1.00 63.06 710 ARG A N 1
ATOM 5725 C CA . ARG A 1 710 ? -1.703 12.008 -0.280 1.00 63.06 710 ARG A CA 1
ATOM 5726 C C . ARG A 1 710 ? -1.332 10.507 -0.256 1.00 63.06 710 ARG A C 1
ATOM 5728 O O . ARG A 1 710 ? -0.189 10.150 -0.008 1.00 63.06 710 ARG A O 1
ATOM 5735 N N . GLY A 1 711 ? -2.292 9.597 -0.402 1.00 67.50 711 GLY A N 1
ATOM 5736 C CA . GLY A 1 711 ? -2.058 8.163 -0.190 1.00 67.50 711 GLY A CA 1
ATOM 5737 C C . GLY A 1 711 ? -1.601 7.817 1.238 1.00 67.50 711 GLY A C 1
ATOM 5738 O O . GLY A 1 711 ? -0.899 6.827 1.436 1.00 67.50 711 GLY A O 1
ATOM 5739 N N . SER A 1 712 ? -1.981 8.619 2.238 1.00 77.06 712 SER A N 1
ATOM 5740 C CA . SER A 1 712 ? -1.721 8.303 3.646 1.00 77.06 712 SER A CA 1
ATOM 5741 C C . SER A 1 712 ? -2.643 7.168 4.104 1.00 77.06 712 SER A C 1
ATOM 5743 O O . SER A 1 712 ? -3.770 7.028 3.620 1.00 77.06 712 SER A O 1
ATOM 5745 N N . SER A 1 713 ? -2.156 6.310 5.001 1.00 86.69 713 SER A N 1
ATOM 5746 C CA . SER A 1 713 ? -2.884 5.102 5.404 1.00 86.69 713 SER A CA 1
ATOM 5747 C C . SER A 1 713 ? -3.995 5.413 6.409 1.00 86.69 713 SER A C 1
ATOM 5749 O O . SER A 1 713 ? -3.780 6.086 7.414 1.00 86.69 713 SER A O 1
ATOM 5751 N N . HIS A 1 714 ? -5.178 4.857 6.163 1.00 87.75 714 HIS A N 1
ATOM 5752 C CA . HIS A 1 714 ? -6.340 4.926 7.039 1.00 87.75 714 HIS A CA 1
ATOM 5753 C C . HIS A 1 714 ? -6.880 3.508 7.263 1.00 87.75 714 HIS A C 1
ATOM 5755 O O . HIS A 1 714 ? -7.010 2.725 6.322 1.00 87.75 714 HIS A O 1
ATOM 5761 N N . HIS A 1 715 ? -7.200 3.140 8.501 1.00 91.56 715 HIS A N 1
ATOM 5762 C CA . HIS A 1 715 ? -7.836 1.860 8.810 1.00 91.56 715 HIS A CA 1
ATOM 5763 C C . HIS A 1 715 ? -9.279 2.063 9.263 1.00 91.56 715 HIS A C 1
ATOM 5765 O O . HIS A 1 715 ? -9.534 2.883 10.138 1.00 91.56 715 HIS A O 1
ATOM 5771 N N . HIS A 1 716 ? -10.198 1.252 8.742 1.00 90.25 716 HIS A N 1
ATOM 5772 C CA . HIS A 1 716 ? -11.561 1.115 9.251 1.00 90.25 716 HIS A CA 1
ATOM 5773 C C . HIS A 1 716 ? -11.744 -0.276 9.858 1.00 90.25 716 HIS A C 1
ATOM 5775 O O . HIS A 1 716 ? -11.551 -1.271 9.158 1.00 90.25 716 HIS A O 1
ATOM 5781 N N . GLY A 1 717 ? -12.115 -0.354 11.138 1.00 91.00 717 GLY A N 1
ATOM 5782 C CA . GLY A 1 717 ? -12.260 -1.614 11.869 1.00 91.00 717 GLY A CA 1
ATOM 5783 C C . GLY A 1 717 ? -13.606 -1.778 12.564 1.00 91.00 717 GLY A C 1
ATOM 5784 O O . GLY A 1 717 ? -14.138 -0.829 13.137 1.00 91.00 717 GLY A O 1
ATOM 5785 N N . LEU A 1 718 ? -14.107 -3.011 12.549 1.00 92.50 718 LEU A N 1
ATOM 5786 C CA . LEU A 1 718 ? -15.236 -3.504 13.334 1.00 92.50 718 LEU A CA 1
ATOM 5787 C C . LEU A 1 718 ? -14.727 -4.583 14.291 1.00 92.50 718 LEU A C 1
ATOM 5789 O O . LEU A 1 718 ? -13.944 -5.446 13.887 1.00 92.50 718 LEU A O 1
ATOM 5793 N N . TYR A 1 719 ? -15.164 -4.531 15.546 1.00 93.88 719 TYR A N 1
ATOM 5794 C CA . TYR A 1 719 ? -14.592 -5.321 16.635 1.00 93.88 719 TYR A CA 1
ATOM 5795 C C . TYR A 1 719 ? -15.693 -5.984 17.467 1.00 93.88 719 TYR A C 1
ATOM 5797 O O . TYR A 1 719 ? -16.581 -5.306 17.990 1.00 93.88 719 TYR A O 1
ATOM 5805 N N . TRP A 1 720 ? -15.612 -7.304 17.614 1.00 94.44 720 TRP A N 1
ATOM 5806 C CA . TRP A 1 720 ? -16.463 -8.104 18.491 1.00 94.44 720 TRP A CA 1
ATOM 5807 C C . TRP A 1 720 ? -15.785 -8.239 19.852 1.00 94.44 720 TRP A C 1
ATOM 5809 O O . TRP A 1 720 ? -14.596 -8.551 19.946 1.00 94.44 720 TRP A O 1
ATOM 5819 N N . LEU A 1 721 ? -16.535 -7.920 20.903 1.00 94.50 721 LEU A N 1
ATOM 5820 C CA . LEU A 1 721 ? -16.011 -7.685 22.244 1.00 94.50 721 LEU A CA 1
ATOM 5821 C C . LEU A 1 721 ? -16.740 -8.586 23.237 1.00 94.50 721 LEU A C 1
ATOM 5823 O O . LEU A 1 721 ? -17.971 -8.619 23.241 1.00 94.50 721 LEU A O 1
ATOM 5827 N N . SER A 1 722 ? -16.005 -9.265 24.113 1.00 92.56 722 SER A N 1
ATOM 5828 C CA . SER A 1 722 ? -16.631 -10.047 25.179 1.00 92.56 722 SER A CA 1
ATOM 5829 C C . SER A 1 722 ? -17.210 -9.124 26.256 1.00 92.56 722 SER A C 1
ATOM 5831 O O . SER A 1 722 ? -16.493 -8.303 26.832 1.00 92.56 722 SER A O 1
ATOM 5833 N N . GLY A 1 723 ? -18.508 -9.264 26.539 1.00 84.94 723 GLY A N 1
ATOM 5834 C CA . GLY A 1 723 ? -19.188 -8.531 27.611 1.00 84.94 723 GLY A CA 1
ATOM 5835 C C . GLY A 1 723 ? -19.540 -7.069 27.306 1.00 84.94 723 GLY A C 1
ATOM 5836 O O . GLY A 1 723 ? -19.790 -6.310 28.244 1.00 84.94 723 GLY A O 1
ATOM 5837 N N . HIS A 1 724 ? -19.581 -6.647 26.034 1.00 85.62 724 HIS A N 1
ATOM 5838 C CA . HIS A 1 724 ? -20.168 -5.344 25.692 1.00 85.62 724 HIS A CA 1
ATOM 5839 C C . HIS A 1 724 ? -21.670 -5.318 26.037 1.00 85.62 724 HIS A C 1
ATOM 5841 O O . HIS A 1 724 ? -22.317 -6.365 26.013 1.00 85.62 724 HIS A O 1
ATOM 5847 N N . PRO A 1 725 ? -22.280 -4.151 26.313 1.00 87.50 725 PRO A N 1
ATOM 5848 C CA . PRO A 1 725 ? -23.714 -4.093 26.568 1.00 87.50 725 PRO A CA 1
ATOM 5849 C C . PRO A 1 725 ? -24.518 -4.464 25.318 1.00 87.50 725 PRO A C 1
ATOM 5851 O O . PRO A 1 725 ? -24.255 -3.960 24.218 1.00 87.50 725 PRO A O 1
ATOM 5854 N N . ASP A 1 726 ? -25.526 -5.311 25.495 1.00 84.12 726 ASP A N 1
ATOM 5855 C CA . ASP A 1 726 ? -26.590 -5.483 24.511 1.00 84.12 726 ASP A CA 1
ATOM 5856 C C . ASP A 1 726 ? -27.395 -4.190 24.352 1.00 84.12 726 ASP A C 1
ATOM 5858 O O . ASP A 1 726 ? -27.375 -3.306 25.214 1.00 84.12 726 ASP A O 1
ATOM 5862 N N . LEU A 1 727 ? -28.080 -4.071 23.217 1.00 87.44 727 LEU A N 1
ATOM 5863 C CA . LEU A 1 727 ? -29.033 -3.002 22.960 1.00 87.44 727 LEU A CA 1
ATOM 5864 C C . LEU A 1 727 ? -30.305 -3.613 22.392 1.00 87.44 727 LEU A C 1
ATOM 5866 O O . LEU A 1 727 ? -30.314 -4.107 21.267 1.00 87.44 727 LEU A O 1
ATOM 5870 N N . ASP A 1 728 ? -31.365 -3.524 23.178 1.00 86.06 728 ASP A N 1
ATOM 5871 C CA . ASP A 1 728 ? -32.729 -3.688 22.700 1.00 86.06 728 ASP A CA 1
ATOM 5872 C C . ASP A 1 728 ? -33.184 -2.316 22.177 1.00 86.06 728 ASP A C 1
ATOM 5874 O O . ASP A 1 728 ? -33.111 -1.315 22.898 1.00 86.06 728 ASP A O 1
ATOM 5878 N N . SER A 1 729 ? -33.560 -2.248 20.897 1.00 79.12 729 SER A N 1
ATOM 5879 C CA . SER A 1 729 ? -33.910 -0.989 20.235 1.00 79.12 729 SER A CA 1
ATOM 5880 C C . SER A 1 729 ? -35.225 -0.398 20.718 1.00 79.12 729 SER A C 1
ATOM 5882 O O . SER A 1 729 ? -35.428 0.800 20.509 1.00 79.12 729 SER A O 1
ATOM 5884 N N . ASP A 1 730 ? -36.071 -1.201 21.362 1.00 83.62 730 ASP A N 1
ATOM 5885 C CA . ASP A 1 730 ? -37.465 -0.865 21.648 1.00 83.62 730 ASP A CA 1
ATOM 5886 C C . ASP A 1 730 ? -37.689 -0.661 23.163 1.00 83.62 730 ASP A C 1
ATOM 5888 O O . ASP A 1 730 ? -38.747 -0.212 23.601 1.00 83.62 730 ASP A O 1
ATOM 5892 N N . ASN A 1 731 ? -36.648 -0.897 23.971 1.00 88.38 731 ASN A N 1
ATOM 5893 C CA . ASN A 1 731 ? -36.638 -0.736 25.421 1.00 88.38 731 ASN A CA 1
ATOM 5894 C C . ASN A 1 731 ? -35.766 0.456 25.859 1.00 88.38 731 ASN A C 1
ATOM 5896 O O . ASN A 1 731 ? -34.533 0.388 25.845 1.00 88.38 731 ASN A O 1
ATOM 5900 N N . GLY A 1 732 ? -36.404 1.531 26.333 1.00 87.31 732 GLY A N 1
ATOM 5901 C CA . GLY A 1 732 ? -35.721 2.749 26.795 1.00 87.31 732 GLY A CA 1
ATOM 5902 C C . GLY A 1 732 ? -34.691 2.517 27.912 1.00 87.31 732 GLY A C 1
ATOM 5903 O O . GLY A 1 732 ? -33.612 3.103 27.879 1.00 87.31 732 GLY A O 1
ATOM 5904 N N . GLN A 1 733 ? -34.937 1.591 28.847 1.00 89.75 733 GLN A N 1
ATOM 5905 C CA . GLN A 1 733 ? -33.958 1.266 29.897 1.00 89.75 733 GLN A CA 1
ATOM 5906 C C . GLN A 1 733 ? -32.717 0.559 29.329 1.00 89.75 733 GLN A C 1
ATOM 5908 O O . GLN A 1 733 ? -31.604 0.748 29.829 1.00 89.75 733 GLN A O 1
ATOM 5913 N N . SER A 1 734 ? -32.891 -0.242 28.272 1.00 91.62 734 SER A N 1
ATOM 5914 C CA . SER A 1 734 ? -31.784 -0.870 27.540 1.00 91.62 734 SER A CA 1
ATOM 5915 C C . SER A 1 734 ? -30.946 0.186 26.813 1.00 91.62 734 SER A C 1
ATOM 5917 O O . SER A 1 734 ? -29.722 0.214 26.961 1.00 91.62 734 SER A O 1
ATOM 5919 N N . GLN A 1 735 ? -31.606 1.130 26.132 1.00 90.94 735 GLN A N 1
ATOM 5920 C CA . GLN A 1 735 ? -30.972 2.280 25.478 1.00 90.94 735 GLN A CA 1
ATOM 5921 C C . GLN A 1 735 ? -30.169 3.149 26.462 1.00 90.94 735 GLN A C 1
ATOM 5923 O O . GLN A 1 735 ? -28.993 3.427 26.219 1.00 90.94 735 GLN A O 1
ATOM 5928 N N . GLU A 1 736 ? -30.758 3.528 27.601 1.00 91.19 736 GLU A N 1
ATOM 5929 C CA . GLU A 1 736 ? -30.081 4.292 28.658 1.00 91.19 736 GLU A CA 1
ATOM 5930 C C . GLU A 1 736 ? -28.895 3.531 29.258 1.00 91.19 736 GLU A C 1
ATOM 5932 O O . GLU A 1 736 ? -27.822 4.100 29.470 1.00 91.19 736 GLU A O 1
ATOM 5937 N N . ARG A 1 737 ? -29.053 2.227 29.528 1.00 92.12 737 ARG A N 1
ATOM 5938 C CA . ARG A 1 737 ? -27.971 1.381 30.049 1.00 92.12 737 ARG A CA 1
ATOM 5939 C C . ARG A 1 737 ? -26.814 1.295 29.054 1.00 92.12 737 ARG A C 1
ATOM 5941 O O . ARG A 1 737 ? -25.663 1.438 29.470 1.00 92.12 737 ARG A O 1
ATOM 5948 N N . PHE A 1 738 ? -27.108 1.086 27.772 1.00 94.06 738 PHE A N 1
ATOM 5949 C CA . PHE A 1 738 ? -26.120 1.047 26.695 1.00 94.06 738 PHE A CA 1
ATOM 5950 C C . PHE A 1 738 ? -25.374 2.382 26.584 1.00 94.06 738 PHE A C 1
ATOM 5952 O O . PHE A 1 738 ? -24.142 2.400 26.614 1.00 94.06 738 PHE A O 1
ATOM 5959 N N . ALA A 1 739 ? -26.108 3.498 26.538 1.00 94.19 739 ALA A N 1
ATOM 5960 C CA . ALA A 1 739 ? -25.534 4.836 26.449 1.00 94.19 739 ALA A CA 1
ATOM 5961 C C . ALA A 1 739 ? -24.673 5.190 27.671 1.00 94.19 739 ALA A C 1
ATOM 5963 O O . ALA A 1 739 ? -23.563 5.693 27.513 1.00 94.19 739 ALA A O 1
ATOM 5964 N N . ARG A 1 740 ? -25.126 4.862 28.887 1.00 92.62 740 ARG A N 1
ATOM 5965 C CA . ARG A 1 740 ? -24.374 5.097 30.129 1.00 92.62 740 ARG A CA 1
ATOM 5966 C C . ARG A 1 740 ? -23.073 4.296 30.191 1.00 92.62 740 ARG A C 1
ATOM 5968 O O . ARG A 1 740 ? -22.069 4.818 30.666 1.00 92.62 740 ARG A O 1
ATOM 5975 N N . ILE A 1 741 ? -23.083 3.040 29.739 1.00 92.12 741 ILE A N 1
ATOM 5976 C CA . ILE A 1 741 ? -21.875 2.202 29.710 1.00 92.12 741 ILE A CA 1
ATOM 5977 C C . ILE A 1 741 ? -20.892 2.745 28.669 1.00 92.12 741 ILE A C 1
ATOM 5979 O O . ILE A 1 741 ? -19.739 3.009 29.002 1.00 92.12 741 ILE A O 1
ATOM 5983 N N . TRP A 1 742 ? -21.341 2.995 27.436 1.00 94.31 742 TRP A N 1
ATOM 5984 C CA . TRP A 1 742 ? -20.462 3.513 26.386 1.00 94.31 742 TRP A CA 1
ATOM 5985 C C . TRP A 1 742 ? -19.987 4.950 26.622 1.00 94.31 742 TRP A C 1
ATOM 5987 O O . TRP A 1 742 ? -18.856 5.261 26.259 1.00 94.31 742 TRP A O 1
ATOM 5997 N N . GLY A 1 743 ? -20.766 5.786 27.314 1.00 93.19 743 GLY A N 1
ATOM 5998 C CA . GLY A 1 743 ? -20.373 7.138 27.729 1.00 93.19 743 GLY A CA 1
ATOM 5999 C C . GLY A 1 743 ? -19.137 7.190 28.630 1.00 93.19 743 GLY A C 1
ATOM 6000 O O . GLY A 1 743 ? -18.427 8.190 28.626 1.00 93.19 743 GLY A O 1
ATOM 6001 N N . TYR A 1 744 ? -18.814 6.104 29.343 1.00 89.69 744 TYR A N 1
ATOM 6002 C CA . TYR A 1 744 ? -17.552 5.998 30.085 1.00 89.69 744 TYR A CA 1
ATOM 6003 C C . TYR A 1 744 ? -16.331 5.802 29.167 1.00 89.69 744 TYR A C 1
ATOM 6005 O O . TYR A 1 744 ? -15.215 6.189 29.513 1.00 89.69 744 TYR A O 1
ATOM 6013 N N . HIS A 1 745 ? -16.532 5.195 27.994 1.00 91.75 745 HIS A N 1
ATOM 6014 C CA . HIS A 1 745 ? -15.466 4.850 27.052 1.00 91.75 745 HIS A CA 1
ATOM 6015 C C . HIS A 1 745 ? -15.337 5.835 25.886 1.00 91.75 745 HIS A C 1
ATOM 6017 O O . HIS A 1 745 ? -14.246 5.949 25.331 1.00 91.75 745 HIS A O 1
ATOM 6023 N N . VAL A 1 746 ? -16.418 6.505 25.485 1.00 94.81 746 VAL A N 1
ATOM 6024 C CA . VAL A 1 746 ? -16.480 7.342 24.281 1.00 94.81 746 VAL A CA 1
ATOM 6025 C C . VAL A 1 746 ? -17.170 8.662 24.606 1.00 94.81 746 VAL A C 1
ATOM 6027 O O . VAL A 1 746 ? -18.344 8.682 24.981 1.00 94.81 746 VAL A O 1
ATOM 6030 N N . SER A 1 747 ? -16.457 9.773 24.426 1.00 94.12 747 SER A N 1
ATOM 6031 C CA . SER A 1 747 ? -17.007 11.119 24.603 1.00 94.12 747 SER A CA 1
ATOM 6032 C C . SER A 1 747 ? -16.391 12.123 23.626 1.00 94.12 747 SER A C 1
ATOM 6034 O O . SER A 1 747 ? -15.453 11.809 22.898 1.00 94.12 747 SER A O 1
ATOM 6036 N N . ALA A 1 748 ? -16.950 13.330 23.593 1.00 95.25 748 ALA A N 1
ATOM 6037 C CA . ALA A 1 748 ? -16.405 14.514 22.934 1.00 95.25 748 ALA A CA 1
ATOM 6038 C C . ALA A 1 748 ? -16.164 15.629 23.975 1.00 95.25 748 ALA A C 1
ATOM 6040 O O . ALA A 1 748 ? -16.440 16.806 23.736 1.00 95.25 748 ALA A O 1
ATOM 6041 N N . VAL A 1 749 ? -15.702 15.238 25.169 1.00 94.06 749 VAL A N 1
ATOM 6042 C CA . VAL A 1 749 ? -15.357 16.158 26.260 1.00 94.06 749 VAL A CA 1
ATOM 6043 C C . VAL A 1 749 ? -13.909 16.594 26.096 1.00 94.06 749 VAL A C 1
ATOM 6045 O O . VAL A 1 749 ? -13.000 15.827 26.393 1.00 94.06 749 VAL A O 1
ATOM 6048 N N . ASN A 1 750 ? -13.689 17.826 25.651 1.00 92.88 750 ASN A N 1
ATOM 6049 C CA . ASN A 1 750 ? -12.381 18.464 25.701 1.00 92.88 750 ASN A CA 1
ATOM 6050 C C . ASN A 1 750 ? -11.985 18.653 27.183 1.00 92.88 750 ASN A C 1
ATOM 6052 O O . ASN A 1 750 ? -12.777 19.248 27.922 1.00 92.88 750 ASN A O 1
ATOM 6056 N N . PRO A 1 751 ? -10.832 18.140 27.660 1.00 90.94 751 PRO A N 1
ATOM 6057 C CA . PRO A 1 751 ? -10.457 18.267 29.069 1.00 90.94 751 PRO A CA 1
ATOM 6058 C C . PRO A 1 751 ? -10.217 19.715 29.514 1.00 90.94 751 PRO A C 1
ATOM 6060 O O . PRO A 1 751 ? -10.428 20.024 30.682 1.00 90.94 751 PRO A O 1
ATOM 6063 N N . GLU A 1 752 ? -9.801 20.590 28.593 1.00 88.75 752 GLU A N 1
ATOM 6064 C CA . GLU A 1 752 ? -9.516 22.007 28.847 1.00 88.75 752 GLU A CA 1
ATOM 6065 C C . GLU A 1 752 ? -10.069 22.848 27.672 1.00 88.75 752 GLU A C 1
ATOM 6067 O O . GLU A 1 752 ? -9.310 23.289 26.808 1.00 88.75 752 GLU A O 1
ATOM 6072 N N . PRO A 1 753 ? -11.398 23.050 27.568 1.00 81.44 753 PRO A N 1
ATOM 6073 C CA . PRO A 1 753 ? -12.012 23.644 26.376 1.00 81.44 753 PRO A CA 1
ATOM 6074 C C . PRO A 1 753 ? -11.642 25.117 26.145 1.00 81.44 753 PRO A C 1
ATOM 6076 O O . PRO A 1 753 ? -11.753 25.592 25.016 1.00 81.44 753 PRO A O 1
ATOM 6079 N N . GLN A 1 754 ? -11.197 25.827 27.188 1.00 81.75 754 GLN A N 1
ATOM 6080 C CA . GLN A 1 754 ? -10.695 27.205 27.128 1.00 81.75 754 GLN A CA 1
ATOM 6081 C C . GLN A 1 754 ? -9.177 27.295 26.885 1.00 81.75 754 GLN A C 1
ATOM 6083 O O . GLN A 1 754 ? -8.630 28.396 26.903 1.00 81.75 754 GLN A O 1
ATOM 6088 N N . ARG A 1 755 ? -8.471 26.170 26.699 1.00 77.50 755 ARG A N 1
ATOM 6089 C CA . ARG A 1 755 ? -7.020 26.186 26.491 1.00 77.50 755 ARG A CA 1
ATOM 6090 C C . ARG A 1 755 ? -6.665 26.891 25.186 1.00 77.50 755 ARG A C 1
ATOM 6092 O O . ARG A 1 755 ? -7.097 26.484 24.110 1.00 77.50 755 ARG A O 1
ATOM 6099 N N . ILE A 1 756 ? -5.800 27.889 25.304 1.00 72.81 756 ILE A N 1
ATOM 6100 C CA . ILE A 1 756 ? -5.061 28.489 24.196 1.00 72.81 756 ILE A CA 1
ATOM 6101 C C . ILE A 1 756 ? -3.682 27.821 24.187 1.00 72.81 756 ILE A C 1
ATOM 6103 O O . ILE A 1 756 ? -3.077 27.662 25.248 1.00 72.81 756 ILE A O 1
ATOM 6107 N N . GLN A 1 757 ? -3.205 27.383 23.019 1.00 68.25 757 GLN A N 1
ATOM 6108 C CA . GLN A 1 757 ? -1.863 26.809 22.892 1.00 68.25 757 GLN A CA 1
ATOM 6109 C C . GLN A 1 757 ? -0.825 27.903 23.165 1.00 68.25 757 GLN A C 1
ATOM 6111 O O . GLN A 1 757 ? -0.874 28.970 22.552 1.00 68.25 757 GLN A O 1
ATOM 6116 N N . ALA A 1 758 ? 0.091 27.661 24.102 1.00 66.81 758 ALA A N 1
ATOM 6117 C CA . ALA A 1 758 ? 1.097 28.658 24.459 1.00 66.81 758 ALA A CA 1
ATOM 6118 C C . ALA A 1 758 ? 2.183 28.771 23.366 1.00 66.81 758 ALA A C 1
ATOM 6120 O O . ALA A 1 758 ? 2.557 27.756 22.771 1.00 66.81 758 ALA A O 1
ATOM 6121 N N . PRO A 1 759 ? 2.751 29.965 23.105 1.00 59.12 759 PRO A N 1
ATOM 6122 C CA . PRO A 1 759 ? 3.927 30.092 22.247 1.00 59.12 759 PRO A CA 1
ATOM 6123 C C . PRO A 1 759 ? 5.074 29.203 22.751 1.00 59.12 759 PRO A C 1
ATOM 6125 O O . PRO A 1 759 ? 5.428 29.248 23.928 1.00 59.12 759 PRO A O 1
ATOM 6128 N N . GLY A 1 760 ? 5.639 28.372 21.870 1.00 64.25 760 GLY A N 1
ATOM 6129 C CA . GLY A 1 760 ? 6.665 27.382 22.227 1.00 64.25 760 GLY A CA 1
ATOM 6130 C C . GLY A 1 760 ? 6.133 26.043 22.764 1.00 64.25 760 GLY A C 1
ATOM 6131 O O . GLY A 1 760 ? 6.926 25.140 23.028 1.00 64.25 760 GLY A O 1
ATOM 6132 N N . GLU A 1 761 ? 4.814 25.864 22.889 1.00 70.75 761 GLU A N 1
ATOM 6133 C CA . GLU A 1 761 ? 4.202 24.581 23.250 1.00 70.75 761 GLU A CA 1
ATOM 6134 C C . GLU A 1 761 ? 4.323 23.573 22.094 1.00 70.75 761 GLU A C 1
ATOM 6136 O O . GLU A 1 761 ? 3.535 23.579 21.144 1.00 70.75 761 GLU A O 1
ATOM 6141 N N . GLY A 1 762 ? 5.355 22.727 22.177 1.00 75.00 762 GLY A N 1
ATOM 6142 C CA . GLY A 1 762 ? 5.760 21.801 21.121 1.00 75.00 762 GLY A CA 1
ATOM 6143 C C . GLY A 1 762 ? 4.734 20.720 20.763 1.00 75.00 762 GLY A C 1
ATOM 6144 O O . GLY A 1 762 ? 3.838 20.368 21.533 1.00 75.00 762 GLY A O 1
ATOM 6145 N N . ASN A 1 763 ? 4.896 20.157 19.565 1.00 86.50 763 ASN A N 1
ATOM 6146 C CA . ASN A 1 763 ? 3.948 19.223 18.967 1.00 86.50 763 ASN A CA 1
ATOM 6147 C C . ASN A 1 763 ? 3.816 17.894 19.763 1.00 86.50 763 ASN A C 1
ATOM 6149 O O . ASN A 1 763 ? 4.759 17.094 19.779 1.00 86.50 763 ASN A O 1
ATOM 6153 N N . PRO A 1 764 ? 2.640 17.587 20.358 1.00 88.31 764 PRO A N 1
ATOM 6154 C CA . PRO A 1 764 ? 2.439 16.418 21.228 1.00 88.31 764 PRO A CA 1
ATOM 6155 C C . PRO A 1 764 ? 2.537 15.072 20.495 1.00 88.31 764 PRO A C 1
ATOM 6157 O O . PRO A 1 764 ? 2.574 14.019 21.128 1.00 88.31 764 PRO A O 1
ATOM 6160 N N . LEU A 1 765 ? 2.545 15.076 19.159 1.00 90.94 765 LEU A N 1
ATOM 6161 C CA . LEU A 1 765 ? 2.605 13.862 18.340 1.00 90.94 765 LEU A CA 1
ATOM 6162 C C . LEU A 1 765 ? 4.036 13.312 18.183 1.00 90.94 765 LEU A C 1
ATOM 6164 O O . LEU A 1 765 ? 4.208 12.209 17.660 1.00 90.94 765 LEU A O 1
ATOM 6168 N N . ILE A 1 766 ? 5.038 14.078 18.636 1.00 86.88 766 ILE A N 1
ATOM 6169 C CA . ILE A 1 766 ? 6.474 13.750 18.595 1.00 86.88 766 ILE A CA 1
ATOM 6170 C C . ILE A 1 766 ? 7.000 13.346 19.994 1.00 86.88 766 ILE A C 1
ATOM 6172 O O . ILE A 1 766 ? 8.109 12.835 20.111 1.00 86.88 766 ILE A O 1
ATOM 6176 N N . SER A 1 767 ? 6.215 13.532 21.064 1.00 81.50 767 SER A N 1
ATOM 6177 C CA . SER A 1 767 ? 6.619 13.237 22.449 1.00 81.50 767 SER A CA 1
ATOM 6178 C C . SER A 1 767 ? 6.947 11.755 22.685 1.00 81.50 767 SER A C 1
ATOM 6180 O O . SER A 1 767 ? 6.172 10.877 22.295 1.00 81.50 767 SER A O 1
ATOM 6182 N N . ASP A 1 768 ? 8.043 11.466 23.400 1.00 82.94 768 ASP A N 1
ATOM 6183 C CA . ASP A 1 768 ? 8.329 10.101 23.858 1.00 82.94 768 ASP A CA 1
ATOM 6184 C C . ASP A 1 768 ? 7.486 9.761 25.101 1.00 82.94 768 ASP A C 1
ATOM 6186 O O . ASP A 1 768 ? 7.710 10.275 26.201 1.00 82.94 768 ASP A O 1
ATOM 6190 N N . LEU A 1 769 ? 6.497 8.884 24.905 1.00 84.31 769 LEU A N 1
ATOM 6191 C CA . LEU A 1 769 ? 5.563 8.417 25.935 1.00 84.31 769 LEU A CA 1
ATOM 6192 C C . LEU A 1 769 ? 6.139 7.354 26.884 1.00 84.31 769 LEU A C 1
ATOM 6194 O O . LEU A 1 769 ? 5.423 6.888 27.771 1.00 84.31 769 LEU A O 1
ATOM 6198 N N . LEU A 1 770 ? 7.403 6.955 26.716 1.00 84.31 770 LEU A N 1
ATOM 6199 C CA . LEU A 1 770 ? 8.130 6.191 27.731 1.00 84.31 770 LEU A CA 1
ATOM 6200 C C . LEU A 1 770 ? 8.791 7.108 28.769 1.00 84.31 770 LEU A C 1
ATOM 6202 O O . LEU A 1 770 ? 8.937 6.701 29.919 1.00 84.31 770 LEU A O 1
ATOM 6206 N N . GLU A 1 771 ? 9.149 8.334 28.380 1.00 79.06 771 GLU A N 1
ATOM 6207 C CA . GLU A 1 771 ? 9.786 9.328 29.255 1.00 79.06 771 GLU A CA 1
ATOM 6208 C C . GLU A 1 771 ? 8.763 10.274 29.907 1.00 79.06 771 GLU A C 1
ATOM 6210 O O . GLU A 1 771 ? 8.925 10.672 31.061 1.00 79.06 771 GLU A O 1
ATOM 6215 N N . HIS A 1 772 ? 7.679 10.609 29.198 1.00 76.06 772 HIS A N 1
ATOM 6216 C CA . HIS A 1 772 ? 6.696 11.600 29.644 1.00 76.06 772 HIS A CA 1
ATOM 6217 C C . HIS A 1 772 ? 5.422 10.935 30.197 1.00 76.06 772 HIS A C 1
ATOM 6219 O O . HIS A 1 772 ? 4.796 10.125 29.506 1.00 76.06 772 HIS A O 1
ATOM 6225 N N . PRO A 1 773 ? 4.973 11.278 31.422 1.00 75.81 773 PRO A N 1
ATOM 6226 C CA . PRO A 1 773 ? 3.783 10.678 32.009 1.00 75.81 773 PRO A CA 1
ATOM 6227 C C . PRO A 1 773 ? 2.510 11.126 31.285 1.00 75.81 773 PRO A C 1
ATOM 6229 O O . PRO A 1 773 ? 2.327 12.298 30.960 1.00 75.81 773 PRO A O 1
ATOM 6232 N N . ILE A 1 774 ? 1.558 10.205 31.117 1.00 84.38 774 ILE A N 1
ATOM 6233 C CA . ILE A 1 774 ? 0.240 10.539 30.565 1.00 84.38 774 ILE A CA 1
ATOM 6234 C C . ILE A 1 774 ? -0.542 11.358 31.601 1.00 84.38 774 ILE A C 1
ATOM 6236 O O . ILE A 1 774 ? -1.001 10.828 32.626 1.00 84.38 774 ILE A O 1
ATOM 6240 N N . THR A 1 775 ? -0.690 12.652 31.318 1.00 87.00 775 THR A N 1
ATOM 6241 C CA . THR A 1 775 ? -1.454 13.630 32.105 1.00 87.00 775 THR A CA 1
ATOM 6242 C C . THR A 1 775 ? -2.748 14.040 31.394 1.00 87.00 775 THR A C 1
ATOM 6244 O O . THR A 1 775 ? -2.954 13.772 30.208 1.00 87.00 775 THR A O 1
ATOM 6247 N N . VAL A 1 776 ? -3.640 14.723 32.121 1.00 86.75 776 VAL A N 1
ATOM 6248 C CA . VAL A 1 776 ? -4.844 15.343 31.536 1.00 86.75 776 VAL A CA 1
ATOM 6249 C C . VAL A 1 776 ? -4.458 16.436 30.532 1.00 86.75 776 VAL A C 1
ATOM 6251 O O . VAL A 1 776 ? -5.036 16.494 29.449 1.00 86.75 776 VAL A O 1
ATOM 6254 N N . GLN A 1 777 ? -3.425 17.224 30.851 1.00 86.69 777 GLN A N 1
ATOM 6255 C CA . GLN A 1 777 ? -2.857 18.247 29.974 1.00 86.69 777 GLN A CA 1
ATOM 6256 C C . GLN A 1 777 ? -2.322 17.642 28.665 1.00 86.69 777 GLN A C 1
ATOM 6258 O O . GLN A 1 777 ? -2.579 18.196 27.599 1.00 86.69 777 GLN A O 1
ATOM 6263 N N . PHE A 1 778 ? -1.640 16.490 28.708 1.00 88.62 778 PHE A N 1
ATOM 6264 C CA . PHE A 1 778 ? -1.168 15.812 27.495 1.00 88.62 778 PHE A CA 1
ATOM 6265 C C . PHE A 1 778 ? -2.331 15.290 26.639 1.00 88.62 778 PHE A C 1
ATOM 6267 O O . PHE A 1 778 ? -2.367 15.521 25.430 1.00 88.62 778 PHE A O 1
ATOM 6274 N N . LEU A 1 779 ? -3.331 14.648 27.259 1.00 91.06 779 LEU A N 1
ATOM 6275 C CA . LEU A 1 779 ? -4.545 14.228 26.550 1.00 91.06 779 LEU A CA 1
ATOM 6276 C C . LEU A 1 779 ? -5.220 15.420 25.854 1.00 91.06 779 LEU A C 1
ATOM 6278 O O . LEU A 1 779 ? -5.624 15.299 24.701 1.00 91.06 779 LEU A O 1
ATOM 6282 N N . SER A 1 780 ? -5.319 16.556 26.546 1.00 91.00 780 SER A N 1
ATOM 6283 C CA . SER A 1 780 ? -5.878 17.804 26.024 1.00 91.00 780 SER A CA 1
ATOM 6284 C C . SER A 1 780 ? -5.115 18.323 24.797 1.00 91.00 780 SER A C 1
ATOM 6286 O O . SER A 1 780 ? -5.747 18.619 23.781 1.00 91.00 780 SER A O 1
ATOM 6288 N N . MET A 1 781 ? -3.775 18.334 24.830 1.00 89.62 781 MET A N 1
ATOM 6289 C CA . MET A 1 781 ? -2.938 18.689 23.669 1.00 89.62 781 MET A CA 1
ATOM 6290 C C . MET A 1 781 ? -3.243 17.789 22.470 1.00 89.62 781 MET A C 1
ATOM 6292 O O . MET A 1 781 ? -3.518 18.284 21.379 1.00 89.62 781 MET A O 1
ATOM 6296 N N . VAL A 1 782 ? -3.252 16.467 22.674 1.00 91.94 782 VAL A N 1
ATOM 6297 C CA . VAL A 1 782 ? -3.509 15.500 21.597 1.00 91.94 782 VAL A CA 1
ATOM 6298 C C . VAL A 1 782 ? -4.897 15.704 20.989 1.00 91.94 782 VAL A C 1
ATOM 6300 O O . VAL A 1 782 ? -5.009 15.813 19.770 1.00 91.94 782 VAL A O 1
ATOM 6303 N N . VAL A 1 783 ? -5.965 15.791 21.792 1.00 92.75 783 VAL A N 1
ATOM 6304 C CA . VAL A 1 783 ? -7.330 15.882 21.237 1.00 92.75 783 VAL A CA 1
ATOM 6305 C C . VAL A 1 783 ? -7.619 17.230 20.576 1.00 92.75 783 VAL A C 1
ATOM 6307 O O . VAL A 1 783 ? -8.275 17.249 19.535 1.00 92.75 783 VAL A O 1
ATOM 6310 N N . ASN A 1 784 ? -7.079 18.339 21.093 1.00 91.25 784 ASN A N 1
ATOM 6311 C CA . ASN A 1 784 ? -7.191 19.637 20.420 1.00 91.25 784 ASN A CA 1
ATOM 6312 C C . ASN A 1 784 ? -6.428 19.660 19.084 1.00 91.25 784 ASN A C 1
ATOM 6314 O O . ASN A 1 784 ? -6.920 20.263 18.133 1.00 91.25 784 ASN A O 1
ATOM 6318 N N . ARG A 1 785 ? -5.290 18.953 18.986 1.00 89.31 785 ARG A N 1
ATOM 6319 C CA . ARG A 1 785 ? -4.495 18.818 17.753 1.00 89.31 785 ARG A CA 1
ATOM 6320 C C . ARG A 1 785 ? -5.180 17.935 16.700 1.00 89.31 785 ARG A C 1
ATOM 6322 O O . ARG A 1 785 ? -5.280 18.351 15.554 1.00 89.31 785 ARG A O 1
ATOM 6329 N N . VAL A 1 786 ? -5.647 16.729 17.061 1.00 90.62 786 VAL A N 1
ATOM 6330 C CA . VAL A 1 786 ? -6.048 15.698 16.066 1.00 90.62 786 VAL A CA 1
ATOM 6331 C C . VAL A 1 786 ? -7.515 15.266 16.093 1.00 90.62 786 VAL A C 1
ATOM 6333 O O . VAL A 1 786 ? -7.952 14.577 15.173 1.00 90.62 786 VAL A O 1
ATOM 6336 N N . GLN A 1 787 ? -8.294 15.629 17.116 1.00 92.50 787 GLN A N 1
ATOM 6337 C CA . GLN A 1 787 ? -9.710 15.235 17.224 1.00 92.50 787 GLN A CA 1
ATOM 6338 C C . GLN A 1 787 ? -10.684 16.398 17.008 1.00 92.50 787 GLN A C 1
ATOM 6340 O O . GLN A 1 787 ? -11.870 16.151 16.784 1.00 92.50 787 GLN A O 1
ATOM 6345 N N . ARG A 1 788 ? -10.223 17.651 17.021 1.00 90.62 788 ARG A N 1
ATOM 6346 C CA . ARG A 1 788 ? -11.069 18.822 16.770 1.00 90.62 788 ARG A CA 1
ATOM 6347 C C . ARG A 1 788 ? -11.306 19.013 15.269 1.00 90.62 788 ARG A C 1
ATOM 6349 O O . ARG A 1 788 ? -10.367 19.134 14.489 1.00 90.62 788 ARG A O 1
ATOM 6356 N N . HIS A 1 789 ? -12.568 19.020 14.855 1.00 89.56 789 HIS A N 1
ATOM 6357 C CA . HIS A 1 789 ? -12.959 19.284 13.478 1.00 89.56 789 HIS A CA 1
ATOM 6358 C C . HIS A 1 789 ? -12.737 20.762 13.128 1.00 89.56 789 HIS A C 1
ATOM 6360 O O . HIS A 1 789 ? -13.076 21.659 13.900 1.00 89.56 789 HIS A O 1
ATOM 6366 N N . ARG A 1 790 ? -12.196 21.008 11.935 1.00 86.88 790 ARG A N 1
ATOM 6367 C CA . ARG A 1 790 ? -12.191 22.312 11.270 1.00 86.88 790 ARG A CA 1
ATOM 6368 C C . ARG A 1 790 ? -12.896 22.115 9.929 1.00 86.88 790 ARG A C 1
ATOM 6370 O O . ARG A 1 790 ? -12.553 21.184 9.199 1.00 86.88 790 ARG A O 1
ATOM 6377 N N . CYS A 1 791 ? -13.917 22.922 9.643 1.00 84.56 791 CYS A N 1
ATOM 6378 C CA . CYS A 1 791 ? -14.663 22.792 8.393 1.00 84.56 791 CYS A CA 1
ATOM 6379 C C . CYS A 1 791 ? -13.782 23.185 7.198 1.00 84.56 791 CYS A C 1
ATOM 6381 O O . CYS A 1 791 ? -13.039 24.160 7.268 1.00 84.56 791 CYS A O 1
ATOM 6383 N N . ASN A 1 792 ? -13.880 22.432 6.104 1.00 78.25 792 ASN A N 1
ATOM 6384 C CA . ASN A 1 792 ? -13.188 22.683 4.843 1.00 78.25 792 ASN A CA 1
ATOM 6385 C C . ASN A 1 792 ? -14.087 22.307 3.651 1.00 78.25 792 ASN A C 1
ATOM 6387 O O . ASN A 1 792 ? -15.169 21.741 3.828 1.00 78.25 792 ASN A O 1
ATOM 6391 N N . ASN A 1 793 ? -13.617 22.564 2.430 1.00 73.56 793 ASN A N 1
ATOM 6392 C CA . ASN A 1 793 ? -14.376 22.314 1.197 1.00 73.56 793 ASN A CA 1
ATOM 6393 C C . ASN A 1 793 ? -14.816 20.843 1.034 1.00 73.56 793 ASN A C 1
ATOM 6395 O O . ASN A 1 793 ? -15.851 20.570 0.444 1.00 73.56 793 ASN A O 1
ATOM 6399 N N . TYR A 1 794 ? -14.088 19.876 1.609 1.00 74.44 794 TYR A N 1
ATOM 6400 C CA . TYR A 1 794 ? -14.488 18.464 1.566 1.00 74.44 794 TYR A CA 1
ATOM 6401 C C . TYR A 1 794 ? -15.715 18.151 2.444 1.00 74.44 794 TYR A C 1
ATOM 6403 O O . TYR A 1 794 ? -16.525 17.280 2.096 1.00 74.44 794 TYR A O 1
ATOM 6411 N N . CYS A 1 795 ? -15.854 18.808 3.602 1.00 81.81 795 CYS A N 1
ATOM 6412 C CA . CYS A 1 795 ? -16.991 18.575 4.492 1.00 81.81 795 CYS A CA 1
ATOM 6413 C C . CYS A 1 795 ? -18.175 19.511 4.235 1.00 81.81 795 CYS A C 1
ATOM 6415 O O . CYS A 1 795 ? -19.308 19.096 4.469 1.00 81.81 795 CYS A O 1
ATOM 6417 N N . MET A 1 796 ? -17.937 20.734 3.765 1.00 85.69 796 MET A N 1
ATOM 6418 C CA . MET A 1 796 ? -18.990 21.688 3.422 1.00 85.69 796 MET A CA 1
ATOM 6419 C C . MET A 1 796 ? -19.625 21.279 2.093 1.00 85.69 796 MET A C 1
ATOM 6421 O O . MET A 1 796 ? -19.004 21.393 1.045 1.00 85.69 796 MET A O 1
ATOM 6425 N N . GLN A 1 797 ? -20.850 20.754 2.134 1.00 83.81 797 GLN A N 1
ATOM 6426 C CA . GLN A 1 797 ? -21.543 20.233 0.955 1.00 83.81 797 GLN A CA 1
ATOM 6427 C C . GLN A 1 797 ? -22.973 20.770 0.890 1.00 83.81 797 GLN A C 1
ATOM 6429 O O . GLN A 1 797 ? -23.629 20.950 1.915 1.00 83.81 797 GLN A O 1
ATOM 6434 N N . LEU A 1 798 ? -23.481 20.987 -0.325 1.00 87.06 798 LEU A N 1
ATOM 6435 C CA . LEU A 1 798 ? -24.875 21.370 -0.542 1.00 87.06 798 LEU A CA 1
ATOM 6436 C C . LEU A 1 798 ? -25.812 20.217 -0.139 1.00 87.06 798 LEU A C 1
ATOM 6438 O O . LEU A 1 798 ? -25.924 19.212 -0.852 1.00 87.06 798 LEU A O 1
ATOM 6442 N N . ASN A 1 799 ? -26.518 20.352 0.984 1.00 81.81 799 ASN A N 1
ATOM 6443 C CA . ASN A 1 799 ? -27.518 19.367 1.381 1.00 81.81 799 ASN A CA 1
ATOM 6444 C C . ASN A 1 799 ? -28.757 19.499 0.483 1.00 81.81 799 ASN A C 1
ATOM 6446 O O . ASN A 1 799 ? -29.383 20.550 0.341 1.00 81.81 799 ASN A O 1
ATOM 6450 N N . LYS A 1 800 ? -29.132 18.377 -0.138 1.00 80.69 800 LYS A N 1
ATOM 6451 C CA . LYS A 1 800 ? -30.214 18.296 -1.127 1.00 80.69 800 LYS A CA 1
ATOM 6452 C C . LYS A 1 800 ? -31.600 18.633 -0.567 1.00 80.69 800 LYS A C 1
ATOM 6454 O O . LYS A 1 800 ? -32.469 18.984 -1.368 1.00 80.69 800 LYS A O 1
ATOM 6459 N N . HIS A 1 801 ? -31.793 18.514 0.748 1.00 77.56 801 HIS A N 1
ATOM 6460 C CA . HIS A 1 801 ? -33.057 18.766 1.444 1.00 77.56 801 HIS A CA 1
ATOM 6461 C C . HIS A 1 801 ? -33.158 20.218 1.924 1.00 77.56 801 HIS A C 1
ATOM 6463 O O . HIS A 1 801 ? -34.119 20.893 1.577 1.00 77.56 801 HIS A O 1
ATOM 6469 N N . THR A 1 802 ? -32.156 20.709 2.663 1.00 83.81 802 THR A N 1
ATOM 6470 C CA . THR A 1 802 ? -32.127 22.082 3.208 1.00 83.81 802 THR A CA 1
ATOM 6471 C C . THR A 1 802 ? -31.788 23.136 2.152 1.00 83.81 802 THR A C 1
ATOM 6473 O O . THR A 1 802 ? -32.060 24.312 2.366 1.00 83.81 802 THR A O 1
ATOM 6476 N N . LYS A 1 803 ? -31.205 22.729 1.012 1.00 87.19 803 LYS A N 1
ATOM 6477 C CA . LYS A 1 803 ? -30.664 23.604 -0.050 1.00 87.19 803 LYS A CA 1
ATOM 6478 C C . LYS A 1 803 ? -29.554 24.549 0.425 1.00 87.19 803 LYS A C 1
ATOM 6480 O O . LYS A 1 803 ? -29.214 25.492 -0.282 1.00 87.19 803 LYS A O 1
ATOM 6485 N N . GLN A 1 804 ? -28.962 24.276 1.584 1.00 89.12 804 GLN A N 1
ATOM 6486 C CA . GLN A 1 804 ? -27.880 25.062 2.169 1.00 89.12 804 GLN A CA 1
ATOM 6487 C C . GLN A 1 804 ? -26.558 24.293 2.102 1.00 89.12 804 GLN A C 1
ATOM 6489 O O . GLN A 1 804 ? -26.539 23.058 2.066 1.00 89.12 804 GLN A O 1
ATOM 6494 N N . VAL A 1 805 ? -25.446 25.028 2.053 1.00 88.12 805 VAL A N 1
ATOM 6495 C CA . VAL A 1 805 ? -24.106 24.448 2.182 1.00 88.12 805 VAL A CA 1
ATOM 6496 C C . VAL A 1 805 ? -23.824 24.266 3.668 1.00 88.12 805 VAL A C 1
ATOM 6498 O O . VAL A 1 805 ? -23.681 25.234 4.408 1.00 88.12 805 VAL A O 1
ATOM 6501 N N . GLU A 1 806 ? -23.764 23.015 4.106 1.00 90.69 806 GLU A N 1
ATOM 6502 C CA . GLU A 1 806 ? -23.627 22.638 5.512 1.00 90.69 806 GLU A CA 1
ATOM 6503 C C . GLU A 1 806 ? -22.539 21.572 5.675 1.00 90.69 806 GLU A C 1
ATOM 6505 O O . GLU A 1 806 ? -22.175 20.870 4.726 1.00 90.69 806 GLU A O 1
ATOM 6510 N N . CYS A 1 807 ? -21.997 21.423 6.886 1.00 87.88 807 CYS A N 1
ATOM 6511 C CA . CYS A 1 807 ? -21.044 20.352 7.139 1.00 87.88 807 CYS A CA 1
ATOM 6512 C C . CYS A 1 807 ? -21.765 18.996 7.084 1.00 87.88 807 CYS A C 1
ATOM 6514 O O . CYS A 1 807 ? -22.582 18.683 7.946 1.00 87.88 807 CYS A O 1
ATOM 6516 N N . ARG A 1 808 ? -21.395 18.132 6.132 1.00 83.94 808 ARG A N 1
ATOM 6517 C CA . ARG A 1 808 ? -21.938 16.766 5.955 1.00 83.94 808 ARG A CA 1
ATOM 6518 C C . ARG A 1 808 ? -21.770 15.831 7.160 1.00 83.94 808 ARG A C 1
ATOM 6520 O O . ARG A 1 808 ? -22.299 14.720 7.155 1.00 83.94 808 ARG A O 1
ATOM 6527 N N . PHE A 1 809 ? -20.961 16.229 8.141 1.00 84.88 809 PHE A N 1
ATOM 6528 C CA . PHE A 1 809 ? -20.765 15.518 9.406 1.00 84.88 809 PHE A CA 1
ATOM 6529 C C . PHE A 1 809 ? -21.642 16.085 10.541 1.00 84.88 809 PHE A C 1
ATOM 6531 O O . PHE A 1 809 ? -21.746 15.467 11.596 1.00 84.88 809 PHE A O 1
ATOM 6538 N N . GLY A 1 810 ? -22.325 17.212 10.310 1.00 86.94 810 GLY A N 1
ATOM 6539 C CA . GLY A 1 810 ? -23.252 17.858 11.241 1.00 86.94 810 GLY A CA 1
ATOM 6540 C C . GLY A 1 810 ? -22.596 18.792 12.261 1.00 86.94 810 GLY A C 1
ATOM 6541 O O . GLY A 1 810 ? -23.208 19.060 13.293 1.00 86.94 810 GLY A O 1
ATOM 6542 N N . PHE A 1 811 ? -21.362 19.246 12.015 1.00 90.25 811 PHE A N 1
ATOM 6543 C CA . PHE A 1 811 ? -20.692 20.244 12.855 1.00 90.25 811 PHE A CA 1
ATOM 6544 C C . PHE A 1 811 ? -21.216 21.667 12.579 1.00 90.25 811 PHE A C 1
ATOM 6546 O O . PHE A 1 811 ? -21.503 21.976 11.421 1.00 90.25 811 PHE A O 1
ATOM 6553 N N . PRO A 1 812 ? -21.280 22.554 13.594 1.00 91.81 812 PRO A N 1
ATOM 6554 C CA . PRO A 1 812 ? -20.990 22.306 15.011 1.00 91.81 812 PRO A CA 1
ATOM 6555 C C . PRO A 1 812 ? -22.079 21.465 15.703 1.00 91.81 812 PRO A C 1
ATOM 6557 O O . PRO A 1 812 ? -23.267 21.606 15.431 1.00 91.81 812 PRO A O 1
ATOM 6560 N N . HIS A 1 813 ? -21.681 20.609 16.645 1.00 90.75 813 HIS A N 1
ATOM 6561 C CA . HIS A 1 813 ? -22.615 19.811 17.444 1.00 90.75 813 HIS A CA 1
ATOM 6562 C C . HIS A 1 813 ? -23.003 20.515 18.755 1.00 90.75 813 HIS A C 1
ATOM 6564 O O . HIS A 1 813 ? -22.145 21.054 19.453 1.00 90.75 813 HIS A O 1
ATOM 6570 N N . GLY A 1 814 ? -24.283 20.452 19.137 1.00 89.44 814 GLY A N 1
ATOM 6571 C CA . GLY A 1 814 ? -24.772 21.004 20.408 1.00 89.44 814 GLY A CA 1
ATOM 6572 C C . GLY A 1 814 ? -24.194 20.301 21.645 1.00 89.44 814 GLY A C 1
ATOM 6573 O O . GLY A 1 814 ? -23.936 19.095 21.618 1.00 89.44 814 GLY A O 1
ATOM 6574 N N . GLN A 1 815 ? -23.999 21.056 22.732 1.00 91.31 815 GLN A N 1
ATOM 6575 C CA . GLN A 1 815 ? -23.486 20.542 24.009 1.00 91.31 815 GLN A CA 1
ATOM 6576 C C . GLN A 1 815 ? -24.400 19.468 24.620 1.00 91.31 815 GLN A C 1
ATOM 6578 O O . GLN A 1 815 ? -25.604 19.425 24.364 1.00 91.31 815 GLN A O 1
ATOM 6583 N N . ARG A 1 816 ? -23.817 18.578 25.431 1.00 91.56 816 ARG A N 1
ATOM 6584 C CA . ARG A 1 816 ? -24.518 17.432 26.018 1.00 91.56 816 ARG A CA 1
ATOM 6585 C C . ARG A 1 816 ? -23.882 16.979 27.327 1.00 91.56 816 ARG A C 1
ATOM 6587 O O . ARG A 1 816 ? -22.752 16.502 27.326 1.00 91.56 816 ARG A O 1
ATOM 6594 N N . LEU A 1 817 ? -24.646 17.049 28.416 1.00 91.56 817 LEU A N 1
ATOM 6595 C CA . LEU A 1 817 ? -24.197 16.655 29.758 1.00 91.56 817 LEU A CA 1
ATOM 6596 C C . LEU A 1 817 ? -24.140 15.130 29.973 1.00 91.56 817 LEU A C 1
ATOM 6598 O O . LEU A 1 817 ? -23.394 14.660 30.822 1.00 91.56 817 LEU A O 1
ATOM 6602 N N . LEU A 1 818 ? -24.937 14.346 29.236 1.00 92.19 818 LEU A N 1
ATOM 6603 C CA . LEU A 1 818 ? -25.039 12.892 29.412 1.00 92.19 818 LEU A CA 1
ATOM 6604 C C . LEU A 1 818 ? -25.085 12.156 28.071 1.00 92.19 818 LEU A C 1
ATOM 6606 O O . LEU A 1 818 ? -25.834 12.525 27.161 1.00 92.19 818 LEU A O 1
ATOM 6610 N N . ALA A 1 819 ? -24.320 11.068 27.973 1.00 93.94 819 ALA A N 1
ATOM 6611 C CA . ALA A 1 819 ? -24.355 10.191 26.811 1.00 93.94 819 ALA A CA 1
ATOM 6612 C C . ALA A 1 819 ? -25.754 9.579 26.611 1.00 93.94 819 ALA A C 1
ATOM 6614 O O . ALA A 1 819 ? -26.417 9.185 27.570 1.00 93.94 819 ALA A O 1
ATOM 6615 N N . SER A 1 820 ? -26.206 9.507 25.360 1.00 92.94 820 SER A N 1
ATOM 6616 C CA . SER A 1 820 ? -27.570 9.105 24.980 1.00 92.94 820 SER A CA 1
ATOM 6617 C C . SER A 1 820 ? -27.597 8.444 23.596 1.00 92.94 820 SER A C 1
ATOM 6619 O O . SER A 1 820 ? -26.627 8.514 22.836 1.00 92.94 820 SER A O 1
ATOM 6621 N N . LEU A 1 821 ? -28.706 7.777 23.267 1.00 92.31 821 LEU A N 1
ATOM 6622 C CA . LEU A 1 821 ? -28.999 7.316 21.910 1.00 92.31 821 LEU A CA 1
ATOM 6623 C C . LEU A 1 821 ? -30.003 8.260 21.245 1.00 92.31 821 LEU A C 1
ATOM 6625 O O . LEU A 1 821 ? -30.969 8.683 21.869 1.00 92.31 821 LEU A O 1
ATOM 6629 N N . GLU A 1 822 ? -29.791 8.560 19.966 1.00 88.12 822 GLU A N 1
ATOM 6630 C CA . GLU A 1 822 ? -30.685 9.394 19.159 1.00 88.12 822 GLU A CA 1
ATOM 6631 C C . GLU A 1 822 ? -31.076 8.691 17.864 1.00 88.12 822 GLU A C 1
ATOM 6633 O O . GLU A 1 822 ? -30.229 8.100 17.192 1.00 88.12 822 GLU A O 1
ATOM 6638 N N . LYS A 1 823 ? -32.341 8.800 17.462 1.00 81.75 823 LYS A N 1
ATOM 6639 C CA . LYS A 1 823 ? -32.802 8.337 16.152 1.00 81.75 823 LYS A CA 1
ATOM 6640 C C . LYS A 1 823 ? -32.849 9.534 15.206 1.00 81.75 823 LYS A C 1
ATOM 6642 O O . LYS A 1 823 ? -33.767 10.343 15.264 1.00 81.75 823 LYS A O 1
ATOM 6647 N N . LEU A 1 824 ? -31.821 9.679 14.368 1.00 72.69 824 LEU A N 1
ATOM 6648 C CA . LEU A 1 824 ? -31.771 10.761 13.379 1.00 72.69 824 LEU A CA 1
ATOM 6649 C C . LEU A 1 824 ? -32.922 10.607 12.365 1.00 72.69 824 LEU A C 1
ATOM 6651 O O . LEU A 1 824 ? -33.167 9.474 11.949 1.00 72.69 824 LEU A O 1
ATOM 6655 N N . PRO A 1 825 ? -33.562 11.696 11.886 1.00 64.44 825 PRO A N 1
ATOM 6656 C CA . PRO A 1 825 ? -34.745 11.625 11.013 1.00 64.44 825 PRO A CA 1
ATOM 6657 C C . PRO A 1 825 ? -34.581 10.778 9.741 1.00 64.44 825 PRO A C 1
ATOM 6659 O O . PRO A 1 825 ? -35.550 10.234 9.221 1.00 64.44 825 PRO A O 1
ATOM 6662 N N . HIS A 1 826 ? -33.349 10.647 9.241 1.00 65.44 826 HIS A N 1
ATOM 6663 C CA . HIS A 1 826 ? -33.016 9.879 8.036 1.00 65.44 826 HIS A CA 1
ATOM 6664 C C . HIS A 1 826 ? -32.267 8.564 8.329 1.00 65.44 826 HIS A C 1
ATOM 6666 O O . HIS A 1 826 ? -31.844 7.873 7.402 1.00 65.44 826 HIS A O 1
ATOM 6672 N N . SER A 1 827 ? -32.070 8.208 9.604 1.00 69.81 827 SER A N 1
ATOM 6673 C CA . SER A 1 827 ? -31.392 6.976 10.015 1.00 69.81 827 SER A CA 1
ATOM 6674 C C . SER A 1 827 ? -32.399 5.907 10.421 1.00 69.81 827 SER A C 1
ATOM 6676 O O . SER A 1 827 ? -33.247 6.118 11.285 1.00 69.81 827 SER A O 1
ATOM 6678 N N . LYS A 1 828 ? -32.242 4.702 9.865 1.00 73.88 828 LYS A N 1
ATOM 6679 C CA . LYS A 1 828 ? -32.958 3.509 10.345 1.00 73.88 828 LYS A CA 1
ATOM 6680 C C . LYS A 1 828 ? -32.443 3.019 11.706 1.00 73.88 828 LYS A C 1
ATOM 6682 O O . LYS A 1 828 ? -33.127 2.242 12.364 1.00 73.88 828 LYS A O 1
ATOM 6687 N N . HIS A 1 829 ? -31.269 3.490 12.131 1.00 80.75 829 HIS A N 1
ATOM 6688 C CA . HIS A 1 829 ? -30.546 3.016 13.312 1.00 80.75 829 HIS A CA 1
ATOM 6689 C C . HIS A 1 829 ? -30.417 4.113 14.362 1.00 80.75 829 HIS A C 1
ATOM 6691 O O . HIS A 1 829 ? -30.218 5.283 14.025 1.00 80.75 829 HIS A O 1
ATOM 6697 N N . TRP A 1 830 ? -30.454 3.712 15.631 1.00 86.00 830 TRP A N 1
ATOM 6698 C CA . TRP A 1 830 ? -30.016 4.548 16.744 1.00 86.00 830 TRP A CA 1
ATOM 6699 C C . TRP A 1 830 ? -28.555 4.977 16.548 1.00 86.00 830 TRP A C 1
ATOM 6701 O O . TRP A 1 830 ? -27.726 4.189 16.100 1.00 86.00 830 TRP A O 1
ATOM 6711 N N . SER A 1 831 ? -28.226 6.208 16.914 1.00 88.19 831 SER A N 1
ATOM 6712 C CA . SER A 1 831 ? -26.877 6.769 16.873 1.00 88.19 831 SER A CA 1
ATOM 6713 C C . SER A 1 831 ? -26.444 7.121 18.288 1.00 88.19 831 SER A C 1
ATOM 6715 O O . SER A 1 831 ? -27.161 7.820 19.000 1.00 88.19 831 SER A O 1
ATOM 6717 N N . PHE A 1 832 ? -25.269 6.653 18.701 1.00 91.69 832 PHE A N 1
ATOM 6718 C CA . PHE A 1 832 ? -24.704 7.014 19.997 1.00 91.69 832 PHE A CA 1
ATOM 6719 C C . PHE A 1 832 ? -24.169 8.449 19.984 1.00 91.69 832 PHE A C 1
ATOM 6721 O O . PHE A 1 832 ? -23.410 8.832 19.090 1.00 91.69 832 PHE A O 1
ATOM 6728 N N . ARG A 1 833 ? -24.542 9.230 20.999 1.00 91.81 833 ARG A N 1
ATOM 6729 C CA . ARG A 1 833 ? -23.987 10.551 21.299 1.00 91.81 833 ARG A CA 1
ATOM 6730 C C . ARG A 1 833 ? -23.294 10.496 22.650 1.00 91.81 833 ARG A C 1
ATOM 6732 O O . ARG A 1 833 ? -23.946 10.238 23.659 1.00 91.81 833 ARG A O 1
ATOM 6739 N N . GLY A 1 834 ? -21.990 10.749 22.668 1.00 92.69 834 GLY A N 1
ATOM 6740 C CA . GLY A 1 834 ? -21.241 10.905 23.910 1.00 92.69 834 GLY A CA 1
ATOM 6741 C C . GLY A 1 834 ? -21.547 12.233 24.607 1.00 92.69 834 GLY A C 1
ATOM 6742 O O . GLY A 1 834 ? -22.140 13.144 24.026 1.00 92.69 834 GLY A O 1
ATOM 6743 N N . GLU A 1 835 ? -21.098 12.348 25.855 1.00 95.19 835 GLU A N 1
ATOM 6744 C CA . GLU A 1 835 ? -20.989 13.631 26.559 1.00 95.19 835 GLU A CA 1
ATOM 6745 C C . GLU A 1 835 ? -20.116 14.611 25.751 1.00 95.19 835 GLU A C 1
ATOM 6747 O O . GLU A 1 835 ? -19.142 14.195 25.113 1.00 95.19 835 GLU A O 1
ATOM 6752 N N . ARG A 1 836 ? -20.470 15.901 25.745 1.00 94.25 836 ARG A N 1
ATOM 6753 C CA . ARG A 1 836 ? -19.863 16.929 24.891 1.00 94.25 836 ARG A CA 1
ATOM 6754 C C . ARG A 1 836 ? -19.920 18.312 25.539 1.00 94.25 836 ARG A C 1
ATOM 6756 O O . ARG A 1 836 ? -21.004 18.866 25.707 1.00 94.25 836 ARG A O 1
ATOM 6763 N N . ASN A 1 837 ? -18.756 18.907 25.787 1.00 94.62 837 ASN A N 1
ATOM 6764 C CA . ASN A 1 837 ? -18.614 20.327 26.144 1.00 94.62 837 ASN A CA 1
ATOM 6765 C C . ASN A 1 837 ? -18.108 21.191 24.966 1.00 94.62 837 ASN A C 1
ATOM 6767 O O . ASN A 1 837 ? -18.383 22.388 24.927 1.00 94.62 837 ASN A O 1
ATOM 6771 N N . ASP A 1 838 ? -17.428 20.583 23.989 1.00 92.38 838 ASP A N 1
ATOM 6772 C CA . ASP A 1 838 ? -16.833 21.238 22.821 1.00 92.38 838 ASP A CA 1
ATOM 6773 C C . ASP A 1 838 ? -17.617 20.870 21.551 1.00 92.38 838 ASP A C 1
ATOM 6775 O O . ASP A 1 838 ? -17.786 19.695 21.209 1.00 92.38 838 ASP A O 1
ATOM 6779 N N . SER A 1 839 ? -18.127 21.876 20.843 1.00 92.69 839 SER A N 1
ATOM 6780 C CA . SER A 1 839 ? -18.983 21.685 19.669 1.00 92.69 839 SER A CA 1
ATOM 6781 C C . SER A 1 839 ? -18.244 21.166 18.433 1.00 92.69 839 SER A C 1
ATOM 6783 O O . SER A 1 839 ? -18.896 20.622 17.543 1.00 92.69 839 SER A O 1
ATOM 6785 N N . GLN A 1 840 ? -16.910 21.272 18.392 1.00 92.50 840 GLN A N 1
ATOM 6786 C CA . GLN A 1 840 ? -16.058 20.841 17.277 1.00 92.50 840 GLN A CA 1
ATOM 6787 C C . GLN A 1 840 ? -15.306 19.530 17.557 1.00 92.50 840 GLN A C 1
ATOM 6789 O O . GLN A 1 840 ? -14.690 18.962 16.661 1.00 92.50 840 GLN A O 1
ATOM 6794 N N . MET A 1 841 ? -15.345 19.004 18.781 1.00 92.94 841 MET A N 1
ATOM 6795 C CA . MET A 1 841 ? -14.616 17.782 19.141 1.00 92.94 841 MET A CA 1
ATOM 6796 C C . MET A 1 841 ? -15.248 16.520 18.514 1.00 92.94 841 MET A C 1
ATOM 6798 O O . MET A 1 841 ? -16.457 16.308 18.620 1.00 92.94 841 MET A O 1
ATOM 6802 N N . ASN A 1 842 ? -14.474 15.643 17.874 1.00 92.94 842 ASN A N 1
ATOM 6803 C CA . ASN A 1 842 ? -14.971 14.323 17.459 1.00 92.94 842 ASN A CA 1
ATOM 6804 C C . ASN A 1 842 ? -15.156 13.393 18.672 1.00 92.94 842 ASN A C 1
ATOM 6806 O O . ASN A 1 842 ? -14.598 13.630 19.744 1.00 92.94 842 ASN A O 1
ATOM 6810 N N . HIS A 1 843 ? -15.943 12.323 18.519 1.00 93.50 843 HIS A N 1
ATOM 6811 C CA . HIS A 1 843 ? -15.971 11.268 19.532 1.00 93.50 843 HIS A CA 1
ATOM 6812 C C . HIS A 1 843 ? -14.617 10.560 19.587 1.00 93.50 843 HIS A C 1
ATOM 6814 O O . HIS A 1 843 ? -14.086 10.143 18.559 1.00 93.50 843 HIS A O 1
ATOM 6820 N N . TYR A 1 844 ? -14.085 10.380 20.791 1.00 95.06 844 TYR A N 1
ATOM 6821 C CA . TYR A 1 844 ? -12.825 9.688 21.005 1.00 95.06 844 TYR A CA 1
ATOM 6822 C C . TYR A 1 844 ? -12.863 8.820 22.265 1.00 95.06 844 TYR A C 1
ATOM 6824 O O . TYR A 1 844 ? -13.660 9.033 23.181 1.00 95.06 844 TYR A O 1
ATOM 6832 N N . ASN A 1 845 ? -11.956 7.845 22.326 1.00 95.00 845 ASN A N 1
ATOM 6833 C CA . ASN A 1 845 ? -11.612 7.151 23.563 1.00 95.00 845 ASN A CA 1
ATOM 6834 C C . ASN A 1 845 ? -10.264 7.671 24.076 1.00 95.00 845 ASN A C 1
ATOM 6836 O O . ASN A 1 845 ? -9.312 7.790 23.304 1.00 95.00 845 ASN A O 1
ATOM 6840 N N . ARG A 1 846 ? -10.177 7.958 25.381 1.00 92.94 846 ARG A N 1
ATOM 6841 C CA . ARG A 1 846 ? -8.998 8.583 26.009 1.00 92.94 846 ARG A CA 1
ATOM 6842 C C . ARG A 1 846 ? -7.708 7.787 25.788 1.00 92.94 846 ARG A C 1
ATOM 6844 O O . ARG A 1 846 ? -6.726 8.372 25.346 1.00 92.94 846 ARG A O 1
ATOM 6851 N N . LEU A 1 847 ? -7.734 6.475 26.042 1.00 93.44 847 LEU A N 1
ATOM 6852 C CA . LEU A 1 847 ? -6.591 5.582 25.823 1.00 93.44 847 LEU A CA 1
ATOM 6853 C C . LEU A 1 847 ? -6.228 5.511 24.337 1.00 93.44 847 LEU A C 1
ATOM 6855 O O . LEU A 1 847 ? -5.057 5.626 23.991 1.00 93.44 847 LEU A O 1
ATOM 6859 N N . LEU A 1 848 ? -7.221 5.344 23.456 1.00 95.62 848 LEU A N 1
ATOM 6860 C CA . LEU A 1 848 ? -6.960 5.217 22.020 1.00 95.62 848 LEU A CA 1
ATOM 6861 C C . LEU A 1 848 ? -6.317 6.483 21.445 1.00 95.62 848 LEU A C 1
ATOM 6863 O O . LEU A 1 848 ? -5.381 6.362 20.666 1.00 95.62 848 LEU A O 1
ATOM 6867 N N . ALA A 1 849 ? -6.752 7.674 21.868 1.00 94.12 849 ALA A N 1
ATOM 6868 C CA . ALA A 1 849 ? -6.177 8.938 21.412 1.00 94.12 849 ALA A CA 1
ATOM 6869 C C . ALA A 1 849 ? -4.693 9.084 21.806 1.00 94.12 849 ALA A C 1
ATOM 6871 O O . ALA A 1 849 ? -3.861 9.349 20.938 1.00 94.12 849 ALA A O 1
ATOM 6872 N N . VAL A 1 850 ? -4.343 8.859 23.082 1.00 92.88 850 VAL A N 1
ATOM 6873 C CA . VAL A 1 850 ? -2.947 8.994 23.553 1.00 92.88 850 VAL A CA 1
ATOM 6874 C C . VAL A 1 850 ? -2.042 7.863 23.071 1.00 92.88 850 VAL A C 1
ATOM 6876 O O . VAL A 1 850 ? -0.873 8.101 22.804 1.00 92.88 850 VAL A O 1
ATOM 6879 N N . ALA A 1 851 ? -2.567 6.646 22.903 1.00 94.75 851 ALA A N 1
ATOM 6880 C CA . ALA A 1 851 ? -1.801 5.539 22.342 1.00 94.75 851 ALA A CA 1
ATOM 6881 C C . ALA A 1 851 ? -1.579 5.710 20.830 1.00 94.75 851 ALA A C 1
ATOM 6883 O O . ALA A 1 851 ? -0.510 5.391 20.318 1.00 94.75 851 ALA A O 1
ATOM 6884 N N . TRP A 1 852 ? -2.578 6.194 20.087 1.00 95.75 852 TRP A N 1
ATOM 6885 C CA . TRP A 1 852 ? -2.495 6.271 18.629 1.00 95.75 852 TRP A CA 1
ATOM 6886 C C . TRP A 1 852 ? -1.764 7.518 18.117 1.00 95.75 852 TRP A C 1
ATOM 6888 O O . TRP A 1 852 ? -1.084 7.420 17.093 1.00 95.75 852 TRP A O 1
ATOM 6898 N N . LEU A 1 853 ? -1.852 8.654 18.822 1.00 94.81 853 LEU A N 1
ATOM 6899 C CA . LEU A 1 853 ? -1.286 9.953 18.416 1.00 94.81 853 LEU A CA 1
ATOM 6900 C C . LEU A 1 853 ? -1.621 10.337 16.961 1.00 94.81 853 LEU A C 1
ATOM 6902 O O . LEU A 1 853 ? -0.752 10.750 16.197 1.00 94.81 853 LEU A O 1
ATOM 6906 N N . ALA A 1 854 ? -2.882 10.157 16.567 1.00 93.38 854 ALA A N 1
ATOM 6907 C CA . ALA A 1 854 ? -3.481 10.697 15.344 1.00 93.38 854 ALA A CA 1
ATOM 6908 C C . ALA A 1 854 ? -5.015 10.684 15.480 1.00 93.38 854 ALA A C 1
ATOM 6910 O O . ALA A 1 854 ? -5.547 10.183 16.476 1.00 93.38 854 ALA A O 1
ATOM 6911 N N . ASN A 1 855 ? -5.733 11.201 14.479 1.00 93.00 855 ASN A N 1
ATOM 6912 C CA . ASN A 1 855 ? -7.195 11.188 14.472 1.00 93.00 855 ASN A CA 1
ATOM 6913 C C . ASN A 1 855 ? -7.739 9.745 14.535 1.00 93.00 855 ASN A C 1
ATOM 6915 O O . ASN A 1 855 ? -7.281 8.870 13.784 1.00 93.00 855 ASN A O 1
ATOM 6919 N N . THR A 1 856 ? -8.717 9.528 15.419 1.00 93.25 856 THR A N 1
ATOM 6920 C CA . THR A 1 856 ? -9.490 8.281 15.542 1.00 93.25 856 THR A CA 1
ATOM 6921 C C . THR A 1 856 ? -10.970 8.612 15.707 1.00 93.25 856 THR A C 1
ATOM 6923 O O . THR A 1 856 ? -11.327 9.334 16.636 1.00 93.25 856 THR A O 1
ATOM 6926 N N . ASP A 1 857 ? -11.839 8.078 14.850 1.00 89.56 857 ASP A N 1
ATOM 6927 C CA . ASP A 1 857 ? -13.285 8.067 15.105 1.00 89.56 857 ASP A CA 1
ATOM 6928 C C . ASP A 1 857 ? -13.624 6.782 15.864 1.00 89.56 857 ASP A C 1
ATOM 6930 O O . ASP A 1 857 ? -13.226 5.686 15.461 1.00 89.56 857 ASP A O 1
ATOM 6934 N N . VAL A 1 858 ? -14.328 6.914 16.986 1.00 91.81 858 VAL A N 1
ATOM 6935 C CA . VAL A 1 858 ? -14.705 5.803 17.860 1.00 91.81 858 VAL A CA 1
ATOM 6936 C C . VAL A 1 858 ? -16.208 5.865 18.086 1.00 91.81 858 VAL A C 1
ATOM 6938 O O . VAL A 1 858 ? -16.711 6.802 18.701 1.00 91.81 858 VAL A O 1
ATOM 6941 N N . SER A 1 859 ? -16.929 4.844 17.624 1.00 91.00 859 SER A N 1
ATOM 6942 C CA . SER A 1 859 ? -18.387 4.773 17.752 1.00 91.00 859 SER A CA 1
ATOM 6943 C C . SER A 1 859 ? -18.835 3.357 18.128 1.00 91.00 859 SER A C 1
ATOM 6945 O O . SER A 1 859 ? -18.476 2.401 17.435 1.00 91.00 859 SER A O 1
ATOM 6947 N N . PRO A 1 860 ? -19.624 3.169 19.200 1.00 93.31 860 PRO A N 1
ATOM 6948 C CA . PRO A 1 860 ? -20.196 1.865 19.505 1.00 93.31 860 PRO A CA 1
ATOM 6949 C C . PRO A 1 860 ? -21.258 1.509 18.461 1.00 93.31 860 PRO A C 1
ATOM 6951 O O . PRO A 1 860 ? -22.080 2.346 18.081 1.00 93.31 860 PRO A O 1
ATOM 6954 N N . CYS A 1 861 ? -21.239 0.268 17.979 1.00 91.44 861 CYS A N 1
ATOM 6955 C CA . CYS A 1 861 ? -22.197 -0.175 16.967 1.00 91.44 861 CYS A CA 1
ATOM 6956 C C . CYS A 1 861 ? -23.562 -0.400 17.623 1.00 91.44 861 CYS A C 1
ATOM 6958 O O . CYS A 1 861 ? -23.662 -1.080 18.643 1.00 91.44 861 CYS A O 1
ATOM 6960 N N . THR A 1 862 ? -24.624 0.160 17.047 1.00 90.44 862 THR A N 1
ATOM 6961 C CA . THR A 1 862 ? -25.960 0.129 17.659 1.00 90.44 862 THR A CA 1
ATOM 6962 C C . THR A 1 862 ? -26.826 -0.994 17.107 1.00 90.44 862 THR A C 1
ATOM 6964 O O . THR A 1 862 ? -27.500 -1.655 17.891 1.00 90.44 862 THR A O 1
ATOM 6967 N N . SER A 1 863 ? -26.752 -1.310 15.812 1.00 85.81 863 SER A N 1
ATOM 6968 C CA . SER A 1 863 ? -27.529 -2.403 15.208 1.00 85.81 863 SER A CA 1
ATOM 6969 C C . SER A 1 863 ? -26.685 -3.302 14.301 1.00 85.81 863 SER A C 1
ATOM 6971 O O . SER A 1 863 ? -25.655 -2.897 13.762 1.00 85.81 863 SER A O 1
ATOM 6973 N N . LEU A 1 864 ? -27.140 -4.542 14.103 1.00 84.00 864 LEU A N 1
ATOM 6974 C CA . LEU A 1 864 ? -26.556 -5.448 13.111 1.00 84.00 864 LEU A CA 1
ATOM 6975 C C . LEU A 1 864 ? -26.732 -4.897 11.684 1.00 84.00 864 LEU A C 1
ATOM 6977 O O . LEU A 1 864 ? -25.818 -4.955 10.863 1.00 84.00 864 LEU A O 1
ATOM 6981 N N . GLN A 1 865 ? -27.890 -4.295 11.405 1.00 82.19 865 GLN A N 1
ATOM 6982 C CA . GLN A 1 865 ? -28.191 -3.718 10.099 1.00 82.19 865 GLN A CA 1
ATOM 6983 C C . GLN A 1 865 ? -27.298 -2.509 9.776 1.00 82.19 865 GLN A C 1
ATOM 6985 O O . GLN A 1 865 ? -26.905 -2.355 8.626 1.00 82.19 865 GLN A O 1
ATOM 6990 N N . GLN A 1 866 ? -26.882 -1.710 10.766 1.00 79.50 866 GLN A N 1
ATOM 6991 C CA . GLN A 1 866 ? -25.889 -0.641 10.585 1.00 79.50 866 GLN A CA 1
ATOM 6992 C C . GLN A 1 866 ? -24.570 -1.189 10.017 1.00 79.50 866 GLN A C 1
ATOM 6994 O O . GLN A 1 866 ? -23.944 -0.547 9.175 1.00 79.50 866 GLN A O 1
ATOM 6999 N N . VAL A 1 867 ? -24.167 -2.395 10.430 1.00 77.25 867 VAL A N 1
ATOM 7000 C CA . VAL A 1 867 ? -22.955 -3.070 9.944 1.00 77.25 867 VAL A CA 1
ATOM 7001 C C . VAL A 1 867 ? -23.139 -3.621 8.533 1.00 77.25 867 VAL A C 1
ATOM 7003 O O . VAL A 1 867 ? -22.222 -3.520 7.721 1.00 77.25 867 VAL A O 1
ATOM 7006 N N . ILE A 1 868 ? -24.324 -4.137 8.200 1.00 78.06 868 ILE A N 1
ATOM 7007 C CA . ILE A 1 868 ? -24.668 -4.570 6.835 1.00 78.06 868 ILE A CA 1
ATOM 7008 C C . ILE A 1 868 ? -24.722 -3.361 5.883 1.00 78.06 868 ILE A C 1
ATOM 7010 O O . ILE A 1 868 ? -24.165 -3.406 4.784 1.00 78.06 868 ILE A O 1
ATOM 7014 N N . ASP A 1 869 ? -25.310 -2.248 6.320 1.00 77.00 869 ASP A N 1
ATOM 7015 C CA . ASP A 1 869 ? -25.369 -0.989 5.573 1.00 77.00 869 ASP A CA 1
ATOM 7016 C C . ASP A 1 869 ? -23.965 -0.382 5.402 1.00 77.00 869 ASP A C 1
ATOM 7018 O O . ASP A 1 869 ? -23.615 0.096 4.320 1.00 77.00 869 ASP A O 1
ATOM 7022 N N . TYR A 1 870 ? -23.115 -0.465 6.432 1.00 73.31 870 TYR A N 1
ATOM 7023 C CA . TYR A 1 870 ? -21.696 -0.115 6.347 1.00 73.31 870 TYR A CA 1
ATOM 7024 C C . TYR A 1 870 ? -20.948 -1.025 5.357 1.00 73.31 870 TYR A C 1
ATOM 7026 O O . TYR A 1 870 ? -20.207 -0.533 4.502 1.00 73.31 870 TYR A O 1
ATOM 7034 N N . ALA A 1 871 ? -21.195 -2.338 5.392 1.00 66.44 871 ALA A N 1
ATOM 7035 C CA . ALA A 1 871 ? -20.611 -3.300 4.461 1.00 66.44 871 ALA A CA 1
ATOM 7036 C C . ALA A 1 871 ? -21.001 -2.992 3.006 1.00 66.44 871 ALA A C 1
ATOM 7038 O O . ALA A 1 871 ? -20.155 -3.043 2.108 1.00 66.44 871 ALA A O 1
ATOM 7039 N N . ALA A 1 872 ? -22.255 -2.598 2.773 1.00 65.75 872 ALA A N 1
ATOM 7040 C CA . ALA A 1 872 ? -22.720 -2.117 1.480 1.00 65.75 872 ALA A CA 1
ATOM 7041 C C . ALA A 1 872 ? -22.031 -0.796 1.071 1.00 65.75 872 ALA A C 1
ATOM 7043 O O . ALA A 1 872 ? -21.508 -0.701 -0.043 1.00 65.75 872 ALA A O 1
ATOM 7044 N N . LYS A 1 873 ? -21.984 0.199 1.971 1.00 66.69 873 LYS A N 1
ATOM 7045 C CA . LYS A 1 873 ? -21.531 1.577 1.694 1.00 66.69 873 LYS A CA 1
ATOM 7046 C C . LYS A 1 873 ? -20.009 1.768 1.648 1.00 66.69 873 LYS A C 1
ATOM 7048 O O . LYS A 1 873 ? -19.567 2.706 0.984 1.00 66.69 873 LYS A O 1
ATOM 7053 N N . TYR A 1 874 ? -19.215 0.939 2.324 1.00 63.34 874 TYR A N 1
ATOM 7054 C CA . TYR A 1 874 ? -17.755 1.101 2.435 1.00 63.34 874 TYR A CA 1
ATOM 7055 C C . TYR A 1 874 ? -16.982 -0.174 2.075 1.00 63.34 874 TYR A C 1
ATOM 7057 O O . TYR A 1 874 ? -15.989 -0.103 1.349 1.00 63.34 874 TYR A O 1
ATOM 7065 N N . CYS A 1 875 ? -17.441 -1.356 2.494 1.00 54.75 875 CYS A N 1
ATOM 7066 C CA . CYS A 1 875 ? -16.687 -2.597 2.261 1.00 54.75 875 CYS A CA 1
ATOM 7067 C C . CYS A 1 875 ? -16.848 -3.158 0.837 1.00 54.75 875 CYS A C 1
ATOM 7069 O O . CYS A 1 875 ? -15.908 -3.756 0.322 1.00 54.75 875 CYS A O 1
ATOM 7071 N N . SER A 1 876 ? -18.000 -2.944 0.181 1.00 52.62 876 SER A N 1
ATOM 7072 C CA . SER A 1 876 ? -18.240 -3.367 -1.215 1.00 52.62 876 SER A CA 1
ATOM 7073 C C . SER A 1 876 ? -18.135 -2.283 -2.280 1.00 52.62 876 SER A C 1
ATOM 7075 O O . SER A 1 876 ? -18.410 -2.566 -3.447 1.00 52.62 876 SER A O 1
ATOM 7077 N N . LYS A 1 877 ? -17.723 -1.062 -1.926 1.00 55.94 877 LYS A N 1
ATOM 7078 C CA . LYS A 1 877 ? -17.343 -0.084 -2.947 1.00 55.94 877 LYS A CA 1
ATOM 7079 C C . LYS A 1 877 ? -16.080 -0.564 -3.657 1.00 55.94 877 LYS A C 1
ATOM 7081 O O . LYS A 1 877 ? -14.996 -0.556 -3.070 1.00 55.94 877 LYS A O 1
ATOM 7086 N N . SER A 1 878 ? -16.249 -0.952 -4.922 1.00 51.03 878 SER A N 1
ATOM 7087 C CA . SER A 1 878 ? -15.211 -0.786 -5.935 1.00 51.03 878 SER A CA 1
ATOM 7088 C C . SER A 1 878 ? -14.772 0.678 -5.965 1.00 51.03 878 SER A C 1
ATOM 7090 O O . SER A 1 878 ? -15.558 1.570 -5.646 1.00 51.03 878 SER A O 1
ATOM 7092 N N . GLU A 1 879 ? -13.524 0.927 -6.350 1.00 55.00 879 GLU A N 1
ATOM 7093 C CA . GLU A 1 879 ? -12.955 2.284 -6.395 1.00 55.00 879 GLU A CA 1
ATOM 7094 C C . GLU A 1 879 ? -13.669 3.191 -7.417 1.00 55.00 879 GLU A C 1
ATOM 7096 O O . GLU A 1 879 ? -13.660 4.410 -7.273 1.00 55.00 879 GLU A O 1
ATOM 7101 N N . LYS A 1 880 ? -14.400 2.596 -8.370 1.00 53.66 880 LYS A N 1
ATOM 7102 C CA . LYS A 1 880 ? -15.287 3.280 -9.317 1.00 53.66 880 LYS A CA 1
ATOM 7103 C C . LYS A 1 880 ? -16.763 2.867 -9.157 1.00 53.66 880 LYS A C 1
ATOM 7105 O O . LYS A 1 880 ? -17.102 1.866 -8.511 1.00 53.66 880 LYS A O 1
ATOM 7110 N N . LYS A 1 881 ? -17.657 3.660 -9.762 1.00 49.81 881 LYS A N 1
ATOM 7111 C CA . LYS A 1 881 ? -19.105 3.403 -9.899 1.00 49.81 881 LYS A CA 1
ATOM 7112 C C . LYS A 1 881 ? -19.345 2.577 -11.171 1.00 49.81 881 LYS A C 1
ATOM 7114 O O . LYS A 1 881 ? -19.468 3.135 -12.255 1.00 49.81 881 LYS A O 1
ATOM 7119 N N . ASN A 1 882 ? -19.369 1.252 -11.039 1.00 59.91 882 ASN A N 1
ATOM 7120 C CA . ASN A 1 882 ? -19.161 0.364 -12.189 1.00 59.91 882 ASN A CA 1
ATOM 7121 C C . ASN A 1 882 ? -20.434 -0.019 -12.951 1.00 59.91 882 ASN A C 1
ATOM 7123 O O . ASN A 1 882 ? -21.499 -0.243 -12.374 1.00 59.91 882 ASN A O 1
ATOM 7127 N N . GLU A 1 883 ? -20.244 -0.233 -14.250 1.00 67.94 883 GLU A N 1
ATOM 7128 C CA . GLU A 1 883 ? -21.202 -0.848 -15.167 1.00 67.94 883 GLU A CA 1
ATOM 7129 C C . GLU A 1 883 ? -21.501 -2.322 -14.810 1.00 67.94 883 GLU A C 1
ATOM 7131 O O . GLU A 1 883 ? -20.876 -2.916 -13.922 1.00 67.94 883 GLU A O 1
ATOM 7136 N N . SER A 1 884 ? -22.470 -2.948 -15.485 1.00 79.00 884 SER A N 1
ATOM 7137 C CA . SER A 1 884 ? -22.712 -4.390 -15.339 1.00 79.00 884 SER A CA 1
ATOM 7138 C C . SER A 1 884 ? -21.612 -5.201 -16.038 1.00 79.00 884 SER A C 1
ATOM 7140 O O . SER A 1 884 ? -21.051 -4.769 -17.045 1.00 79.00 884 SER A O 1
ATOM 7142 N N . PHE A 1 885 ? -21.315 -6.411 -15.545 1.00 83.31 885 PHE A N 1
ATOM 7143 C CA . PHE A 1 885 ? -20.345 -7.300 -16.207 1.00 83.31 885 PHE A CA 1
ATOM 7144 C C . PHE A 1 885 ? -20.748 -7.628 -17.654 1.00 83.31 885 PHE A C 1
ATOM 7146 O O . PHE A 1 885 ? -19.873 -7.789 -18.498 1.00 83.31 885 PHE A O 1
ATOM 7153 N N . ALA A 1 886 ? -22.052 -7.667 -17.940 1.00 82.94 886 ALA A N 1
ATOM 7154 C CA . ALA A 1 886 ? -22.593 -7.823 -19.285 1.00 82.94 886 ALA A CA 1
ATOM 7155 C C . ALA A 1 886 ? -22.294 -6.618 -20.188 1.00 82.94 886 ALA A C 1
ATOM 7157 O O . ALA A 1 886 ? -21.838 -6.807 -21.309 1.00 82.94 886 ALA A O 1
ATOM 7158 N N . LYS A 1 887 ? -22.466 -5.379 -19.697 1.00 84.62 887 LYS A N 1
ATOM 7159 C CA . LYS A 1 887 ? -22.124 -4.170 -20.465 1.00 84.62 887 LYS A CA 1
ATOM 7160 C C . LYS A 1 887 ? -20.623 -4.114 -20.772 1.00 84.62 887 LYS A C 1
ATOM 7162 O O . LYS A 1 887 ? -20.248 -3.869 -21.916 1.00 84.62 887 LYS A O 1
ATOM 7167 N N . ILE A 1 888 ? -19.782 -4.454 -19.789 1.00 82.31 888 ILE A N 1
ATOM 7168 C CA . ILE A 1 888 ? -18.331 -4.607 -19.985 1.00 82.31 888 ILE A CA 1
ATOM 7169 C C . ILE A 1 888 ? -18.042 -5.704 -21.023 1.00 82.31 888 ILE A C 1
ATOM 7171 O O . ILE A 1 888 ? -17.238 -5.495 -21.925 1.00 82.31 888 ILE A O 1
ATOM 7175 N N . GLY A 1 889 ? -18.705 -6.860 -20.928 1.00 83.44 889 GLY A N 1
ATOM 7176 C CA . GLY A 1 889 ? -18.562 -7.958 -21.885 1.00 83.44 889 GLY A CA 1
ATOM 7177 C C . GLY A 1 889 ? -18.927 -7.549 -23.313 1.00 83.44 889 GLY A C 1
ATOM 7178 O O . GLY A 1 889 ? -18.114 -7.733 -24.216 1.00 83.44 889 GLY A O 1
ATOM 7179 N N . LYS A 1 890 ? -20.085 -6.905 -23.504 1.00 85.88 890 LYS A N 1
ATOM 7180 C CA . LYS A 1 890 ? -20.549 -6.369 -24.793 1.00 85.88 890 LYS A CA 1
ATOM 7181 C C . LYS A 1 890 ? -19.549 -5.372 -25.389 1.00 85.88 890 LYS A C 1
ATOM 7183 O O . LYS A 1 890 ? -19.171 -5.513 -26.546 1.00 85.88 890 LYS A O 1
ATOM 7188 N N . ALA A 1 891 ? -19.029 -4.439 -24.586 1.00 83.81 891 ALA A N 1
ATOM 7189 C CA . ALA A 1 891 ? -18.000 -3.485 -25.015 1.00 83.81 891 ALA A CA 1
ATOM 7190 C C . ALA A 1 891 ? -16.651 -4.140 -25.395 1.00 83.81 891 ALA A C 1
ATOM 7192 O O . ALA A 1 891 ? -15.833 -3.534 -26.089 1.00 83.81 891 ALA A O 1
ATOM 7193 N N . LEU A 1 892 ? -16.395 -5.377 -24.953 1.00 84.81 892 LEU A N 1
ATOM 7194 C CA . LEU A 1 892 ? -15.196 -6.139 -25.304 1.00 84.81 892 LEU A CA 1
ATOM 7195 C C . LEU A 1 892 ? -15.374 -7.025 -26.547 1.00 84.81 892 LEU A C 1
ATOM 7197 O O . LEU A 1 892 ? -14.352 -7.428 -27.109 1.00 84.81 892 LEU A O 1
ATOM 7201 N N . MET A 1 893 ? -16.606 -7.305 -26.994 1.00 86.94 893 MET A N 1
ATOM 7202 C CA . MET A 1 893 ? -16.887 -8.216 -28.118 1.00 86.94 893 MET A CA 1
ATOM 7203 C C . MET A 1 893 ? -16.146 -7.868 -29.419 1.00 86.94 893 MET A C 1
ATOM 7205 O O . MET A 1 893 ? -15.520 -8.779 -29.965 1.00 86.94 893 MET A O 1
ATOM 7209 N N . PRO A 1 894 ? -16.050 -6.594 -29.865 1.00 83.88 894 PRO A N 1
ATOM 7210 C CA . PRO A 1 894 ? -15.284 -6.233 -31.068 1.00 83.88 894 PRO A CA 1
ATOM 7211 C C . PRO A 1 894 ? -13.786 -6.570 -30.990 1.00 83.88 894 PRO A C 1
ATOM 7213 O O . PRO A 1 894 ? -13.089 -6.583 -31.998 1.00 83.88 894 PRO A O 1
ATOM 7216 N N . ARG A 1 895 ? -13.262 -6.824 -29.782 1.00 79.62 895 ARG A N 1
ATOM 7217 C CA . ARG A 1 895 ? -11.853 -7.158 -29.534 1.00 79.62 895 ARG A CA 1
ATOM 7218 C C . ARG A 1 895 ? -11.635 -8.657 -29.302 1.00 79.62 895 ARG A C 1
ATOM 7220 O O . ARG A 1 895 ? -10.476 -9.063 -29.177 1.00 79.62 895 ARG A O 1
ATOM 7227 N N . VAL A 1 896 ? -12.690 -9.468 -29.166 1.00 80.25 896 VAL A N 1
ATOM 7228 C CA . VAL A 1 896 ? -12.598 -10.933 -29.002 1.00 80.25 896 VAL A CA 1
ATOM 7229 C C . VAL A 1 896 ? -12.041 -11.552 -30.289 1.00 80.25 896 VAL A C 1
ATOM 7231 O O . VAL A 1 896 ? -12.240 -11.031 -31.377 1.00 80.25 896 VAL A O 1
ATOM 7234 N N . LYS A 1 897 ? -11.276 -12.642 -30.155 1.00 82.44 897 LYS A N 1
ATOM 7235 C CA . LYS A 1 897 ? -10.687 -13.353 -31.299 1.00 82.44 897 LYS A CA 1
ATOM 7236 C C . LYS A 1 897 ? -11.580 -14.525 -31.668 1.00 82.44 897 LYS A C 1
ATOM 7238 O O . LYS A 1 897 ? -12.027 -15.214 -30.760 1.00 82.44 897 LYS A O 1
ATOM 7243 N N . ASP A 1 898 ? -11.742 -14.805 -32.954 1.00 81.38 898 ASP A N 1
ATOM 7244 C CA . ASP A 1 898 ? -12.539 -15.948 -33.420 1.00 81.38 898 ASP A CA 1
ATOM 7245 C C . ASP A 1 898 ? -11.868 -17.285 -33.071 1.00 81.38 898 ASP A C 1
ATOM 7247 O O . ASP A 1 898 ? -12.525 -18.222 -32.623 1.00 81.38 898 ASP A O 1
ATOM 7251 N N . HIS A 1 899 ? -10.534 -17.357 -33.154 1.00 81.06 899 HIS A N 1
ATOM 7252 C CA . HIS A 1 899 ? -9.779 -18.496 -32.629 1.00 81.06 899 HIS A CA 1
ATOM 7253 C C . HIS A 1 899 ? -9.650 -18.409 -31.098 1.00 81.06 899 HIS A C 1
ATOM 7255 O O . HIS A 1 899 ? -9.043 -17.482 -30.554 1.00 81.06 899 HIS A O 1
ATOM 7261 N N . ASN A 1 900 ? -10.171 -19.436 -30.415 1.00 84.38 900 ASN A N 1
ATOM 7262 C CA . ASN A 1 900 ? -10.245 -19.551 -28.954 1.00 84.38 900 ASN A CA 1
ATOM 7263 C C . ASN A 1 900 ? -10.967 -18.334 -28.323 1.00 84.38 900 ASN A C 1
ATOM 7265 O O . ASN A 1 900 ? -10.372 -17.574 -27.545 1.00 84.38 900 ASN A O 1
ATOM 7269 N N . PRO A 1 901 ? -12.259 -18.126 -28.632 1.00 88.50 901 PRO A N 1
ATOM 7270 C CA . PRO A 1 901 ? -12.968 -16.912 -28.243 1.00 88.50 901 PRO A CA 1
ATOM 7271 C C . PRO A 1 901 ? -13.143 -16.828 -26.726 1.00 88.50 901 PRO A C 1
ATOM 7273 O O . PRO A 1 901 ? -12.917 -15.766 -26.144 1.00 88.50 901 PRO A O 1
ATOM 7276 N N . LEU A 1 902 ? -13.396 -17.956 -26.049 1.00 88.44 902 LEU A N 1
ATOM 7277 C CA . LEU A 1 902 ? -13.578 -17.995 -24.597 1.00 88.44 902 LEU A CA 1
ATOM 7278 C C . LEU A 1 902 ? -12.331 -17.552 -23.811 1.00 88.44 902 LEU A C 1
ATOM 7280 O O . LEU A 1 902 ? -12.476 -16.806 -22.841 1.00 88.44 902 LEU A O 1
ATOM 7284 N N . ILE A 1 903 ? -11.108 -17.943 -24.209 1.00 87.69 903 ILE A N 1
ATOM 7285 C CA . ILE A 1 903 ? -9.885 -17.463 -23.528 1.00 87.69 903 ILE A CA 1
ATOM 7286 C C . ILE A 1 903 ? -9.625 -15.985 -23.824 1.00 87.69 903 ILE A C 1
ATOM 7288 O O . ILE A 1 903 ? -9.217 -15.252 -22.921 1.00 87.69 903 ILE A O 1
ATOM 7292 N N . SER A 1 904 ? -9.905 -15.532 -25.052 1.00 84.44 904 SER A N 1
ATOM 7293 C CA . SER A 1 904 ? -9.757 -14.126 -25.441 1.00 84.44 904 SER A CA 1
ATOM 7294 C C . SER A 1 904 ? -10.713 -13.231 -24.644 1.00 84.44 904 SER A C 1
ATOM 7296 O O . SER A 1 904 ? -10.267 -12.284 -23.992 1.00 84.44 904 SER A O 1
ATOM 7298 N N . PHE A 1 905 ? -12.000 -13.587 -24.602 1.00 88.19 905 PHE A N 1
ATOM 7299 C CA . PHE A 1 905 ? -13.028 -12.912 -23.813 1.00 88.19 905 PHE A CA 1
ATOM 7300 C C . PHE A 1 905 ? -12.704 -12.934 -22.314 1.00 88.19 905 PHE A C 1
ATOM 7302 O O . PHE A 1 905 ? -12.585 -11.877 -21.694 1.00 88.19 905 PHE A O 1
ATOM 7309 N N . THR A 1 906 ? -12.460 -14.121 -21.742 1.00 87.56 906 THR A N 1
ATOM 7310 C CA . THR A 1 906 ? -12.151 -14.280 -20.309 1.00 87.56 906 THR A CA 1
ATOM 7311 C C . THR A 1 906 ? -10.938 -13.444 -19.906 1.00 87.56 906 THR A C 1
ATOM 7313 O O . THR A 1 906 ? -10.986 -12.731 -18.905 1.00 87.56 906 THR A O 1
ATOM 7316 N N . SER A 1 907 ? -9.856 -13.479 -20.692 1.00 83.88 907 SER A N 1
ATOM 7317 C CA . SER A 1 907 ? -8.655 -12.705 -20.379 1.00 83.88 907 SER A CA 1
ATOM 7318 C C . SER A 1 907 ? -8.875 -11.200 -20.508 1.00 83.88 907 SER A C 1
ATOM 7320 O O . SER A 1 907 ? -8.289 -10.455 -19.726 1.00 83.88 907 SER A O 1
ATOM 7322 N N . LYS A 1 908 ? -9.688 -10.728 -21.460 1.00 83.62 908 LYS A N 1
ATOM 7323 C CA . LYS A 1 908 ? -9.994 -9.296 -21.601 1.00 83.62 908 LYS A CA 1
ATOM 7324 C C . LYS A 1 908 ? -10.884 -8.796 -20.472 1.00 83.62 908 LYS A C 1
ATOM 7326 O O . LYS A 1 908 ? -10.542 -7.789 -19.862 1.00 83.62 908 LYS A O 1
ATOM 7331 N N . LEU A 1 909 ? -11.941 -9.534 -20.134 1.00 85.19 909 LEU A N 1
ATOM 7332 C CA . LEU A 1 909 ? -12.833 -9.198 -19.025 1.00 85.19 909 LEU A CA 1
ATOM 7333 C C . LEU A 1 909 ? -12.068 -9.158 -17.694 1.00 85.19 909 LEU A C 1
ATOM 7335 O O . LEU A 1 909 ? -12.153 -8.177 -16.962 1.00 85.19 909 LEU A O 1
ATOM 7339 N N . LEU A 1 910 ? -11.250 -10.175 -17.402 1.00 84.62 910 LEU A N 1
ATOM 7340 C CA . LEU A 1 910 ? -10.446 -10.206 -16.176 1.00 84.62 910 LEU A CA 1
ATOM 7341 C C . LEU A 1 910 ? -9.365 -9.109 -16.130 1.00 84.62 910 LEU A C 1
ATOM 7343 O O . LEU A 1 910 ? -9.100 -8.592 -15.048 1.00 84.62 910 LEU A O 1
ATOM 7347 N N . ASN A 1 911 ? -8.768 -8.724 -17.266 1.00 80.25 911 ASN A N 1
ATOM 7348 C CA . ASN A 1 911 ? -7.864 -7.568 -17.318 1.00 80.25 911 ASN A CA 1
ATOM 7349 C C . ASN A 1 911 ? -8.624 -6.254 -17.069 1.00 80.25 911 ASN A C 1
ATOM 7351 O O . ASN A 1 911 ? -8.176 -5.459 -16.248 1.00 80.25 911 ASN A O 1
ATOM 7355 N N . GLN A 1 912 ? -9.801 -6.056 -17.673 1.00 79.94 912 GLN A N 1
ATOM 7356 C CA . GLN A 1 912 ? -10.619 -4.858 -17.451 1.00 79.94 912 GLN A CA 1
ATOM 7357 C C . GLN A 1 912 ? -10.978 -4.678 -15.965 1.00 79.94 912 GLN A C 1
ATOM 7359 O O . GLN A 1 912 ? -10.867 -3.578 -15.437 1.00 79.94 912 GLN A O 1
ATOM 7364 N N . LEU A 1 913 ? -11.297 -5.763 -15.248 1.00 78.31 913 LEU A N 1
ATOM 7365 C CA . LEU A 1 913 ? -11.554 -5.727 -13.797 1.00 78.31 913 LEU A CA 1
ATOM 7366 C C . LEU A 1 913 ? -10.312 -5.415 -12.938 1.00 78.31 913 LEU A C 1
ATOM 7368 O O . LEU A 1 913 ? -10.452 -5.062 -11.769 1.00 78.31 913 LEU A O 1
ATOM 7372 N N . VAL A 1 914 ? -9.103 -5.549 -13.492 1.00 76.06 914 VAL A N 1
ATOM 7373 C CA . VAL A 1 914 ? -7.847 -5.067 -12.887 1.00 76.06 914 VAL A CA 1
ATOM 7374 C C . VAL A 1 914 ? -7.571 -3.600 -13.268 1.00 76.06 914 VAL A C 1
ATOM 7376 O O . VAL A 1 914 ? -6.884 -2.905 -12.523 1.00 76.06 914 VAL A O 1
ATOM 7379 N N . ALA A 1 915 ? -8.129 -3.108 -14.382 1.00 68.38 915 ALA A N 1
ATOM 7380 C CA . ALA A 1 915 ? -8.058 -1.709 -14.832 1.00 68.38 915 ALA A CA 1
ATOM 7381 C C . ALA A 1 915 ? -8.979 -0.758 -14.047 1.00 68.38 915 ALA A C 1
ATOM 7383 O O . ALA A 1 915 ? -8.752 0.450 -14.014 1.00 68.38 915 ALA A O 1
ATOM 7384 N N . GLU A 1 916 ? -10.033 -1.292 -13.423 1.00 67.94 916 GLU A N 1
ATOM 7385 C CA . GLU A 1 916 ? -10.946 -0.542 -12.545 1.00 67.94 916 GLU A CA 1
ATOM 7386 C C . GLU A 1 916 ? -10.263 -0.008 -11.272 1.00 67.94 916 GLU A C 1
ATOM 7388 O O . GLU A 1 916 ? -10.874 0.788 -10.561 1.00 67.94 916 GLU A O 1
ATOM 7393 N N . ARG A 1 917 ? -9.027 -0.446 -10.996 1.00 63.69 917 ARG A N 1
ATOM 7394 C CA . ARG A 1 917 ? -8.264 -0.134 -9.791 1.00 63.69 917 ARG A CA 1
ATOM 7395 C C . ARG A 1 917 ? -7.488 1.187 -9.884 1.00 63.69 917 ARG A C 1
ATOM 7397 O O . ARG A 1 917 ? -6.794 1.446 -10.871 1.00 63.69 917 ARG A O 1
ATOM 7404 N N . ASP A 1 918 ? -7.540 1.937 -8.790 1.00 55.47 918 ASP A N 1
ATOM 7405 C CA . ASP A 1 918 ? -6.637 3.038 -8.463 1.00 55.47 918 ASP A CA 1
ATOM 7406 C C . ASP A 1 918 ? -5.441 2.502 -7.638 1.00 55.47 918 ASP A C 1
ATOM 7408 O O . ASP A 1 918 ? -5.593 1.593 -6.810 1.00 55.47 918 ASP A O 1
ATOM 7412 N N . TYR A 1 919 ? -4.232 3.016 -7.893 1.00 50.88 919 TYR A N 1
ATOM 7413 C CA . TYR A 1 919 ? -2.959 2.497 -7.364 1.00 50.88 919 TYR A CA 1
ATOM 7414 C C . TYR A 1 919 ? -2.182 3.530 -6.543 1.00 50.88 919 TYR A C 1
ATOM 7416 O O . TYR A 1 919 ? -2.063 4.694 -6.995 1.00 50.88 919 TYR A O 1
#